Protein 5IZ5 (pdb70)

Sequence (1503 aa):
GEASTCWQLTVRVLEARNLRWADLLSEADPYVILQLSTAPGMKFKTKTLTDTSHPVWNEAFRFLIQSQVKNVLELSIYDEDSVTEDDICFKVLYDISEVLPGKLLRKTFSQSPQGEEELDVEFLMEETSDRPENLITNKVIVARELSCLDVHLDDKLELELVLKGSYEDTQTSFLGTASAFRFHYMAALETELSGRLRSSRSNGWNGDNSAGYLTVPLRPLTIGKEVTMDVPAPNAPGVRLQLKAEGCPEELAVHLGFNLCAEEQAFLSRRKQVVAKALKQALQLDRDLQEDEVPVVGIMATGGGARAMTSLYGHLLALQKLGLLDCVTYFSGISGSTWTMAHLYGDPEWSQRDLEGPIRYAREHLAKSKLEVFSPERLASYRRELELRAEQGHPTTFVDLWALVLESMLHGQVMDQKLSGQRAALERGQNPLPLYLSLNVKENNLETLDFKEWVEFSPYEVGFLKYGAFVPPELFGSEFFMGRLMRRIPEPRICFLEAIWSNIFSLNLLDAWYDSWLQPGTALAQAFKGFLTGRPLHQRSPNFLQGLQLHQDYCSHKDFSTWADYQLDSMPSQLTPKEPRLCLVDAAYFINTSSPSMFRPGRRLDLILSFDYSLSAPFEALQQTELYCRARGLPFPRVEPSPQDQHQPRECHLFSDPACPEAPILLHFPLVNASFKKDDHHSSAAPPGGVVQQRRSSPPAAEELLQGGQVDLTGATCPYTLSNMTYKEEDFERLLRLSDYNVQTSQGAILQALRTALKHRGEASTCWQLTVRVLEARNLRWAADPYVILQLSTAPGMKFKTKTLTDTSHPVWNEAFRFLIQSQVKNVLELSIYDEDSVTEDDICFKVLYDISEVLPGKLLRKTFSQSPQGEEELDVEFLMEETSDRPENLITNKVIVARELSCLDVHLDKLELELVLKGSYEDTQTSFLGTASAFRFHYMAALETELSGRLRSSNSAGYLTVPLRPLTIGKEVTMDVPAPNAPGVRLQLKAEGCPEELAVHLGFNLCAEEQAFLSRRKQVVAKALKQALQLDRDLQEDEVPVVGIMATGGGARAMTSLYGHLLALQKLGLLDCVTYFSGISGSTWTMAHLYGDPEWSQRDLEGPIRYAREHLAKSKLEVFSPERLASYRRELELRAEQGHPTTFVDLWALVLESMLHGQVMDQKLSGQRAALERGQNPLPLYLSLNVKENNLETLDFKEWVEFSPYEVGFLKYGAFVPPELFGSEFFMGRLMRRIPEPRICFLEAIWSNIFSLNLLDAWYDLTSSGESWKQHEPLTTSGTSSRLEASWLQPGTALAQAFKGFLTGRPLHQRSPNFLQGLQLHQDYCSHKDFSTWADYQLDSMPSQLTPKEPRLCLVDAAYFINTSSPSMFRPGRRLDLILSFDYSLSAPFEALQQTELYCRARGLPFPRVEPSPQDQHQPRECHLFSDPACPEAPILLHFPLVNASFKDHSAPGVQRSPAELQGGQVDLTGATCPYTLSNMTYKEEDFERLLRLSDYNVQTSQGAILQALRTALKHR

Organism: Homo sapiens (NCBI:txid9606)

Foldseek 3Di:
DDFFFWKKKKKWFFKKAQFDAPDPPFRFFKKKWKDKLQQFQDIDIFDTHGRDRIDTGGDMDMATGGQFFFIKMKIWMWGDDPPDDIHTRDIFIFGCNPADAPDKDWDWDDQDPPHPMITIMIMHIYGDPATTWDWDAASFWIQGFKKKKKKFFLAQKKKWKAKGQWPVGIDIDDPPGDGMDMTIHGLRDWIKIKMWIWGPDDDPPPGTATPDIDIDTRHHRDQKDKDWDWYQGRPDDTTIMIMIMHGDPFDFLKDFHQADDPLLVVLLVLLLQLLLVLLCVLLVDPDSDDSVLQFAEEEWFWAFAVLRLLLVLLLLQLCLVSSNQSNHAEYEYFANVVLNVVVQLLDLQRSVDRSVVVNVLQLVLLADDLVVCPDPVNVVVLVVVLLVCLVLPAAFFVLSVQLVSVCCSSHVDQDADAQLNSVSSRVSSNGHWYKYWWWWADPVPLPHPPDTWIWIDTSQWIGTLLRRIIHHQQQWLAFAASRGGDGRRGGDGCSSVSSLRNVPCSNQDDPVLVCVSHDDDCLVVVVVVPDNPDGRWDFGRFDSQASMFTTPVSDDQVPQDDPDRRIHSDDDPVGRRDHGTTTIHHCNVPQTIRCVVVPRPHSQHAAYEYEYSDLQFQCRNVCVSVVVCVVVVHAAFDDDDDPVCRVDPAQWDWTDDPVDSSHHIYIGGGQDLDCLCQAQAAPHGDDPVCNLLSPQQSDDPPNQSHSSRSHDNSSNSNSSSSSSNRSNNNCSVVVSVSSVSSSVSD/DDWFAWKKKKKWFFKKAQWDPVAFKKKWKDKLQQPQDIDIFDTHDDDRIDTGGDMDMATGTLFFWIKMKIWMWHDDPPDDTHTRDIDIDGCNPADAPDKDWDWDADDPPGDMITIMIMHIYGDPATTWDWDAQQFWIQGFKKKKKKFWPCKKKWKAKGRWPVGIDIDGPPGDGMDMTMHGLRDFIWIKMEIDDVVGFDIDIDTRHHPDAKDKDWDFHQGVVDGTIIMIMIMHGDPPDFLKDFHQADDPLLVVLLVLLLVLQQVLLCVLLVDPDGDDSVLQFAEEEWFWEFAVLSLLLVLLLLQLCLVSSNQSNHAEYEYFANVVLNVVVQLLDLQRSVDRSVVVNVLQLVLLADDLQCLLDPVLLVVLVVVQVVCVVVPFDDALLSSQLSSVCCSSHVDQDQDAQLNSVSSRVSSNGHWYKAWWWWADPPDPPRRVVIWIWIDTSQWIGTQLRRIIHHQQQWLAFAASRHGDGRDGRDGCSSVSSLRNLVVLLLLCVQADPPPDDDPRNLPDAAAAPVRHDPANDADNRHHPGPNNVSPVVVNVVHDSFGWGFDSLASIGTTPPSCPDLRNLLRDPPPQNVVRSNDDSNDRTTTIHHCSSPAGIRCVVVPRPHSQHAEYEYEYSDLAPQCVRVQVVVVSCVVRVHAAFDDDDDPVCNVAPAQWDWTDDPVDNSHHIYIGGGQDLDCLLQAQAQVHGDDPVCNLLSPQQSHHHVRQSHRPYSHDNSSNSNSSSSSSNRSNNNCSVVVSVSSVVSSVSD

InterPro domains:
  IPR000008 C2 domain [PF00168] (22-123)
  IPR000008 C2 domain [PS50004] (5-124)
  IPR000008 C2 domain [SM00239] (23-123)
  IPR002642 Lysophospholipase, catalytic domain [PF01735] (323-514)
  IPR002642 Lysophospholipase, catalytic domain [PS51210] (273-818)
  IPR002642 Lysophospholipase, catalytic domain [SM00022] (254-758)
  IPR016035 Acyl transferase/acyl hydrolase/lysophospholipase [SSF52151] (279-805)
  IPR035892 C2 domain superfamily [G3DSA:2.60.40.150] (19-141)
  IPR035892 C2 domain superfamily [SSF49562] (21-138)
  IPR040723 Cytosolic phospholipases A2, C2-domain [PF18695] (163-270)
  IPR041847 Cytosolic phospholipase A2, C2 domain [cd04036] (23-141)

Radius of gyration: 37.4 Å; Cα contacts (8 Å, |Δi|>4): 3422; chains: 2; bounding box: 96×86×122 Å

GO terms:
  GO:0004623 A2-type glycerophospholipase activity (F, IDA)
  GO:0046475 glycerophospholipid catabolic process (P, IDA)
  GO:0036148 phosphatidylglycerol acyl-chain remodeling (P, TAS)
  GO:0036149 phosphatidylinositol acyl-chain remodeling (P, TAS)
  GO:0005829 cytosol (C, TAS)
  GO:0008970 glycerophospholipid phospholipase A1 activity (F, TAS)

CATH classification: 3.40.1090.10

B-factor: mean 56.09, std 18.96, range [26.32, 136.21]

Solvent-accessible surface area: 62438 Å² total; per-residue (Å²): 106,57,70,14,64,1,61,48,0,19,0,83,0,44,50,0,63,65,5,90,124,46,80,157,157,37,48,0,36,0,15,0,12,0,63,10,28,6,8,63,51,21,134,40,108,5,146,38,52,104,91,31,5,98,1,92,19,84,36,22,25,122,4,31,5,1,50,40,0,5,5,3,0,32,0,0,0,60,12,69,68,121,135,88,160,43,89,76,6,0,87,5,10,0,4,3,45,42,6,119,66,60,142,57,44,173,41,51,0,2,68,46,43,114,13,133,31,29,0,24,1,36,0,49,12,61,126,34,125,61,71,56,0,90,1,52,25,19,103,33,0,0,1,6,17,2,3,1,0,27,0,92,35,136,126,79,18,57,2,43,0,28,0,106,12,12,64,44,49,55,40,72,14,92,31,73,96,28,77,58,17,90,0,12,7,6,4,7,4,88,18,74,0,18,0,53,0,87,10,62,151,101,90,69,207,132,24,76,36,48,61,33,138,76,62,11,62,6,157,34,8,34,154,31,52,138,39,62,16,70,0,42,8,43,134,89,109,44,28,124,0,62,3,93,0,65,51,17,73,57,123,44,29,1,122,17,15,64,116,14,26,82,84,2,97,50,0,21,47,67,0,25,123,42,0,17,152,13,0,79,136,29,4,154,14,140,102,111,22,128,90,108,59,1,0,4,3,0,0,6,0,6,0,3,6,1,6,0,7,0,0,0,3,0,6,0,2,0,0,41,118,33,37,5,3,40,1,1,0,0,0,0,0,0,2,0,0,0,9,0,0,4,45,2,3,28,38,56,50,4,6,84,145,102,0,55,42,33,0,142,72,8,39,75,34,4,32,70,52,12,142,110,21,103,36,113,151,83,63,40,28,9,117,151,48,0,70,96,20,9,107,94,30,23,22,1,7,15,7,1,27,18,0,4,27,0,8,25,20,16,11,58,118,88,42,107,61,81,1,18,49,6,65,41,1,0,124,142,0,7,0,0,0,0,0,0,0,0,1,4,3,28,165,54,5,26,77,38,37,78,82,14,8,17,0,1,0,1,0,15,14,0,0,3,21,77,0,1,0,7,1,49,3,44,18,11,17,0,52,0,17,3,0,18,50,44,118,155,8,80,21,20,27,7,3,4,8,4,0,2,0,5,1,29,9,0,8,20,1,13,71,26,33,108,115,139,115,21,101,21,32,100,22,10,24,74,24,58,180,56,121,73,124,22,184,6,19,84,68,20,6,17,4,0,1,35,10,0,3,2,1,43,98,30,36,49,48,150,90,44,16,106,65,19,98,42,16,10,97,76,58,21,27,47,6,36,36,11,46,79,88,3,12,7,0,3,0,4,7,0,30,6,4,0,0,1,0,2,28,13,74,37,4,183,12,23,0,0,3,3,0,1,0,9,51,54,33,25,9,20,6,2,44,8,0,16,32,34,0,146,86,117,68,57,64,27,2,178,2,124,15,46,116,104,20,91,141,117,23,117,18,26,6,111,19,44,53,124,93,32,68,127,5,6,9,0,2,1,1,3,18,26,19,37,36,15,101,74,46,51,37,95,77,79,124,35,52,115,106,81,90,120,34,0,94,14,49,18,100,60,92,127,20,22,1,43,20,30,39,22,59,0,134,75,88,19,0,48,40,0,0,76,0,0,9,22,3,0,61,55,7,71,44,43,2,42,124,6,3,104,55,0,12,172,73,88,99,54,70,15,64,2,69,54,0,30,0,93,0,46,42,0,62,83,6,173,217,118,11,46,0,12,0,16,0,56,7,41,8,9,74,49,26,109,53,114,4,148,39,51,109,130,49,23,84,0,81,20,86,36,31,25,140,14,39,4,1,30,50,0,32,5,10,0,37,0,0,0,55,19,70,62,121,37,22,86,38,85,83,21,2,101,28,62,14,48,3,58,84,3,98,67,61,142,83,47,181,59,77,16,67,81,48,154,155,25,127,27,55,0,25,1,26,0,41,4,80,156,30,123,55,96,62,0,57,1,33,25,17,107,0,0,0,2,6,20,2,18,11,0,35,0,97,32,133,177,21,62,2,37,1,36,0,83,6,12,67,45,58,56,41,71,14,99,22,80,114,20,84,50,15,114,0,26,11,10,6,2,19,102,13,80,3,26,0,52,2,111,65,165,187,92,15,46,134,26,63,6,70,8,135,25,13,78,158,35,66,119,38,58,94,76,0,52,11,17,150,52,113,45,24,121,7,79,8,77,9,102,55,10,106,93,144,31,25,2,80,36,28,24,103,14,26,80,96,2,99,44,0,21,56,74,0,30,126,43,0,12,150,10,0,70,130,29,4,153,23,143,196,104,30,90,99,94,22,1,0,5,2,0,0,5,0,7,3,8,0,1,7,0,7,0,0,0,2,0,7,0,8,0,0,40,121,34,36,3,3,39,1,1,0,0,0,0,0,0,1,0,0,0,3,0,0,4,44,2,3,28,38,54,50,2,6,83,144,101,0,69,42,30,0,143,69,8,40,75,37,3,33,48,46,2,97,130,6,4,28,8,22,66,0,0,27,10,3,17,30,2,3,17,30,29,94,75,57,50,56,14,0,2,0,0,0,0,0,5,1,0,8,8,1,17,17,19,100,58,30,82,68,65,0,19,48,5,73,38,0,0,105,133,0,6,0,0,0,0,0,0,0,0,0,6,10,39,52,105,65,125,150,43,68,98,4,23,2,7,0,0,0,2,0,13,4,0,0,0,8,3,0,1,0,4,0,26,4,41,16,14,17,0,47,0,13,2,0,24,59,43,118,154,23,111,23,35,33,6,2,6,10,4,0,3,0,0,0,8,0,0,0,1,1,17,48,18,10,26,126,77,118,66,108,37,102,45,101,25,131,120,90,25,102,26,113,93,50,72,66,11,68,47,88,14,57,1,0,66,76,61,16,19,0,1,81,10,0,82,21,3,0,92,78,48,34,8,8,21,76,7,36,1,0,0,37,15,4,11,11,4,47,78,3,61,96,38,185,26,2,58,20,15,28,35,162,133,30,1,50,64,12,26,70,0,2,1,111,45,63,131,5,6,0,0,0,0,37,7,50,20,44,6,0,5,4,0,3,32,11,44,22,3,190,14,10,0,0,4,3,0,1,0,24,26,62,46,25,7,93,10,3,76,79,3,20,110,36,4,145,80,52,65,32,59,22,0,151,6,129,17,48,119,102,19,101,135,110,21,118,21,23,6,95,16,40,40,124,104,43,72,123,11,6,18,0,1,1,1,3,17,25,17,35,37,14,111,80,36,52,35,58,76,72,129,110,44,122,90,82,98,103,38,6,89,14,53,14,112,37,31,110,12,23,1,12,30,0,23,1,47,1,133,76,98,22,0,29,34,0,3,138,0,0,15,9,3,0,34,53,8,72,48,40,2,40,110,5,3,103,59,0,22,165,85,98

Secondary structure (DSSP, 8-state):
-EEE-EEEEEEEEEEEESPPP---EEEEEEETTSTT-EEEPPPP-S-SS-EEEEEEEEEEETTB--EEEEEEEE--SSSPPEEEEEEEEEGGG--TT--EEEEEESSSS---EEEEEEEEEE--PPPEEEEESSSEEE--EEEEEEEE---EEEEEETTSSS-EEEEEBTTB-EEEEEEETT--EEEEEEEE----PPPEEEEE-TTPPPEEEEEEEEETTEEEEEEEEEEEEPPS--SSEE-SS--HHHHHHHHHHHHHHHHHHHHHHT-SSPPPGGG---EEEEE---HHHHHHHHHHHHHHHHHTT-GGG--EEEE-TTHHHHHHHHHTSTTGGGS-THHHHHHHHHHHHS-TTTTS-HHHHHHHHHHHHHHHHHT----HHHHHHHHHHHHHHSS-----GGGGGGGGTTS-SPEEEEEEEEE-TT-STTTT-EEEEEE-SS-EEETTTTEEE-GGGTTSEEETTEEEE--PPPPHHHHHHHHTTHHHHHHHHHH----SS-----------TTSS-STT--GGGSTTSHHHHHHTTTTTT--SS---B-TTTT-EEBTTGGG-HHHHHH--HHHHT-GGGSGGG-SB--EE-GGGT----GGGGGSTT---SEEEEE---SS-TTHHHHHHHHHHHHTT---------HHHHHS--S-EEE--TT-TTSPEEEEE----SGGGTEEETTEE--GGGGGGG----SSTT-TT-TT-----HHHHHHHHHHHHHHHHTTHHHHHHHHHHHHHH-/-EEE-EEEEEEEEEEEESPPPSBTTB---EEEEEEETTSTT--EEPPPP-S-SS-EEEEEEEEEEETTB--EEEEEEEE--SSSPPEEEEEEEEEGGGPPTTS-EEEEE-SSTT-S-EEEEEEEEEE-SSPPEEEEE-SSEEE--EEEEEEE----EEEEEEETTSSS-EEEEETTT--EEEEEEETT--EEEEEEEEE-S--SSS--B----EEEEE-TT-S-EEEEEEEPPSSS--EEEEEEEEE-S---SSEE-SS--HHHHHHHHHHHHHHHHHHHHHHT-SSPPPGGGS--EEEEE---HHHHHHHHHHHHHHHHHTT-GGG--EEEEETTHHHHHHHHHTSTTGGGS-THHHHHHHHHHHHS-GGGTTSHHHHHHHHHHHHHHHHHT---SHHHHHHHHHHHHHSSS-----GGGGGGGGTTS-SPEEEEEEEE--TTTTTSSS--EEEEE-SS-EEETTTTEEE-GGGTTSEEETTEEEE--PPPPHHHHHHHHT-TTTTS--GGG------SSSHHHHHHHT---S-S----SB-TTTT-EEBGGGS-GGGG-SSSTTEESS--TTTSPPPSB--EE-GGGT----GGGGGSTT---SEEEEE---SS-TTHHHHHHHHHHHHTT---------HHHHHS--S-EEE--TT-TTSPEEEEE-S--STTTTEEETTEEPPTTTSGGG----SSTT-TT-TT-----HHHHHHHHHHHHHHHHTTHHHHHHHHHHHHHH-

Structure (mmCIF, N/CA/C/O backbone):
data_5IZ5
#
_entry.id   5IZ5
#
_cell.length_a   180.783
_cell.length_b   180.783
_cell.length_c   133.539
_cell.angle_alpha   90.00
_cell.angle_beta   90.00
_cell.angle_gamma   120.00
#
_symmetry.space_group_name_H-M   'P 62'
#
loop_
_entity.id
_entity.type
_entity.pdbx_description
1 polymer 'Cytosolic phospholipase A2 delta'
2 non-polymer 'SULFATE ION'
3 water water
#
loop_
_atom_site.group_PDB
_atom_site.id
_atom_site.type_symbol
_atom_site.label_atom_id
_atom_site.label_alt_id
_atom_site.label_comp_id
_atom_site.label_asym_id
_atom_site.label_entity_id
_atom_site.label_seq_id
_atom_site.pdbx_PDB_ins_code
_atom_site.Cartn_x
_atom_site.Cartn_y
_atom_site.Cartn_z
_atom_site.occupancy
_atom_site.B_iso_or_equiv
_atom_site.auth_seq_id
_atom_site.auth_comp_id
_atom_site.auth_asym_id
_atom_site.auth_atom_id
_atom_site.pdbx_PDB_model_num
ATOM 1 N N . GLY A 1 20 ? -81.529 37.680 38.148 1.00 77.28 16 GLY B N 1
ATOM 2 C CA . GLY A 1 20 ? -82.618 37.584 39.165 1.00 76.14 16 GLY B CA 1
ATOM 3 C C . GLY A 1 20 ? -83.976 37.966 38.608 1.00 74.34 16 GLY B C 1
ATOM 4 O O . GLY A 1 20 ? -84.181 39.101 38.174 1.00 75.72 16 GLY B O 1
ATOM 5 N N . GLU A 1 21 ? -84.902 37.013 38.608 1.00 70.71 17 GLU B N 1
ATOM 6 C CA . GLU A 1 21 ? -86.279 37.274 38.218 1.00 68.30 17 GLU B CA 1
ATOM 7 C C . GLU A 1 21 ? -87.211 36.321 38.964 1.00 63.98 17 GLU B C 1
ATOM 8 O O . GLU A 1 21 ? -86.968 35.114 39.026 1.00 59.48 17 GLU B O 1
ATOM 14 N N . ALA A 1 22 ? -88.279 36.876 39.522 1.00 60.13 18 ALA B N 1
ATOM 15 C CA . ALA A 1 22 ? -89.301 36.087 40.185 1.00 57.69 18 ALA B CA 1
ATOM 16 C C . ALA A 1 22 ? -90.454 35.895 39.210 1.00 56.07 18 ALA B C 1
ATOM 17 O O . ALA A 1 22 ? -90.980 36.870 38.676 1.00 56.38 18 ALA B O 1
ATOM 19 N N . SER A 1 23 ? -90.823 34.643 38.948 1.00 51.59 19 SER B N 1
ATOM 20 C CA . SER A 1 23 ? -91.928 34.347 38.044 1.00 49.47 19 SER B CA 1
ATOM 21 C C . SER A 1 23 ? -92.785 33.247 38.638 1.00 48.22 19 SER B C 1
ATOM 22 O O . SER A 1 23 ? -92.308 32.142 38.970 1.00 41.74 19 SER B O 1
ATOM 25 N N . THR A 1 24 ? -94.061 33.585 38.765 1.00 47.42 20 THR B N 1
ATOM 26 C CA . THR A 1 24 ? -95.040 32.736 39.401 1.00 50.92 20 THR B CA 1
ATOM 27 C C . THR A 1 24 ? -95.378 31.572 38.469 1.00 48.57 20 THR B C 1
ATOM 28 O O . THR A 1 24 ? -95.666 31.773 37.293 1.00 46.28 20 THR B O 1
ATOM 32 N N . CYS A 1 25 ? -95.303 30.354 38.992 1.00 45.91 21 CYS B N 1
ATOM 33 C CA . CYS A 1 25 ? -95.731 29.199 38.231 1.00 45.56 21 CYS B CA 1
ATOM 34 C C . CYS A 1 25 ? -97.254 29.132 38.277 1.00 44.35 21 CYS B C 1
ATOM 35 O O . CYS A 1 25 ? -97.883 29.654 39.207 1.00 44.85 21 CYS B O 1
ATOM 38 N N . TRP A 1 26 ? -97.834 28.506 37.260 1.00 42.42 22 TRP B N 1
ATOM 39 C CA . TRP A 1 26 ? -99.262 28.216 37.218 1.00 41.93 22 TRP B CA 1
ATOM 40 C C . TRP A 1 26 ? -99.444 26.732 37.452 1.00 40.66 22 TRP B C 1
ATOM 41 O O . TRP A 1 26 ? -98.508 25.955 37.279 1.00 41.86 22 TRP B O 1
ATOM 52 N N . GLN A 1 27 ? -100.648 26.336 37.833 1.00 38.90 23 GLN B N 1
ATOM 53 C CA . GLN A 1 27 ? -100.987 24.929 37.904 1.00 39.43 23 GLN B CA 1
ATOM 54 C C . GLN A 1 27 ? -101.759 24.552 36.659 1.00 37.94 23 GLN B C 1
ATOM 55 O O . GLN A 1 27 ? -102.768 25.182 36.330 1.00 36.46 23 GLN B O 1
ATOM 61 N N . LEU A 1 28 ? -101.284 23.516 35.973 1.00 36.98 24 LEU B N 1
ATOM 62 C CA . LEU A 1 28 ? -102.006 22.963 34.840 1.00 36.64 24 LEU B CA 1
ATOM 63 C C . LEU A 1 28 ? -102.650 21.653 35.256 1.00 35.30 24 LEU B C 1
ATOM 64 O O . LEU A 1 28 ? -101.974 20.757 35.752 1.00 34.57 24 LEU B O 1
ATOM 69 N N . THR A 1 29 ? -103.957 21.560 35.067 1.00 34.04 25 THR B N 1
ATOM 70 C CA . THR A 1 29 ? -104.665 20.321 35.252 1.00 35.86 25 THR B CA 1
ATOM 71 C C . THR A 1 29 ? -104.918 19.725 33.883 1.00 35.16 25 THR B C 1
ATOM 72 O O . THR A 1 29 ? -105.540 20.353 33.035 1.00 36.00 25 THR B O 1
ATOM 76 N N . VAL A 1 30 ? -104.403 18.523 33.665 1.00 35.58 26 VAL B N 1
ATOM 77 C CA . VAL A 1 30 ? -104.585 17.819 32.403 1.00 34.69 26 VAL B CA 1
ATOM 78 C C . VAL A 1 30 ? -105.523 16.661 32.695 1.00 35.47 26 VAL B C 1
ATOM 79 O O . VAL A 1 30 ? -105.158 15.744 33.425 1.00 35.00 26 VAL B O 1
ATOM 83 N N . ARG A 1 31 ? -106.741 16.730 32.161 1.00 35.10 27 ARG B N 1
ATOM 84 C CA . ARG A 1 31 ? -107.739 15.681 32.380 1.00 36.36 27 ARG B CA 1
ATOM 85 C C . ARG A 1 31 ? -107.836 14.784 31.153 1.00 34.97 27 ARG B C 1
ATOM 86 O O . ARG A 1 31 ? -108.375 15.183 30.123 1.00 33.96 27 ARG B O 1
ATOM 94 N N . VAL A 1 32 ? -107.282 13.582 31.276 1.00 34.23 28 VAL B N 1
ATOM 95 C CA . VAL A 1 32 ? -107.294 12.596 30.199 1.00 35.04 28 VAL B CA 1
ATOM 96 C C . VAL A 1 32 ? -108.662 11.915 30.229 1.00 34.56 28 VAL B C 1
ATOM 97 O O . VAL A 1 32 ? -108.971 11.181 31.159 1.00 35.45 28 VAL B O 1
ATOM 101 N N . LEU A 1 33 ? -109.492 12.192 29.230 1.00 36.07 29 LEU B N 1
ATOM 102 C CA . LEU A 1 33 ? -110.871 11.709 29.230 1.00 37.06 29 LEU B CA 1
ATOM 103 C C . LEU A 1 33 ? -110.978 10.310 28.629 1.00 37.29 29 LEU B C 1
ATOM 104 O O . LEU A 1 33 ? -111.238 9.337 29.344 1.00 37.76 29 LEU B O 1
ATOM 109 N N . GLU A 1 34 ? -110.774 10.218 27.320 1.00 36.94 30 GLU B N 1
ATOM 110 C CA . GLU A 1 34 ? -110.985 8.976 26.595 1.00 37.96 30 GLU B CA 1
ATOM 111 C C . GLU A 1 34 ? -110.275 9.010 25.255 1.00 36.81 30 GLU B C 1
ATOM 112 O O . GLU A 1 34 ? -109.853 10.068 24.790 1.00 36.56 30 GLU B O 1
ATOM 118 N N . ALA A 1 35 ? -110.168 7.844 24.634 1.00 35.92 31 ALA B N 1
ATOM 119 C CA . ALA A 1 35 ? -109.637 7.727 23.283 1.00 36.25 31 ALA B CA 1
ATOM 120 C C . ALA A 1 35 ? -110.553 6.837 22.441 1.00 36.87 31 ALA B C 1
ATOM 121 O O . ALA A 1 35 ? -111.335 6.065 22.981 1.00 36.90 31 ALA B O 1
ATOM 123 N N . ARG A 1 36 ? -110.444 6.957 21.122 1.00 37.95 32 ARG B N 1
ATOM 124 C CA . ARG A 1 36 ? -111.278 6.195 20.187 1.00 39.08 32 ARG B CA 1
ATOM 125 C C . ARG A 1 36 ? -110.476 5.657 19.017 1.00 37.46 32 ARG B C 1
ATOM 126 O O . ARG A 1 36 ? -109.511 6.277 18.583 1.00 37.45 32 ARG B O 1
ATOM 134 N N . ASN A 1 37 ? -110.902 4.502 18.506 1.00 37.50 33 ASN B N 1
ATOM 135 C CA . ASN A 1 37 ? -110.349 3.895 17.291 1.00 37.35 33 ASN B CA 1
ATOM 136 C C . ASN A 1 37 ? -108.890 3.473 17.423 1.00 36.24 33 ASN B C 1
ATOM 137 O O . ASN A 1 37 ? -108.133 3.558 16.467 1.00 36.20 33 ASN B O 1
ATOM 142 N N . LEU A 1 38 ? -108.491 3.011 18.600 1.00 36.01 34 LEU B N 1
ATOM 143 C CA . LEU A 1 38 ? -107.130 2.527 18.768 1.00 37.48 34 LEU B CA 1
ATOM 144 C C . LEU A 1 38 ? -106.935 1.202 18.026 1.00 39.28 34 LEU B C 1
ATOM 145 O O . LEU A 1 38 ? -107.857 0.378 17.935 1.00 41.08 34 LEU B O 1
ATOM 150 N N . ARG A 1 39 ? -105.731 1.005 17.497 1.00 41.08 35 ARG B N 1
ATOM 151 C CA . ARG A 1 39 ? -105.415 -0.233 16.795 1.00 43.68 35 ARG B CA 1
ATOM 152 C C . ARG A 1 39 ? -105.491 -1.382 17.797 1.00 40.75 35 ARG B C 1
ATOM 153 O O . ARG A 1 39 ? -105.224 -1.207 18.995 1.00 37.93 35 ARG B O 1
ATOM 161 N N . TRP A 1 40 ? -105.847 -2.557 17.296 1.00 39.39 36 TRP B N 1
ATOM 162 C CA . TRP A 1 40 ? -105.931 -3.754 18.126 1.00 37.40 36 TRP B CA 1
ATOM 163 C C . TRP A 1 40 ? -104.540 -4.224 18.538 1.00 35.91 36 TRP B C 1
ATOM 164 O O . TRP A 1 40 ? -103.554 -3.916 17.885 1.00 37.22 36 TRP B O 1
ATOM 175 N N . ALA A 1 41 ? -104.469 -4.971 19.631 1.00 35.60 37 ALA B N 1
ATOM 176 C CA . ALA A 1 41 ? -103.207 -5.568 20.077 1.00 35.40 37 ALA B CA 1
ATOM 177 C C . ALA A 1 41 ? -102.748 -6.591 19.053 1.00 36.38 37 ALA B C 1
ATOM 178 O O . ALA A 1 41 ? -101.566 -6.704 18.730 1.00 34.90 37 ALA B O 1
ATOM 180 N N . ASP A 1 42 ? -103.716 -7.348 18.557 1.00 37.76 38 ASP B N 1
ATOM 181 C CA . ASP A 1 42 ? -103.472 -8.302 17.506 1.00 38.37 38 ASP B CA 1
ATOM 182 C C . ASP A 1 42 ? -104.789 -8.589 16.809 1.00 37.59 38 ASP B C 1
ATOM 183 O O . ASP A 1 42 ? -105.824 -8.023 17.173 1.00 37.07 38 ASP B O 1
ATOM 188 N N . LEU A 1 43 ? -104.752 -9.466 15.814 1.00 37.41 39 LEU B N 1
ATOM 189 C CA . LEU A 1 43 ? -105.941 -9.781 15.024 1.00 36.68 39 LEU B CA 1
ATOM 190 C C . LEU A 1 43 ? -107.174 -10.076 15.892 1.00 34.97 39 LEU B C 1
ATOM 191 O O . LEU A 1 43 ? -108.291 -9.682 15.541 1.00 32.62 39 LEU B O 1
ATOM 196 N N . LEU A 1 44 ? -106.978 -10.764 17.019 1.00 33.54 40 LEU B N 1
ATOM 197 C CA . LEU A 1 44 ? -108.112 -11.224 17.838 1.00 34.05 40 LEU B CA 1
ATOM 198 C C . LEU A 1 44 ? -108.292 -10.528 19.189 1.00 35.07 40 LEU B C 1
ATOM 199 O O . LEU A 1 44 ? -109.201 -10.883 19.947 1.00 34.46 40 LEU B O 1
ATOM 204 N N . SER A 1 45 ? -107.459 -9.535 19.488 1.00 34.34 41 SER B N 1
ATOM 205 C CA . SER A 1 45 ? -107.494 -8.908 20.800 1.00 36.43 41 SER B CA 1
ATOM 206 C C . SER A 1 45 ? -107.308 -7.394 20.706 1.00 34.96 41 SER B C 1
ATOM 207 O O . SER A 1 45 ? -106.361 -6.909 20.088 1.00 33.72 41 SER B O 1
ATOM 210 N N . GLU A 1 46 ? -108.214 -6.654 21.330 1.00 35.11 42 GLU B N 1
ATOM 211 C CA . GLU A 1 46 ? -108.120 -5.198 21.367 1.00 36.81 42 GLU B CA 1
ATOM 212 C C . GLU A 1 46 ? -107.095 -4.821 22.425 1.00 35.77 42 GLU B C 1
ATOM 213 O O . GLU A 1 46 ? -106.734 -5.635 23.275 1.00 34.94 42 GLU B O 1
ATOM 219 N N . ALA A 1 47 ? -106.612 -3.590 22.351 1.00 37.21 43 ALA B N 1
ATOM 220 C CA . ALA A 1 47 ? -105.494 -3.145 23.175 1.00 36.17 43 ALA B CA 1
ATOM 221 C C . ALA A 1 47 ? -105.832 -3.070 24.654 1.00 35.09 43 ALA B C 1
ATOM 222 O O . ALA A 1 47 ? -107.004 -3.061 25.028 1.00 32.15 43 ALA B O 1
ATOM 224 N N . ASP A 1 48 ? -104.785 -3.062 25.481 1.00 35.93 44 ASP B N 1
ATOM 225 C CA . ASP A 1 48 ? -104.896 -2.838 26.921 1.00 36.40 44 ASP B CA 1
ATOM 226 C C . ASP A 1 48 ? -104.266 -1.467 27.209 1.00 36.16 44 ASP B C 1
ATOM 227 O O . ASP A 1 48 ? -103.114 -1.388 27.656 1.00 36.68 44 ASP B O 1
ATOM 232 N N . PRO A 1 49 ? -105.006 -0.387 26.929 1.00 35.23 45 PRO B N 1
ATOM 233 C CA . PRO A 1 49 ? -104.347 0.902 26.821 1.00 35.69 45 PRO B CA 1
ATOM 234 C C . PRO A 1 49 ? -104.230 1.689 28.121 1.00 34.73 45 PRO B C 1
ATOM 235 O O . PRO A 1 49 ? -105.146 1.675 28.952 1.00 33.58 45 PRO B O 1
ATOM 239 N N . TYR A 1 50 ? -103.088 2.360 28.275 1.00 35.45 46 TYR B N 1
ATOM 240 C CA . TYR A 1 50 ? -102.883 3.374 29.313 1.00 35.05 46 TYR B CA 1
ATOM 241 C C . TYR A 1 50 ? -102.200 4.588 28.694 1.00 35.22 46 TYR B C 1
ATOM 242 O O . TYR A 1 50 ? -101.508 4.471 27.678 1.00 33.00 46 TYR B O 1
ATOM 251 N N . VAL A 1 51 ? -102.398 5.754 29.303 1.00 35.97 47 VAL B N 1
ATOM 252 C CA . VAL A 1 51 ? -101.786 6.985 28.805 1.00 35.90 47 VAL B CA 1
ATOM 253 C C . VAL A 1 51 ? -100.620 7.405 29.687 1.00 36.35 47 VAL B C 1
ATOM 254 O O . VAL A 1 51 ? -100.708 7.358 30.914 1.00 35.27 47 VAL B O 1
ATOM 258 N N . ILE A 1 52 ? -99.534 7.817 29.040 1.00 37.14 48 ILE B N 1
ATOM 259 C CA . ILE A 1 52 ? -98.386 8.386 29.715 1.00 38.53 48 ILE B CA 1
ATOM 260 C C . ILE A 1 52 ? -98.364 9.890 29.414 1.00 37.69 48 ILE B C 1
ATOM 261 O O . ILE A 1 52 ? -98.616 10.308 28.282 1.00 36.74 48 ILE B O 1
ATOM 266 N N . LEU A 1 53 ? -98.096 10.692 30.442 1.00 35.91 49 LEU B N 1
ATOM 267 C CA . LEU A 1 53 ? -97.889 12.125 30.276 1.00 36.16 49 LEU B CA 1
ATOM 268 C C . LEU A 1 53 ? -96.483 12.492 30.726 1.00 35.67 49 LEU B C 1
ATOM 269 O O . LEU A 1 53 ? -96.084 12.164 31.846 1.00 34.93 49 LEU B O 1
ATOM 274 N N . GLN A 1 54 ? -95.749 13.167 29.845 1.00 35.19 50 GLN B N 1
ATOM 275 C CA . GLN A 1 54 ? -94.422 13.702 30.149 1.00 36.94 50 GLN B CA 1
ATOM 276 C C . GLN A 1 54 ? -94.325 15.152 29.685 1.00 34.88 50 GLN B C 1
ATOM 277 O O . GLN A 1 54 ? -94.909 15.519 28.665 1.00 34.26 50 GLN B O 1
ATOM 283 N N . LEU A 1 55 ? -93.573 15.964 30.421 1.00 34.67 51 LEU B N 1
ATOM 284 C CA . LEU A 1 55 ? -93.396 17.374 30.074 1.00 34.42 51 LEU B CA 1
ATOM 285 C C . LEU A 1 55 ? -91.924 17.617 29.784 1.00 32.78 51 LEU B C 1
ATOM 286 O O . LEU A 1 55 ? -91.069 17.224 30.573 1.00 33.38 51 LEU B O 1
ATOM 291 N N . SER A 1 56 ? -91.634 18.271 28.661 1.00 31.65 52 SER B N 1
ATOM 292 C CA . SER A 1 56 ? -90.250 18.497 28.211 1.00 31.38 52 SER B CA 1
ATOM 293 C C . SER A 1 56 ? -89.363 19.210 29.240 1.00 31.30 52 SER B C 1
ATOM 294 O O . SER A 1 56 ? -88.155 19.000 29.285 1.00 30.84 52 SER B O 1
ATOM 297 N N . THR A 1 57 ? -89.972 20.037 30.075 1.00 31.38 53 THR B N 1
ATOM 298 C CA . THR A 1 57 ? -89.240 20.804 31.068 1.00 31.96 53 THR B CA 1
ATOM 299 C C . THR A 1 57 ? -89.234 20.191 32.460 1.00 33.66 53 THR B C 1
ATOM 300 O O . THR A 1 57 ? -88.689 20.800 33.384 1.00 33.23 53 THR B O 1
ATOM 304 N N . ALA A 1 58 ? -89.789 18.986 32.608 1.00 35.15 54 ALA B N 1
ATOM 305 C CA . ALA A 1 58 ? -89.801 18.296 33.906 1.00 36.66 54 ALA B CA 1
ATOM 306 C C . ALA A 1 58 ? -89.119 16.933 33.820 1.00 39.70 54 ALA B C 1
ATOM 307 O O . ALA A 1 58 ? -89.807 15.921 33.729 1.00 40.01 54 ALA B O 1
ATOM 309 N N . PRO A 1 59 ? -87.770 16.897 33.851 1.00 43.00 55 PRO B N 1
ATOM 310 C CA . PRO A 1 59 ? -87.095 15.600 33.741 1.00 45.93 55 PRO B CA 1
ATOM 311 C C . PRO A 1 59 ? -87.461 14.673 34.893 1.00 46.52 55 PRO B C 1
ATOM 312 O O . PRO A 1 59 ? -87.542 15.114 36.046 1.00 47.52 55 PRO B O 1
ATOM 316 N N . GLY A 1 60 ? -87.721 13.409 34.568 1.00 46.78 56 GLY B N 1
ATOM 317 C CA . GLY A 1 60 ? -88.042 12.399 35.571 1.00 47.57 56 GLY B CA 1
ATOM 318 C C . GLY A 1 60 ? -89.518 12.314 35.921 1.00 47.75 56 GLY B C 1
ATOM 319 O O . GLY A 1 60 ? -89.958 11.327 36.505 1.00 50.55 56 GLY B O 1
ATOM 320 N N . MET A 1 61 ? -90.300 13.327 35.562 1.00 46.45 57 MET B N 1
ATOM 321 C CA . MET A 1 61 ? -91.716 13.317 35.905 1.00 45.53 57 MET B CA 1
ATOM 322 C C . MET A 1 61 ? -92.450 12.507 34.846 1.00 43.22 57 MET B C 1
ATOM 323 O O . MET A 1 61 ? -92.286 12.725 33.650 1.00 40.22 57 MET B O 1
ATOM 328 N N . LYS A 1 62 ? -93.241 11.548 35.296 1.00 43.10 58 LYS B N 1
ATOM 329 C CA . LYS A 1 62 ? -94.045 10.743 34.399 1.00 43.79 58 LYS B CA 1
ATOM 330 C C . LYS A 1 62 ? -95.357 10.398 35.081 1.00 41.42 58 LYS B C 1
ATOM 331 O O . LYS A 1 62 ? -95.369 9.895 36.196 1.00 42.80 58 LYS B O 1
ATOM 337 N N . PHE A 1 63 ? -96.472 10.721 34.434 1.00 39.92 59 PHE B N 1
ATOM 338 C CA . PHE A 1 63 ? -97.775 10.307 34.934 1.00 38.70 59 PHE B CA 1
ATOM 339 C C . PHE A 1 63 ? -98.319 9.195 34.052 1.00 38.70 59 PHE B C 1
ATOM 340 O O . PHE A 1 63 ? -98.047 9.158 32.853 1.00 35.55 59 PHE B O 1
ATOM 348 N N . LYS A 1 64 ? -99.090 8.307 34.669 1.00 38.05 60 LYS B N 1
ATOM 349 C CA . LYS A 1 64 ? -99.601 7.118 34.023 1.00 39.77 60 LYS B CA 1
ATOM 350 C C . LYS A 1 64 ? -101.039 6.903 34.476 1.00 38.85 60 LYS B C 1
ATOM 351 O O . LYS A 1 64 ? -101.317 6.882 35.674 1.00 37.21 60 LYS B O 1
ATOM 357 N N . THR A 1 65 ? -101.960 6.762 33.524 1.00 38.18 61 THR B N 1
ATOM 358 C CA . THR A 1 65 ? -103.344 6.417 33.854 1.00 36.98 61 THR B CA 1
ATOM 359 C C . THR A 1 65 ? -103.407 4.949 34.235 1.00 37.22 61 THR B C 1
ATOM 360 O O . THR A 1 65 ? -102.422 4.225 34.108 1.00 36.52 61 THR B O 1
ATOM 364 N N . LYS A 1 66 ? -104.576 4.510 34.685 1.00 39.39 62 LYS B N 1
ATOM 365 C CA . LYS A 1 66 ? -104.841 3.089 34.848 1.00 42.03 62 LYS B CA 1
ATOM 366 C C . LYS A 1 66 ? -104.858 2.425 33.484 1.00 40.06 62 LYS B C 1
ATOM 367 O O . LYS A 1 66 ? -105.166 3.062 32.477 1.00 37.37 62 LYS B O 1
ATOM 373 N N . THR A 1 67 ? -104.507 1.148 33.459 1.00 39.51 63 THR B N 1
ATOM 374 C CA . THR A 1 67 ? -104.593 0.360 32.247 1.00 39.99 63 THR B CA 1
ATOM 375 C C . THR A 1 67 ? -105.993 -0.220 32.128 1.00 39.78 63 THR B C 1
ATOM 376 O O . THR A 1 67 ? -106.491 -0.840 33.063 1.00 39.40 63 THR B O 1
ATOM 380 N N . LEU A 1 68 ? -106.636 0.003 30.989 1.00 40.39 64 LEU B N 1
ATOM 381 C CA . LEU A 1 68 ? -107.914 -0.648 30.697 1.00 42.04 64 LEU B CA 1
ATOM 382 C C . LEU A 1 68 ? -107.663 -1.877 29.823 1.00 42.15 64 LEU B C 1
ATOM 383 O O . LEU A 1 68 ? -106.589 -2.032 29.262 1.00 43.66 64 LEU B O 1
ATOM 388 N N . THR A 1 69 ? -108.644 -2.761 29.725 1.00 41.95 65 THR B N 1
ATOM 389 C CA . THR A 1 69 ? -108.409 -4.064 29.101 1.00 42.48 65 THR B CA 1
ATOM 390 C C . THR A 1 69 ? -109.292 -4.299 27.892 1.00 40.94 65 THR B C 1
ATOM 391 O O . THR A 1 69 ? -110.494 -4.110 27.965 1.00 39.52 65 THR B O 1
ATOM 395 N N . ASP A 1 70 ? -108.684 -4.724 26.783 1.00 40.96 66 ASP B N 1
ATOM 396 C CA . ASP A 1 70 ? -109.424 -5.167 25.601 1.00 41.58 66 ASP B CA 1
ATOM 397 C C . ASP A 1 70 ? -110.443 -4.121 25.136 1.00 40.68 66 ASP B C 1
ATOM 398 O O . ASP A 1 70 ? -111.633 -4.402 24.993 1.00 40.62 66 ASP B O 1
ATOM 403 N N . THR A 1 71 ? -109.974 -2.903 24.906 1.00 38.55 67 THR B N 1
ATOM 404 C CA . THR A 1 71 ? -110.847 -1.850 24.421 1.00 37.06 67 THR B CA 1
ATOM 405 C C . THR A 1 71 ? -110.104 -0.926 23.460 1.00 37.07 67 THR B C 1
ATOM 406 O O . THR A 1 71 ? -108.998 -0.438 23.752 1.00 35.80 67 THR B O 1
ATOM 410 N N . SER A 1 72 ? -110.719 -0.707 22.306 1.00 37.45 68 SER B N 1
ATOM 411 C CA . SER A 1 72 ? -110.256 0.298 21.361 1.00 37.85 68 SER B CA 1
ATOM 412 C C . SER A 1 72 ? -110.810 1.697 21.664 1.00 38.80 68 SER B C 1
ATOM 413 O O . SER A 1 72 ? -110.475 2.645 20.958 1.00 38.28 68 SER B O 1
ATOM 416 N N . HIS A 1 73 ? -111.665 1.823 22.678 1.00 37.96 69 HIS B N 1
ATOM 417 C CA . HIS A 1 73 ? -112.287 3.093 23.001 1.00 39.12 69 HIS B CA 1
ATOM 418 C C . HIS A 1 73 ? -112.235 3.309 24.513 1.00 36.22 69 HIS B C 1
ATOM 419 O O . HIS A 1 73 ? -113.269 3.357 25.170 1.00 34.24 69 HIS B O 1
ATOM 426 N N . PRO A 1 74 ? -111.021 3.401 25.082 1.00 35.17 70 PRO B N 1
ATOM 427 C CA . PRO A 1 74 ? -110.919 3.497 26.537 1.00 35.28 70 PRO B CA 1
ATOM 428 C C . PRO A 1 74 ? -111.462 4.818 27.077 1.00 36.23 70 PRO B C 1
ATOM 429 O O . PRO A 1 74 ? -111.331 5.847 26.414 1.00 36.63 70 PRO B O 1
ATOM 433 N N . VAL A 1 75 ? -112.067 4.769 28.261 1.00 36.96 71 VAL B N 1
ATOM 434 C CA . VAL A 1 75 ? -112.497 5.963 28.993 1.00 37.17 71 VAL B CA 1
ATOM 435 C C . VAL A 1 75 ? -111.827 5.936 30.359 1.00 36.89 71 VAL B C 1
ATOM 436 O O . VAL A 1 75 ? -112.211 5.150 31.221 1.00 38.30 71 VAL B O 1
ATOM 440 N N . TRP A 1 76 ? -110.821 6.785 30.553 1.00 36.61 72 TRP B N 1
ATOM 441 C CA . TRP A 1 76 ? -110.080 6.836 31.820 1.00 36.61 72 TRP B CA 1
ATOM 442 C C . TRP A 1 76 ? -110.650 7.871 32.793 1.00 37.77 72 TRP B C 1
ATOM 443 O O . TRP A 1 76 ? -110.828 7.590 33.977 1.00 36.53 72 TRP B O 1
ATOM 454 N N . ASN A 1 77 ? -110.898 9.076 32.282 1.00 39.74 73 ASN B N 1
ATOM 455 C CA . ASN A 1 77 ? -111.311 10.216 33.098 1.00 41.70 73 ASN B CA 1
ATOM 456 C C . ASN A 1 77 ? -110.417 10.421 34.336 1.00 40.48 73 ASN B C 1
ATOM 457 O O . ASN A 1 77 ? -110.900 10.424 35.469 1.00 39.91 73 ASN B O 1
ATOM 462 N N . GLU A 1 78 ? -109.115 10.572 34.108 1.00 38.66 74 GLU B N 1
ATOM 463 C CA . GLU A 1 78 ? -108.163 10.855 35.176 1.00 38.43 74 GLU B CA 1
ATOM 464 C C . GLU A 1 78 ? -107.497 12.202 34.937 1.00 38.72 74 GLU B C 1
ATOM 465 O O . GLU A 1 78 ? -107.196 12.561 33.794 1.00 37.15 74 GLU B O 1
ATOM 471 N N . ALA A 1 79 ? -107.268 12.935 36.025 1.00 38.04 75 ALA B N 1
ATOM 472 C CA . ALA A 1 79 ? -106.671 14.260 35.963 1.00 37.91 75 ALA B CA 1
ATOM 473 C C . ALA A 1 79 ? -105.316 14.256 36.640 1.00 37.48 75 ALA B C 1
ATOM 474 O O . ALA A 1 79 ? -105.113 13.568 37.639 1.00 38.33 75 ALA B O 1
ATOM 476 N N . PHE A 1 80 ? -104.393 15.029 36.082 1.00 36.62 76 PHE B N 1
ATOM 477 C CA . PHE A 1 80 ? -103.051 15.163 36.621 1.00 37.97 76 PHE B CA 1
ATOM 478 C C . PHE A 1 80 ? -102.682 16.632 36.647 1.00 38.40 76 PHE B C 1
ATOM 479 O O . PHE A 1 80 ? -103.181 17.416 35.836 1.00 37.57 76 PHE B O 1
ATOM 487 N N . ARG A 1 81 ? -101.789 16.985 37.564 1.00 40.34 77 ARG B N 1
ATOM 488 C CA . ARG A 1 81 ? -101.437 18.372 37.809 1.00 42.13 77 ARG B CA 1
ATOM 489 C C . ARG A 1 81 ? -99.940 18.614 37.692 1.00 40.27 77 ARG B C 1
ATOM 490 O O . ARG A 1 81 ? -99.146 17.933 38.331 1.00 38.58 77 ARG B O 1
ATOM 498 N N . PHE A 1 82 ? -99.579 19.597 36.871 1.00 39.75 78 PHE B N 1
ATOM 499 C CA . PHE A 1 82 ? -98.196 20.043 36.701 1.00 41.28 78 PHE B CA 1
ATOM 500 C C . PHE A 1 82 ? -98.072 21.464 37.204 1.00 38.56 78 PHE B C 1
ATOM 501 O O . PHE A 1 82 ? -98.995 22.253 37.042 1.00 39.01 78 PHE B O 1
ATOM 509 N N . LEU A 1 83 ? -96.921 21.794 37.770 1.00 38.76 79 LEU B N 1
ATOM 510 C CA . LEU A 1 83 ? -96.537 23.187 37.917 1.00 39.82 79 LEU B CA 1
ATOM 511 C C . LEU A 1 83 ? -95.869 23.634 36.639 1.00 38.24 79 LEU B C 1
ATOM 512 O O . LEU A 1 83 ? -94.887 23.032 36.206 1.00 39.24 79 LEU B O 1
ATOM 517 N N . ILE A 1 84 ? -96.385 24.712 36.065 1.00 36.28 80 ILE B N 1
ATOM 518 C CA . ILE A 1 84 ? -95.917 25.220 34.783 1.00 35.34 80 ILE B CA 1
ATOM 519 C C . ILE A 1 84 ? -95.281 26.578 34.958 1.00 34.59 80 ILE B C 1
ATOM 520 O O . ILE A 1 84 ? -95.903 27.489 35.516 1.00 33.86 80 ILE B O 1
ATOM 525 N N . GLN A 1 85 ? -94.049 26.705 34.465 1.00 33.72 81 GLN B N 1
ATOM 526 C CA . GLN A 1 85 ? -93.363 27.977 34.419 1.00 34.18 81 GLN B CA 1
ATOM 527 C C . GLN A 1 85 ? -93.654 28.645 33.072 1.00 35.34 81 GLN B C 1
ATOM 528 O O . GLN A 1 85 ? -93.200 28.171 32.025 1.00 34.92 81 GLN B O 1
ATOM 534 N N . SER A 1 86 ? -94.405 29.749 33.102 1.00 36.06 82 SER B N 1
ATOM 535 C CA . SER A 1 86 ? -94.831 30.439 31.871 1.00 38.11 82 SER B CA 1
ATOM 536 C C . SER A 1 86 ? -93.666 30.996 31.046 1.00 36.96 82 SER B C 1
ATOM 537 O O . SER A 1 86 ? -93.794 31.172 29.839 1.00 37.85 82 SER B O 1
ATOM 540 N N . GLN A 1 87 ? -92.540 31.267 31.698 1.00 38.18 83 GLN B N 1
ATOM 541 C CA . GLN A 1 87 ? -91.377 31.857 31.033 1.00 39.90 83 GLN B CA 1
ATOM 542 C C . GLN A 1 87 ? -90.547 30.866 30.198 1.00 39.47 83 GLN B C 1
ATOM 543 O O . GLN A 1 87 ? -89.646 31.297 29.495 1.00 38.03 83 GLN B O 1
ATOM 549 N N . VAL A 1 88 ? -90.824 29.561 30.261 1.00 37.26 84 VAL B N 1
ATOM 550 C CA . VAL A 1 88 ? -90.091 28.588 29.425 1.00 36.77 84 VAL B CA 1
ATOM 551 C C . VAL A 1 88 ? -90.994 27.937 28.382 1.00 36.35 84 VAL B C 1
ATOM 552 O O . VAL A 1 88 ? -92.217 27.948 28.514 1.00 34.11 84 VAL B O 1
ATOM 556 N N . LYS A 1 89 ? -90.373 27.378 27.342 1.00 37.04 85 LYS B N 1
ATOM 557 C CA . LYS A 1 89 ? -91.093 26.567 26.348 1.00 38.16 85 LYS B CA 1
ATOM 558 C C . LYS A 1 89 ? -91.482 25.218 26.954 1.00 35.66 85 LYS B C 1
ATOM 559 O O . LYS A 1 89 ? -90.606 24.483 27.388 1.00 34.45 85 LYS B O 1
ATOM 565 N N . ASN A 1 90 ? -92.781 24.901 26.967 1.00 34.13 86 ASN B N 1
ATOM 566 C CA . ASN A 1 90 ? -93.304 23.672 27.575 1.00 33.12 86 ASN B CA 1
ATOM 567 C C . ASN A 1 90 ? -94.015 22.815 26.537 1.00 32.67 86 ASN B C 1
ATOM 568 O O . ASN A 1 90 ? -95.068 23.207 26.014 1.00 31.64 86 ASN B O 1
ATOM 573 N N . VAL A 1 91 ? -93.439 21.647 26.243 1.00 31.41 87 VAL B N 1
ATOM 574 C CA . VAL A 1 91 ? -94.052 20.687 25.328 1.00 31.31 87 VAL B CA 1
ATOM 575 C C . VAL A 1 91 ? -94.514 19.457 26.109 1.00 31.31 87 VAL B C 1
ATOM 576 O O . VAL A 1 91 ? -93.721 18.791 26.786 1.00 29.02 87 VAL B O 1
ATOM 580 N N . LEU A 1 92 ? -95.808 19.178 26.022 1.00 31.67 88 LEU B N 1
ATOM 581 C CA . LEU A 1 92 ? -96.397 18.048 26.711 1.00 33.39 88 LEU B CA 1
ATOM 582 C C . LEU A 1 92 ? -96.481 16.879 25.750 1.00 33.49 88 LEU B C 1
ATOM 583 O O . LEU A 1 92 ? -97.011 17.015 24.646 1.00 32.51 88 LEU B O 1
ATOM 588 N N . GLU A 1 93 ? -95.969 15.734 26.181 1.00 34.46 89 GLU B N 1
ATOM 589 C CA . GLU A 1 93 ? -96.087 14.509 25.411 1.00 37.16 89 GLU B CA 1
ATOM 590 C C . GLU A 1 93 ? -97.208 13.656 25.986 1.00 35.99 89 GLU B C 1
ATOM 591 O O . GLU A 1 93 ? -97.203 13.335 27.171 1.00 36.25 89 GLU B O 1
ATOM 597 N N . LEU A 1 94 ? -98.164 13.297 25.139 1.00 36.73 90 LEU B N 1
ATOM 598 C CA . LEU A 1 94 ? -99.229 12.374 25.507 1.00 37.38 90 LEU B CA 1
ATOM 599 C C . LEU A 1 94 ? -99.106 11.133 24.631 1.00 38.52 90 LEU B C 1
ATOM 600 O O . LEU A 1 94 ? -99.281 11.207 23.408 1.00 37.93 90 LEU B O 1
ATOM 605 N N . SER A 1 95 ? -98.785 10.003 25.264 1.00 37.91 91 SER B N 1
ATOM 606 C CA . SER A 1 95 ? -98.580 8.737 24.561 1.00 37.83 91 SER B CA 1
ATOM 607 C C . SER A 1 95 ? -99.516 7.665 25.111 1.00 36.20 91 SER B C 1
ATOM 608 O O . SER A 1 95 ? -99.668 7.525 26.324 1.00 36.80 91 SER B O 1
ATOM 611 N N . ILE A 1 96 ? -100.145 6.909 24.219 1.00 35.62 92 ILE B N 1
ATOM 612 C CA . ILE A 1 96 ? -100.947 5.759 24.622 1.00 34.09 92 ILE B CA 1
ATOM 613 C C . ILE A 1 96 ? -100.147 4.506 24.299 1.00 34.92 92 ILE B C 1
ATOM 614 O O . ILE A 1 96 ? -99.690 4.342 23.168 1.00 35.06 92 ILE B O 1
ATOM 619 N N . TYR A 1 97 ? -99.983 3.638 25.298 1.00 34.43 93 TYR B N 1
ATOM 620 C CA . TYR A 1 97 ? -99.289 2.365 25.136 1.00 36.15 93 TYR B CA 1
ATOM 621 C C . TYR A 1 97 ? -100.262 1.211 25.325 1.00 36.33 93 TYR B C 1
ATOM 622 O O . TYR A 1 97 ? -101.311 1.360 25.963 1.00 35.02 93 TYR B O 1
ATOM 631 N N . ASP A 1 98 ? -99.910 0.067 24.747 1.00 36.38 94 ASP B N 1
ATOM 632 C CA . ASP A 1 98 ? -100.713 -1.150 24.839 1.00 36.18 94 ASP B CA 1
ATOM 633 C C . ASP A 1 98 ? -100.012 -2.101 25.808 1.00 35.65 94 ASP B C 1
ATOM 634 O O . ASP A 1 98 ? -98.917 -2.583 25.521 1.00 34.51 94 ASP B O 1
ATOM 639 N N . GLU A 1 99 ? -100.637 -2.362 26.953 1.00 36.35 95 GLU B N 1
ATOM 640 C CA . GLU A 1 99 ? -99.992 -3.151 27.998 1.00 39.88 95 GLU B CA 1
ATOM 641 C C . GLU A 1 99 ? -99.901 -4.638 27.655 1.00 41.54 95 GLU B C 1
ATOM 642 O O . GLU A 1 99 ? -100.888 -5.266 27.268 1.00 42.08 95 GLU B O 1
ATOM 648 N N . ASP A 1 100 ? -98.702 -5.182 27.829 1.00 42.85 96 ASP B N 1
ATOM 649 C CA . ASP A 1 100 ? -98.454 -6.606 27.706 1.00 43.38 96 ASP B CA 1
ATOM 650 C C . ASP A 1 100 ? -97.394 -6.987 28.737 1.00 44.18 96 ASP B C 1
ATOM 651 O O . ASP A 1 100 ? -96.279 -6.467 28.703 1.00 44.46 96 ASP B O 1
ATOM 656 N N . SER A 1 101 ? -97.737 -7.883 29.656 1.00 46.61 97 SER B N 1
ATOM 657 C CA . SER A 1 101 ? -96.813 -8.265 30.737 1.00 50.57 97 SER B CA 1
ATOM 658 C C . SER A 1 101 ? -95.593 -9.071 30.263 1.00 52.29 97 SER B C 1
ATOM 659 O O . SER A 1 101 ? -94.581 -9.123 30.960 1.00 54.00 97 SER B O 1
ATOM 662 N N . VAL A 1 102 ? -95.681 -9.681 29.082 1.00 54.23 98 VAL B N 1
ATOM 663 C CA . VAL A 1 102 ? -94.587 -10.496 28.549 1.00 56.03 98 VAL B CA 1
ATOM 664 C C . VAL A 1 102 ? -93.609 -9.663 27.718 1.00 55.87 98 VAL B C 1
ATOM 665 O O . VAL A 1 102 ? -92.410 -9.641 27.994 1.00 56.56 98 VAL B O 1
ATOM 669 N N . THR A 1 103 ? -94.120 -8.994 26.691 1.00 57.00 99 THR B N 1
ATOM 670 C CA . THR A 1 103 ? -93.279 -8.202 25.792 1.00 58.00 99 THR B CA 1
ATOM 671 C C . THR A 1 103 ? -93.372 -6.720 26.119 1.00 56.65 99 THR B C 1
ATOM 672 O O . THR A 1 103 ? -94.336 -6.266 26.734 1.00 55.94 99 THR B O 1
ATOM 676 N N . GLU A 1 104 ? -92.360 -5.969 25.702 1.00 56.54 100 GLU B N 1
ATOM 677 C CA . GLU A 1 104 ? -92.335 -4.536 25.945 1.00 56.63 100 GLU B CA 1
ATOM 678 C C . GLU A 1 104 ? -93.540 -3.901 25.258 1.00 52.28 100 GLU B C 1
ATOM 679 O O . GLU A 1 104 ? -93.888 -4.273 24.140 1.00 50.69 100 GLU B O 1
ATOM 685 N N . ASP A 1 105 ? -94.177 -2.957 25.942 1.00 47.06 101 ASP B N 1
ATOM 686 C CA . ASP A 1 105 ? -95.444 -2.395 25.484 1.00 45.23 101 ASP B CA 1
ATOM 687 C C . ASP A 1 105 ? -95.285 -1.562 24.215 1.00 43.91 101 ASP B C 1
ATOM 688 O O . ASP A 1 105 ? -94.401 -0.716 24.118 1.00 44.99 101 ASP B O 1
ATOM 693 N N . ASP A 1 106 ? -96.139 -1.827 23.236 1.00 44.14 102 ASP B N 1
ATOM 694 C CA . ASP A 1 106 ? -96.140 -1.069 21.995 1.00 43.60 102 ASP B CA 1
ATOM 695 C C . ASP A 1 106 ? -96.902 0.243 22.174 1.00 41.57 102 ASP B C 1
ATOM 696 O O . ASP A 1 106 ? -97.903 0.307 22.885 1.00 40.28 102 ASP B O 1
ATOM 701 N N . ILE A 1 107 ? -96.413 1.279 21.511 1.00 41.02 103 ILE B N 1
ATOM 702 C CA . ILE A 1 107 ? -97.087 2.565 21.468 1.00 41.82 103 ILE B CA 1
ATOM 703 C C . ILE A 1 107 ? -98.151 2.542 20.369 1.00 40.54 103 ILE B C 1
ATOM 704 O O . ILE A 1 107 ? -97.874 2.123 19.251 1.00 43.52 103 ILE B O 1
ATOM 709 N N . CYS A 1 108 ? -99.371 2.958 20.690 1.00 39.32 104 CYS B N 1
ATOM 710 C CA . CYS A 1 108 ? -100.423 3.077 19.675 1.00 42.12 104 CYS B CA 1
ATOM 711 C C . CYS A 1 108 ? -100.851 4.515 19.373 1.00 39.74 104 CYS B C 1
ATOM 712 O O . CYS A 1 108 ? -101.655 4.738 18.469 1.00 39.74 104 CYS B O 1
ATOM 715 N N . PHE A 1 109 ? -100.316 5.485 20.111 1.00 38.59 105 PHE B N 1
ATOM 716 C CA . PHE A 1 109 ? -100.695 6.895 19.928 1.00 36.68 105 PHE B CA 1
ATOM 717 C C . PHE A 1 109 ? -99.664 7.800 20.589 1.00 36.04 105 PHE B C 1
ATOM 718 O O . PHE A 1 109 ? -99.202 7.512 21.691 1.00 33.94 105 PHE B O 1
ATOM 726 N N . LYS A 1 110 ? -99.319 8.888 19.912 1.00 36.15 106 LYS B N 1
ATOM 727 C CA . LYS A 1 110 ? -98.384 9.869 20.431 1.00 39.43 106 LYS B CA 1
ATOM 728 C C . LYS A 1 110 ? -98.676 11.236 19.820 1.00 39.51 106 LYS B C 1
ATOM 729 O O . LYS A 1 110 ? -98.792 11.363 18.603 1.00 38.06 106 LYS B O 1
ATOM 735 N N . VAL A 1 111 ? -98.821 12.244 20.675 1.00 38.69 107 VAL B N 1
ATOM 736 C CA . VAL A 1 111 ? -98.850 13.640 20.235 1.00 38.03 107 VAL B CA 1
ATOM 737 C C . VAL A 1 111 ? -97.969 14.515 21.126 1.00 36.47 107 VAL B C 1
ATOM 738 O O . VAL A 1 111 ? -97.796 14.248 22.322 1.00 36.68 107 VAL B O 1
ATOM 742 N N . LEU A 1 112 ? -97.404 15.551 20.522 1.00 34.19 108 LEU B N 1
ATOM 743 C CA . LEU A 1 112 ? -96.625 16.542 21.222 1.00 34.12 108 LEU B CA 1
ATOM 744 C C . LEU A 1 112 ? -97.385 17.868 21.150 1.00 34.58 108 LEU B C 1
ATOM 745 O O . LEU A 1 112 ? -97.782 18.305 20.073 1.00 33.58 108 LEU B O 1
ATOM 750 N N . TYR A 1 113 ? -97.584 18.500 22.305 1.00 32.71 109 TYR B N 1
ATOM 751 C CA . TYR A 1 113 ? -98.475 19.652 22.421 1.00 31.89 109 TYR B CA 1
ATOM 752 C C . TYR A 1 113 ? -97.808 20.816 23.152 1.00 31.37 109 TYR B C 1
ATOM 753 O O . TYR A 1 113 ? -97.397 20.681 24.298 1.00 31.82 109 TYR B O 1
ATOM 762 N N . ASP A 1 114 ? -97.722 21.954 22.471 1.00 32.09 110 ASP B N 1
ATOM 763 C CA . ASP A 1 114 ? -97.249 23.206 23.063 1.00 32.61 110 ASP B CA 1
ATOM 764 C C . ASP A 1 114 ? -98.387 23.773 23.907 1.00 31.94 110 ASP B C 1
ATOM 765 O O . ASP A 1 114 ? -99.386 24.264 23.376 1.00 33.32 110 ASP B O 1
ATOM 770 N N . ILE A 1 115 ? -98.239 23.695 25.224 1.00 32.35 111 ILE B N 1
ATOM 771 C CA . ILE A 1 115 ? -99.302 24.120 26.138 1.00 33.19 111 ILE B CA 1
ATOM 772 C C . ILE A 1 115 ? -99.485 25.643 26.280 1.00 33.70 111 ILE B C 1
ATOM 773 O O . ILE A 1 115 ? -100.346 26.084 27.032 1.00 32.82 111 ILE B O 1
ATOM 778 N N . SER A 1 116 ? -98.697 26.443 25.563 1.00 33.96 112 SER B N 1
ATOM 779 C CA . SER A 1 116 ? -98.883 27.891 25.587 1.00 35.94 112 SER B CA 1
ATOM 780 C C . SER A 1 116 ? -100.253 28.292 25.015 1.00 38.02 112 SER B C 1
ATOM 781 O O . SER A 1 116 ? -100.708 29.409 25.238 1.00 41.03 112 SER B O 1
ATOM 784 N N . GLU A 1 117 ? -100.906 27.387 24.287 1.00 37.74 113 GLU B N 1
ATOM 785 C CA . GLU A 1 117 ? -102.272 27.614 23.819 1.00 38.68 113 GLU B CA 1
ATOM 786 C C . GLU A 1 117 ? -103.275 27.757 24.966 1.00 37.96 113 GLU B C 1
ATOM 787 O O . GLU A 1 117 ? -104.274 28.452 24.832 1.00 37.52 113 GLU B O 1
ATOM 793 N N . VAL A 1 118 ? -103.014 27.090 26.081 1.00 38.12 114 VAL B N 1
ATOM 794 C CA . VAL A 1 118 ? -103.943 27.099 27.202 1.00 39.45 114 VAL B CA 1
ATOM 795 C C . VAL A 1 118 ? -103.851 28.423 27.956 1.00 41.38 114 VAL B C 1
ATOM 796 O O . VAL A 1 118 ? -102.821 28.730 28.551 1.00 40.37 114 VAL B O 1
ATOM 800 N N . LEU A 1 119 ? -104.949 29.174 27.944 1.00 43.33 115 LEU B N 1
ATOM 801 C CA . LEU A 1 119 ? -105.006 30.468 28.598 1.00 46.02 115 LEU B CA 1
ATOM 802 C C . LEU A 1 119 ? -105.587 30.326 30.000 1.00 45.57 115 LEU B C 1
ATOM 803 O O . LEU A 1 119 ? -106.528 29.569 30.206 1.00 43.86 115 LEU B O 1
ATOM 808 N N . PRO A 1 120 ? -105.017 31.050 30.973 1.00 47.91 116 PRO B N 1
ATOM 809 C CA . PRO A 1 120 ? -105.440 30.890 32.364 1.00 49.68 116 PRO B CA 1
ATOM 810 C C . PRO A 1 120 ? -106.924 31.199 32.568 1.00 46.81 116 PRO B C 1
ATOM 811 O O . PRO A 1 120 ? -107.439 32.148 31.989 1.00 45.14 116 PRO B O 1
ATOM 815 N N . GLY A 1 121 ? -107.605 30.360 33.343 1.00 46.04 117 GLY B N 1
ATOM 816 C CA . GLY A 1 121 ? -109.021 30.547 33.638 1.00 47.74 117 GLY B CA 1
ATOM 817 C C . GLY A 1 121 ? -109.967 29.850 32.680 1.00 49.39 117 GLY B C 1
ATOM 818 O O . GLY A 1 121 ? -111.016 29.365 33.095 1.00 52.99 117 GLY B O 1
ATOM 819 N N . LYS A 1 122 ? -109.608 29.796 31.400 1.00 50.60 118 LYS B N 1
ATOM 820 C CA . LYS A 1 122 ? -110.486 29.246 30.365 1.00 50.93 118 LYS B CA 1
ATOM 821 C C . LYS A 1 122 ? -110.192 27.762 30.078 1.00 47.80 118 LYS B C 1
ATOM 822 O O . LYS A 1 122 ? -109.150 27.415 29.521 1.00 43.56 118 LYS B O 1
ATOM 828 N N . LEU A 1 123 ? -111.129 26.899 30.455 1.00 44.66 119 LEU B N 1
ATOM 829 C CA . LEU A 1 123 ? -111.020 25.473 30.168 1.00 45.06 119 LEU B CA 1
ATOM 830 C C . LEU A 1 123 ? -110.929 25.248 28.663 1.00 41.80 119 LEU B C 1
ATOM 831 O O . LEU A 1 123 ? -111.745 25.761 27.901 1.00 40.86 119 LEU B O 1
ATOM 836 N N . LEU A 1 124 ? -109.920 24.496 28.240 1.00 40.24 120 LEU B N 1
ATOM 837 C CA . LEU A 1 124 ? -109.719 24.200 26.827 1.00 40.22 120 LEU B CA 1
ATOM 838 C C . LEU A 1 124 ? -109.961 22.711 26.600 1.00 40.16 120 LEU B C 1
ATOM 839 O O . LEU A 1 124 ? -109.292 21.871 27.193 1.00 37.89 120 LEU B O 1
ATOM 844 N N . ARG A 1 125 ? -110.936 22.401 25.754 1.00 42.90 121 ARG B N 1
ATOM 845 C CA . ARG A 1 125 ? -111.218 21.031 25.344 1.00 44.30 121 ARG B CA 1
ATOM 846 C C . ARG A 1 125 ? -110.486 20.734 24.059 1.00 42.64 121 ARG B C 1
ATOM 847 O O . ARG A 1 125 ? -110.602 21.479 23.095 1.00 43.64 121 ARG B O 1
ATOM 855 N N . LYS A 1 126 ? -109.750 19.633 24.042 1.00 39.64 122 LYS B N 1
ATOM 856 C CA . LYS A 1 126 ? -108.950 19.261 22.885 1.00 39.30 122 LYS B CA 1
ATOM 857 C C . LYS A 1 126 ? -109.254 17.826 22.469 1.00 37.49 122 LYS B C 1
ATOM 858 O O . LYS A 1 126 ? -109.374 16.937 23.310 1.00 37.21 122 LYS B O 1
ATOM 864 N N . THR A 1 127 ? -109.393 17.623 21.168 1.00 36.81 123 THR B N 1
ATOM 865 C CA . THR A 1 127 ? -109.410 16.292 20.587 1.00 37.60 123 THR B CA 1
ATOM 866 C C . THR A 1 127 ? -108.197 16.196 19.677 1.00 36.16 123 THR B C 1
ATOM 867 O O . THR A 1 127 ? -108.116 16.903 18.683 1.00 37.07 123 THR B O 1
ATOM 871 N N . PHE A 1 128 ? -107.251 15.330 20.029 1.00 36.60 124 PHE B N 1
ATOM 872 C CA . PHE A 1 128 ? -106.017 15.168 19.263 1.00 36.66 124 PHE B CA 1
ATOM 873 C C . PHE A 1 128 ? -106.099 14.011 18.292 1.00 37.88 124 PHE B C 1
ATOM 874 O O . PHE A 1 128 ? -106.639 12.957 18.608 1.00 37.05 124 PHE B O 1
ATOM 882 N N . SER A 1 129 ? -105.531 14.207 17.114 1.00 39.45 125 SER B N 1
ATOM 883 C CA . SER A 1 129 ? -105.239 13.100 16.232 1.00 42.53 125 SER B CA 1
ATOM 884 C C . SER A 1 129 ? -103.728 13.110 15.997 1.00 43.29 125 SER B C 1
ATOM 885 O O . SER A 1 129 ? -103.046 14.134 16.176 1.00 42.36 125 SER B O 1
ATOM 888 N N . GLN A 1 130 ? -103.213 11.941 15.648 1.00 45.57 126 GLN B N 1
ATOM 889 C CA . GLN A 1 130 ? -101.782 11.729 15.440 1.00 47.28 126 GLN B CA 1
ATOM 890 C C . GLN A 1 130 ? -101.294 12.293 14.132 1.00 47.83 126 GLN B C 1
ATOM 891 O O . GLN A 1 130 ? -100.152 12.708 14.022 1.00 48.13 126 GLN B O 1
ATOM 897 N N . SER A 1 131 ? -102.155 12.257 13.128 1.00 48.82 127 SER B N 1
ATOM 898 C CA . SER A 1 131 ? -101.772 12.624 11.784 1.00 50.22 127 SER B CA 1
ATOM 899 C C . SER A 1 131 ? -102.959 13.309 11.144 1.00 50.01 127 SER B C 1
ATOM 900 O O . SER A 1 131 ? -104.083 13.181 11.635 1.00 45.38 127 SER B O 1
ATOM 903 N N . PRO A 1 132 ? -102.725 14.034 10.039 1.00 51.28 128 PRO B N 1
ATOM 904 C CA . PRO A 1 132 ? -103.835 14.781 9.454 1.00 50.91 128 PRO B CA 1
ATOM 905 C C . PRO A 1 132 ? -105.063 13.926 9.136 1.00 52.20 128 PRO B C 1
ATOM 906 O O . PRO A 1 132 ? -106.181 14.436 9.181 1.00 53.10 128 PRO B O 1
ATOM 910 N N . GLN A 1 133 ? -104.852 12.650 8.813 1.00 52.21 129 GLN B N 1
ATOM 911 C CA . GLN A 1 133 ? -105.953 11.743 8.453 1.00 55.70 129 GLN B CA 1
ATOM 912 C C . GLN A 1 133 ? -106.057 10.504 9.354 1.00 53.24 129 GLN B C 1
ATOM 913 O O . GLN A 1 133 ? -106.809 9.567 9.056 1.00 53.04 129 GLN B O 1
ATOM 919 N N . GLY A 1 134 ? -105.338 10.528 10.475 1.00 49.58 130 GLY B N 1
ATOM 920 C CA . GLY A 1 134 ? -105.370 9.433 11.438 1.00 47.77 130 GLY B CA 1
ATOM 921 C C . GLY A 1 134 ? -106.760 9.187 11.995 1.00 46.59 130 GLY B C 1
ATOM 922 O O . GLY A 1 134 ? -107.516 10.126 12.223 1.00 45.71 130 GLY B O 1
ATOM 923 N N . GLU A 1 135 ? -107.098 7.921 12.205 1.00 46.14 131 GLU B N 1
ATOM 924 C CA . GLU A 1 135 ? -108.405 7.540 12.768 1.00 46.47 131 GLU B CA 1
ATOM 925 C C . GLU A 1 135 ? -108.494 7.700 14.284 1.00 42.20 131 GLU B C 1
ATOM 926 O O . GLU A 1 135 ? -109.587 7.884 14.853 1.00 39.54 131 GLU B O 1
ATOM 932 N N . GLU A 1 136 ? -107.344 7.591 14.938 1.00 40.55 132 GLU B N 1
ATOM 933 C CA . GLU A 1 136 ? -107.300 7.575 16.392 1.00 41.41 132 GLU B CA 1
ATOM 934 C C . GLU A 1 136 ? -107.537 8.976 16.925 1.00 40.09 132 GLU B C 1
ATOM 935 O O . GLU A 1 136 ? -107.043 9.957 16.357 1.00 39.70 132 GLU B O 1
ATOM 941 N N . GLU A 1 137 ? -108.281 9.057 18.021 1.00 38.19 133 GLU B N 1
ATOM 942 C CA . GLU A 1 137 ? -108.533 10.332 18.677 1.00 38.51 133 GLU B CA 1
ATOM 943 C C . GLU A 1 137 ? -108.382 10.232 20.187 1.00 38.60 133 GLU B C 1
ATOM 944 O O . GLU A 1 137 ? -108.752 9.220 20.787 1.00 36.59 133 GLU B O 1
ATOM 950 N N . LEU A 1 138 ? -107.840 11.294 20.784 1.00 37.04 134 LEU B N 1
ATOM 951 C CA . LEU A 1 138 ? -107.664 11.396 22.229 1.00 35.93 134 LEU B CA 1
ATOM 952 C C . LEU A 1 138 ? -108.333 12.681 22.726 1.00 35.62 134 LEU B C 1
ATOM 953 O O . LEU A 1 138 ? -107.977 13.780 22.284 1.00 33.61 134 LEU B O 1
ATOM 958 N N . ASP A 1 139 ? -109.290 12.543 23.645 1.00 34.90 135 ASP B N 1
ATOM 959 C CA . ASP A 1 139 ? -109.953 13.703 24.254 1.00 34.93 135 ASP B CA 1
ATOM 960 C C . ASP A 1 139 ? -109.294 14.070 25.569 1.00 34.52 135 ASP B C 1
ATOM 961 O O . ASP A 1 139 ? -109.174 13.242 26.464 1.00 34.79 135 ASP B O 1
ATOM 966 N N . VAL A 1 140 ? -108.866 15.324 25.669 1.00 34.70 136 VAL B N 1
ATOM 967 C CA . VAL A 1 140 ? -108.208 15.840 26.855 1.00 34.68 136 VAL B CA 1
ATOM 968 C C . VAL A 1 140 ? -108.776 17.220 27.170 1.00 35.14 136 VAL B C 1
ATOM 969 O O . VAL A 1 140 ? -109.176 17.952 26.268 1.00 36.18 136 VAL B O 1
ATOM 973 N N . GLU A 1 141 ? -108.810 17.559 28.452 1.00 35.59 137 GLU B N 1
ATOM 974 C CA . GLU A 1 141 ? -109.215 18.891 28.913 1.00 37.98 137 GLU B CA 1
ATOM 975 C C . GLU A 1 141 ? -108.092 19.542 29.708 1.00 35.86 137 GLU B C 1
ATOM 976 O O . GLU A 1 141 ? -107.458 18.898 30.528 1.00 35.74 137 GLU B O 1
ATOM 982 N N . PHE A 1 142 ? -107.834 20.818 29.434 1.00 36.07 138 PHE B N 1
ATOM 983 C CA . PHE A 1 142 ? -106.763 21.555 30.097 1.00 35.13 138 PHE B CA 1
ATOM 984 C C . PHE A 1 142 ? -107.340 22.721 30.874 1.00 35.78 138 PHE B C 1
ATOM 985 O O . PHE A 1 142 ? -108.165 23.473 30.354 1.00 35.99 138 PHE B O 1
ATOM 993 N N . LEU A 1 143 ? -106.905 22.874 32.118 1.00 36.83 139 LEU B N 1
ATOM 994 C CA . LEU A 1 143 ? -107.250 24.057 32.891 1.00 37.81 139 LEU B CA 1
ATOM 995 C C . LEU A 1 143 ? -105.997 24.609 33.536 1.00 37.19 139 LEU B C 1
ATOM 996 O O . LEU A 1 143 ? -105.323 23.919 34.302 1.00 37.86 139 LEU B O 1
ATOM 1001 N N . MET A 1 144 ? -105.695 25.856 33.211 1.00 37.67 140 MET B N 1
ATOM 1002 C CA . MET A 1 144 ? -104.570 26.562 33.787 1.00 40.86 140 MET B CA 1
ATOM 1003 C C . MET A 1 144 ? -105.089 27.534 34.840 1.00 40.28 140 MET B C 1
ATOM 1004 O O . MET A 1 144 ? -105.970 28.342 34.566 1.00 38.69 140 MET B O 1
ATOM 1009 N N . GLU A 1 145 ? -104.545 27.459 36.043 1.00 41.23 141 GLU B N 1
ATOM 1010 C CA . GLU A 1 145 ? -104.962 28.388 37.089 1.00 42.68 141 GLU B CA 1
ATOM 1011 C C . GLU A 1 145 ? -103.819 28.765 38.018 1.00 42.90 141 GLU B C 1
ATOM 1012 O O . GLU A 1 145 ? -102.734 28.152 38.026 1.00 39.19 141 GLU B O 1
ATOM 1018 N N . GLU A 1 146 ? -104.084 29.831 38.764 1.00 42.15 142 GLU B N 1
ATOM 1019 C CA . GLU A 1 146 ? -103.127 30.437 39.663 1.00 43.11 142 GLU B CA 1
ATOM 1020 C C . GLU A 1 146 ? -102.876 29.494 40.815 1.00 39.13 142 GLU B C 1
ATOM 1021 O O . GLU A 1 146 ? -103.732 28.692 41.153 1.00 37.67 142 GLU B O 1
ATOM 1027 N N . THR A 1 147 ? -101.715 29.626 41.440 1.00 39.44 143 THR B N 1
ATOM 1028 C CA . THR A 1 147 ? -101.414 28.887 42.664 1.00 40.20 143 THR B CA 1
ATOM 1029 C C . THR A 1 147 ? -101.060 29.848 43.788 1.00 39.01 143 THR B C 1
ATOM 1030 O O . THR A 1 147 ? -100.740 31.009 43.557 1.00 36.68 143 THR B O 1
ATOM 1034 N N . SER A 1 148 ? -101.094 29.346 45.013 1.00 39.87 144 SER B N 1
ATOM 1035 C CA . SER A 1 148 ? -100.722 30.160 46.156 1.00 42.30 144 SER B CA 1
ATOM 1036 C C . SER A 1 148 ? -99.247 29.972 46.508 1.00 44.07 144 SER B C 1
ATOM 1037 O O . SER A 1 148 ? -98.769 30.580 47.455 1.00 43.70 144 SER B O 1
ATOM 1040 N N . ASP A 1 149 ? -98.528 29.135 45.752 1.00 46.19 145 ASP B N 1
ATOM 1041 C CA . ASP A 1 149 ? -97.093 28.959 45.951 1.00 47.63 145 ASP B CA 1
ATOM 1042 C C . ASP A 1 149 ? -96.382 30.280 45.753 1.00 44.52 145 ASP B C 1
ATOM 1043 O O . ASP A 1 149 ? -96.859 31.158 45.039 1.00 43.02 145 ASP B O 1
ATOM 1048 N N . ARG A 1 150 ? -95.222 30.406 46.372 1.00 41.90 146 ARG B N 1
ATOM 1049 C CA . ARG A 1 150 ? -94.350 31.528 46.097 1.00 41.43 146 ARG B CA 1
ATOM 1050 C C . ARG A 1 150 ? -93.903 31.493 44.622 1.00 41.81 146 ARG B C 1
ATOM 1051 O O . ARG A 1 150 ? -94.021 30.460 43.960 1.00 39.62 146 ARG B O 1
ATOM 1059 N N . PRO A 1 151 ? -93.384 32.617 44.103 1.00 41.63 147 PRO B N 1
ATOM 1060 C CA . PRO A 1 151 ? -92.870 32.585 42.734 1.00 40.73 147 PRO B CA 1
ATOM 1061 C C . PRO A 1 151 ? -91.571 31.796 42.652 1.00 38.49 147 PRO B C 1
ATOM 1062 O O . PRO A 1 151 ? -90.858 31.687 43.648 1.00 35.91 147 PRO B O 1
ATOM 1066 N N . GLU A 1 152 ? -91.285 31.239 41.477 1.00 36.37 148 GLU B N 1
ATOM 1067 C CA . GLU A 1 152 ? -90.010 30.581 41.245 1.00 35.74 148 GLU B CA 1
ATOM 1068 C C . GLU A 1 152 ? -88.944 31.647 40.996 1.00 36.09 148 GLU B C 1
ATOM 1069 O O . GLU A 1 152 ? -89.207 32.640 40.316 1.00 37.52 148 GLU B O 1
ATOM 1075 N N . ASN A 1 153 ? -87.745 31.434 41.530 1.00 36.38 149 ASN B N 1
ATOM 1076 C CA . ASN A 1 153 ? -86.614 32.329 41.273 1.00 38.93 149 ASN B CA 1
ATOM 1077 C C . ASN A 1 153 ? -85.815 31.883 40.050 1.00 38.98 149 ASN B C 1
ATOM 1078 O O . ASN A 1 153 ? -85.011 30.963 40.133 1.00 40.94 149 ASN B O 1
ATOM 1083 N N . LEU A 1 154 ? -86.057 32.545 38.923 1.00 40.76 150 LEU B N 1
ATOM 1084 C CA . LEU A 1 154 ? -85.394 32.254 37.658 1.00 43.18 150 LEU B CA 1
ATOM 1085 C C . LEU A 1 154 ? -84.255 33.205 37.415 1.00 42.74 150 LEU B C 1
ATOM 1086 O O . LEU A 1 154 ? -84.198 34.298 37.984 1.00 43.99 150 LEU B O 1
ATOM 1091 N N . ILE A 1 155 ? -83.363 32.785 36.527 1.00 42.42 151 ILE B N 1
ATOM 1092 C CA . ILE A 1 155 ? -82.422 33.691 35.888 1.00 42.38 151 ILE B CA 1
ATOM 1093 C C . ILE A 1 155 ? -82.536 33.446 34.395 1.00 41.34 151 ILE B C 1
ATOM 1094 O O . ILE A 1 155 ? -82.418 32.315 33.918 1.00 41.70 151 ILE B O 1
ATOM 1099 N N . THR A 1 156 ? -82.774 34.514 33.657 1.00 39.07 152 THR B N 1
ATOM 1100 C CA . THR A 1 156 ? -82.968 34.400 32.231 1.00 37.76 152 THR B CA 1
ATOM 1101 C C . THR A 1 156 ? -82.407 35.611 31.506 1.00 38.35 152 THR B C 1
ATOM 1102 O O . THR A 1 156 ? -82.263 36.688 32.087 1.00 37.09 152 THR B O 1
ATOM 1106 N N . ASN A 1 157 ? -82.068 35.403 30.239 1.00 36.45 153 ASN B N 1
ATOM 1107 C CA . ASN A 1 157 ? -81.702 36.481 29.346 1.00 35.61 153 ASN B CA 1
ATOM 1108 C C . ASN A 1 157 ? -82.698 36.585 28.198 1.00 35.65 153 ASN B C 1
ATOM 1109 O O . ASN A 1 157 ? -82.391 37.179 27.173 1.00 35.91 153 ASN B O 1
AT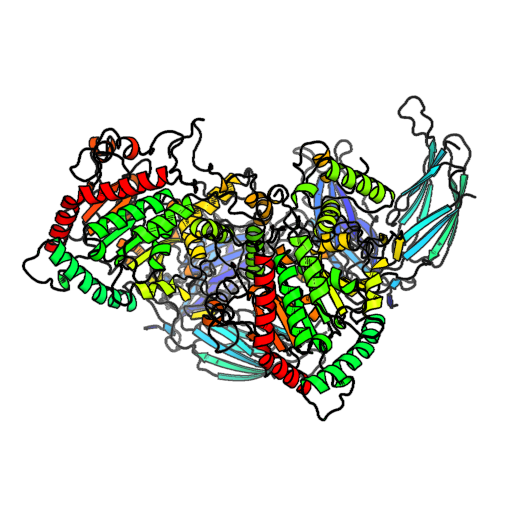OM 1114 N N . LYS A 1 158 ? -83.878 35.987 28.386 1.00 35.76 154 LYS B N 1
ATOM 1115 C CA . LYS A 1 158 ? -84.984 35.967 27.410 1.00 37.91 154 LYS B CA 1
ATOM 1116 C C . LYS A 1 158 ? -84.829 34.959 26.270 1.00 36.24 154 LYS B C 1
ATOM 1117 O O . LYS A 1 158 ? -85.690 34.871 25.405 1.00 34.89 154 LYS B O 1
ATOM 1123 N N . VAL A 1 159 ? -83.739 34.209 26.264 1.00 35.49 155 VAL B N 1
ATOM 1124 C CA . VAL A 1 159 ? -83.550 33.156 25.288 1.00 35.34 155 VAL B CA 1
ATOM 1125 C C . VAL A 1 159 ? -83.338 31.826 25.995 1.00 35.45 155 VAL B C 1
ATOM 1126 O O . VAL A 1 159 ? -83.926 30.812 25.608 1.00 34.74 155 VAL B O 1
ATOM 1130 N N . ILE A 1 160 ? -82.474 31.823 27.003 1.00 36.03 156 ILE B N 1
ATOM 1131 C CA . ILE A 1 160 ? -82.269 30.645 27.823 1.00 37.10 156 ILE B CA 1
ATOM 1132 C C . ILE A 1 160 ? -82.537 30.949 29.303 1.00 36.91 156 ILE B C 1
ATOM 1133 O O . ILE A 1 160 ? -82.325 32.074 29.778 1.00 38.94 156 ILE B O 1
ATOM 1138 N N . VAL A 1 161 ? -83.016 29.935 30.016 1.00 35.26 157 VAL B N 1
ATOM 1139 C CA . VAL A 1 161 ? -83.519 30.090 31.374 1.00 34.33 157 VAL B CA 1
ATOM 1140 C C . VAL A 1 161 ? -82.856 29.115 32.346 1.00 35.35 157 VAL B C 1
ATOM 1141 O O . VAL A 1 161 ? -82.826 27.904 32.086 1.00 34.67 157 VAL B O 1
ATOM 1145 N N . ALA A 1 162 ? -82.343 29.649 33.458 1.00 34.48 158 ALA B N 1
ATOM 1146 C CA . ALA A 1 162 ? -81.896 28.848 34.600 1.00 35.30 158 ALA B CA 1
ATOM 1147 C C . ALA A 1 162 ? -83.061 28.702 35.570 1.00 35.00 158 ALA B C 1
ATOM 1148 O O . ALA A 1 162 ? -83.497 29.682 36.165 1.00 34.91 158 ALA B O 1
ATOM 1150 N N . ARG A 1 163 ? -83.570 27.482 35.707 1.00 34.29 159 ARG B N 1
ATOM 1151 C CA . ARG A 1 163 ? -84.675 27.199 36.615 1.00 32.80 159 ARG B CA 1
ATOM 1152 C C . ARG A 1 163 ? -84.176 27.225 38.047 1.00 33.04 159 ARG B C 1
ATOM 1153 O O . ARG A 1 163 ? -83.018 26.973 38.300 1.00 32.57 159 ARG B O 1
ATOM 1161 N N . GLU A 1 164 ? -85.054 27.521 38.997 1.00 34.87 160 GLU B N 1
ATOM 1162 C CA . GLU A 1 164 ? -84.670 27.483 40.400 1.00 34.37 160 GLU B CA 1
ATOM 1163 C C . GLU A 1 164 ? -84.251 26.078 40.793 1.00 35.05 160 GLU B C 1
ATOM 1164 O O . GLU A 1 164 ? -84.915 25.103 40.437 1.00 33.53 160 GLU B O 1
ATOM 1170 N N . LEU A 1 165 ? -83.178 26.004 41.573 1.00 35.04 161 LEU B N 1
ATOM 1171 C CA . LEU A 1 165 ? -82.614 24.752 42.002 1.00 38.70 161 LEU B CA 1
ATOM 1172 C C . LEU A 1 165 ? -82.747 24.577 43.507 1.00 40.24 161 LEU B C 1
ATOM 1173 O O . LEU A 1 165 ? -82.473 25.496 44.272 1.00 40.17 161 LEU B O 1
ATOM 1178 N N . SER A 1 166 ? -83.203 23.399 43.917 1.00 41.83 162 SER B N 1
ATOM 1179 C CA . SER A 1 166 ? -83.198 23.003 45.321 1.00 41.30 162 SER B CA 1
ATOM 1180 C C . SER A 1 166 ? -82.076 22.004 45.550 1.00 42.31 162 SER B C 1
ATOM 1181 O O . SER A 1 166 ? -81.654 21.321 44.615 1.00 40.27 162 SER B O 1
ATOM 1184 N N . CYS A 1 167 ? -81.604 21.950 46.795 1.00 45.78 163 CYS B N 1
ATOM 1185 C CA . CYS A 1 167 ? -80.552 21.042 47.238 1.00 49.11 163 CYS B CA 1
ATOM 1186 C C . CYS A 1 167 ? -81.095 20.231 48.386 1.00 49.57 163 CYS B C 1
ATOM 1187 O O . CYS A 1 167 ? -81.653 20.794 49.324 1.00 50.23 163 CYS B O 1
ATOM 1190 N N . LEU A 1 168 ? -80.899 18.924 48.329 1.00 50.36 164 LEU B N 1
ATOM 1191 C CA . LEU A 1 168 ? -81.341 18.033 49.396 1.00 51.63 164 LEU B CA 1
ATOM 1192 C C . LEU A 1 168 ? -80.143 17.272 49.939 1.00 51.32 164 LEU B C 1
ATOM 1193 O O . LEU A 1 168 ? -79.462 16.559 49.206 1.00 49.68 164 LEU B O 1
ATOM 1198 N N . ASP A 1 169 ? -79.885 17.447 51.230 1.00 52.06 165 ASP B N 1
ATOM 1199 C CA . ASP A 1 169 ? -78.775 16.778 51.904 1.00 56.07 165 ASP B CA 1
ATOM 1200 C C . ASP A 1 169 ? -79.283 15.602 52.726 1.00 56.42 165 ASP B C 1
ATOM 1201 O O . ASP A 1 169 ? -80.261 15.737 53.447 1.00 54.79 165 ASP B O 1
ATOM 1206 N N . VAL A 1 170 ? -78.614 14.457 52.609 1.00 58.42 166 VAL B N 1
ATOM 1207 C CA . VAL A 1 170 ? -78.950 13.259 53.379 1.00 62.43 166 VAL B CA 1
ATOM 1208 C C . VAL A 1 170 ? -77.760 12.885 54.250 1.00 65.46 166 VAL B C 1
ATOM 1209 O O . VAL A 1 170 ? -76.687 12.578 53.731 1.00 63.94 166 VAL B O 1
ATOM 1213 N N . HIS A 1 171 ? -77.960 12.906 55.568 1.00 71.61 167 HIS B N 1
ATOM 1214 C CA . HIS A 1 171 ? -76.914 12.552 56.531 1.00 78.66 167 HIS B CA 1
ATOM 1215 C C . HIS A 1 171 ? -77.264 11.236 57.233 1.00 83.28 167 HIS B C 1
ATOM 1216 O O . HIS A 1 171 ? -78.448 10.924 57.428 1.00 81.22 167 HIS B O 1
ATOM 1223 N N . LEU A 1 172 ? -76.226 10.496 57.633 1.00 92.11 168 LEU B N 1
ATOM 1224 C CA . LEU A 1 172 ? -76.354 9.068 58.006 1.00 99.14 168 LEU B CA 1
ATOM 1225 C C . LEU A 1 172 ? -77.089 8.794 59.323 1.00 101.64 168 LEU B C 1
ATOM 1226 O O . LEU A 1 172 ? -77.704 7.740 59.453 1.00 105.74 168 LEU B O 1
ATOM 1231 N N . ASP A 1 173 ? -77.018 9.703 60.296 1.00 101.97 169 ASP B N 1
ATOM 1232 C CA . ASP A 1 173 ? -77.787 9.540 61.542 1.00 104.00 169 ASP B CA 1
ATOM 1233 C C . ASP A 1 173 ? -77.983 10.844 62.310 1.00 104.24 169 ASP B C 1
ATOM 1234 O O . ASP A 1 173 ? -78.840 10.928 63.191 1.00 101.89 169 ASP B O 1
ATOM 1239 N N . ASP A 1 185 ? -72.275 -1.985 56.503 1.00 91.25 181 ASP B N 1
ATOM 1240 C CA . ASP A 1 185 ? -71.047 -2.750 56.743 1.00 92.34 181 ASP B CA 1
ATOM 1241 C C . ASP A 1 185 ? -70.681 -3.513 55.467 1.00 92.49 181 ASP B C 1
ATOM 1242 O O . ASP A 1 185 ? -69.610 -3.328 54.861 1.00 91.26 181 ASP B O 1
ATOM 1247 N N . LYS A 1 186 ? -71.614 -4.367 55.073 1.00 92.90 182 LYS B N 1
ATOM 1248 C CA . LYS A 1 186 ? -71.642 -4.973 53.760 1.00 91.73 182 LYS B CA 1
ATOM 1249 C C . LYS A 1 186 ? -73.009 -4.643 53.136 1.00 88.18 182 LYS B C 1
ATOM 1250 O O . LYS A 1 186 ? -73.328 -5.146 52.068 1.00 86.86 182 LYS B O 1
ATOM 1256 N N . LEU A 1 187 ? -73.830 -3.848 53.839 1.00 87.31 183 LEU B N 1
ATOM 1257 C CA . LEU A 1 187 ? -75.024 -3.222 53.270 1.00 86.46 183 LEU B CA 1
ATOM 1258 C C . LEU A 1 187 ? -74.681 -2.023 52.404 1.00 84.87 183 LEU B C 1
ATOM 1259 O O . LEU A 1 187 ? -73.849 -1.194 52.775 1.00 83.93 183 LEU B O 1
ATOM 1264 N N . GLU A 1 188 ? -75.351 -1.937 51.259 1.00 81.32 184 GLU B N 1
ATOM 1265 C CA . GLU A 1 188 ? -75.216 -0.812 50.351 1.00 78.47 184 GLU B CA 1
ATOM 1266 C C . GLU A 1 188 ? -76.511 0.005 50.352 1.00 72.26 184 GLU B C 1
ATOM 1267 O O . GLU A 1 188 ? -77.585 -0.514 50.030 1.00 68.48 184 GLU B O 1
ATOM 1273 N N . LEU A 1 189 ? -76.398 1.275 50.737 1.00 67.50 185 LEU B N 1
ATOM 1274 C CA . LEU A 1 189 ? -77.517 2.217 50.706 1.00 64.18 185 LEU B CA 1
ATOM 1275 C C . LEU A 1 189 ? -77.670 2.794 49.312 1.00 61.02 185 LEU B C 1
ATOM 1276 O O . LEU A 1 189 ? -76.707 3.311 48.754 1.00 59.56 185 LEU B O 1
ATOM 1281 N N . GLU A 1 190 ? -78.879 2.703 48.759 1.00 58.96 186 GLU B N 1
ATOM 1282 C CA . GLU A 1 190 ? -79.196 3.283 47.463 1.00 57.00 186 GLU B CA 1
ATOM 1283 C C . GLU A 1 190 ? -80.230 4.398 47.618 1.00 55.34 186 GLU B C 1
ATOM 1284 O O . GLU A 1 190 ? -81.349 4.158 48.076 1.00 54.19 186 GLU B O 1
ATOM 1290 N N . LEU A 1 191 ? -79.838 5.610 47.229 1.00 52.65 187 LEU B N 1
ATOM 1291 C CA . LEU A 1 191 ? -80.715 6.781 47.259 1.00 49.62 187 LEU B CA 1
ATOM 1292 C C . LEU A 1 191 ? -81.044 7.195 45.833 1.00 47.10 187 LEU B C 1
ATOM 1293 O O . LEU A 1 191 ? -80.143 7.361 45.008 1.00 42.98 187 LEU B O 1
ATOM 1298 N N . VAL A 1 192 ? -82.333 7.357 45.549 1.00 44.68 188 VAL B N 1
ATOM 1299 C CA . VAL A 1 192 ? -82.795 7.745 44.225 1.00 44.62 188 VAL B CA 1
ATOM 1300 C C . VAL A 1 192 ? -83.691 8.978 44.335 1.00 43.71 188 VAL B C 1
ATOM 1301 O O . VAL A 1 192 ? -84.609 9.022 45.153 1.00 41.82 188 VAL B O 1
ATOM 1305 N N . LEU A 1 193 ? -83.412 9.974 43.502 1.00 42.10 189 LEU B N 1
ATOM 1306 C CA . LEU A 1 193 ? -84.217 11.189 43.428 1.00 40.77 189 LEU B CA 1
ATOM 1307 C C . LEU A 1 193 ? -84.422 11.524 41.963 1.00 42.00 189 LEU B C 1
ATOM 1308 O O . LEU A 1 193 ? -83.588 12.190 41.337 1.00 41.41 189 LEU B O 1
ATOM 1313 N N . LYS A 1 194 ? -85.521 11.015 41.415 1.00 42.79 190 LYS B N 1
ATOM 1314 C CA . LYS A 1 194 ? -85.828 11.171 39.999 1.00 46.40 190 LYS B CA 1
ATOM 1315 C C . LYS A 1 194 ? -85.958 12.644 39.619 1.00 43.94 190 LYS B C 1
ATOM 1316 O O . LYS A 1 194 ? -86.668 13.411 40.276 1.00 39.74 190 LYS B O 1
ATOM 1322 N N . GLY A 1 195 ? -85.269 13.019 38.546 1.00 42.27 191 GLY B N 1
ATOM 1323 C CA . GLY A 1 195 ? -85.243 14.399 38.080 1.00 42.84 191 GLY B CA 1
ATOM 1324 C C . GLY A 1 195 ? -84.040 15.184 38.566 1.00 41.17 191 GLY B C 1
ATOM 1325 O O . GLY A 1 195 ? -83.794 16.285 38.084 1.00 41.03 191 GLY B O 1
ATOM 1326 N N . SER A 1 196 ? -83.296 14.637 39.525 1.00 38.59 192 SER B N 1
ATOM 1327 C CA . SER A 1 196 ? -82.113 15.309 40.028 1.00 38.02 192 SER B CA 1
ATOM 1328 C C . SER A 1 196 ? -80.947 15.086 39.080 1.00 38.25 192 SER B C 1
ATOM 1329 O O . SER A 1 196 ? -80.971 14.183 38.246 1.00 38.94 192 SER B O 1
ATOM 1332 N N . TYR A 1 197 ? -79.932 15.926 39.220 1.00 37.25 193 TYR B N 1
ATOM 1333 C CA . TYR A 1 197 ? -78.715 15.806 38.434 1.00 38.82 193 TYR B CA 1
ATOM 1334 C C . TYR A 1 197 ? -77.958 14.511 38.740 1.00 39.33 193 TYR B C 1
ATOM 1335 O O . TYR A 1 197 ? -77.480 13.835 37.832 1.00 40.57 193 TYR B O 1
ATOM 1344 N N . GLU A 1 198 ? -77.877 14.165 40.019 1.00 38.75 194 GLU B N 1
ATOM 1345 C CA . GLU A 1 198 ? -77.177 12.963 40.453 1.00 39.02 194 GLU B CA 1
ATOM 1346 C C . GLU A 1 198 ? -78.005 11.721 40.134 1.00 41.39 194 GLU B C 1
ATOM 1347 O O . GLU A 1 198 ? -77.446 10.676 39.809 1.00 40.47 194 GLU B O 1
ATOM 1353 N N . ASP A 1 199 ? -79.329 11.852 40.232 1.00 40.95 195 ASP B N 1
ATOM 1354 C CA . ASP A 1 199 ? -80.284 10.769 39.953 1.00 43.80 195 ASP B CA 1
ATOM 1355 C C . ASP A 1 199 ? -80.236 9.667 41.023 1.00 44.45 195 ASP B C 1
ATOM 1356 O O . ASP A 1 199 ? -81.192 9.505 41.788 1.00 42.41 195 ASP B O 1
ATOM 1361 N N . THR A 1 200 ? -79.129 8.925 41.059 1.00 43.74 196 THR B N 1
ATOM 1362 C CA . THR A 1 200 ? -78.955 7.808 41.972 1.00 45.18 196 THR B CA 1
ATOM 1363 C C . THR A 1 200 ? -77.587 7.882 42.614 1.00 45.80 196 THR B C 1
ATOM 1364 O O . THR A 1 200 ? -76.596 8.134 41.934 1.00 46.79 196 THR B O 1
ATOM 1368 N N . GLN A 1 201 ? -77.537 7.664 43.922 1.00 47.47 197 GLN B N 1
ATOM 1369 C CA . GLN A 1 201 ? -76.279 7.601 44.646 1.00 51.06 197 GLN B CA 1
ATOM 1370 C C . GLN A 1 201 ? -76.281 6.385 45.562 1.00 56.05 197 GLN B C 1
ATOM 1371 O O . GLN A 1 201 ? -77.251 6.142 46.282 1.00 55.47 197 GLN B O 1
ATOM 1377 N N . THR A 1 202 ? -75.192 5.622 45.514 1.00 60.57 198 THR B N 1
ATOM 1378 C CA . THR A 1 202 ? -75.057 4.415 46.315 1.00 63.43 198 THR B CA 1
ATOM 1379 C C . THR A 1 202 ? -73.808 4.490 47.179 1.00 67.17 198 THR B C 1
ATOM 1380 O O . THR A 1 202 ? -72.865 5.212 46.865 1.00 67.80 198 THR B O 1
ATOM 1384 N N . SER A 1 203 ? -73.805 3.721 48.260 1.00 72.47 199 SER B N 1
ATOM 1385 C CA . SER A 1 203 ? -72.674 3.681 49.182 1.00 75.39 199 SER B CA 1
ATOM 1386 C C . SER A 1 203 ? -72.829 2.580 50.224 1.00 77.47 199 SER B C 1
ATOM 1387 O O . SER A 1 203 ? -73.939 2.267 50.643 1.00 73.28 199 SER B O 1
ATOM 1390 N N . PHE A 1 204 ? -71.709 2.012 50.657 1.00 81.34 200 PHE B N 1
ATOM 1391 C CA . PHE A 1 204 ? -71.714 1.067 51.775 1.00 86.47 200 PHE B CA 1
ATOM 1392 C C . PHE A 1 204 ? -71.886 1.805 53.097 1.00 89.25 200 PHE B C 1
ATOM 1393 O O . PHE A 1 204 ? -71.577 2.994 53.192 1.00 90.38 200 PHE B O 1
ATOM 1401 N N . LEU A 1 205 ? -72.396 1.105 54.107 1.00 92.13 201 LEU B N 1
ATOM 1402 C CA . LEU A 1 205 ? -72.533 1.692 55.437 1.00 96.14 201 LEU B CA 1
ATOM 1403 C C . LEU A 1 205 ? -71.175 1.820 56.103 1.00 98.98 201 LEU B C 1
ATOM 1404 O O . LEU A 1 205 ? -70.333 0.926 56.000 1.00 101.13 201 LEU B O 1
ATOM 1409 N N . GLY A 1 206 ? -70.964 2.950 56.771 1.00 100.96 202 GLY B N 1
ATOM 1410 C CA . GLY A 1 206 ? -69.677 3.257 57.376 1.00 101.09 202 GLY B CA 1
ATOM 1411 C C . GLY A 1 206 ? -68.754 3.972 56.403 1.00 102.11 202 GLY B C 1
ATOM 1412 O O . GLY A 1 206 ? -67.955 4.804 56.830 1.00 102.55 202 GLY B O 1
ATOM 1413 N N . THR A 1 207 ? -68.856 3.648 55.107 1.00 102.85 203 THR B N 1
ATOM 1414 C CA . THR A 1 207 ? -68.059 4.309 54.057 1.00 103.71 203 THR B CA 1
ATOM 1415 C C . THR A 1 207 ? -68.441 5.788 53.801 1.00 103.76 203 THR B C 1
ATOM 1416 O O . THR A 1 207 ? -67.555 6.618 53.565 1.00 105.02 203 THR B O 1
ATOM 1420 N N . ALA A 1 208 ? -69.739 6.112 53.811 1.00 101.93 204 ALA B N 1
ATOM 1421 C CA . ALA A 1 208 ? -70.185 7.488 53.517 1.00 100.02 204 ALA B CA 1
ATOM 1422 C C . ALA A 1 208 ? -71.205 8.029 54.511 1.00 95.98 204 ALA B C 1
ATOM 1423 O O . ALA A 1 208 ? -72.202 7.373 54.808 1.00 96.05 204 ALA B O 1
ATOM 1425 N N . SER A 1 209 ? -70.962 9.251 54.979 1.00 92.85 205 SER B N 1
ATOM 1426 C CA . SER A 1 209 ? -71.858 9.920 55.917 1.00 91.54 205 SER B CA 1
ATOM 1427 C C . SER A 1 209 ? -72.892 10.812 55.222 1.00 87.33 205 SER B C 1
ATOM 1428 O O . SER A 1 209 ? -74.024 10.888 55.696 1.00 88.11 205 SER B O 1
ATOM 1431 N N . ALA A 1 210 ? -72.527 11.464 54.110 1.00 79.23 206 ALA B N 1
ATOM 1432 C CA . ALA A 1 210 ? -73.383 12.515 53.537 1.00 73.25 206 ALA B CA 1
ATOM 1433 C C . ALA A 1 210 ? -73.569 12.474 52.014 1.00 68.17 206 ALA B C 1
ATOM 1434 O O . ALA A 1 210 ? -72.695 12.026 51.273 1.00 67.12 206 ALA B O 1
ATOM 1436 N N . PHE A 1 211 ? -74.736 12.944 51.571 1.00 63.86 207 PHE B N 1
ATOM 1437 C CA . PHE A 1 211 ? -75.105 12.987 50.149 1.00 61.66 207 PHE B CA 1
ATOM 1438 C C . PHE A 1 211 ? -75.825 14.285 49.826 1.00 57.76 207 PHE B C 1
ATOM 1439 O O . PHE A 1 211 ? -76.616 14.776 50.631 1.00 53.75 207 PHE B O 1
ATOM 1447 N N . ARG A 1 212 ? -75.570 14.816 48.632 1.00 54.93 208 ARG B N 1
ATOM 1448 C CA . ARG A 1 212 ? -76.264 16.002 48.147 1.00 53.42 208 ARG B CA 1
ATOM 1449 C C . ARG A 1 212 ? -76.895 15.713 46.782 1.00 47.74 208 ARG B C 1
ATOM 1450 O O . ARG A 1 212 ? -76.245 15.170 45.886 1.00 48.10 208 ARG B O 1
ATOM 1458 N N . PHE A 1 213 ? -78.172 16.053 46.644 1.00 43.38 209 PHE B N 1
ATOM 1459 C CA . PHE A 1 213 ? -78.857 16.016 45.354 1.00 42.34 209 PHE B CA 1
ATOM 1460 C C . PHE A 1 213 ? -79.231 17.439 44.937 1.00 41.20 209 PHE B C 1
ATOM 1461 O O . PHE A 1 213 ? -79.666 18.227 45.772 1.00 38.43 209 PHE B O 1
ATOM 1469 N N . HIS A 1 214 ? -79.053 17.750 43.651 1.00 40.06 210 HIS B N 1
ATOM 1470 C CA . HIS A 1 214 ? -79.513 19.005 43.054 1.00 38.98 210 HIS B CA 1
ATOM 1471 C C . HIS A 1 214 ? -80.653 18.673 42.099 1.00 37.93 210 HIS B C 1
ATOM 1472 O O . HIS A 1 214 ? -80.536 17.773 41.277 1.00 37.03 210 HIS B O 1
ATOM 1479 N N . TYR A 1 215 ? -81.747 19.414 42.203 1.00 37.16 211 TYR B N 1
ATOM 1480 C CA . TYR A 1 215 ? -82.929 19.176 41.381 1.00 37.06 211 TYR B CA 1
ATOM 1481 C C . TYR A 1 215 ? -83.788 20.434 41.299 1.00 35.82 211 TYR B C 1
ATOM 1482 O O . TYR A 1 215 ? -83.700 21.293 42.176 1.00 35.25 211 TYR B O 1
ATOM 1491 N N . MET A 1 216 ? -84.615 20.534 40.257 1.00 35.89 212 MET B N 1
ATOM 1492 C CA . MET A 1 216 ? -85.504 21.689 40.087 1.00 36.85 212 MET B CA 1
ATOM 1493 C C . MET A 1 216 ? -86.522 21.796 41.207 1.00 36.26 212 MET B C 1
ATOM 1494 O O . MET A 1 216 ? -87.231 20.839 41.510 1.00 36.20 212 MET B O 1
ATOM 1499 N N . ALA A 1 217 ? -86.614 22.987 41.782 1.00 36.49 213 ALA B N 1
ATOM 1500 C CA . ALA A 1 217 ? -87.561 23.268 42.851 1.00 37.38 213 ALA B CA 1
ATOM 1501 C C . ALA A 1 217 ? -89.006 23.105 42.399 1.00 37.16 213 ALA B C 1
ATOM 1502 O O . ALA A 1 217 ? -89.862 22.750 43.194 1.00 40.30 213 ALA B O 1
ATOM 1504 N N . ALA A 1 218 ? -89.274 23.352 41.123 1.00 37.49 214 ALA B N 1
ATOM 1505 C CA . ALA A 1 218 ? -90.629 23.251 40.596 1.00 39.35 214 ALA B CA 1
ATOM 1506 C C . ALA A 1 218 ? -91.109 21.804 40.371 1.00 40.05 214 ALA B C 1
ATOM 1507 O O . ALA A 1 218 ? -92.260 21.599 40.005 1.00 42.92 214 ALA B O 1
ATOM 1509 N N . LEU A 1 219 ? -90.245 20.809 40.569 1.00 41.21 215 LEU B N 1
ATOM 1510 C CA . LEU A 1 219 ? -90.630 19.416 40.391 1.00 42.10 215 LEU B CA 1
ATOM 1511 C C . LEU A 1 219 ? -91.476 18.902 41.543 1.00 41.59 215 LEU B C 1
ATOM 1512 O O . LEU A 1 219 ? -91.273 19.262 42.700 1.00 39.78 215 LEU B O 1
ATOM 1517 N N . GLU A 1 220 ? -92.443 18.065 41.201 1.00 45.35 216 GLU B N 1
ATOM 1518 C CA . GLU A 1 220 ? -93.036 17.169 42.169 1.00 48.91 216 GLU B CA 1
ATOM 1519 C C . GLU A 1 220 ? -92.338 15.831 41.975 1.00 45.62 216 GLU B C 1
ATOM 1520 O O . GLU A 1 220 ? -92.496 15.186 40.949 1.00 46.18 216 GLU B O 1
ATOM 1526 N N . THR A 1 221 ? -91.554 15.430 42.960 1.00 45.37 217 THR B N 1
ATOM 1527 C CA . THR A 1 221 ? -90.786 14.187 42.878 1.00 45.74 217 THR B CA 1
ATOM 1528 C C . THR A 1 221 ? -90.622 13.625 44.295 1.00 44.70 217 THR B C 1
ATOM 1529 O O . THR A 1 221 ? -91.339 14.031 45.209 1.00 45.31 217 THR B O 1
ATOM 1533 N N . GLU A 1 222 ? -89.696 12.693 44.479 1.00 46.13 218 GLU B N 1
ATOM 1534 C CA . GLU A 1 222 ? -89.508 12.057 45.781 1.00 47.41 218 GLU B CA 1
ATOM 1535 C C . GLU A 1 222 ? -88.102 11.512 45.915 1.00 45.04 218 GLU B C 1
ATOM 1536 O O . GLU A 1 222 ? -87.434 11.252 44.918 1.00 45.32 218 GLU B O 1
ATOM 1542 N N . LEU A 1 223 ? -87.659 11.346 47.152 1.00 44.98 219 LEU B N 1
ATOM 1543 C CA . LEU A 1 223 ? -86.437 10.617 47.432 1.00 47.04 219 LEU B CA 1
ATOM 1544 C C . LEU A 1 223 ? -86.823 9.239 47.920 1.00 49.31 219 LEU B C 1
ATOM 1545 O O . LEU A 1 223 ? -87.572 9.120 48.891 1.00 46.52 219 LEU B O 1
ATOM 1550 N N . SER A 1 224 ? -86.305 8.203 47.264 1.00 49.54 220 SER B N 1
ATOM 1551 C CA . SER A 1 224 ? -86.492 6.841 47.736 1.00 51.03 220 SER B CA 1
ATOM 1552 C C . SER A 1 224 ? -85.170 6.290 48.263 1.00 52.66 220 SER B C 1
ATOM 1553 O O . SER A 1 224 ? -84.106 6.540 47.694 1.00 52.84 220 SER B O 1
ATOM 1556 N N . GLY A 1 225 ? -85.251 5.551 49.363 1.00 53.56 221 GLY B N 1
ATOM 1557 C CA . GLY A 1 225 ? -84.079 4.988 50.021 1.00 55.64 221 GLY B CA 1
ATOM 1558 C C . GLY A 1 225 ? -84.274 3.504 50.280 1.00 58.87 221 GLY B C 1
ATOM 1559 O O . GLY A 1 225 ? -85.384 3.064 50.602 1.00 57.20 221 GLY B O 1
ATOM 1560 N N . ARG A 1 226 ? -83.193 2.740 50.131 1.00 61.34 222 ARG B N 1
ATOM 1561 C CA . ARG A 1 226 ? -83.222 1.290 50.268 1.00 63.84 222 ARG B CA 1
ATOM 1562 C C . ARG A 1 226 ? -81.849 0.734 50.634 1.00 66.08 222 ARG B C 1
ATOM 1563 O O . ARG A 1 226 ? -80.824 1.288 50.246 1.00 63.21 222 ARG B O 1
ATOM 1571 N N . LEU A 1 227 ? -81.845 -0.378 51.364 1.00 71.12 223 LEU B N 1
ATOM 1572 C CA . LEU A 1 227 ? -80.619 -1.099 51.704 1.00 74.38 223 LEU B CA 1
ATOM 1573 C C . LEU A 1 227 ? -80.575 -2.434 50.963 1.00 76.14 223 LEU B C 1
ATOM 1574 O O . LEU A 1 227 ? -81.552 -3.176 50.955 1.00 74.15 223 LEU B O 1
ATOM 1579 N N . ARG A 1 228 ? -79.437 -2.714 50.334 1.00 83.06 224 ARG B N 1
ATOM 1580 C CA . ARG A 1 228 ? -79.193 -3.979 49.641 1.00 88.35 224 ARG B CA 1
ATOM 1581 C C . ARG A 1 228 ? -78.000 -4.683 50.282 1.00 89.97 224 ARG B C 1
ATOM 1582 O O . ARG A 1 228 ? -77.000 -4.049 50.621 1.00 90.48 224 ARG B O 1
ATOM 1590 N N . SER A 1 229 ? -78.106 -5.994 50.465 1.00 91.28 225 SER B N 1
ATOM 1591 C CA . SER A 1 229 ? -76.979 -6.761 50.970 1.00 93.41 225 SER B CA 1
ATOM 1592 C C . SER A 1 229 ? -76.100 -7.166 49.789 1.00 94.52 225 SER B C 1
ATOM 1593 O O . SER A 1 229 ? -76.572 -7.808 48.849 1.00 96.27 225 SER B O 1
ATOM 1596 N N . SER A 1 230 ? -74.835 -6.752 49.827 1.00 96.94 226 SER B N 1
ATOM 1597 C CA . SER A 1 230 ? -73.837 -7.195 48.835 1.00 98.46 226 SER B CA 1
ATOM 1598 C C . SER A 1 230 ? -73.670 -8.715 48.872 1.00 100.37 226 SER B C 1
ATOM 1599 O O . SER A 1 230 ? -73.357 -9.339 47.853 1.00 99.91 226 SER B O 1
ATOM 1602 N N . ARG A 1 231 ? -73.870 -9.295 50.056 1.00 100.98 227 ARG B N 1
ATOM 1603 C CA . ARG A 1 231 ? -73.750 -10.738 50.264 1.00 99.59 227 ARG B CA 1
ATOM 1604 C C . ARG A 1 231 ? -74.500 -11.547 49.212 1.00 97.87 227 ARG B C 1
ATOM 1605 O O . ARG A 1 231 ? -75.703 -11.352 49.003 1.00 98.44 227 ARG B O 1
ATOM 1613 N N . SER A 1 232 ? -73.774 -12.437 48.538 1.00 92.73 228 SER B N 1
ATOM 1614 C CA . SER A 1 232 ? -74.395 -13.501 47.749 1.00 89.10 228 SER B CA 1
ATOM 1615 C C . SER A 1 232 ? -75.287 -14.328 48.669 1.00 89.45 228 SER B C 1
ATOM 1616 O O . SER A 1 232 ? -74.985 -14.479 49.854 1.00 88.36 228 SER B O 1
ATOM 1619 N N . ASN A 1 233 ? -76.390 -14.842 48.130 1.00 88.97 229 ASN B N 1
ATOM 1620 C CA . ASN A 1 233 ? -77.315 -15.674 48.906 1.00 89.97 229 ASN B CA 1
ATOM 1621 C C . ASN A 1 233 ? -77.566 -17.045 48.263 1.00 90.91 229 ASN B C 1
ATOM 1622 O O . ASN A 1 233 ? -78.451 -17.790 48.696 1.00 87.75 229 ASN B O 1
ATOM 1627 N N . GLY A 1 234 ? -76.768 -17.372 47.243 1.00 92.97 230 GLY B N 1
ATOM 1628 C CA . GLY A 1 234 ? -76.926 -18.608 46.481 1.00 95.66 230 GLY B CA 1
ATOM 1629 C C . GLY A 1 234 ? -77.747 -18.434 45.215 1.00 99.10 230 GLY B C 1
ATOM 1630 O O . GLY A 1 234 ? -77.449 -19.051 44.188 1.00 101.24 230 GLY B O 1
ATOM 1631 N N . TRP A 1 235 ? -78.772 -17.584 45.290 1.00 101.99 231 TRP B N 1
ATOM 1632 C CA . TRP A 1 235 ? -79.770 -17.446 44.235 1.00 102.90 231 TRP B CA 1
ATOM 1633 C C . TRP A 1 235 ? -79.935 -15.973 43.840 1.00 99.63 231 TRP B C 1
ATOM 1634 O O . TRP A 1 235 ? -80.815 -15.271 44.350 1.00 101.98 231 TRP B O 1
ATOM 1645 N N . ASN A 1 236 ? -79.066 -15.508 42.942 1.00 90.60 232 ASN B N 1
ATOM 1646 C CA . ASN A 1 236 ? -79.113 -14.128 42.442 1.00 86.23 232 ASN B CA 1
ATOM 1647 C C . ASN A 1 236 ? -79.185 -13.115 43.590 1.00 90.98 232 ASN B C 1
ATOM 1648 O O . ASN A 1 236 ? -80.079 -12.268 43.637 1.00 92.27 232 ASN B O 1
ATOM 1653 N N . GLY A 1 237 ? -78.225 -13.217 44.506 1.00 96.87 233 GLY B N 1
ATOM 1654 C CA . GLY A 1 237 ? -78.292 -12.539 45.798 1.00 101.07 233 GLY B CA 1
ATOM 1655 C C . GLY A 1 237 ? -78.125 -11.033 45.809 1.00 105.65 233 GLY B C 1
ATOM 1656 O O . GLY A 1 237 ? -77.007 -10.519 45.919 1.00 107.58 233 GLY B O 1
ATOM 1657 N N . ASP A 1 238 ? -79.253 -10.332 45.700 1.00 108.77 234 ASP B N 1
ATOM 1658 C CA . ASP A 1 238 ? -79.339 -8.902 46.011 1.00 108.49 234 ASP B CA 1
ATOM 1659 C C . ASP A 1 238 ? -80.489 -8.712 47.003 1.00 106.13 234 ASP B C 1
ATOM 1660 O O . ASP A 1 238 ? -81.634 -8.456 46.627 1.00 103.43 234 ASP B O 1
ATOM 1665 N N . ASN A 1 239 ? -80.152 -8.822 48.283 1.00 107.30 235 ASN B N 1
ATOM 1666 C CA . ASN A 1 239 ? -81.128 -9.071 49.336 1.00 107.87 235 ASN B CA 1
ATOM 1667 C C . ASN A 1 239 ? -81.618 -7.757 49.931 1.00 105.30 235 ASN B C 1
ATOM 1668 O O . ASN A 1 239 ? -80.827 -6.995 50.490 1.00 104.27 235 ASN B O 1
ATOM 1673 N N . SER A 1 240 ? -82.921 -7.501 49.813 1.00 102.00 236 SER B N 1
ATOM 1674 C CA . SER A 1 240 ? -83.501 -6.226 50.264 1.00 98.34 236 SER B CA 1
ATOM 1675 C C . SER A 1 240 ? -84.926 -6.338 50.836 1.00 95.01 236 SER B C 1
ATOM 1676 O O . SER A 1 240 ? -85.779 -7.051 50.302 1.00 91.15 236 SER B O 1
ATOM 1679 N N . ALA A 1 241 ? -85.165 -5.612 51.927 1.00 93.80 237 ALA B N 1
ATOM 1680 C CA . ALA A 1 241 ? -86.469 -5.584 52.593 1.00 93.41 237 ALA B CA 1
ATOM 1681 C C . ALA A 1 241 ? -87.503 -4.744 51.821 1.00 90.35 237 ALA B C 1
ATOM 1682 O O . ALA A 1 241 ? -88.703 -5.007 51.911 1.00 84.96 237 ALA B O 1
ATOM 1684 N N . GLY A 1 242 ? -87.041 -3.751 51.059 1.00 90.79 238 GLY B N 1
ATOM 1685 C CA . GLY A 1 242 ? -87.946 -2.843 50.330 1.00 92.50 238 GLY B CA 1
ATOM 1686 C C . GLY A 1 242 ? -87.630 -1.381 50.593 1.00 92.25 238 GLY B C 1
ATOM 1687 O O . GLY A 1 242 ? -87.055 -1.040 51.630 1.00 95.30 238 GLY B O 1
ATOM 1688 N N . TYR A 1 243 ? -88.029 -0.508 49.669 1.00 89.57 239 TYR B N 1
ATOM 1689 C CA . TYR A 1 243 ? -87.624 0.896 49.728 1.00 87.27 239 TYR B CA 1
ATOM 1690 C C . TYR A 1 243 ? -88.682 1.818 50.332 1.00 78.76 239 TYR B C 1
ATOM 1691 O O . TYR A 1 243 ? -89.875 1.558 50.212 1.00 77.38 239 TYR B O 1
ATOM 1700 N N . LEU A 1 244 ? -88.227 2.899 50.967 1.00 71.37 240 LEU B N 1
ATOM 1701 C CA . LEU A 1 244 ? -89.128 3.925 51.510 1.00 69.49 240 LEU B CA 1
ATOM 1702 C C . LEU A 1 244 ? -88.936 5.263 50.790 1.00 64.36 240 LEU B C 1
ATOM 1703 O O . LEU A 1 244 ? -87.853 5.553 50.278 1.00 59.72 240 LEU B O 1
ATOM 1708 N N . THR A 1 245 ? -90.006 6.056 50.748 1.00 59.75 241 THR B N 1
ATOM 1709 C CA . THR A 1 245 ? -90.054 7.293 49.974 1.00 58.36 241 THR B CA 1
ATOM 1710 C C . THR A 1 245 ? -90.441 8.515 50.806 1.00 57.79 241 THR B C 1
ATOM 1711 O O . THR A 1 245 ? -91.323 8.448 51.657 1.00 57.32 241 THR B O 1
ATOM 1715 N N . VAL A 1 246 ? -89.760 9.627 50.543 1.00 56.59 242 VAL B N 1
ATOM 1716 C CA . VAL A 1 246 ? -90.075 10.915 51.136 1.00 55.36 242 VAL B CA 1
ATOM 1717 C C . VAL A 1 246 ? -90.476 11.845 49.996 1.00 55.37 242 VAL B C 1
ATOM 1718 O O . VAL A 1 246 ? -89.648 12.156 49.128 1.00 54.45 242 VAL B O 1
ATOM 1722 N N . PRO A 1 247 ? -91.741 12.297 49.987 1.00 54.44 243 PRO B N 1
ATOM 1723 C CA . PRO A 1 247 ? -92.173 13.163 48.892 1.00 54.26 243 PRO B CA 1
ATOM 1724 C C . PRO A 1 247 ? -91.463 14.517 48.896 1.00 52.42 243 PRO B C 1
ATOM 1725 O O . PRO A 1 247 ? -91.100 15.038 49.956 1.00 50.25 243 PRO B O 1
ATOM 1729 N N . LEU A 1 248 ? -91.253 15.056 47.701 1.00 50.81 244 LEU B N 1
ATOM 1730 C CA . LEU A 1 248 ? -90.625 16.356 47.530 1.00 51.11 244 LEU B CA 1
ATOM 1731 C C . LEU A 1 248 ? -91.566 17.220 46.713 1.00 50.90 244 LEU B C 1
ATOM 1732 O O . LEU A 1 248 ? -91.687 17.051 45.497 1.00 51.87 244 LEU B O 1
ATOM 1737 N N . ARG A 1 249 ? -92.252 18.128 47.405 1.00 52.49 245 ARG B N 1
ATOM 1738 C CA . ARG A 1 249 ? -93.276 18.964 46.797 1.00 52.82 245 ARG B CA 1
ATOM 1739 C C . ARG A 1 249 ? -92.683 20.245 46.227 1.00 49.48 245 ARG B C 1
ATOM 1740 O O . ARG A 1 249 ? -91.672 20.734 46.719 1.00 45.60 245 ARG B O 1
ATOM 1748 N N . PRO A 1 250 ? -93.323 20.801 45.193 1.00 49.29 246 PRO B N 1
ATOM 1749 C CA . PRO A 1 250 ? -92.772 21.981 44.524 1.00 50.72 246 PRO B CA 1
ATOM 1750 C C . PRO A 1 250 ? -92.571 23.215 45.420 1.00 53.33 246 PRO B C 1
ATOM 1751 O O . PRO A 1 250 ? -93.415 23.511 46.265 1.00 53.02 246 PRO B O 1
ATOM 1755 N N . LEU A 1 251 ? -91.447 23.907 45.216 1.00 54.97 247 LEU B N 1
ATOM 1756 C CA . LEU A 1 251 ? -91.120 25.192 45.861 1.00 58.04 247 LEU B CA 1
ATOM 1757 C C . LEU A 1 251 ? -91.105 25.185 47.389 1.00 61.80 247 LEU B C 1
ATOM 1758 O O . LEU A 1 251 ? -91.642 26.092 48.033 1.00 63.14 247 LEU B O 1
ATOM 1763 N N . THR A 1 252 ? -90.430 24.196 47.964 1.00 66.04 248 THR B N 1
ATOM 1764 C CA . THR A 1 252 ? -90.273 24.143 49.413 1.00 70.25 248 THR B CA 1
ATOM 1765 C C . THR A 1 252 ? -89.494 25.368 49.883 1.00 74.42 248 THR B C 1
ATOM 1766 O O . THR A 1 252 ? -88.512 25.738 49.259 1.00 75.46 248 THR B O 1
ATOM 1770 N N . ILE A 1 253 ? -89.943 25.998 50.968 1.00 79.18 249 ILE B N 1
ATOM 1771 C CA . ILE A 1 253 ? -89.193 27.099 51.594 1.00 81.30 249 ILE B CA 1
ATOM 1772 C C . ILE A 1 253 ? -88.164 26.580 52.623 1.00 83.19 249 ILE B C 1
ATOM 1773 O O . ILE A 1 253 ? -87.411 27.363 53.209 1.00 82.00 249 ILE B O 1
ATOM 1778 N N . GLY A 1 254 ? -88.136 25.262 52.829 1.00 82.46 250 GLY B N 1
ATOM 1779 C CA . GLY A 1 254 ? -87.219 24.624 53.782 1.00 82.34 250 GLY B CA 1
ATOM 1780 C C . GLY A 1 254 ? -87.915 23.443 54.433 1.00 83.02 250 GLY B C 1
ATOM 1781 O O . GLY A 1 254 ? -89.138 23.452 54.591 1.00 83.40 250 GLY B O 1
ATOM 1782 N N . LYS A 1 255 ? -87.146 22.422 54.804 1.00 81.76 251 LYS B N 1
ATOM 1783 C CA . LYS A 1 255 ? -87.728 21.208 55.389 1.00 80.76 251 LYS B CA 1
ATOM 1784 C C . LYS A 1 255 ? -86.654 20.390 56.103 1.00 80.87 251 LYS B C 1
ATOM 1785 O O . LYS A 1 255 ? -85.500 20.398 55.680 1.00 77.91 251 LYS B O 1
ATOM 1791 N N . GLU A 1 256 ? -87.033 19.708 57.189 1.00 79.32 252 GLU B N 1
ATOM 1792 C CA . GLU A 1 256 ? -86.153 18.760 57.876 1.00 79.31 252 GLU B CA 1
ATOM 1793 C C . GLU A 1 256 ? -86.936 17.490 58.214 1.00 79.05 252 GLU B C 1
ATOM 1794 O O . GLU A 1 256 ? -87.915 17.537 58.952 1.00 81.86 252 GLU B O 1
ATOM 1800 N N . VAL A 1 257 ? -86.516 16.365 57.639 1.00 78.07 253 VAL B N 1
ATOM 1801 C CA . VAL A 1 257 ? -87.226 15.092 57.772 1.00 76.46 253 VAL B CA 1
ATOM 1802 C C . VAL A 1 257 ? -86.271 13.999 58.237 1.00 77.32 253 VAL B C 1
ATOM 1803 O O . VAL A 1 257 ? -85.079 14.018 57.921 1.00 77.52 253 VAL B O 1
ATOM 1807 N N . THR A 1 258 ? -86.815 13.052 58.996 1.00 78.65 254 THR B N 1
ATOM 1808 C CA . THR A 1 258 ? -86.095 11.856 59.410 1.00 78.05 254 THR B CA 1
ATOM 1809 C C . THR A 1 258 ? -86.829 10.637 58.866 1.00 78.95 254 THR B C 1
ATOM 1810 O O . THR A 1 258 ? -88.046 10.554 59.002 1.00 80.72 254 THR B O 1
ATOM 1814 N N . MET A 1 259 ? -86.096 9.703 58.255 1.00 82.37 255 MET B N 1
ATOM 1815 C CA . MET A 1 259 ? -86.661 8.434 57.779 1.00 85.62 255 MET B CA 1
ATOM 1816 C C . MET A 1 259 ? -85.764 7.263 58.189 1.00 85.48 255 MET B C 1
ATOM 1817 O O . MET A 1 259 ? -84.541 7.380 58.170 1.00 85.55 255 MET B O 1
ATOM 1822 N N . ASP A 1 260 ? -86.381 6.143 58.571 1.00 86.54 256 ASP B N 1
ATOM 1823 C CA . ASP A 1 260 ? -85.659 4.918 58.919 1.00 86.71 256 ASP B CA 1
ATOM 1824 C C . ASP A 1 260 ? -85.763 3.929 57.772 1.00 85.31 256 ASP B C 1
ATOM 1825 O O . ASP A 1 260 ? -86.857 3.483 57.423 1.00 83.66 256 ASP B O 1
ATOM 1830 N N . VAL A 1 261 ? -84.618 3.598 57.186 1.00 84.15 257 VAL B N 1
ATOM 1831 C CA . VAL A 1 261 ? -84.561 2.664 56.071 1.00 84.78 257 VAL B CA 1
ATOM 1832 C C . VAL A 1 261 ? -84.384 1.244 56.605 1.00 84.06 257 VAL B C 1
ATOM 1833 O O . VAL A 1 261 ? -83.403 0.968 57.292 1.00 80.46 257 VAL B O 1
ATOM 1837 N N . PRO A 1 262 ? -85.318 0.333 56.278 1.00 85.64 258 PRO B N 1
ATOM 1838 C CA . PRO A 1 262 ? -85.201 -1.029 56.790 1.00 87.04 258 PRO B CA 1
ATOM 1839 C C . PRO A 1 262 ? -84.050 -1.789 56.141 1.00 88.07 258 PRO B C 1
ATOM 1840 O O . PRO A 1 262 ? -83.777 -1.594 54.957 1.00 88.49 258 PRO B O 1
ATOM 1844 N N . ALA A 1 263 ? -83.378 -2.627 56.925 1.00 88.66 259 ALA B N 1
ATOM 1845 C CA . ALA A 1 263 ? -82.331 -3.509 56.413 1.00 88.65 259 ALA B CA 1
ATOM 1846 C C . ALA A 1 263 ? -82.935 -4.903 56.206 1.00 89.57 259 ALA B C 1
ATOM 1847 O O . ALA A 1 263 ? -83.895 -5.257 56.887 1.00 87.81 259 ALA B O 1
ATOM 1849 N N . PRO A 1 264 ? -82.387 -5.696 55.263 1.00 92.00 260 PRO B N 1
ATOM 1850 C CA . PRO A 1 264 ? -83.011 -6.987 54.908 1.00 92.74 260 PRO B CA 1
ATOM 1851 C C . PRO A 1 264 ? -83.238 -7.914 56.099 1.00 91.94 260 PRO B C 1
ATOM 1852 O O . PRO A 1 264 ? -84.381 -8.299 56.354 1.00 87.03 260 PRO B O 1
ATOM 1856 N N . ASN A 1 265 ? -82.178 -8.273 56.816 1.00 95.05 261 ASN B N 1
ATOM 1857 C CA . ASN A 1 265 ? -82.348 -8.659 58.213 1.00 96.77 261 ASN B CA 1
ATOM 1858 C C . ASN A 1 265 ? -82.430 -7.373 58.997 1.00 98.09 261 ASN B C 1
ATOM 1859 O O . ASN A 1 265 ? -81.736 -6.414 58.678 1.00 99.42 261 ASN B O 1
ATOM 1864 N N . ALA A 1 266 ? -83.273 -7.355 60.022 1.00 98.75 262 ALA B N 1
ATOM 1865 C CA . ALA A 1 266 ? -83.476 -6.150 60.819 1.00 99.43 262 ALA B CA 1
ATOM 1866 C C . ALA A 1 266 ? -82.156 -5.678 61.448 1.00 102.32 262 ALA B C 1
ATOM 1867 O O . ALA A 1 266 ? -81.176 -6.429 61.471 1.00 101.42 262 ALA B O 1
ATOM 1869 N N . PRO A 1 267 ? -82.118 -4.432 61.960 1.00 104.18 263 PRO B N 1
ATOM 1870 C CA . PRO A 1 267 ? -83.141 -3.394 61.903 1.00 104.34 263 PRO B CA 1
ATOM 1871 C C . PRO A 1 267 ? -82.740 -2.128 61.131 1.00 104.86 263 PRO B C 1
ATOM 1872 O O . PRO A 1 267 ? -81.596 -1.984 60.695 1.00 102.11 263 PRO B O 1
ATOM 1876 N N . GLY A 1 268 ? -83.717 -1.235 60.972 1.00 105.03 264 GLY B N 1
ATOM 1877 C CA . GLY A 1 268 ? -83.558 0.088 60.359 1.00 105.27 264 GLY B CA 1
ATOM 1878 C C . GLY A 1 268 ? -82.273 0.899 60.493 1.00 105.04 264 GLY B C 1
ATOM 1879 O O . GLY A 1 268 ? -81.484 0.711 61.421 1.00 105.94 264 GLY B O 1
ATOM 1880 N N . VAL A 1 269 ? -82.088 1.822 59.547 1.00 102.49 265 VAL B N 1
ATOM 1881 C CA . VAL A 1 269 ? -81.012 2.810 59.578 1.00 97.83 265 VAL B CA 1
ATOM 1882 C C . VAL A 1 269 ? -81.606 4.213 59.410 1.00 92.28 265 VAL B C 1
ATOM 1883 O O . VAL A 1 269 ? -82.398 4.456 58.503 1.00 90.81 265 VAL B O 1
ATOM 1887 N N . ARG A 1 270 ? -81.208 5.130 60.286 1.00 88.46 266 ARG B N 1
ATOM 1888 C CA . ARG A 1 270 ? -81.823 6.455 60.372 1.00 88.69 266 ARG B CA 1
ATOM 1889 C C . ARG A 1 270 ? -81.092 7.474 59.494 1.00 85.06 266 ARG B C 1
ATOM 1890 O O . ARG A 1 270 ? -79.907 7.709 59.696 1.00 85.38 266 ARG B O 1
ATOM 1898 N N . LEU A 1 271 ? -81.786 8.065 58.517 1.00 80.49 267 LEU B N 1
ATOM 1899 C CA . LEU A 1 271 ? -81.220 9.199 57.750 1.00 76.02 267 LEU B CA 1
ATOM 1900 C C . LEU A 1 271 ? -81.963 10.494 58.057 1.00 72.31 267 LEU B C 1
ATOM 1901 O O . LEU A 1 271 ? -83.175 10.480 58.285 1.00 69.84 267 LEU B O 1
ATOM 1906 N N . GLN A 1 272 ? -81.226 11.606 58.051 1.00 68.97 268 GLN B N 1
ATOM 1907 C CA . GLN A 1 272 ? -81.803 12.936 58.234 1.00 68.82 268 GLN B CA 1
ATOM 1908 C C . GLN A 1 272 ? -81.648 13.724 56.935 1.00 65.21 268 GLN B C 1
ATOM 1909 O O . GLN A 1 272 ? -80.528 13.849 56.432 1.00 61.18 268 GLN B O 1
ATOM 1915 N N . LEU A 1 273 ? -82.768 14.238 56.413 1.00 61.89 269 LEU B N 1
ATOM 1916 C CA . LEU A 1 273 ? -82.828 15.024 55.183 1.00 62.72 269 LEU B CA 1
ATOM 1917 C C . LEU A 1 273 ? -83.171 16.465 55.498 1.00 60.94 269 LEU B C 1
ATOM 1918 O O . LEU A 1 273 ? -84.081 16.723 56.274 1.00 60.29 269 LEU B O 1
ATOM 1923 N N . LYS A 1 274 ? -82.478 17.394 54.854 1.00 60.80 270 LYS B N 1
ATOM 1924 C CA . LYS A 1 274 ? -82.874 18.796 54.858 1.00 63.29 270 LYS B CA 1
ATOM 1925 C C . LYS A 1 274 ? -82.875 19.291 53.419 1.00 60.33 270 LYS B C 1
ATOM 1926 O O . LYS A 1 274 ? -81.842 19.281 52.759 1.00 56.90 270 LYS B O 1
ATOM 1932 N N . ALA A 1 275 ? -84.051 19.674 52.929 1.00 60.69 271 ALA B N 1
ATOM 1933 C CA . ALA A 1 275 ? -84.180 20.286 51.616 1.00 61.74 271 ALA B CA 1
ATOM 1934 C C . ALA A 1 275 ? -84.086 21.795 51.785 1.00 64.50 271 ALA B C 1
ATOM 1935 O O . ALA A 1 275 ? -84.708 22.368 52.682 1.00 63.55 271 ALA B O 1
ATOM 1937 N N . GLU A 1 276 ? -83.304 22.436 50.926 1.00 65.49 272 GLU B N 1
ATOM 1938 C CA . GLU A 1 276 ? -83.158 23.890 50.966 1.00 67.17 272 GLU B CA 1
ATOM 1939 C C . GLU A 1 276 ? -82.816 24.450 49.596 1.00 63.08 272 GLU B C 1
ATOM 1940 O O . GLU A 1 276 ? -82.543 23.703 48.665 1.00 59.52 272 GLU B O 1
ATOM 1946 N N . GLY A 1 277 ? -82.845 25.773 49.487 1.00 61.78 273 GLY B N 1
ATOM 1947 C CA . GLY A 1 277 ? -82.386 26.465 48.285 1.00 60.86 273 GLY B CA 1
ATOM 1948 C C . GLY A 1 277 ? -80.903 26.258 48.066 1.00 62.91 273 GLY B C 1
ATOM 1949 O O . GLY A 1 277 ? -80.150 26.112 49.024 1.00 60.64 273 GLY B O 1
ATOM 1950 N N . CYS A 1 278 ? -80.480 26.253 46.806 1.00 68.41 274 CYS B N 1
ATOM 1951 C CA . CYS A 1 278 ? -79.109 25.875 46.472 1.00 75.47 274 CYS B CA 1
ATOM 1952 C C . CYS A 1 278 ? -78.038 26.912 46.903 1.00 77.84 274 CYS B C 1
ATOM 1953 O O . CYS A 1 278 ? -78.235 28.121 46.710 1.00 77.81 274 CYS B O 1
ATOM 1956 N N . PRO A 1 279 ? -76.903 26.436 47.480 1.00 80.82 275 PRO B N 1
ATOM 1957 C CA . PRO A 1 279 ? -75.829 27.318 47.980 1.00 83.24 275 PRO B CA 1
ATOM 1958 C C . PRO A 1 279 ? -74.987 27.996 46.898 1.00 84.19 275 PRO B C 1
ATOM 1959 O O . PRO A 1 279 ? -74.529 29.120 47.100 1.00 85.03 275 PRO B O 1
ATOM 1963 N N . GLU A 1 280 ? -74.769 27.321 45.773 1.00 86.04 276 GLU B N 1
ATOM 1964 C CA . GLU A 1 280 ? -73.938 27.876 44.711 1.00 86.68 276 GLU B CA 1
ATOM 1965 C C . GLU A 1 280 ? -74.791 28.844 43.901 1.00 86.74 276 GLU B C 1
ATOM 1966 O O . GLU A 1 280 ? -75.980 28.606 43.719 1.00 89.24 276 GLU B O 1
ATOM 1972 N N . GLU A 1 281 ? -74.202 29.945 43.439 1.00 83.71 277 GLU B N 1
ATOM 1973 C CA . GLU A 1 281 ? -74.879 30.840 42.491 1.00 78.72 277 GLU B CA 1
ATOM 1974 C C . GLU A 1 281 ? -74.207 30.640 41.121 1.00 69.70 277 GLU B C 1
ATOM 1975 O O . GLU A 1 281 ? -73.320 29.784 41.013 1.00 69.47 277 GLU B O 1
ATOM 1981 N N . LEU A 1 282 ? -74.610 31.363 40.071 1.00 61.90 278 LEU B N 1
ATOM 1982 C CA . LEU A 1 282 ? -74.377 30.826 38.728 1.00 56.06 278 LEU B CA 1
ATOM 1983 C C . LEU A 1 282 ? -72.948 31.037 38.292 1.00 51.08 278 LEU B C 1
ATOM 1984 O O . LEU A 1 282 ? -72.428 32.141 38.363 1.00 52.32 278 LEU B O 1
ATOM 1989 N N . ALA A 1 283 ? -72.320 29.957 37.856 1.00 46.28 279 ALA B N 1
ATOM 1990 C CA . ALA A 1 283 ? -71.008 30.020 37.244 1.00 43.09 279 ALA B CA 1
ATOM 1991 C C . ALA A 1 283 ? -71.140 30.391 35.767 1.00 41.73 279 ALA B C 1
ATOM 1992 O O . ALA A 1 283 ? -70.193 30.903 35.172 1.00 41.12 279 ALA B O 1
ATOM 1994 N N . VAL A 1 284 ? -72.310 30.126 35.184 1.00 40.34 280 VAL B N 1
ATOM 1995 C CA . VAL A 1 284 ? -72.588 30.487 33.808 1.00 40.12 280 VAL B CA 1
ATOM 1996 C C . VAL A 1 284 ? -73.259 31.851 33.786 1.00 41.98 280 VAL B C 1
ATOM 1997 O O . VAL A 1 284 ? -74.290 32.065 34.424 1.00 41.08 280 VAL B O 1
ATOM 2001 N N . HIS A 1 285 ? -72.666 32.793 33.068 1.00 41.70 281 HIS B N 1
ATOM 2002 C CA . HIS A 1 285 ? -73.311 34.091 32.962 1.00 42.04 281 HIS B CA 1
ATOM 2003 C C . HIS A 1 285 ? -74.310 34.119 31.815 1.00 39.98 281 HIS B C 1
ATOM 2004 O O . HIS A 1 285 ? -73.970 33.743 30.693 1.00 38.46 281 HIS B O 1
ATOM 2011 N N . LEU A 1 286 ? -75.531 34.568 32.114 1.00 38.75 282 LEU B N 1
ATOM 2012 C CA . LEU A 1 286 ? -76.608 34.670 31.129 1.00 40.29 282 LEU B CA 1
ATOM 2013 C C . LEU A 1 286 ? -76.900 36.126 30.825 1.00 39.97 282 LEU B C 1
ATOM 2014 O O . LEU A 1 286 ? -77.416 36.844 31.679 1.00 40.54 282 LEU B O 1
ATOM 2019 N N . GLY A 1 287 ? -76.570 36.556 29.614 1.00 38.98 283 GLY B N 1
ATOM 2020 C CA . GLY A 1 287 ? -76.797 37.935 29.201 1.00 38.67 283 GLY B CA 1
ATOM 2021 C C . GLY A 1 287 ? -76.191 38.189 27.837 1.00 39.38 283 GLY B C 1
ATOM 2022 O O . GLY A 1 287 ? -75.258 37.495 27.432 1.00 38.79 283 GLY B O 1
ATOM 2023 N N . PHE A 1 288 ? -76.713 39.189 27.133 1.00 38.75 284 PHE B N 1
ATOM 2024 C CA . PHE A 1 288 ? -76.245 39.506 25.786 1.00 39.19 284 PHE B CA 1
ATOM 2025 C C . PHE A 1 288 ? -75.436 40.812 25.723 1.00 39.33 284 PHE B C 1
ATOM 2026 O O . PHE A 1 288 ? -75.387 41.458 24.684 1.00 40.20 284 PHE B O 1
ATOM 2034 N N . ASN A 1 289 ? -74.790 41.188 26.824 1.00 40.64 285 ASN B N 1
ATOM 2035 C CA . ASN A 1 289 ? -73.822 42.292 26.806 1.00 41.69 285 ASN B CA 1
ATOM 2036 C C . ASN A 1 289 ? -72.404 41.762 26.951 1.00 40.46 285 ASN B C 1
ATOM 2037 O O . ASN A 1 289 ? -72.215 40.615 27.325 1.00 37.91 285 ASN B O 1
ATOM 2042 N N . LEU A 1 290 ? -71.411 42.599 26.660 1.00 38.63 286 LEU B N 1
ATOM 2043 C CA . LEU A 1 290 ? -70.021 42.222 26.850 1.00 38.50 286 LEU B CA 1
ATOM 2044 C C . LEU A 1 290 ? -69.773 42.136 28.337 1.00 36.69 286 LEU B C 1
ATOM 2045 O O . LEU A 1 290 ? -70.411 42.841 29.111 1.00 36.91 286 LEU B O 1
ATOM 2050 N N . CYS A 1 291 ? -68.870 41.255 28.741 1.00 36.36 287 CYS B N 1
ATOM 2051 C CA . CYS A 1 291 ? -68.586 41.073 30.154 1.00 37.93 287 CYS B CA 1
ATOM 2052 C C . CYS A 1 291 ? -67.697 42.204 30.664 1.00 40.22 287 CYS B C 1
ATOM 2053 O O . CYS A 1 291 ? -67.029 42.887 29.884 1.00 39.27 287 CYS B O 1
ATOM 2056 N N . ALA A 1 292 ? -67.683 42.372 31.983 1.00 41.72 288 ALA B N 1
ATOM 2057 C CA . ALA A 1 292 ? -66.938 43.451 32.631 1.00 42.11 288 ALA B CA 1
ATOM 2058 C C . ALA A 1 292 ? -65.481 43.489 32.184 1.00 42.20 288 ALA B C 1
ATOM 2059 O O . ALA A 1 292 ? -64.946 44.558 31.886 1.00 43.25 288 ALA B O 1
ATOM 2061 N N . GLU A 1 293 ? -64.848 42.323 32.129 1.00 42.21 289 GLU B N 1
ATOM 2062 C CA . GLU A 1 293 ? -63.444 42.241 31.739 1.00 43.22 289 GLU B CA 1
ATOM 2063 C C . GLU A 1 293 ? -63.194 42.729 30.317 1.00 42.16 289 GLU B C 1
ATOM 2064 O O . GLU A 1 293 ? -62.175 43.371 30.054 1.00 40.71 289 GLU B O 1
ATOM 2070 N N . GLU A 1 294 ? -64.103 42.415 29.398 1.00 40.71 290 GLU B N 1
ATOM 2071 C CA . GLU A 1 294 ? -63.948 42.868 28.018 1.00 40.97 290 GLU B CA 1
ATOM 2072 C C . GLU A 1 294 ? -64.159 44.375 27.938 1.00 40.29 290 GLU B C 1
ATOM 2073 O O . GLU A 1 294 ? -63.430 45.054 27.224 1.00 38.53 290 GLU B O 1
ATOM 2079 N N . GLN A 1 295 ? -65.152 44.889 28.660 1.00 40.69 291 GLN B N 1
ATOM 2080 C CA . GLN A 1 295 ?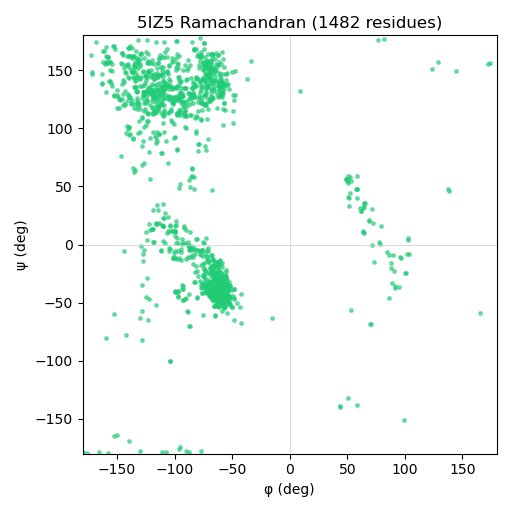 -65.391 46.337 28.719 1.00 44.52 291 GLN B CA 1
ATOM 2081 C C . GLN A 1 295 ? -64.170 47.088 29.256 1.00 42.84 291 GLN B C 1
ATOM 2082 O O . GLN A 1 295 ? -63.755 48.089 28.687 1.00 44.99 291 GLN B O 1
ATOM 2088 N N . ALA A 1 296 ? -63.582 46.579 30.330 1.00 41.19 292 ALA B N 1
ATOM 2089 C CA . ALA A 1 296 ? -62.354 47.142 30.876 1.00 42.73 292 ALA B CA 1
ATOM 2090 C C . ALA A 1 296 ? -61.211 47.075 29.862 1.00 43.49 292 ALA B C 1
ATOM 2091 O O . ALA A 1 296 ? -60.447 48.038 29.707 1.00 44.08 292 ALA B O 1
ATOM 2093 N N . PHE A 1 297 ? -61.089 45.941 29.172 1.00 41.17 293 PHE B N 1
ATOM 2094 C CA . PHE A 1 297 ? -60.064 45.805 28.146 1.00 40.15 293 PHE B CA 1
ATOM 2095 C C . PHE A 1 297 ? -60.231 46.872 27.074 1.00 41.09 293 PHE B C 1
ATOM 2096 O O . PHE A 1 297 ? -59.244 47.430 26.598 1.00 40.58 293 PHE B O 1
ATOM 2104 N N . LEU A 1 298 ? -61.475 47.143 26.689 1.00 41.01 294 LEU B N 1
ATOM 2105 C CA . LEU A 1 298 ? -61.733 48.095 25.622 1.00 42.05 294 LEU B CA 1
ATOM 2106 C C . LEU A 1 298 ? -61.206 49.485 25.970 1.00 42.91 294 LEU B C 1
ATOM 2107 O O . LEU A 1 298 ? -60.581 50.131 25.144 1.00 41.75 294 LEU B O 1
ATOM 2112 N N . SER A 1 299 ? -61.446 49.933 27.196 1.00 43.50 295 SER B N 1
ATOM 2113 C CA . SER A 1 299 ? -60.869 51.194 27.667 1.00 44.15 295 SER B CA 1
ATOM 2114 C C . SER A 1 299 ? -59.348 51.216 27.578 1.00 45.06 295 SER B C 1
ATOM 2115 O O . SER A 1 299 ? -58.768 52.191 27.112 1.00 45.96 295 SER B O 1
ATOM 2118 N N . ARG A 1 300 ? -58.705 50.141 28.022 1.00 45.69 296 ARG B N 1
ATOM 2119 C CA . ARG A 1 300 ? -57.249 50.026 27.895 1.00 45.27 296 ARG B CA 1
ATOM 2120 C C . ARG A 1 300 ? -56.811 50.044 26.441 1.00 46.13 296 ARG B C 1
ATOM 2121 O O . ARG A 1 300 ? -55.880 50.762 26.080 1.00 46.98 296 ARG B O 1
ATOM 2129 N N . ARG A 1 301 ? -57.472 49.243 25.611 1.00 43.20 297 ARG B N 1
ATOM 2130 C CA . ARG A 1 301 ? -57.043 49.079 24.231 1.00 42.10 297 ARG B CA 1
ATOM 2131 C C . ARG A 1 301 ? -57.240 50.354 23.429 1.00 42.04 297 ARG B C 1
ATOM 2132 O O . ARG A 1 301 ? -56.405 50.698 22.602 1.00 40.83 297 ARG B O 1
ATOM 2140 N N . LYS A 1 302 ? -58.341 51.053 23.683 1.00 42.95 298 LYS B N 1
ATOM 2141 C CA . LYS A 1 302 ? -58.667 52.257 22.926 1.00 45.12 298 LYS B CA 1
ATOM 2142 C C . LYS A 1 302 ? -57.677 53.408 23.124 1.00 47.28 298 LYS B C 1
ATOM 2143 O O . LYS A 1 302 ? -57.550 54.249 22.248 1.00 49.27 298 LYS B O 1
ATOM 2149 N N . GLN A 1 303 ? -56.969 53.433 24.250 1.00 49.11 299 GLN B N 1
ATOM 2150 C CA . GLN A 1 303 ? -55.858 54.365 24.437 1.00 51.33 299 GLN B CA 1
ATOM 2151 C C . GLN A 1 303 ? -54.726 54.059 23.460 1.00 51.05 299 GLN B C 1
ATOM 2152 O O . GLN A 1 303 ? -54.166 54.964 22.849 1.00 49.95 299 GLN B O 1
ATOM 2158 N N . VAL A 1 304 ? -54.383 52.781 23.326 1.00 48.75 300 VAL B N 1
ATOM 2159 C CA . VAL A 1 304 ? -53.309 52.366 22.420 1.00 48.43 300 VAL B CA 1
ATOM 2160 C C . VAL A 1 304 ? -53.722 52.614 20.975 1.00 48.75 300 VAL B C 1
ATOM 2161 O O . VAL A 1 304 ? -52.902 53.029 20.153 1.00 50.42 300 VAL B O 1
ATOM 2165 N N . VAL A 1 305 ? -54.996 52.369 20.676 1.00 47.52 301 VAL B N 1
ATOM 2166 C CA . VAL A 1 305 ? -55.530 52.588 19.335 1.00 46.29 301 VAL B CA 1
ATOM 2167 C C . VAL A 1 305 ? -55.569 54.078 18.990 1.00 46.35 301 VAL B C 1
ATOM 2168 O O . VAL A 1 305 ? -55.201 54.466 17.883 1.00 44.02 301 VAL B O 1
ATOM 2172 N N . ALA A 1 306 ? -56.038 54.897 19.931 1.00 46.39 302 ALA B N 1
ATOM 2173 C CA . ALA A 1 306 ? -56.109 56.346 19.734 1.00 48.45 302 ALA B CA 1
ATOM 2174 C C . ALA A 1 306 ? -54.741 56.897 19.349 1.00 49.06 302 ALA B C 1
ATOM 2175 O O . ALA A 1 306 ? -54.617 57.661 18.399 1.00 46.83 302 ALA B O 1
ATOM 2177 N N . LYS A 1 307 ? -53.725 56.479 20.092 1.00 50.21 303 LYS B N 1
ATOM 2178 C CA . LYS A 1 307 ? -52.354 56.875 19.829 1.00 52.77 303 LYS B CA 1
ATOM 2179 C C . LYS A 1 307 ? -51.872 56.430 18.460 1.00 51.39 303 LYS B C 1
ATOM 2180 O O . LYS A 1 307 ? -51.385 57.243 17.672 1.00 52.78 303 LYS B O 1
ATOM 2186 N N . ALA A 1 308 ? -52.008 55.137 18.181 1.00 48.73 304 ALA B N 1
ATOM 2187 C CA . ALA A 1 308 ? -51.558 54.576 16.913 1.00 46.59 304 ALA B CA 1
ATOM 2188 C C . ALA A 1 308 ? -52.301 55.187 15.730 1.00 46.11 304 ALA B C 1
ATOM 2189 O O . ALA A 1 308 ? -51.739 55.329 14.646 1.00 46.68 304 ALA B O 1
ATOM 2191 N N . LEU A 1 309 ? -53.565 55.539 15.934 1.00 47.02 305 LEU B N 1
ATOM 2192 C CA . LEU A 1 309 ? -54.362 56.179 14.887 1.00 48.05 305 LEU B CA 1
ATOM 2193 C C . LEU A 1 309 ? -53.883 57.589 14.592 1.00 49.62 305 LEU B C 1
ATOM 2194 O O . LEU A 1 309 ? -53.806 57.989 13.429 1.00 46.69 305 LEU B O 1
ATOM 2199 N N . LYS A 1 310 ? -53.597 58.346 15.647 1.00 50.50 306 LYS B N 1
ATOM 2200 C CA . LYS A 1 310 ? -53.089 59.700 15.490 1.00 55.72 306 LYS B CA 1
ATOM 2201 C C . LYS A 1 310 ? -51.806 59.695 14.662 1.00 55.19 306 LYS B C 1
ATOM 2202 O O . LYS A 1 310 ? -51.672 60.469 13.722 1.00 55.83 306 LYS B O 1
ATOM 2208 N N . GLN A 1 311 ? -50.892 58.790 14.994 1.00 57.26 307 GLN B N 1
ATOM 2209 C CA . GLN A 1 311 ? -49.628 58.667 14.279 1.00 59.26 307 GLN B CA 1
ATOM 2210 C C . GLN A 1 311 ? -49.810 58.215 12.830 1.00 59.07 307 GLN B C 1
ATOM 2211 O O . GLN A 1 311 ? -49.170 58.760 11.927 1.00 58.54 307 GLN B O 1
ATOM 2217 N N . ALA A 1 312 ? -50.684 57.229 12.613 1.00 56.42 308 ALA B N 1
ATOM 2218 C CA . ALA A 1 312 ? -50.874 56.623 11.291 1.00 54.45 308 ALA B CA 1
ATOM 2219 C C . ALA A 1 312 ? -51.602 57.544 10.318 1.00 53.73 308 ALA B C 1
ATOM 2220 O O . ALA A 1 312 ? -51.305 57.544 9.121 1.00 55.56 308 ALA B O 1
ATOM 2222 N N . LEU A 1 313 ? -52.564 58.306 10.828 1.00 54.24 309 LEU B N 1
ATOM 2223 C CA . LEU A 1 313 ? -53.323 59.256 10.013 1.00 55.76 309 LEU B CA 1
ATOM 2224 C C . LEU A 1 313 ? -52.808 60.704 10.134 1.00 58.42 309 LEU B C 1
ATOM 2225 O O . LEU A 1 313 ? -53.352 61.605 9.500 1.00 55.92 309 LEU B O 1
ATOM 2230 N N . GLN A 1 314 ? -51.754 60.918 10.923 1.00 60.54 310 GLN B N 1
ATOM 2231 C CA . GLN A 1 314 ? -51.223 62.265 11.175 1.00 62.37 310 GLN B CA 1
ATOM 2232 C C . GLN A 1 314 ? -52.345 63.221 11.582 1.00 60.68 310 GLN B C 1
ATOM 2233 O O . GLN A 1 314 ? -52.536 64.278 10.982 1.00 59.43 310 GLN B O 1
ATOM 2239 N N . LEU A 1 315 ? -53.082 62.832 12.615 1.00 61.28 311 LEU B N 1
ATOM 2240 C CA . LEU A 1 315 ? -54.240 63.597 13.070 1.00 61.62 311 LEU B CA 1
ATOM 2241 C C . LEU A 1 315 ? -53.862 64.825 13.897 1.00 62.21 311 LEU B C 1
ATOM 2242 O O . LEU A 1 315 ? -52.953 64.779 14.716 1.00 59.40 311 LEU B O 1
ATOM 2247 N N . ASP A 1 316 ? -54.570 65.924 13.663 1.00 64.10 312 ASP B N 1
ATOM 2248 C CA . ASP A 1 316 ? -54.499 67.101 14.542 1.00 68.00 312 ASP B CA 1
ATOM 2249 C C . ASP A 1 316 ? -55.198 66.808 15.877 1.00 68.96 312 ASP B C 1
ATOM 2250 O O . ASP A 1 316 ? -54.755 67.252 16.927 1.00 71.01 312 ASP B O 1
ATOM 2255 N N . ARG A 1 317 ? -56.279 66.035 15.802 1.00 71.74 313 ARG B N 1
ATOM 2256 C CA . ARG A 1 317 ? -57.086 65.600 16.947 1.00 69.71 313 ARG B CA 1
ATOM 2257 C C . ARG A 1 317 ? -56.272 64.800 17.940 1.00 67.51 313 ARG B C 1
ATOM 2258 O O . ARG A 1 317 ? -55.464 63.995 17.511 1.00 71.27 313 ARG B O 1
ATOM 2266 N N . ASP A 1 318 ? -56.483 64.992 19.242 1.00 66.48 314 ASP B N 1
ATOM 2267 C CA . ASP A 1 318 ? -56.299 63.892 20.197 1.00 66.01 314 ASP B CA 1
ATOM 2268 C C . ASP A 1 318 ? -57.673 63.250 20.336 1.00 61.60 314 ASP B C 1
ATOM 2269 O O . ASP A 1 318 ? -58.643 63.931 20.669 1.00 61.08 314 ASP B O 1
ATOM 2274 N N . LEU A 1 319 ? -57.762 61.951 20.057 1.00 57.07 315 LEU B N 1
ATOM 2275 C CA . LEU A 1 319 ? -59.057 61.273 20.004 1.00 54.18 315 LEU B CA 1
ATOM 2276 C C . LEU A 1 319 ? -59.602 60.971 21.403 1.00 52.79 315 LEU B C 1
ATOM 2277 O O . LEU A 1 319 ? -58.900 60.443 22.260 1.00 48.62 315 LEU B O 1
ATOM 2282 N N . GLN A 1 320 ? -60.860 61.329 21.619 1.00 54.45 316 GLN B N 1
ATOM 2283 C CA . GLN A 1 320 ? -61.600 60.898 22.817 1.00 58.41 316 GLN B CA 1
ATOM 2284 C C . GLN A 1 320 ? -62.002 59.425 22.673 1.00 57.93 316 GLN B C 1
ATOM 2285 O O . GLN A 1 320 ? -62.118 58.927 21.551 1.00 54.73 316 GLN B O 1
ATOM 2291 N N . GLU A 1 321 ? -62.247 58.758 23.804 1.00 56.90 317 GLU B N 1
ATOM 2292 C CA . GLU A 1 321 ? -62.560 57.316 23.817 1.00 55.61 317 GLU B CA 1
ATOM 2293 C C . GLU A 1 321 ? -63.735 56.965 22.905 1.00 53.37 317 GLU B C 1
ATOM 2294 O O . GLU A 1 321 ? -63.650 56.018 22.131 1.00 52.34 317 GLU B O 1
ATOM 2300 N N . ASP A 1 322 ? -64.804 57.755 22.979 1.00 54.02 318 ASP B N 1
ATOM 2301 C CA . ASP A 1 322 ? -65.983 57.587 22.116 1.00 55.88 318 ASP B CA 1
ATOM 2302 C C . ASP A 1 322 ? -65.764 57.890 20.624 1.00 53.10 318 ASP B C 1
ATOM 2303 O O . ASP A 1 322 ? -66.642 57.605 19.817 1.00 53.47 318 ASP B O 1
ATOM 2308 N N . GLU A 1 323 ? -64.635 58.499 20.263 1.00 52.34 319 GLU B N 1
ATOM 2309 C CA . GLU A 1 323 ? -64.314 58.807 18.851 1.00 51.24 319 GLU B CA 1
ATOM 2310 C C . GLU A 1 323 ? -63.457 57.719 18.179 1.00 47.58 319 GLU B C 1
ATOM 2311 O O . GLU A 1 323 ? -63.320 57.683 16.955 1.00 47.49 319 GLU B O 1
ATOM 2317 N N . VAL A 1 324 ? -62.896 56.822 18.980 1.00 44.91 320 VAL B N 1
ATOM 2318 C CA . VAL A 1 324 ? -61.989 55.796 18.459 1.00 44.20 320 VAL B CA 1
ATOM 2319 C C . VAL A 1 324 ? -62.787 54.704 17.729 1.00 42.94 320 VAL B C 1
ATOM 2320 O O . VAL A 1 324 ? -63.659 54.078 18.327 1.00 41.81 320 VAL B O 1
ATOM 2324 N N . PRO A 1 325 ? -62.502 54.477 16.433 1.00 41.66 321 PRO B N 1
ATOM 2325 C CA . PRO A 1 325 ? -63.223 53.432 15.721 1.00 41.05 321 PRO B CA 1
ATOM 2326 C C . PRO A 1 325 ? -62.786 52.041 16.168 1.00 39.74 321 PRO B C 1
ATOM 2327 O O . PRO A 1 325 ? -61.616 51.828 16.501 1.00 37.20 321 PRO B O 1
ATOM 2331 N N . VAL A 1 326 ? -63.732 51.108 16.173 1.00 37.78 322 VAL B N 1
ATOM 2332 C CA . VAL A 1 326 ? -63.450 49.729 16.544 1.00 36.88 322 VAL B CA 1
ATOM 2333 C C . VAL A 1 326 ? -63.074 48.962 15.282 1.00 35.01 322 VAL B C 1
ATOM 2334 O O . VAL A 1 326 ? -63.886 48.814 14.370 1.00 34.91 322 VAL B O 1
ATOM 2338 N N . VAL A 1 327 ? -61.832 48.494 15.234 1.00 34.86 323 VAL B N 1
ATOM 2339 C CA . VAL A 1 327 ? -61.303 47.795 14.070 1.00 34.98 323 VAL B CA 1
ATOM 2340 C C . VAL A 1 327 ? -61.073 46.330 14.414 1.00 33.95 323 VAL B C 1
ATOM 2341 O O . VAL A 1 327 ? -60.517 46.012 15.466 1.00 33.39 323 VAL B O 1
ATOM 2345 N N . GLY A 1 328 ? -61.472 45.447 13.507 1.00 33.12 324 GLY B N 1
ATOM 2346 C CA . GLY A 1 328 ? -61.275 44.017 13.703 1.00 34.78 324 GLY B CA 1
ATOM 2347 C C . GLY A 1 328 ? -60.534 43.387 12.551 1.00 35.35 324 GLY B C 1
ATOM 2348 O O . GLY A 1 328 ? -60.702 43.800 11.404 1.00 36.92 324 GLY B O 1
ATOM 2349 N N . ILE A 1 329 ? -59.706 42.391 12.862 1.00 37.71 325 ILE B N 1
ATOM 2350 C CA . ILE A 1 329 ? -59.175 41.494 11.842 1.00 38.83 325 ILE B CA 1
ATOM 2351 C C . ILE A 1 329 ? -59.870 40.135 11.996 1.00 37.84 325 ILE B C 1
ATOM 2352 O O . ILE A 1 329 ? -60.066 39.629 13.102 1.00 37.12 325 ILE B O 1
ATOM 2357 N N . MET A 1 330 ? -60.301 39.571 10.879 1.00 36.43 326 MET B N 1
ATOM 2358 C CA . MET A 1 330 ? -61.024 38.312 10.927 1.00 36.88 326 MET B CA 1
ATOM 2359 C C . MET A 1 330 ? -60.433 37.361 9.883 1.00 37.28 326 MET B C 1
ATOM 2360 O O . MET A 1 330 ? -60.293 37.710 8.699 1.00 37.26 326 MET B O 1
ATOM 2365 N N . ALA A 1 331 ? -60.061 36.174 10.361 1.00 35.40 327 ALA B N 1
ATOM 2366 C CA . ALA A 1 331 ? -59.376 35.161 9.568 1.00 35.87 327 ALA B CA 1
ATOM 2367 C C . ALA A 1 331 ? -60.232 33.911 9.375 1.00 36.94 327 ALA B C 1
ATOM 2368 O O . ALA A 1 331 ? -60.990 33.535 10.268 1.00 37.73 327 ALA B O 1
ATOM 2370 N N . THR A 1 332 ? -60.105 33.283 8.209 1.00 35.95 328 THR B N 1
ATOM 2371 C CA . THR A 1 332 ? -60.812 32.045 7.895 1.00 36.29 328 THR B CA 1
ATOM 2372 C C . THR A 1 332 ? -59.914 30.851 8.177 1.00 37.19 328 THR B C 1
ATOM 2373 O O . THR A 1 332 ? -58.807 30.994 8.705 1.00 36.94 328 THR B O 1
ATOM 2377 N N . GLY A 1 333 ? -60.409 29.667 7.846 1.00 37.86 329 GLY B N 1
ATOM 2378 C CA . GLY A 1 333 ? -59.660 28.459 8.037 1.00 39.83 329 GLY B CA 1
ATOM 2379 C C . GLY A 1 333 ? -58.824 28.093 6.845 1.00 43.49 329 GLY B C 1
ATOM 2380 O O . GLY A 1 333 ? -58.784 28.811 5.834 1.00 43.44 329 GLY B O 1
ATOM 2381 N N . GLY A 1 334 ? -58.159 26.954 7.000 1.00 45.22 330 GLY B N 1
ATOM 2382 C CA . GLY A 1 334 ? -57.326 26.383 5.978 1.00 46.50 330 GLY B CA 1
ATOM 2383 C C . GLY A 1 334 ? -56.020 25.851 6.522 1.00 44.54 330 GLY B C 1
ATOM 2384 O O . GLY A 1 334 ? -54.975 26.144 5.966 1.00 47.85 330 GLY B O 1
ATOM 2385 N N . GLY A 1 335 ? -56.068 25.083 7.609 1.00 43.23 331 GLY B N 1
ATOM 2386 C CA . GLY A 1 335 ? -54.878 24.395 8.140 1.00 42.77 331 GLY B CA 1
ATOM 2387 C C . GLY A 1 335 ? -53.611 25.236 8.176 1.00 43.35 331 GLY B C 1
ATOM 2388 O O . GLY A 1 335 ? -53.641 26.418 8.530 1.00 41.75 331 GLY B O 1
ATOM 2389 N N . ALA A 1 336 ? -52.493 24.618 7.806 1.00 44.05 332 ALA B N 1
ATOM 2390 C CA . ALA A 1 336 ? -51.188 25.285 7.829 1.00 43.67 332 ALA B CA 1
ATOM 2391 C C . ALA A 1 336 ? -51.097 26.426 6.816 1.00 42.67 332 ALA B C 1
ATOM 2392 O O . ALA A 1 336 ? -50.300 27.355 6.999 1.00 43.30 332 ALA B O 1
ATOM 2394 N N . ARG A 1 337 ? -51.907 26.351 5.760 1.00 41.83 333 ARG B N 1
ATOM 2395 C CA . ARG A 1 337 ? -52.006 27.426 4.780 1.00 41.44 333 ARG B CA 1
ATOM 2396 C C . ARG A 1 337 ? -52.482 28.706 5.456 1.00 41.67 333 ARG B C 1
ATOM 2397 O O . ARG A 1 337 ? -51.857 29.761 5.333 1.00 39.51 333 ARG B O 1
ATOM 2405 N N . ALA A 1 338 ? -53.591 28.598 6.178 1.00 39.00 334 ALA B N 1
ATOM 2406 C CA . ALA A 1 338 ? -54.141 29.733 6.904 1.00 37.52 334 ALA B CA 1
ATOM 2407 C C . ALA A 1 338 ? -53.174 30.234 7.967 1.00 38.58 334 ALA B C 1
ATOM 2408 O O . ALA A 1 338 ? -52.985 31.441 8.119 1.00 38.56 334 ALA B O 1
ATOM 2410 N N . MET A 1 339 ? -52.543 29.308 8.687 1.00 39.53 335 MET B N 1
ATOM 2411 C CA . MET A 1 339 ? -51.585 29.674 9.731 1.00 40.76 335 MET B CA 1
ATOM 2412 C C . MET A 1 339 ? -50.452 30.516 9.161 1.00 40.68 335 MET B C 1
ATOM 2413 O O . MET A 1 339 ? -50.121 31.579 9.695 1.00 39.63 335 MET B O 1
ATOM 2418 N N . THR A 1 340 ? -49.860 30.022 8.079 1.00 42.36 336 THR B N 1
ATOM 2419 C CA . THR A 1 340 ? -48.718 30.679 7.444 1.00 43.51 336 THR B CA 1
ATOM 2420 C C . THR A 1 340 ? -49.096 32.059 6.907 1.00 42.07 336 THR B C 1
ATOM 2421 O O . THR A 1 340 ? -48.451 33.060 7.229 1.00 41.93 336 THR B O 1
ATOM 2425 N N . SER A 1 341 ? -50.154 32.103 6.111 1.00 40.27 337 SER B N 1
ATOM 2426 C CA . SER A 1 341 ? -50.590 33.333 5.476 1.00 42.20 337 SER B CA 1
ATOM 2427 C C . SER A 1 341 ? -50.951 34.422 6.489 1.00 42.71 337 SER B C 1
ATOM 2428 O O . SER A 1 341 ? -50.643 35.601 6.290 1.00 42.40 337 SER B O 1
ATOM 2431 N N . LEU A 1 342 ? -51.579 34.021 7.588 1.00 42.21 338 LEU B N 1
ATOM 2432 C CA . LEU A 1 342 ? -51.962 34.961 8.639 1.00 41.83 338 LEU B CA 1
ATOM 2433 C C . LEU A 1 342 ? -50.760 35.612 9.318 1.00 42.37 338 LEU B C 1
ATOM 2434 O O . LEU A 1 342 ? -50.796 36.800 9.669 1.00 42.62 338 LEU B O 1
ATOM 2439 N N . TYR A 1 343 ? -49.708 34.829 9.533 1.00 42.24 339 TYR B N 1
ATOM 2440 C CA . TYR A 1 343 ? -48.456 35.374 10.043 1.00 42.86 339 TYR B CA 1
ATOM 2441 C C . TYR A 1 343 ? -47.992 36.534 9.155 1.00 42.64 339 TYR B C 1
ATOM 2442 O O . TYR A 1 343 ? -47.568 37.580 9.653 1.00 43.73 339 TYR B O 1
ATOM 2451 N N . GLY A 1 344 ? -48.082 36.327 7.844 1.00 42.31 340 GLY B N 1
ATOM 2452 C CA . GLY A 1 344 ? -47.721 37.338 6.860 1.00 44.19 340 GLY B CA 1
ATOM 2453 C C . GLY A 1 344 ? -48.595 38.578 6.928 1.00 45.19 340 GLY B C 1
ATOM 2454 O O . GLY A 1 344 ? -48.095 39.705 6.853 1.00 45.84 340 GLY B O 1
ATOM 2455 N N . HIS A 1 345 ? -49.901 38.377 7.079 1.00 44.83 341 HIS B N 1
ATOM 2456 C CA . HIS A 1 345 ? -50.833 39.497 7.211 1.00 42.73 341 HIS B CA 1
ATOM 2457 C C . HIS A 1 345 ? -50.568 40.313 8.474 1.00 42.00 341 HIS B C 1
ATOM 2458 O O . HIS A 1 345 ? -50.664 41.545 8.458 1.00 39.23 341 HIS B O 1
ATOM 2465 N N . LEU A 1 346 ? -50.225 39.626 9.560 1.00 42.10 342 LEU B N 1
ATOM 2466 C CA . LEU A 1 346 ? -49.900 40.304 10.807 1.00 42.28 342 LEU B CA 1
ATOM 2467 C C . LEU A 1 346 ? -48.579 41.065 10.697 1.00 43.44 342 LEU B C 1
ATOM 2468 O O . LEU A 1 346 ? -48.454 42.168 11.245 1.00 42.83 342 LEU B O 1
ATOM 2473 N N . LEU A 1 347 ? -47.600 40.476 10.011 1.00 42.77 343 LEU B N 1
ATOM 2474 C CA . LEU A 1 347 ? -46.312 41.140 9.791 1.00 45.32 343 LEU B CA 1
ATOM 2475 C C . LEU A 1 347 ? -46.512 42.453 9.034 1.00 45.24 343 LEU B C 1
ATOM 2476 O O . LEU A 1 347 ? -45.942 43.473 9.400 1.00 48.08 343 LEU B O 1
ATOM 2481 N N . ALA A 1 348 ? -47.338 42.417 7.992 1.00 45.97 344 ALA B N 1
ATOM 2482 C CA . ALA A 1 348 ? -47.671 43.611 7.223 1.00 46.98 344 ALA B CA 1
ATOM 2483 C C . ALA A 1 348 ? -48.268 44.697 8.113 1.00 48.32 344 ALA B C 1
ATOM 2484 O O . ALA A 1 348 ? -47.778 45.825 8.137 1.00 50.13 344 ALA B O 1
ATOM 2486 N N . LEU A 1 349 ? -49.316 44.353 8.855 1.00 46.63 345 LEU B N 1
ATOM 2487 C CA . LEU A 1 349 ? -49.977 45.329 9.715 1.00 46.18 345 LEU B CA 1
ATOM 2488 C C . LEU A 1 349 ? -49.022 45.916 10.754 1.00 44.91 345 LEU B C 1
ATOM 2489 O O . LEU A 1 349 ? -49.133 47.094 11.095 1.00 44.24 345 LEU B O 1
ATOM 2494 N N . GLN A 1 350 ? -48.092 45.101 11.252 1.00 45.61 346 GLN B N 1
ATOM 2495 C CA . GLN A 1 350 ? -47.090 45.576 12.208 1.00 47.58 346 GLN B CA 1
ATOM 2496 C C . GLN A 1 350 ? -46.173 46.602 11.549 1.00 48.92 346 GLN B C 1
ATOM 2497 O O . GLN A 1 350 ? -46.014 47.708 12.054 1.00 47.64 346 GLN B O 1
ATOM 2503 N N . LYS A 1 351 ? -45.600 46.231 10.405 1.00 52.26 347 LYS B N 1
ATOM 2504 C CA . LYS A 1 351 ? -44.704 47.112 9.654 1.00 53.37 347 LYS B CA 1
ATOM 2505 C C . LYS A 1 351 ? -45.363 48.435 9.290 1.00 52.20 347 LYS B C 1
ATOM 2506 O O . LYS A 1 351 ? -44.725 49.477 9.352 1.00 54.35 347 LYS B O 1
ATOM 2512 N N . LEU A 1 352 ? -46.639 48.391 8.920 1.00 51.84 348 LEU B N 1
ATOM 2513 C CA . LEU A 1 352 ? -47.394 49.602 8.603 1.00 49.60 348 LEU B CA 1
ATOM 2514 C C . LEU A 1 352 ? -47.814 50.399 9.843 1.00 47.29 348 LEU B C 1
ATOM 2515 O O . LEU A 1 352 ? -48.389 51.477 9.716 1.00 46.07 348 LEU B O 1
ATOM 2520 N N . GLY A 1 353 ? -47.544 49.871 11.034 1.00 45.83 349 GLY B N 1
ATOM 2521 C CA . GLY A 1 353 ? -47.970 50.506 12.277 1.00 44.98 349 GLY B CA 1
ATOM 2522 C C . GLY A 1 353 ? -49.475 50.478 12.489 1.00 45.49 349 GLY B C 1
ATOM 2523 O O . GLY A 1 353 ? -50.005 51.258 13.276 1.00 47.07 349 GLY B O 1
ATOM 2524 N N . LEU A 1 354 ? -50.169 49.573 11.803 1.00 46.05 350 LEU B N 1
ATOM 2525 C CA . LEU A 1 354 ? -51.629 49.510 11.882 1.00 46.45 350 LEU B CA 1
ATOM 2526 C C . LEU A 1 354 ? -52.150 48.396 12.799 1.00 45.44 350 LEU B C 1
ATOM 2527 O O . LEU A 1 354 ? -53.329 48.387 13.137 1.00 45.10 350 LEU B O 1
ATOM 2532 N N . LEU A 1 355 ? -51.276 47.484 13.218 1.00 45.47 351 LEU B N 1
ATOM 2533 C CA . LEU A 1 355 ? -51.653 46.438 14.170 1.00 45.99 351 LEU B CA 1
ATOM 2534 C C . LEU A 1 355 ? -52.123 47.042 15.500 1.00 46.28 351 LEU B C 1
ATOM 2535 O O . LEU A 1 355 ? -53.088 46.556 16.093 1.00 44.66 351 LEU B O 1
ATOM 2540 N N . ASP A 1 356 ? -51.469 48.122 15.937 1.00 47.04 352 ASP B N 1
ATOM 2541 C CA . ASP A 1 356 ? -51.871 48.845 17.155 1.00 46.93 352 ASP B CA 1
ATOM 2542 C C . ASP A 1 356 ? -53.225 49.553 17.042 1.00 43.78 352 ASP B C 1
ATOM 2543 O O . ASP A 1 356 ? -53.775 49.985 18.052 1.00 43.22 352 ASP B O 1
ATOM 2548 N N . CYS A 1 357 ? -53.752 49.685 15.827 1.00 41.61 353 CYS B N 1
ATOM 2549 C CA . CYS A 1 357 ? -55.098 50.221 15.624 1.00 41.93 353 CYS B CA 1
ATOM 2550 C C . CYS A 1 357 ? -56.208 49.154 15.714 1.00 41.31 353 CYS B C 1
ATOM 2551 O O . CYS A 1 357 ? -57.389 49.488 15.637 1.00 40.79 353 CYS B O 1
ATOM 2554 N N . VAL A 1 358 ? -55.838 47.887 15.876 1.00 39.14 354 VAL B N 1
ATOM 2555 C CA . VAL A 1 358 ? -56.811 46.790 15.867 1.00 40.72 354 VAL B CA 1
ATOM 2556 C C . VAL A 1 358 ? -57.291 46.455 17.283 1.00 39.16 354 VAL B C 1
ATOM 2557 O O . VAL A 1 358 ? -56.484 46.209 18.181 1.00 38.45 354 VAL B O 1
ATOM 2561 N N . THR A 1 359 ? -58.607 46.431 17.469 1.00 38.07 355 THR B N 1
ATOM 2562 C CA . THR A 1 359 ? -59.199 46.073 18.763 1.00 38.93 355 THR B CA 1
ATOM 2563 C C . THR A 1 359 ? -59.457 44.566 18.880 1.00 37.03 355 THR B C 1
ATOM 2564 O O . THR A 1 359 ? -59.130 43.952 19.899 1.00 37.63 355 THR B O 1
ATOM 2568 N N . TYR A 1 360 ? -60.039 43.979 17.838 1.00 36.74 356 TYR B N 1
ATOM 2569 C CA . TYR A 1 360 ? -60.449 42.572 17.863 1.00 35.78 356 TYR B CA 1
ATOM 2570 C C . TYR A 1 360 ? -59.739 41.735 16.811 1.00 36.25 356 TYR B C 1
ATOM 2571 O O . TYR A 1 360 ? -59.453 42.210 15.711 1.00 36.99 356 TYR B O 1
ATOM 2580 N N . PHE A 1 361 ? -59.480 40.476 17.153 1.00 36.26 357 PHE B N 1
ATOM 2581 C CA . PHE A 1 361 ? -58.753 39.554 16.282 1.00 36.26 357 PHE B CA 1
ATOM 2582 C C . PHE A 1 361 ? -59.431 38.177 16.366 1.00 35.67 357 PHE B C 1
ATOM 2583 O O . PHE A 1 361 ? -59.231 37.437 17.332 1.00 34.02 357 PHE B O 1
ATOM 2591 N N . SER A 1 362 ? -60.237 37.857 15.350 1.00 35.78 358 SER B N 1
ATOM 2592 C CA . SER A 1 362 ? -60.979 36.593 15.313 1.00 35.51 358 SER B CA 1
ATOM 2593 C C . SER A 1 362 ? -60.408 35.594 14.313 1.00 35.48 358 SER B C 1
ATOM 2594 O O . SER A 1 362 ? -59.869 35.979 13.276 1.00 34.20 358 SER B O 1
ATOM 2597 N N . GLY A 1 363 ? -60.550 34.311 14.637 1.00 34.68 359 GLY B N 1
ATOM 2598 C CA . GLY A 1 363 ? -60.079 33.226 13.783 1.00 34.91 359 GLY B CA 1
ATOM 2599 C C . GLY A 1 363 ? -60.748 31.880 14.039 1.00 35.70 359 GLY B C 1
ATOM 2600 O O . GLY A 1 363 ? -61.355 31.651 15.081 1.00 35.49 359 GLY B O 1
ATOM 2601 N N . ILE A 1 364 ? -60.631 30.998 13.056 1.00 36.53 360 ILE B N 1
ATOM 2602 C CA . ILE A 1 364 ? -61.102 29.621 13.136 1.00 36.30 360 ILE B CA 1
ATOM 2603 C C . ILE A 1 364 ? -60.027 28.711 12.556 1.00 37.80 360 ILE B C 1
ATOM 2604 O O . ILE A 1 364 ? -59.148 29.165 11.824 1.00 37.48 360 ILE B O 1
ATOM 2609 N N . SER A 1 365 ? -60.110 27.425 12.869 1.00 36.15 361 SER B N 1
ATOM 2610 C CA . SER A 1 365 ? -59.283 26.427 12.200 1.00 35.29 361 SER B CA 1
ATOM 2611 C C . SER A 1 365 ? -57.799 26.709 12.348 1.00 35.12 361 SER B C 1
ATOM 2612 O O . SER A 1 365 ? -57.328 27.074 13.428 1.00 34.99 361 SER B O 1
ATOM 2615 N N . GLY A 1 366 ? -57.067 26.522 11.259 1.00 35.66 362 GLY B N 1
ATOM 2616 C CA . GLY A 1 366 ? -55.640 26.740 11.237 1.00 36.66 362 GLY B CA 1
ATOM 2617 C C . GLY A 1 366 ? -55.181 28.128 11.658 1.00 38.01 362 GLY B C 1
ATOM 2618 O O . GLY A 1 366 ? -54.066 28.281 12.142 1.00 39.74 362 GLY B O 1
ATOM 2619 N N . SER A 1 367 ? -56.034 29.138 11.483 1.00 37.92 363 SER B N 1
ATOM 2620 C CA . SER A 1 367 ? -55.727 30.494 11.947 1.00 36.73 363 SER B CA 1
ATOM 2621 C C . SER A 1 367 ? -55.510 30.560 13.451 1.00 37.25 363 SER B C 1
ATOM 2622 O O . SER A 1 367 ? -54.729 31.387 13.929 1.00 35.91 363 SER B O 1
ATOM 2625 N N . THR A 1 368 ? -56.197 29.694 14.198 1.00 37.00 364 THR B N 1
ATOM 2626 C CA . THR A 1 368 ? -56.062 29.672 15.659 1.00 37.20 364 THR B CA 1
ATOM 2627 C C . THR A 1 368 ? -54.681 29.219 16.120 1.00 37.79 364 THR B C 1
ATOM 2628 O O . THR A 1 368 ? -54.285 29.507 17.248 1.00 38.44 364 THR B O 1
ATOM 2632 N N . TRP A 1 369 ? -53.965 28.489 15.266 1.00 37.90 365 TRP B N 1
ATOM 2633 C CA . TRP A 1 369 ? -52.620 28.035 15.600 1.00 38.49 365 TRP B CA 1
ATOM 2634 C C . TRP A 1 369 ? -51.682 29.235 15.671 1.00 39.78 365 TRP B C 1
ATOM 2635 O O . TRP A 1 369 ? -50.848 29.317 16.565 1.00 40.97 365 TRP B O 1
ATOM 2646 N N . THR A 1 370 ? -51.834 30.163 14.726 1.00 40.51 366 THR B N 1
ATOM 2647 C CA . THR A 1 370 ? -51.074 31.413 14.725 1.00 40.88 366 THR B CA 1
ATOM 2648 C C . THR A 1 370 ? -51.396 32.210 15.981 1.00 40.64 366 THR B C 1
ATOM 2649 O O . THR A 1 370 ? -50.504 32.657 16.705 1.00 39.52 366 THR B O 1
ATOM 2653 N N . MET A 1 371 ? -52.688 32.363 16.237 1.00 40.81 367 MET B N 1
ATOM 2654 C CA . MET A 1 371 ? -53.171 33.132 17.380 1.00 39.63 367 MET B CA 1
ATOM 2655 C C . MET A 1 371 ? -52.665 32.552 18.693 1.00 40.46 367 MET B C 1
ATOM 2656 O O . MET A 1 371 ? -52.142 33.277 19.535 1.00 41.01 367 MET B O 1
ATOM 2661 N N . ALA A 1 372 ? -52.801 31.240 18.852 1.00 41.45 368 ALA B N 1
ATOM 2662 C CA . ALA A 1 372 ? -52.403 30.575 20.089 1.00 42.44 368 ALA B CA 1
ATOM 2663 C C . ALA A 1 372 ? -50.913 30.743 20.350 1.00 42.50 368 ALA B C 1
ATOM 2664 O O . ALA A 1 372 ? -50.506 31.065 21.460 1.00 40.60 368 ALA B O 1
ATOM 2666 N N . HIS A 1 373 ? -50.099 30.523 19.326 1.00 45.26 369 HIS B N 1
ATOM 2667 C CA . HIS A 1 373 ? -48.660 30.667 19.482 1.00 47.75 369 HIS B CA 1
ATOM 2668 C C . HIS A 1 373 ? -48.281 32.088 19.899 1.00 47.35 369 HIS B C 1
ATOM 2669 O O . HIS A 1 373 ? -47.514 32.283 20.842 1.00 46.75 369 HIS B O 1
ATOM 2676 N N . LEU A 1 374 ? -48.839 33.077 19.206 1.00 45.12 370 LEU B N 1
ATOM 2677 C CA . LEU A 1 374 ? -48.505 34.470 19.474 1.00 43.55 370 LEU B CA 1
ATOM 2678 C C . LEU A 1 374 ? -48.949 34.922 20.849 1.00 42.97 370 LEU B C 1
ATOM 2679 O O . LEU A 1 374 ? -48.182 35.562 21.572 1.00 40.86 370 LEU B O 1
ATOM 2684 N N . TYR A 1 375 ? -50.188 34.599 21.219 1.00 42.55 371 TYR B N 1
ATOM 2685 C CA . TYR A 1 375 ? -50.731 35.038 22.514 1.00 41.37 371 TYR B CA 1
ATOM 2686 C C . TYR A 1 375 ? -50.117 34.314 23.722 1.00 42.04 371 TYR B C 1
ATOM 2687 O O . TYR A 1 375 ? -50.422 34.651 24.866 1.00 44.10 371 TYR B O 1
ATOM 2696 N N . GLY A 1 376 ? -49.265 33.323 23.471 1.00 43.71 372 GLY B N 1
ATOM 2697 C CA . GLY A 1 376 ? -48.391 32.783 24.510 1.00 47.14 372 GLY B CA 1
ATOM 2698 C C . GLY A 1 376 ? -47.341 33.789 24.982 1.00 48.08 372 GLY B C 1
ATOM 2699 O O . GLY A 1 376 ? -46.851 33.692 26.103 1.00 49.14 372 GLY B O 1
ATOM 2700 N N . ASP A 1 377 ? -46.985 34.737 24.113 1.00 48.92 373 ASP B N 1
ATOM 2701 C CA . ASP A 1 377 ? -46.117 35.863 24.465 1.00 47.43 373 ASP B CA 1
ATOM 2702 C C . ASP A 1 377 ? -46.993 37.085 24.761 1.00 45.25 373 ASP B C 1
ATOM 2703 O O . ASP A 1 377 ? -47.621 37.619 23.850 1.00 43.43 373 ASP B O 1
ATOM 2708 N N . PRO A 1 378 ? -47.018 37.552 26.027 1.00 45.55 374 PRO B N 1
ATOM 2709 C CA . PRO A 1 378 ? -47.849 38.711 26.401 1.00 45.54 374 PRO B CA 1
ATOM 2710 C C . PRO A 1 378 ? -47.522 40.024 25.669 1.00 47.26 374 PRO B C 1
ATOM 2711 O O . PRO A 1 378 ? -48.306 40.970 25.740 1.00 48.24 374 PRO B O 1
ATOM 2715 N N . GLU A 1 379 ? -46.378 40.077 24.989 1.00 49.16 375 GLU B N 1
ATOM 2716 C CA . GLU A 1 379 ? -45.915 41.273 24.284 1.00 51.78 375 GLU B CA 1
ATOM 2717 C C . GLU A 1 379 ? -45.815 41.090 22.768 1.00 50.63 375 GLU B C 1
ATOM 2718 O O . GLU A 1 379 ? -45.170 41.894 22.089 1.00 55.50 375 GLU B O 1
ATOM 2724 N N . TRP A 1 380 ? -46.475 40.072 22.224 1.00 47.49 376 TRP B N 1
ATOM 2725 C CA . TRP A 1 380 ? -46.208 39.658 20.841 1.00 46.28 376 TRP B CA 1
ATOM 2726 C C . TRP A 1 380 ? -46.335 40.764 19.777 1.00 46.80 376 TRP B C 1
ATOM 2727 O O . TRP A 1 380 ? -45.489 40.845 18.890 1.00 48.36 376 TRP B O 1
ATOM 2738 N N . SER A 1 381 ? -47.372 41.600 19.844 1.00 47.16 377 SER B N 1
ATOM 2739 C CA . SER A 1 381 ? -47.563 42.632 18.809 1.00 48.84 377 SER B CA 1
ATOM 2740 C C . SER A 1 381 ? -46.585 43.793 18.979 1.00 50.55 377 SER B C 1
ATOM 2741 O O . SER A 1 381 ? -46.393 44.576 18.050 1.00 50.74 377 SER B O 1
ATOM 2744 N N . GLN A 1 382 ? -45.975 43.886 20.160 1.00 53.37 378 GLN B N 1
ATOM 2745 C CA . GLN A 1 382 ? -44.947 44.883 20.441 1.00 56.82 378 GLN B CA 1
ATOM 2746 C C . GLN A 1 382 ? -43.533 44.383 20.135 1.00 57.41 378 GLN B C 1
ATOM 2747 O O . GLN A 1 382 ? -42.570 45.110 20.352 1.00 59.49 378 GLN B O 1
ATOM 2753 N N . ARG A 1 383 ? -43.407 43.152 19.641 1.00 57.93 379 ARG B N 1
ATOM 2754 C CA . ARG A 1 383 ? -42.103 42.579 19.319 1.00 58.85 379 ARG B CA 1
ATOM 2755 C C . ARG A 1 383 ? -42.058 42.135 17.867 1.00 58.07 379 ARG B C 1
ATOM 2756 O O . ARG A 1 383 ? -43.091 41.861 17.252 1.00 55.74 379 ARG B O 1
ATOM 2764 N N . ASP A 1 384 ? -40.845 42.060 17.332 1.00 57.21 380 ASP B N 1
ATOM 2765 C CA . ASP A 1 384 ? -40.631 41.707 15.939 1.00 59.05 380 ASP B CA 1
ATOM 2766 C C . ASP A 1 384 ? -41.273 40.352 15.661 1.00 58.35 380 ASP B C 1
ATOM 2767 O O . ASP A 1 384 ? -40.942 39.354 16.300 1.00 59.11 380 ASP B O 1
ATOM 2772 N N . LEU A 1 385 ? -42.198 40.333 14.709 1.00 57.42 381 LEU B N 1
ATOM 2773 C CA . LEU A 1 385 ? -42.896 39.103 14.345 1.00 57.93 381 LEU B CA 1
ATOM 2774 C C . LEU A 1 385 ? -41.993 38.078 13.666 1.00 58.74 381 LEU B C 1
ATOM 2775 O O . LEU A 1 385 ? -42.322 36.902 13.626 1.00 55.58 381 LEU B O 1
ATOM 2780 N N . GLU A 1 386 ? -40.848 38.516 13.153 1.00 61.26 382 GLU B N 1
ATOM 2781 C CA . GLU A 1 386 ? -39.934 37.616 12.443 1.00 61.43 382 GLU B CA 1
ATOM 2782 C C . GLU A 1 386 ? -39.441 36.445 13.306 1.00 58.54 382 GLU B C 1
ATOM 2783 O O . GLU A 1 386 ? -39.078 35.399 12.771 1.00 57.73 382 GLU B O 1
ATOM 2789 N N . GLY A 1 387 ? -39.426 36.619 14.627 1.00 57.94 383 GLY B N 1
ATOM 2790 C CA . GLY A 1 387 ? -39.064 35.534 15.546 1.00 57.24 383 GLY B CA 1
ATOM 2791 C C . GLY A 1 387 ? -40.058 34.380 15.512 1.00 57.94 383 GLY B C 1
ATOM 2792 O O . GLY A 1 387 ? -39.690 33.252 15.187 1.00 58.56 383 GLY B O 1
ATOM 2793 N N . PRO A 1 388 ? -41.329 34.653 15.860 1.00 56.99 384 PRO B N 1
ATOM 2794 C CA . PRO A 1 388 ? -42.399 33.661 15.727 1.00 55.31 384 PRO B CA 1
ATOM 2795 C C . PRO A 1 388 ? -42.547 33.082 14.310 1.00 54.35 384 PRO B C 1
ATOM 2796 O O . PRO A 1 388 ? -42.874 31.901 14.164 1.00 50.47 384 PRO B O 1
ATOM 2800 N N . ILE A 1 389 ? -42.303 33.904 13.287 1.00 52.92 385 ILE B N 1
ATOM 2801 C CA . ILE A 1 389 ? -42.336 33.446 11.895 1.00 53.49 385 ILE B CA 1
ATOM 2802 C C . ILE A 1 389 ? -41.323 32.329 11.697 1.00 54.17 385 ILE B C 1
ATOM 2803 O O . ILE A 1 389 ? -41.633 31.290 11.124 1.00 53.26 385 ILE B O 1
ATOM 2808 N N . ARG A 1 390 ? -40.099 32.576 12.148 1.00 57.12 386 ARG B N 1
ATOM 2809 C CA . ARG A 1 390 ? -39.005 31.623 11.996 1.00 60.91 386 ARG B CA 1
ATOM 2810 C C . ARG A 1 390 ? -39.342 30.313 12.705 1.00 56.77 386 ARG B C 1
ATOM 2811 O O . ARG A 1 390 ? -39.171 29.229 12.150 1.00 54.05 386 ARG B O 1
ATOM 2819 N N . TYR A 1 391 ? -39.807 30.439 13.941 1.00 55.80 387 TYR B N 1
ATOM 2820 C CA . TYR A 1 391 ? -40.233 29.303 14.751 1.00 57.63 387 TYR B CA 1
ATOM 2821 C C . TYR A 1 391 ? -41.228 28.435 13.978 1.00 57.83 387 TYR B C 1
ATOM 2822 O O . TYR A 1 391 ? -41.036 27.228 13.835 1.00 56.38 387 TYR B O 1
ATOM 2831 N N . ALA A 1 392 ? -42.265 29.072 13.442 1.00 57.72 388 ALA B N 1
ATOM 2832 C CA . ALA A 1 392 ? -43.291 28.368 12.677 1.00 57.12 388 ALA B CA 1
ATOM 2833 C C . ALA A 1 392 ? -42.732 27.724 11.415 1.00 56.03 388 ALA B C 1
ATOM 2834 O O . ALA A 1 392 ? -43.082 26.586 11.083 1.00 54.54 388 ALA B O 1
ATOM 2836 N N . ARG A 1 393 ? -41.878 28.462 10.707 1.00 55.83 389 ARG B N 1
ATOM 2837 C CA . ARG A 1 393 ? -41.262 27.965 9.477 1.00 57.72 389 ARG B CA 1
ATOM 2838 C C . ARG A 1 393 ? -40.461 26.689 9.742 1.00 54.71 389 ARG B C 1
ATOM 2839 O O . ARG A 1 393 ? -40.554 25.717 8.992 1.00 52.38 389 ARG B O 1
ATOM 2847 N N . GLU A 1 394 ? -39.665 26.710 10.802 1.00 53.64 390 GLU B N 1
ATOM 2848 C CA . GLU A 1 394 ? -38.785 25.590 11.112 1.00 56.41 390 GLU B CA 1
ATOM 2849 C C . GLU A 1 394 ? -39.570 24.342 11.492 1.00 55.98 390 GLU B C 1
ATOM 2850 O O . GLU A 1 394 ? -39.250 23.243 11.036 1.00 57.10 390 GLU B O 1
ATOM 2856 N N . HIS A 1 395 ? -40.609 24.513 12.303 1.00 56.09 391 HIS B N 1
ATOM 2857 C CA . HIS A 1 395 ? -41.457 23.385 12.692 1.00 55.08 391 HIS B CA 1
ATOM 2858 C C . HIS A 1 395 ? -42.280 22.856 11.529 1.00 53.93 391 HIS B C 1
ATOM 2859 O O . HIS A 1 395 ? -42.510 21.653 11.426 1.00 54.58 391 HIS B O 1
ATOM 2866 N N . LEU A 1 396 ? -42.694 23.743 10.634 1.00 52.57 392 LEU B N 1
ATOM 2867 C CA . LEU A 1 396 ? -43.447 23.313 9.463 1.00 53.69 392 LEU B CA 1
ATOM 2868 C C . LEU A 1 396 ? -42.542 22.596 8.448 1.00 54.21 392 LEU B C 1
ATOM 2869 O O . LEU A 1 396 ? -43.018 21.792 7.642 1.00 52.16 392 LEU B O 1
ATOM 2874 N N . ALA A 1 397 ? -41.240 22.875 8.507 1.00 56.00 393 ALA B N 1
ATOM 2875 C CA . ALA A 1 397 ? -40.259 22.279 7.594 1.00 56.57 393 ALA B CA 1
ATOM 2876 C C . ALA A 1 397 ? -39.781 20.893 8.012 1.00 56.03 393 ALA B C 1
ATOM 2877 O O . ALA A 1 397 ? -39.467 20.071 7.152 1.00 54.48 393 ALA B O 1
ATOM 2879 N N . LYS A 1 398 ? -39.713 20.637 9.318 1.00 56.81 394 LYS B N 1
ATOM 2880 C CA . LYS A 1 398 ? -39.180 19.369 9.820 1.00 58.59 394 LYS B CA 1
ATOM 2881 C C . LYS A 1 398 ? -40.015 18.181 9.358 1.00 60.13 394 LYS B C 1
ATOM 2882 O O . LYS A 1 398 ? -41.214 18.310 9.078 1.00 61.00 394 LYS B O 1
ATOM 2888 N N . SER A 1 399 ? -39.372 17.022 9.291 1.00 61.81 395 SER B N 1
ATOM 2889 C CA . SER A 1 399 ? -40.030 15.803 8.833 1.00 63.69 395 SER B CA 1
ATOM 2890 C C . SER A 1 399 ? -41.082 15.337 9.839 1.00 65.37 395 SER B C 1
ATOM 2891 O O . SER A 1 399 ? -40.793 15.177 11.018 1.00 63.20 395 SER B O 1
ATOM 2894 N N . LYS A 1 400 ? -42.298 15.107 9.356 1.00 68.17 396 LYS B N 1
ATOM 2895 C CA . LYS A 1 400 ? -43.398 14.673 10.216 1.00 71.93 396 LYS B CA 1
ATOM 2896 C C . LYS A 1 400 ? -43.476 13.145 10.358 1.00 78.94 396 LYS B C 1
ATOM 2897 O O . LYS A 1 400 ? -44.362 12.646 11.034 1.00 80.34 396 LYS B O 1
ATOM 2903 N N . LEU A 1 401 ? -42.543 12.422 9.734 1.00 83.87 397 LEU B N 1
ATOM 2904 C CA . LEU A 1 401 ? -42.467 10.938 9.798 1.00 88.48 397 LEU B CA 1
ATOM 2905 C C . LEU A 1 401 ? -42.335 10.312 11.202 1.00 90.47 397 LEU B C 1
ATOM 2906 O O . LEU A 1 401 ? -42.815 9.198 11.418 1.00 87.36 397 LEU B O 1
ATOM 2911 N N . GLU A 1 402 ? -41.686 10.998 12.142 1.00 96.41 398 GLU B N 1
ATOM 2912 C CA . GLU A 1 402 ? -41.462 10.425 13.484 1.00 103.20 398 GLU B CA 1
ATOM 2913 C C . GLU A 1 402 ? -42.709 10.406 14.366 1.00 103.94 398 GLU B C 1
ATOM 2914 O O . GLU A 1 402 ? -42.749 9.669 15.354 1.00 105.59 398 GLU B O 1
ATOM 2920 N N . VAL A 1 403 ? -43.701 11.238 14.048 1.00 104.20 399 VAL B N 1
ATOM 2921 C CA . VAL A 1 403 ? -44.942 11.272 14.836 1.00 102.48 399 VAL B CA 1
ATOM 2922 C C . VAL A 1 403 ? -45.707 9.966 14.665 1.00 101.82 399 VAL B C 1
ATOM 2923 O O . VAL A 1 403 ? -46.357 9.496 15.588 1.00 98.20 399 VAL B O 1
ATOM 2927 N N . PHE A 1 404 ? -45.589 9.359 13.490 1.00 105.80 400 PHE B N 1
ATOM 2928 C CA . PHE A 1 404 ? -46.349 8.159 13.176 1.00 108.23 400 PHE B CA 1
ATOM 2929 C C . PHE A 1 404 ? -45.784 6.913 13.875 1.00 104.30 400 PHE B C 1
ATOM 2930 O O . PHE A 1 404 ? -46.430 5.865 13.841 1.00 103.91 400 PHE B O 1
ATOM 2938 N N . SER A 1 405 ? -44.603 7.011 14.501 1.00 99.30 401 SER B N 1
ATOM 2939 C CA . SER A 1 405 ? -43.867 5.825 14.939 1.00 94.83 401 SER B CA 1
ATOM 2940 C C . SER A 1 405 ? -44.570 5.082 16.082 1.00 94.59 401 SER B C 1
ATOM 2941 O O . SER A 1 405 ? -45.305 5.688 16.863 1.00 91.37 401 SER B O 1
ATOM 2944 N N . PRO A 1 406 ? -44.352 3.757 16.178 1.00 92.77 402 PRO B N 1
ATOM 2945 C CA . PRO A 1 406 ? -44.899 2.991 17.305 1.00 89.60 402 PRO B CA 1
ATOM 2946 C C . PRO A 1 406 ? -44.459 3.510 18.679 1.00 84.83 402 PRO B C 1
ATOM 2947 O O . PRO A 1 406 ? -45.265 3.537 19.614 1.00 84.44 402 PRO B O 1
ATOM 2951 N N . GLU A 1 407 ? -43.200 3.922 18.802 1.00 81.92 403 GLU B N 1
ATOM 2952 C CA . GLU A 1 407 ? -42.725 4.537 20.045 1.00 81.00 403 GLU B CA 1
ATOM 2953 C C . GLU A 1 407 ? -43.540 5.789 20.386 1.00 81.47 403 GLU B C 1
ATOM 2954 O O . GLU A 1 407 ? -43.899 6.008 21.545 1.00 79.28 403 GLU B O 1
ATOM 2960 N N . ARG A 1 408 ? -43.820 6.605 19.368 1.00 79.49 404 ARG B N 1
ATOM 2961 C CA . ARG A 1 408 ? -44.635 7.821 19.536 1.00 79.27 404 ARG B CA 1
ATOM 2962 C C . ARG A 1 408 ? -46.056 7.479 19.975 1.00 80.32 404 ARG B C 1
ATOM 2963 O O . ARG A 1 408 ? -46.579 8.087 20.912 1.00 79.24 404 ARG B O 1
ATOM 2971 N N . LEU A 1 409 ? -46.672 6.531 19.262 1.00 81.05 405 LEU B N 1
ATOM 2972 C CA . LEU A 1 409 ? -48.039 6.066 19.553 1.00 82.98 405 LEU B CA 1
ATOM 2973 C C . LEU A 1 409 ? -48.156 5.666 21.004 1.00 84.38 405 LEU B C 1
ATOM 2974 O O . LEU A 1 409 ? -49.105 6.042 21.687 1.00 86.46 405 LEU B O 1
ATOM 2979 N N . ALA A 1 410 ? -47.189 4.874 21.453 1.00 84.80 406 ALA B N 1
ATOM 2980 C CA . ALA A 1 410 ? -47.157 4.390 22.828 1.00 85.31 406 ALA B CA 1
ATOM 2981 C C . ALA A 1 410 ? -47.122 5.527 23.857 1.00 84.31 406 ALA B C 1
ATOM 2982 O O . ALA A 1 410 ? -47.843 5.483 24.859 1.00 84.61 406 ALA B O 1
ATOM 2984 N N . SER A 1 411 ? -46.298 6.542 23.610 1.00 81.74 407 SER B N 1
ATOM 2985 C CA . SER A 1 411 ? -46.248 7.712 24.500 1.00 81.91 407 SER B CA 1
ATOM 2986 C C . SER A 1 411 ? -47.590 8.459 24.570 1.00 79.90 407 SER B C 1
ATOM 2987 O O . SER A 1 411 ? -48.015 8.915 25.641 1.00 77.06 407 SER B O 1
ATOM 2990 N N . TYR A 1 412 ? -48.255 8.584 23.427 1.00 77.26 408 TYR B N 1
ATOM 2991 C CA . TYR A 1 412 ? -49.567 9.231 23.387 1.00 76.93 408 TYR B CA 1
ATOM 2992 C C . TYR A 1 412 ? -50.565 8.466 24.246 1.00 80.34 408 TYR B C 1
ATOM 2993 O O . TYR A 1 412 ? -51.268 9.061 25.055 1.00 78.76 408 TYR B O 1
ATOM 3002 N N . ARG A 1 413 ? -50.588 7.144 24.093 1.00 85.10 409 ARG B N 1
ATOM 3003 C CA . ARG A 1 413 ? -51.485 6.283 24.868 1.00 86.63 409 ARG B CA 1
ATOM 3004 C C . ARG A 1 413 ? -51.233 6.469 26.362 1.00 85.01 409 ARG B C 1
ATOM 3005 O O . ARG A 1 413 ? -52.169 6.596 27.148 1.00 85.74 409 ARG B O 1
ATOM 3013 N N . ARG A 1 414 ? -49.963 6.498 26.746 1.00 82.74 410 ARG B N 1
ATOM 3014 C CA . ARG A 1 414 ? -49.594 6.759 28.144 1.00 83.27 410 ARG B CA 1
ATOM 3015 C C . ARG A 1 414 ? -50.191 8.069 28.685 1.00 78.49 410 ARG B C 1
ATOM 3016 O O . ARG A 1 414 ? -50.803 8.083 29.760 1.00 74.99 410 ARG B O 1
ATOM 3024 N N . GLU A 1 415 ? -50.003 9.166 27.955 1.00 77.34 411 GLU B N 1
ATOM 3025 C CA . GLU A 1 415 ? -50.567 10.458 28.374 1.00 74.69 411 GLU B CA 1
ATOM 3026 C C . GLU A 1 415 ? -52.100 10.423 28.408 1.00 69.42 411 GLU B C 1
ATOM 3027 O O . GLU A 1 415 ? -52.713 10.944 29.336 1.00 65.34 411 GLU B O 1
ATOM 3033 N N . LEU A 1 416 ? -52.710 9.801 27.403 1.00 67.66 412 LEU B N 1
ATOM 3034 C CA . LEU A 1 416 ? -54.167 9.706 27.333 1.00 68.28 412 LEU B CA 1
ATOM 3035 C C . LEU A 1 416 ? -54.743 8.893 28.491 1.00 70.89 412 LEU B C 1
ATOM 3036 O O . LEU A 1 416 ? -55.823 9.200 28.984 1.00 68.54 412 LEU B O 1
ATOM 3041 N N . GLU A 1 417 ? -54.019 7.868 28.931 1.00 74.40 413 GLU B N 1
ATOM 3042 C CA . GLU A 1 417 ? -54.419 7.110 30.116 1.00 77.09 413 GLU B CA 1
ATOM 3043 C C . GLU A 1 417 ? -54.416 7.981 31.381 1.00 73.71 413 GLU B C 1
ATOM 3044 O O . GLU A 1 417 ? -55.353 7.923 32.183 1.00 73.77 413 GLU B O 1
ATOM 3050 N N . LEU A 1 418 ? -53.371 8.786 31.565 1.00 72.35 414 LEU B N 1
ATOM 3051 C CA . LEU A 1 418 ? -53.327 9.709 32.711 1.00 72.67 414 LEU B CA 1
ATOM 3052 C C . LEU A 1 418 ? -54.478 10.712 32.653 1.00 71.00 414 LEU B C 1
ATOM 3053 O O . LEU A 1 418 ? -55.209 10.909 33.631 1.00 70.72 414 LEU B O 1
ATOM 3058 N N . ARG A 1 419 ? -54.633 11.344 31.497 1.00 70.23 415 ARG B N 1
ATOM 3059 C CA . ARG A 1 419 ? -55.693 12.332 31.293 1.00 69.27 415 ARG B CA 1
ATOM 3060 C C . ARG A 1 419 ? -57.064 11.782 31.649 1.00 67.01 415 ARG B C 1
ATOM 3061 O O . ARG A 1 419 ? -57.862 12.468 32.284 1.00 63.64 415 ARG B O 1
ATOM 3069 N N . ALA A 1 420 ? -57.324 10.545 31.231 1.00 67.75 416 ALA B N 1
ATOM 3070 C CA . ALA A 1 420 ? -58.579 9.869 31.532 1.00 69.55 416 ALA B CA 1
ATOM 3071 C C . ALA A 1 420 ? -58.782 9.757 33.039 1.00 73.24 416 ALA B C 1
ATOM 3072 O O . ALA A 1 420 ? -59.856 10.079 33.545 1.00 73.97 416 ALA B O 1
ATOM 3074 N N . GLU A 1 421 ? -57.742 9.330 33.753 1.00 77.20 417 GLU B N 1
ATOM 3075 C CA . GLU A 1 421 ? -57.803 9.236 35.215 1.00 80.05 417 GLU B CA 1
ATOM 3076 C C . GLU A 1 421 ? -58.025 10.607 35.863 1.00 77.12 417 GLU B C 1
ATOM 3077 O O . GLU A 1 421 ? -58.691 10.708 36.891 1.00 80.89 417 GLU B O 1
ATOM 3083 N N . GLN A 1 422 ? -57.468 11.654 35.261 1.00 73.74 418 GLN B N 1
ATOM 3084 C CA . GLN A 1 422 ? -57.711 13.029 35.716 1.00 72.06 418 GLN B CA 1
ATOM 3085 C C . GLN A 1 422 ? -59.126 13.548 35.408 1.00 66.84 418 GLN B C 1
ATOM 3086 O O . GLN A 1 422 ? -59.527 14.584 35.929 1.00 64.93 418 GLN B O 1
ATOM 3092 N N . GLY A 1 423 ? -59.871 12.850 34.557 1.00 63.22 419 GLY B N 1
ATOM 3093 C CA . GLY A 1 423 ? -61.262 13.208 34.274 1.00 62.19 419 GLY B CA 1
ATOM 3094 C C . GLY A 1 423 ? -61.478 13.920 32.947 1.00 59.86 419 GLY B C 1
ATOM 3095 O O . GLY A 1 423 ? -62.594 14.337 32.644 1.00 58.63 419 GLY B O 1
ATOM 3096 N N . HIS A 1 424 ? -60.417 14.068 32.156 1.00 58.19 420 HIS B N 1
ATOM 3097 C CA . HIS A 1 424 ? -60.542 14.602 30.801 1.00 58.52 420 HIS B CA 1
ATOM 3098 C C . HIS A 1 424 ? -61.139 13.548 29.877 1.00 58.84 420 HIS B C 1
ATOM 3099 O O . HIS A 1 424 ? -60.929 12.356 30.087 1.00 59.63 420 HIS B O 1
ATOM 3106 N N . PRO A 1 425 ? -61.867 13.984 28.832 1.00 58.38 421 PRO B N 1
ATOM 3107 C CA . PRO A 1 425 ? -62.308 13.021 27.827 1.00 57.18 421 PRO B CA 1
ATOM 3108 C C . PRO A 1 425 ? -61.117 12.575 26.986 1.00 55.01 421 PRO B C 1
ATOM 3109 O O . PRO A 1 425 ? -60.108 13.281 26.931 1.00 57.86 421 PRO B O 1
ATOM 3113 N N . THR A 1 426 ? -61.232 11.411 26.356 1.00 52.10 422 THR B N 1
ATOM 3114 C CA . THR A 1 426 ? -60.148 10.841 25.558 1.00 50.99 422 THR B CA 1
ATOM 3115 C C . THR A 1 426 ? -60.735 10.163 24.328 1.00 51.05 422 THR B C 1
ATOM 3116 O O . THR A 1 426 ? -61.179 9.020 24.384 1.00 53.79 422 THR B O 1
ATOM 3120 N N . THR A 1 427 ? -60.738 10.903 23.229 1.00 49.11 423 THR B N 1
ATOM 3121 C CA . THR A 1 427 ? -61.329 10.506 21.953 1.00 47.39 423 THR B CA 1
ATOM 3122 C C . THR A 1 427 ? -60.285 10.738 20.877 1.00 46.41 423 THR B C 1
ATOM 3123 O O . THR A 1 427 ? -59.179 11.152 21.185 1.00 45.81 423 THR B O 1
ATOM 3127 N N . PHE A 1 428 ? -60.635 10.480 19.619 1.00 46.34 424 PHE B N 1
ATOM 3128 C CA . PHE A 1 428 ? -59.728 10.757 18.500 1.00 46.66 424 PHE B CA 1
ATOM 3129 C C . PHE A 1 428 ? -59.258 12.210 18.487 1.00 44.56 424 PHE B C 1
ATOM 3130 O O . PHE A 1 428 ? -58.114 12.493 18.127 1.00 42.18 424 PHE B O 1
ATOM 3138 N N . VAL A 1 429 ? -60.146 13.126 18.871 1.00 43.59 425 VAL B N 1
ATOM 3139 C CA . VAL A 1 429 ? -59.803 14.556 18.948 1.00 42.85 425 VAL B CA 1
ATOM 3140 C C . VAL A 1 429 ? -58.628 14.819 19.891 1.00 41.52 425 VAL B C 1
ATOM 3141 O O . VAL A 1 429 ? -57.777 15.675 19.634 1.00 42.25 425 VAL B O 1
ATOM 3145 N N . ASP A 1 430 ? -58.603 14.086 20.992 1.00 42.28 426 ASP B N 1
ATOM 3146 C CA . ASP A 1 430 ? -57.537 14.219 21.980 1.00 43.45 426 ASP B CA 1
ATOM 3147 C C . ASP A 1 430 ? -56.196 13.677 21.458 1.00 43.59 426 ASP B C 1
ATOM 3148 O O . ASP A 1 430 ? -55.134 14.185 21.807 1.00 42.08 426 ASP B O 1
ATOM 3153 N N . LEU A 1 431 ? -56.243 12.656 20.612 1.00 43.30 427 LEU B N 1
ATOM 3154 C CA . LEU A 1 431 ? -55.037 12.211 19.910 1.00 47.03 427 LEU B CA 1
ATOM 3155 C C . LEU A 1 431 ? -54.522 13.286 18.954 1.00 47.14 427 LEU B C 1
ATOM 3156 O O . LEU A 1 431 ? -53.320 13.530 18.873 1.00 48.47 427 LEU B O 1
ATOM 3161 N N . TRP A 1 432 ? -55.439 13.918 18.226 1.00 45.72 428 TRP B N 1
ATOM 3162 C CA . TRP A 1 432 ? -55.085 15.006 17.321 1.00 44.26 428 TRP B CA 1
ATOM 3163 C C . TRP A 1 432 ? -54.408 16.134 18.097 1.00 43.28 428 TRP B C 1
ATOM 3164 O O . TRP A 1 432 ? -53.454 16.741 17.607 1.00 44.63 428 TRP B O 1
ATOM 3175 N N . ALA A 1 433 ? -54.898 16.412 19.303 1.00 42.13 429 ALA B N 1
ATOM 3176 C CA . ALA A 1 433 ? -54.290 17.439 20.148 1.00 43.94 429 ALA B CA 1
ATOM 3177 C C . ALA A 1 433 ? -52.798 17.176 20.370 1.00 45.17 429 ALA B C 1
ATOM 3178 O O . ALA A 1 433 ? -51.978 18.089 20.253 1.00 43.98 429 ALA B O 1
ATOM 3180 N N . LEU A 1 434 ? -52.457 15.932 20.693 1.00 45.59 430 LEU B N 1
ATOM 3181 C CA . LEU A 1 434 ? -51.074 15.578 21.026 1.00 47.37 430 LEU B CA 1
ATOM 3182 C C . LEU A 1 434 ? -50.184 15.568 19.793 1.00 46.08 430 LEU B C 1
ATOM 3183 O O . LEU A 1 434 ? -49.045 16.037 19.851 1.00 43.40 430 LEU B O 1
ATOM 3188 N N . VAL A 1 435 ? -50.703 15.041 18.686 1.00 45.64 431 VAL B N 1
ATOM 3189 C CA . VAL A 1 435 ? -49.923 15.001 17.447 1.00 48.74 431 VAL B CA 1
ATOM 3190 C C . VAL A 1 435 ? -49.747 16.420 16.884 1.00 50.00 431 VAL B C 1
ATOM 3191 O O . VAL A 1 435 ? -48.645 16.786 16.479 1.00 49.43 431 VAL B O 1
ATOM 3195 N N . LEU A 1 436 ? -50.814 17.225 16.889 1.00 48.09 432 LEU B N 1
ATOM 3196 C CA . LEU A 1 436 ? -50.721 18.626 16.463 1.00 47.21 432 LEU B CA 1
ATOM 3197 C C . LEU A 1 436 ? -49.690 19.372 17.304 1.00 46.41 432 LEU B C 1
ATOM 3198 O O . LEU A 1 436 ? -48.860 20.114 16.772 1.00 45.43 432 LEU B O 1
ATOM 3203 N N . GLU A 1 437 ? -49.751 19.178 18.619 1.00 47.72 433 GLU B N 1
ATOM 3204 C CA . GLU A 1 437 ? -48.798 19.810 19.528 1.00 50.43 433 GLU B CA 1
ATOM 3205 C C . GLU A 1 437 ? -47.363 19.451 19.150 1.00 52.93 433 GLU B C 1
ATOM 3206 O O . GLU A 1 437 ? -46.485 20.315 19.126 1.00 54.10 433 GLU B O 1
ATOM 3212 N N . SER A 1 438 ? -47.138 18.175 18.860 1.00 53.76 434 SER B N 1
ATOM 3213 C CA . SER A 1 438 ? -45.831 17.697 18.417 1.00 56.35 434 SER B CA 1
ATOM 3214 C C . SER A 1 438 ? -45.377 18.322 17.098 1.00 55.76 434 SER B C 1
ATOM 3215 O O . SER A 1 438 ? -44.193 18.609 16.928 1.00 56.65 434 SER B O 1
ATOM 3218 N N . MET A 1 439 ? -46.303 18.531 16.169 1.00 54.23 435 MET B N 1
ATOM 3219 C CA . MET A 1 439 ? -45.954 19.109 14.868 1.00 55.22 435 MET B CA 1
ATOM 3220 C C . MET A 1 439 ? -45.624 20.600 14.971 1.00 54.19 435 MET B C 1
ATOM 3221 O O . MET A 1 439 ? -44.680 21.077 14.337 1.00 54.10 435 MET B O 1
ATOM 3226 N N . LEU A 1 440 ? -46.398 21.325 15.772 1.00 53.69 436 LEU B N 1
ATOM 3227 C CA . LEU A 1 440 ? -46.220 22.774 15.934 1.00 55.66 436 LEU B CA 1
ATOM 3228 C C . LEU A 1 440 ? -45.049 23.141 16.834 1.00 56.22 436 LEU B C 1
ATOM 3229 O O . LEU A 1 440 ? -44.361 24.131 16.599 1.00 54.59 436 LEU B O 1
ATOM 3234 N N . HIS A 1 441 ? -44.844 22.352 17.879 1.00 57.72 437 HIS B N 1
ATOM 3235 C CA . HIS A 1 441 ? -43.789 22.595 18.840 1.00 60.43 437 HIS B CA 1
ATOM 3236 C C . HIS A 1 441 ? -43.103 21.232 18.916 1.00 64.49 437 HIS B C 1
ATOM 3237 O O . HIS A 1 441 ? -43.678 20.237 18.481 1.00 69.97 437 HIS B O 1
ATOM 3244 N N . GLY A 1 442 ? -41.897 21.150 19.452 1.00 64.01 438 GLY B N 1
ATOM 3245 C CA . GLY A 1 442 ? -41.233 19.848 19.529 1.00 65.16 438 GLY B CA 1
ATOM 3246 C C . GLY A 1 442 ? -41.599 19.081 20.781 1.00 64.17 438 GLY B C 1
ATOM 3247 O O . GLY A 1 442 ? -40.975 18.070 21.086 1.00 67.06 438 GLY B O 1
ATOM 3248 N N . GLN A 1 443 ? -42.610 19.549 21.509 1.00 61.84 439 GLN B N 1
ATOM 3249 C CA . GLN A 1 443 ? -42.725 19.214 22.915 1.00 61.01 439 GLN B CA 1
ATOM 3250 C C . GLN A 1 443 ? -44.076 19.596 23.501 1.00 59.96 439 GLN B C 1
ATOM 3251 O O . GLN A 1 443 ? -44.891 20.255 22.853 1.00 60.22 439 GLN B O 1
ATOM 3257 N N . VAL A 1 444 ? -44.280 19.199 24.752 1.00 58.07 440 VAL B N 1
ATOM 3258 C CA . VAL A 1 444 ? -45.422 19.645 25.537 1.00 56.76 440 VAL B CA 1
ATOM 3259 C C . VAL A 1 444 ? -45.335 21.163 25.699 1.00 58.33 440 VAL B C 1
ATOM 3260 O O . VAL A 1 444 ? -44.307 21.688 26.126 1.00 59.02 440 VAL B O 1
ATOM 3264 N N . MET A 1 445 ? -46.416 21.856 25.351 1.00 56.52 441 MET B N 1
ATOM 3265 C CA . MET A 1 445 ? -46.453 23.308 25.379 1.00 56.35 441 MET B CA 1
ATOM 3266 C C . MET A 1 445 ? -47.432 23.739 26.462 1.00 56.81 441 MET B C 1
ATOM 3267 O O . MET A 1 445 ? -48.641 23.808 26.227 1.00 55.11 441 MET B O 1
ATOM 3272 N N . ASP A 1 446 ? -46.909 24.023 27.652 1.00 57.03 442 ASP B N 1
ATOM 3273 C CA . ASP A 1 446 ? -47.751 24.220 28.831 1.00 58.83 442 ASP B CA 1
ATOM 3274 C C . ASP A 1 446 ? -48.275 25.651 28.940 1.00 56.03 442 ASP B C 1
ATOM 3275 O O . ASP A 1 446 ? -47.942 26.382 29.871 1.00 59.00 442 ASP B O 1
ATOM 3280 N N . GLN A 1 447 ? -49.115 26.031 27.983 1.00 54.36 443 GLN B N 1
ATOM 3281 C CA . GLN A 1 447 ? -49.795 27.321 27.992 1.00 52.89 443 GLN B CA 1
ATOM 3282 C C . GLN A 1 447 ? -51.288 27.066 27.920 1.00 49.91 443 GLN B C 1
ATOM 3283 O O . GLN A 1 447 ? -51.716 26.065 27.344 1.00 48.55 443 GLN B O 1
ATOM 3289 N N . LYS A 1 448 ? -52.070 27.961 28.519 1.00 48.38 444 LYS B N 1
ATOM 3290 C CA . LYS A 1 448 ? -53.520 27.811 28.585 1.00 48.28 444 LYS B CA 1
ATOM 3291 C C . LYS A 1 448 ? -54.212 29.081 28.135 1.00 45.88 444 LYS B C 1
ATOM 3292 O O . LYS A 1 448 ? -53.663 30.177 28.251 1.00 43.84 444 LYS B O 1
ATOM 3298 N N . LEU A 1 449 ? -55.436 28.927 27.642 1.00 43.41 445 LEU B N 1
ATOM 3299 C CA . LEU A 1 449 ? -56.214 30.058 27.163 1.00 41.74 445 LEU B CA 1
ATOM 3300 C C . LEU A 1 449 ? -56.356 31.157 28.218 1.00 40.73 445 LEU B C 1
ATOM 3301 O O . LEU A 1 449 ? -56.253 32.338 27.895 1.00 38.44 445 LEU B O 1
ATOM 3306 N N . SER A 1 450 ? -56.582 30.770 29.472 1.00 41.11 446 SER B N 1
ATOM 3307 C CA . SER A 1 450 ? -56.720 31.737 30.568 1.00 42.00 446 SER B CA 1
ATOM 3308 C C . SER A 1 450 ? -55.452 32.570 30.765 1.00 41.29 446 SER B C 1
ATOM 3309 O O . SER A 1 450 ? -55.532 33.730 31.153 1.00 43.02 446 SER B O 1
ATOM 3312 N N . GLY A 1 451 ? -54.293 31.976 30.488 1.00 42.50 447 GLY B N 1
ATOM 3313 C CA . GLY A 1 451 ? -53.006 32.680 30.551 1.00 43.43 447 GLY B CA 1
ATOM 3314 C C . GLY A 1 451 ? -52.848 33.812 29.539 1.00 44.54 447 GLY B C 1
ATOM 3315 O O . GLY A 1 451 ? -51.985 34.679 29.706 1.00 45.12 447 GLY B O 1
ATOM 3316 N N . GLN A 1 452 ? -53.672 33.803 28.487 1.00 42.94 448 GLN B N 1
ATOM 3317 C CA . GLN A 1 452 ? -53.656 34.852 27.465 1.00 41.06 448 GLN B CA 1
ATOM 3318 C C . GLN A 1 452 ? -54.189 36.188 27.982 1.00 42.14 448 GLN B C 1
ATOM 3319 O O . GLN A 1 452 ? -53.994 37.220 27.336 1.00 44.84 448 GLN B O 1
ATOM 3325 N N . ARG A 1 453 ? -54.861 36.184 29.134 1.00 43.77 449 ARG B N 1
ATOM 3326 C CA . ARG A 1 453 ? -55.272 37.434 29.782 1.00 44.16 449 ARG B CA 1
ATOM 3327 C C . ARG A 1 453 ? -54.080 38.371 30.061 1.00 45.15 449 ARG B C 1
ATOM 3328 O O . ARG A 1 453 ? -54.233 39.593 30.032 1.00 43.35 449 ARG B O 1
ATOM 3336 N N . ALA A 1 454 ? -52.899 37.803 30.302 1.00 44.67 450 ALA B N 1
ATOM 3337 C CA . ALA A 1 454 ? -51.677 38.599 30.497 1.00 45.39 450 ALA B CA 1
ATOM 3338 C C . ALA A 1 454 ? -51.327 39.436 29.263 1.00 46.05 450 ALA B C 1
ATOM 3339 O O . ALA A 1 454 ? -50.833 40.554 29.393 1.00 45.74 450 ALA B O 1
ATOM 3341 N N . ALA A 1 455 ? -51.607 38.903 28.075 1.00 44.36 451 ALA B N 1
ATOM 3342 C CA . ALA A 1 455 ? -51.396 39.630 26.825 1.00 42.11 451 ALA B CA 1
ATOM 3343 C C . ALA A 1 455 ? -52.338 40.826 26.644 1.00 42.38 451 ALA B C 1
ATOM 3344 O O . ALA A 1 455 ? -52.169 41.604 25.695 1.00 43.49 451 ALA B O 1
ATOM 3346 N N . LEU A 1 456 ? -53.329 40.960 27.523 1.00 42.34 452 LEU B N 1
ATOM 3347 C CA . LEU A 1 456 ? -54.344 42.010 27.418 1.00 43.05 452 LEU B CA 1
ATOM 3348 C C . LEU A 1 456 ? -54.365 42.968 28.608 1.00 44.14 452 LEU B C 1
ATOM 3349 O O . LEU A 1 456 ? -55.188 43.885 28.649 1.00 42.50 452 LEU B O 1
ATOM 3354 N N . GLU A 1 457 ? -53.453 42.775 29.557 1.00 47.06 453 GLU B N 1
ATOM 3355 C CA . GLU A 1 457 ? -53.486 43.500 30.832 1.00 50.22 453 GLU B CA 1
ATOM 3356 C C . GLU A 1 457 ? -53.297 45.009 30.671 1.00 50.15 453 GLU B C 1
ATOM 3357 O O . GLU A 1 457 ? -53.885 45.793 31.417 1.00 49.66 453 GLU B O 1
ATOM 3363 N N . ARG A 1 458 ? -52.485 45.408 29.693 1.00 52.24 454 ARG B N 1
ATOM 3364 C CA . ARG A 1 458 ? -52.236 46.828 29.408 1.00 53.88 454 ARG B CA 1
ATOM 3365 C C . ARG A 1 458 ? -52.858 47.271 28.080 1.00 53.77 454 ARG B C 1
ATOM 3366 O O . ARG A 1 458 ? -52.526 48.338 27.556 1.00 55.36 454 ARG B O 1
ATOM 3374 N N . GLY A 1 459 ? -53.778 46.467 27.550 1.00 51.47 455 GLY B N 1
ATOM 3375 C CA . GLY A 1 459 ? -54.361 46.713 26.232 1.00 48.64 455 GLY B CA 1
ATOM 3376 C C . GLY A 1 459 ? -53.330 46.669 25.119 1.00 46.09 455 GLY B C 1
ATOM 3377 O O . GLY A 1 459 ? -53.495 47.327 24.099 1.00 46.72 455 GLY B O 1
ATOM 3378 N N . GLN A 1 460 ? -52.270 45.886 25.309 1.00 44.73 456 GLN B N 1
ATOM 3379 C CA . GLN A 1 460 ? -51.104 45.919 24.414 1.00 43.88 456 GLN B CA 1
ATOM 3380 C C . GLN A 1 460 ? -51.222 44.992 23.203 1.00 44.98 456 GLN B C 1
ATOM 3381 O O . GLN A 1 460 ? -50.334 44.971 22.338 1.00 44.32 456 GLN B O 1
ATOM 3387 N N . ASN A 1 461 ? -52.298 44.207 23.158 1.00 43.02 457 ASN B N 1
ATOM 3388 C CA . ASN A 1 461 ? -52.620 43.389 21.993 1.00 42.25 457 ASN B CA 1
ATOM 3389 C C . ASN A 1 461 ? -54.128 43.440 21.763 1.00 41.25 457 ASN B C 1
ATOM 3390 O O . ASN A 1 461 ? -54.871 43.828 22.670 1.00 40.78 457 ASN B O 1
ATOM 3395 N N . PRO A 1 462 ? -54.589 43.069 20.553 1.00 39.60 458 PRO B N 1
ATOM 3396 C CA . PRO A 1 462 ? -56.035 42.956 20.338 1.00 40.37 458 PRO B CA 1
ATOM 3397 C C . PRO A 1 462 ? -56.624 41.783 21.130 1.00 39.13 458 PRO B C 1
ATOM 3398 O O . PRO A 1 462 ? -55.891 40.866 21.516 1.00 38.73 458 PRO B O 1
ATOM 3402 N N . LEU A 1 463 ? -57.926 41.827 21.389 1.00 39.12 459 LEU B N 1
ATOM 3403 C CA . LEU A 1 463 ? -58.610 40.704 22.030 1.00 38.43 459 LEU B CA 1
ATOM 3404 C C . LEU A 1 463 ? -58.762 39.572 21.012 1.00 37.83 459 LEU B C 1
ATOM 3405 O O . LEU A 1 463 ? -59.378 39.779 19.961 1.00 37.74 459 LEU B O 1
ATOM 3410 N N . PRO A 1 464 ? -58.201 38.380 21.312 1.00 36.39 460 PRO B N 1
ATOM 3411 C CA . PRO A 1 464 ? -58.322 37.242 20.406 1.00 37.23 460 PRO B CA 1
ATOM 3412 C C . PRO A 1 464 ? -59.622 36.474 20.608 1.00 37.62 460 PRO B C 1
ATOM 3413 O O . PRO A 1 464 ? -60.011 36.199 21.746 1.00 38.53 460 PRO B O 1
ATOM 3417 N N . LEU A 1 465 ? -60.278 36.144 19.501 1.00 36.93 461 LEU B N 1
ATOM 3418 C CA . LEU A 1 465 ? -61.551 35.455 19.523 1.00 36.56 461 LEU B CA 1
ATOM 3419 C C . LEU A 1 465 ? -61.471 34.204 18.653 1.00 35.93 461 LEU B C 1
ATOM 3420 O O . LEU A 1 465 ? -61.295 34.285 17.442 1.00 33.77 461 LEU B O 1
ATOM 3425 N N . TYR A 1 466 ? -61.585 33.044 19.290 1.00 34.74 462 TYR B N 1
ATOM 3426 C CA . TYR A 1 466 ? -61.482 31.770 18.601 1.00 34.31 462 TYR B CA 1
ATOM 3427 C C . TYR A 1 466 ? -62.861 31.155 18.535 1.00 33.28 462 TYR B C 1
ATOM 3428 O O . TYR A 1 466 ? -63.586 31.208 19.508 1.00 32.36 462 TYR B O 1
ATOM 3437 N N . LEU A 1 467 ? -63.216 30.557 17.403 1.00 33.75 463 LEU B N 1
ATOM 3438 C CA . LEU A 1 467 ? -64.516 29.919 17.241 1.00 33.71 463 LEU B CA 1
ATOM 3439 C C . LEU A 1 467 ? -64.435 28.454 16.830 1.00 34.47 463 LEU B C 1
ATOM 3440 O O . LEU A 1 467 ? -63.562 28.054 16.061 1.00 34.51 463 LEU B O 1
ATOM 3445 N N . SER A 1 468 ? -65.377 27.674 17.354 1.00 33.66 464 SER B N 1
ATOM 3446 C CA . SER A 1 468 ? -65.685 26.341 16.864 1.00 32.89 464 SER B CA 1
ATOM 3447 C C . SER A 1 468 ? -67.192 26.304 16.646 1.00 32.70 464 SER B C 1
ATOM 3448 O O . SER A 1 468 ? -67.939 27.166 17.134 1.00 32.22 464 SER B O 1
ATOM 3451 N N . LEU A 1 469 ? -67.628 25.304 15.901 1.00 32.76 465 LEU B N 1
ATOM 3452 C CA . LEU A 1 469 ? -69.043 25.014 15.754 1.00 33.43 465 LEU B CA 1
ATOM 3453 C C . LEU A 1 469 ? -69.356 23.838 16.664 1.00 32.67 465 LEU B C 1
ATOM 3454 O O . LEU A 1 469 ? -68.603 22.863 16.703 1.00 31.31 465 LEU B O 1
ATOM 3459 N N . ASN A 1 470 ? -70.452 23.949 17.409 1.00 32.93 466 ASN B N 1
ATOM 3460 C CA . ASN A 1 470 ? -71.026 22.809 18.087 1.00 32.39 466 ASN B CA 1
ATOM 3461 C C . ASN A 1 470 ? -71.985 22.125 17.136 1.00 33.05 466 ASN B C 1
ATOM 3462 O O . ASN A 1 470 ? -72.878 22.750 16.547 1.00 32.90 466 ASN B O 1
ATOM 3467 N N . VAL A 1 471 ? -71.808 20.823 17.023 1.00 33.52 467 VAL B N 1
ATOM 3468 C CA . VAL A 1 471 ? -72.529 20.034 16.069 1.00 34.93 467 VAL B CA 1
ATOM 3469 C C . VAL A 1 471 ? -73.310 18.984 16.874 1.00 35.26 467 VAL B C 1
ATOM 3470 O O . VAL A 1 471 ? -72.889 18.560 17.953 1.00 32.09 467 VAL B O 1
ATOM 3474 N N . LYS A 1 472 ? -74.451 18.572 16.349 1.00 36.63 468 LYS B N 1
ATOM 3475 C CA . LYS A 1 472 ? -75.372 17.734 17.081 1.00 38.21 468 LYS B CA 1
ATOM 3476 C C . LYS A 1 472 ? -75.841 16.614 16.173 1.00 38.90 468 LYS B C 1
ATOM 3477 O O . LYS A 1 472 ? -75.844 16.744 14.941 1.00 34.51 468 LYS B O 1
ATOM 3483 N N . GLU A 1 473 ? -76.201 15.502 16.804 1.00 39.69 469 GLU B N 1
ATOM 3484 C CA . GLU A 1 473 ? -76.695 14.314 16.112 1.00 41.09 469 GLU B CA 1
ATOM 3485 C C . GLU A 1 473 ? -77.676 14.641 14.980 1.00 39.52 469 GLU B C 1
ATOM 3486 O O . GLU A 1 473 ? -77.597 14.058 13.902 1.00 38.34 469 GLU B O 1
ATOM 3492 N N . ASN A 1 474 ? -78.586 15.574 15.237 1.00 39.12 470 ASN B N 1
ATOM 3493 C CA . ASN A 1 474 ? -79.579 15.996 14.248 1.00 41.13 470 ASN B CA 1
ATOM 3494 C C . ASN A 1 474 ? -79.119 17.037 13.196 1.00 41.25 470 ASN B C 1
ATOM 3495 O O . ASN A 1 474 ? -79.888 17.344 12.286 1.00 40.92 470 ASN B O 1
ATOM 3500 N N . ASN A 1 475 ? -77.920 17.618 13.323 1.00 42.51 471 ASN B N 1
ATOM 3501 C CA . ASN A 1 475 ? -77.455 18.613 12.323 1.00 44.12 471 ASN B CA 1
ATOM 3502 C C . ASN A 1 475 ? -76.063 18.396 11.713 1.00 44.15 471 ASN B C 1
ATOM 3503 O O . ASN A 1 475 ? -75.658 19.173 10.847 1.00 42.96 471 ASN B O 1
ATOM 3508 N N . LEU A 1 476 ? -75.342 17.350 12.120 1.00 44.25 472 LEU B N 1
ATOM 3509 C CA . LEU A 1 476 ? -74.002 17.100 11.564 1.00 45.47 472 LEU B CA 1
ATOM 3510 C C . LEU A 1 476 ? -74.107 16.790 10.077 1.00 45.27 472 LEU B C 1
ATOM 3511 O O . LEU A 1 476 ? -73.231 17.171 9.303 1.00 44.70 472 LEU B O 1
ATOM 3516 N N . GLU A 1 477 ? -75.154 16.051 9.714 1.00 44.15 473 GLU B N 1
ATOM 3517 C CA . GLU A 1 477 ? -75.434 15.652 8.336 1.00 46.50 473 GLU B CA 1
ATOM 3518 C C . GLU A 1 477 ? -76.666 16.351 7.744 1.00 47.80 473 GLU B C 1
ATOM 3519 O O . GLU A 1 477 ? -77.405 15.775 6.941 1.00 53.44 473 GLU B O 1
ATOM 3525 N N . THR A 1 478 ? -76.871 17.604 8.137 1.00 47.78 474 THR B N 1
ATOM 3526 C CA . THR A 1 478 ? -77.950 18.423 7.589 1.00 47.98 474 THR B CA 1
ATOM 3527 C C . THR A 1 478 ? -77.442 19.835 7.358 1.00 48.77 474 THR B C 1
ATOM 3528 O O . THR A 1 478 ? -76.318 20.183 7.740 1.00 45.93 474 THR B O 1
ATOM 3532 N N . LEU A 1 479 ? -78.284 20.617 6.691 1.00 49.19 475 LEU B N 1
ATOM 3533 C CA . LEU A 1 479 ? -78.082 22.040 6.486 1.00 50.80 475 LEU B CA 1
ATOM 3534 C C . LEU A 1 479 ? -78.784 22.843 7.573 1.00 52.26 475 LEU B C 1
ATOM 3535 O O . LEU A 1 479 ? -78.791 24.066 7.515 1.00 52.18 475 LEU B O 1
ATOM 3540 N N . ASP A 1 480 ? -79.372 22.166 8.564 1.00 53.14 476 ASP B N 1
ATOM 3541 C CA . ASP A 1 480 ? -79.865 22.854 9.757 1.00 54.78 476 ASP B CA 1
ATOM 3542 C C . ASP A 1 480 ? -78.721 23.605 10.434 1.00 54.69 476 ASP B C 1
ATOM 3543 O O . ASP A 1 480 ? -77.537 23.293 10.239 1.00 52.55 476 ASP B O 1
ATOM 3548 N N . PHE A 1 481 ? -79.086 24.586 11.248 1.00 53.46 477 PHE B N 1
ATOM 3549 C CA . PHE A 1 481 ? -78.100 25.461 11.861 1.00 53.37 477 PHE B CA 1
ATOM 3550 C C . PHE A 1 481 ? -77.209 24.653 12.810 1.00 50.81 477 PHE B C 1
ATOM 3551 O O . PHE A 1 481 ? -77.646 23.667 13.422 1.00 52.68 477 PHE B O 1
ATOM 3559 N N . LYS A 1 482 ? -75.944 25.045 12.870 1.00 48.16 478 LYS B N 1
ATOM 3560 C CA . LYS A 1 482 ? -74.997 24.549 13.857 1.00 46.64 478 LYS B CA 1
ATOM 3561 C C . LYS A 1 482 ? -74.785 25.735 14.764 1.00 42.49 478 LYS B C 1
ATOM 3562 O O . LYS A 1 482 ? -75.312 26.807 14.488 1.00 43.18 478 LYS B O 1
ATOM 3568 N N . GLU A 1 483 ? -74.050 25.573 15.853 1.00 38.84 479 GLU B N 1
ATOM 3569 C CA . GLU A 1 483 ? -74.052 26.616 16.852 1.00 36.29 479 GLU B CA 1
ATOM 3570 C C . GLU A 1 483 ? -72.649 27.131 17.059 1.00 34.01 479 GLU B C 1
ATOM 3571 O O . GLU A 1 483 ? -71.713 26.358 17.260 1.00 32.21 479 GLU B O 1
ATOM 3577 N N . TRP A 1 484 ? -72.510 28.444 16.998 1.00 31.27 480 TRP B N 1
ATOM 3578 C CA . TRP A 1 484 ? -71.209 29.071 17.137 1.00 30.23 480 TRP B CA 1
ATOM 3579 C C . TRP A 1 484 ? -70.813 29.160 18.589 1.00 29.25 480 TRP B C 1
ATOM 3580 O O . TRP A 1 484 ? -71.548 29.708 19.407 1.00 29.31 480 TRP B O 1
ATOM 3591 N N . VAL A 1 485 ? -69.635 28.629 18.897 1.00 30.00 481 VAL B N 1
ATOM 3592 C CA . VAL A 1 485 ? -69.066 28.737 20.236 1.00 30.22 481 VAL B CA 1
ATOM 3593 C C . VAL A 1 485 ? -67.796 29.583 20.182 1.00 30.56 481 VAL B C 1
ATOM 3594 O O . VAL A 1 485 ? -66.829 29.216 19.522 1.00 28.28 481 VAL B O 1
ATOM 3598 N N . GLU A 1 486 ? -67.826 30.706 20.896 1.00 31.67 482 GLU B N 1
ATOM 3599 C CA . GLU A 1 486 ? -66.758 31.691 20.905 1.00 33.25 482 GLU B CA 1
ATOM 3600 C C . GLU A 1 486 ? -65.869 31.497 22.124 1.00 34.12 482 GLU B C 1
ATOM 3601 O O . GLU A 1 486 ? -66.364 31.315 23.235 1.00 35.43 482 GLU B O 1
ATOM 3607 N N . PHE A 1 487 ? -64.565 31.562 21.906 1.00 32.67 483 PHE B N 1
ATOM 3608 C CA . PHE A 1 487 ? -63.580 31.487 22.976 1.00 34.58 483 PHE B CA 1
ATOM 3609 C C . PHE A 1 487 ? -62.757 32.771 23.024 1.00 35.13 483 PHE B C 1
ATOM 3610 O O . PHE A 1 487 ? -62.272 33.241 21.994 1.00 34.73 483 PHE B O 1
ATOM 3618 N N . SER A 1 488 ? -62.584 33.317 24.220 1.00 36.04 484 SER B N 1
ATOM 3619 C CA . SER A 1 488 ? -61.621 34.391 24.444 1.00 36.64 484 SER B CA 1
ATOM 3620 C C . SER A 1 488 ? -60.911 34.153 25.776 1.00 37.50 484 SER B C 1
ATOM 3621 O O . SER A 1 488 ? -61.336 33.305 26.562 1.00 36.42 484 SER B O 1
ATOM 3624 N N . PRO A 1 489 ? -59.836 34.916 26.047 1.00 39.19 485 PRO B N 1
ATOM 3625 C CA . PRO A 1 489 ? -59.166 34.789 27.337 1.00 38.22 485 PRO B CA 1
ATOM 3626 C C . PRO A 1 489 ? -60.054 35.161 28.530 1.00 37.14 485 PRO B C 1
ATOM 3627 O O . PRO A 1 489 ? -59.763 34.740 29.646 1.00 37.23 485 PRO B O 1
ATOM 3631 N N . TYR A 1 490 ? -61.120 35.930 28.299 1.00 37.11 486 TYR B N 1
ATOM 3632 C CA . TYR A 1 490 ? -62.067 36.307 29.360 1.00 37.90 486 TYR B CA 1
ATOM 3633 C C . TYR A 1 490 ? -63.277 35.372 29.491 1.00 37.34 486 TYR B C 1
ATOM 3634 O O . TYR A 1 490 ? -63.730 35.106 30.602 1.00 38.02 486 TYR B O 1
ATOM 3643 N N . GLU A 1 491 ? -63.821 34.888 28.376 1.00 36.65 487 GLU B N 1
ATOM 3644 C CA . GLU A 1 491 ? -64.973 33.985 28.452 1.00 35.73 487 GLU B CA 1
ATOM 3645 C C . GLU A 1 491 ? -65.206 33.137 27.206 1.00 34.84 487 GLU B C 1
ATOM 3646 O O . GLU A 1 491 ? -64.792 33.486 26.101 1.00 34.47 487 GLU B O 1
ATOM 3652 N N . VAL A 1 492 ? -65.880 32.012 27.429 1.00 34.90 488 VAL B N 1
ATOM 3653 C CA . VAL A 1 492 ? -66.207 31.018 26.408 1.00 34.25 488 VAL B CA 1
ATOM 3654 C C . VAL A 1 492 ? -67.707 30.784 26.464 1.00 34.63 488 VAL B C 1
ATOM 3655 O O . VAL A 1 492 ? -68.250 30.571 27.541 1.00 34.95 488 VAL B O 1
ATOM 3659 N N . GLY A 1 493 ? -68.383 30.818 25.318 1.00 33.38 489 GLY B N 1
ATOM 3660 C CA . GLY A 1 493 ? -69.817 30.610 25.305 1.00 32.24 489 GLY B CA 1
ATOM 3661 C C . GLY A 1 493 ? -70.508 30.568 23.958 1.00 31.69 489 GLY B C 1
ATOM 3662 O O . GLY A 1 493 ? -69.890 30.714 22.907 1.00 29.39 489 GLY B O 1
ATOM 3663 N N . PHE A 1 494 ? -71.821 30.383 24.013 1.00 31.13 490 PHE B N 1
ATOM 3664 C CA . PHE A 1 494 ? -72.657 30.320 22.823 1.00 31.62 490 PHE B CA 1
ATOM 3665 C C . PHE A 1 494 ? -73.184 31.712 22.530 1.00 30.98 490 PHE B C 1
ATOM 3666 O O . PHE A 1 494 ? -73.848 32.317 23.375 1.00 30.75 490 PHE B O 1
ATOM 3674 N N . LEU A 1 495 ? -72.903 32.219 21.332 1.00 31.64 491 LEU B N 1
ATOM 3675 C CA . LEU A 1 495 ? -73.456 33.503 20.897 1.00 31.83 491 LEU B CA 1
ATOM 3676 C C . LEU A 1 495 ? -74.967 33.475 20.855 1.00 31.68 491 LEU B C 1
ATOM 3677 O O . LEU A 1 495 ? -75.624 34.420 21.269 1.00 34.93 491 LEU B O 1
ATOM 3682 N N . LYS A 1 496 ? -75.520 32.390 20.341 1.00 33.12 492 LYS B N 1
ATOM 3683 C CA . LYS A 1 496 ? -76.950 32.292 20.174 1.00 34.12 492 LYS B CA 1
ATOM 3684 C C . LYS A 1 496 ? -77.696 32.360 21.512 1.00 32.33 492 LYS B C 1
ATOM 3685 O O . LYS A 1 496 ? -78.788 32.924 21.583 1.00 33.17 492 LYS B O 1
ATOM 3691 N N . TYR A 1 497 ? -77.128 31.759 22.554 1.00 31.15 493 TYR B N 1
ATOM 3692 C CA . TYR A 1 497 ? -77.833 31.622 23.831 1.00 31.55 493 TYR B CA 1
ATOM 3693 C C . TYR A 1 497 ? -77.427 32.655 24.865 1.00 31.09 493 TYR B C 1
ATOM 3694 O O . TYR A 1 497 ? -78.032 32.719 25.921 1.00 31.09 493 TYR B O 1
ATOM 3703 N N . GLY A 1 498 ? -76.426 33.475 24.557 1.00 31.34 494 GLY B N 1
ATOM 3704 C CA . GLY A 1 498 ? -75.982 34.524 25.474 1.00 30.95 494 GLY B CA 1
ATOM 3705 C C . GLY A 1 498 ? -75.555 33.929 26.794 1.00 32.50 494 GLY B C 1
ATOM 3706 O O . GLY A 1 498 ? -75.965 34.405 27.847 1.00 33.34 494 GLY B O 1
ATOM 3707 N N . ALA A 1 499 ? -74.732 32.879 26.732 1.00 32.73 495 ALA B N 1
ATOM 3708 C CA . ALA A 1 499 ? -74.373 32.110 27.912 1.00 32.00 495 ALA B CA 1
ATOM 3709 C C . ALA A 1 499 ? -72.888 31.777 27.888 1.00 31.48 495 ALA B C 1
ATOM 3710 O O . ALA A 1 499 ? -72.421 31.144 26.949 1.00 31.62 495 ALA B O 1
ATOM 3712 N N . PHE A 1 500 ? -72.156 32.210 28.916 1.00 31.63 496 PHE B N 1
ATOM 3713 C CA . PHE A 1 500 ? -70.687 32.159 28.905 1.00 32.52 496 PHE B CA 1
ATOM 3714 C C . PHE A 1 500 ? -70.093 31.737 30.235 1.00 31.59 496 PHE B C 1
ATOM 3715 O O . PHE A 1 500 ? -70.705 31.944 31.280 1.00 32.18 496 PHE B O 1
ATOM 3723 N N . VAL A 1 501 ? -68.903 31.141 30.171 1.00 32.46 497 VAL B N 1
ATOM 3724 C CA . VAL A 1 501 ? -68.110 30.810 31.351 1.00 33.14 497 VAL B CA 1
ATOM 3725 C C . VAL A 1 501 ? -66.663 31.274 31.148 1.00 34.76 497 VAL B C 1
ATOM 3726 O O . VAL A 1 501 ? -66.209 31.392 30.011 1.00 35.05 497 VAL B O 1
ATOM 3730 N N . PRO A 1 502 ? -65.923 31.516 32.243 1.00 37.26 498 PRO B N 1
ATOM 3731 C CA . PRO A 1 502 ? -64.486 31.781 32.089 1.00 38.72 498 PRO B CA 1
ATOM 3732 C C . PRO A 1 502 ? -63.782 30.593 31.444 1.00 38.60 498 PRO B C 1
ATOM 3733 O O . PRO A 1 502 ? -64.183 29.447 31.673 1.00 40.56 498 PRO B O 1
ATOM 3737 N N . PRO A 1 503 ? -62.737 30.851 30.642 1.00 38.63 499 PRO B N 1
ATOM 3738 C CA . PRO A 1 503 ? -62.097 29.743 29.937 1.00 37.85 499 PRO B CA 1
ATOM 3739 C C . PRO A 1 503 ? -61.564 28.657 30.866 1.00 38.90 499 PRO B C 1
ATOM 3740 O O . PRO A 1 503 ? -61.540 27.497 30.475 1.00 38.73 499 PRO B O 1
ATOM 3744 N N . GLU A 1 504 ? -61.141 29.027 32.074 1.00 40.10 500 GLU B N 1
ATOM 3745 C CA . GLU A 1 504 ? -60.665 28.041 33.059 1.00 43.22 500 GLU B CA 1
ATOM 3746 C C . GLU A 1 504 ? -61.728 26.999 33.384 1.00 40.60 500 GLU B C 1
ATOM 3747 O O . GLU A 1 504 ? -61.395 25.906 33.826 1.00 40.74 500 GLU B O 1
ATOM 3753 N N . LEU A 1 505 ? -62.996 27.381 33.265 1.00 38.04 501 LEU B N 1
ATOM 3754 C CA . LEU A 1 505 ? -64.091 26.491 33.615 1.00 37.89 501 LEU B CA 1
ATOM 3755 C C . LEU A 1 505 ? -64.643 25.720 32.422 1.00 37.57 501 LEU B C 1
ATOM 3756 O O . LEU A 1 505 ? -65.484 24.843 32.599 1.00 36.41 501 LEU B O 1
ATOM 3761 N N . PHE A 1 506 ? -64.173 26.024 31.214 1.00 37.28 502 PHE B N 1
ATOM 3762 C CA . PHE A 1 506 ? -64.618 25.286 30.034 1.00 37.62 502 PHE B CA 1
ATOM 3763 C C . PHE A 1 506 ? -64.074 23.859 30.078 1.00 38.14 502 PHE B C 1
ATOM 3764 O O . PHE A 1 506 ? -62.874 23.653 30.176 1.00 38.19 502 PHE B O 1
ATOM 3772 N N . GLY A 1 507 ? -64.970 22.883 29.982 1.00 39.42 503 GLY B N 1
ATOM 3773 C CA . GLY A 1 507 ? -64.609 21.478 30.153 1.00 38.73 503 GLY B CA 1
ATOM 3774 C C . GLY A 1 507 ? -64.998 20.943 31.519 1.00 38.29 503 GLY B C 1
ATOM 3775 O O . GLY A 1 507 ? -64.887 19.741 31.764 1.00 38.36 503 GLY B O 1
ATOM 3776 N N . SER A 1 508 ? -65.446 21.823 32.417 1.00 38.24 504 SER B N 1
ATOM 3777 C CA . SER A 1 508 ? -65.951 21.386 33.715 1.00 38.14 504 SER B CA 1
ATOM 3778 C C . SER A 1 508 ? -67.401 20.966 33.568 1.00 38.10 504 SER B C 1
ATOM 3779 O O . SER A 1 508 ? -68.024 21.225 32.543 1.00 36.31 504 SER B O 1
ATOM 3782 N N . GLU A 1 509 ? -67.926 20.313 34.601 1.00 38.24 505 GLU B N 1
ATOM 3783 C CA . GLU A 1 509 ? -69.282 19.791 34.580 1.00 38.67 505 GLU B CA 1
ATOM 3784 C C . GLU A 1 509 ? -70.217 20.751 35.275 1.00 36.71 505 GLU B C 1
ATOM 3785 O O . GLU A 1 509 ? -69.915 21.270 36.350 1.00 36.61 505 GLU B O 1
ATOM 3791 N N . PHE A 1 510 ? -71.351 20.992 34.633 1.00 34.86 506 PHE B N 1
ATOM 3792 C CA . PHE A 1 510 ? -72.306 21.980 35.089 1.00 35.30 506 PHE B CA 1
ATOM 3793 C C . PHE A 1 510 ? -73.687 21.375 35.134 1.00 34.73 506 PHE B C 1
ATOM 3794 O O . PHE A 1 510 ? -73.965 20.390 34.458 1.00 35.28 506 PHE B O 1
ATOM 3802 N N . PHE A 1 511 ? -74.556 22.002 35.911 1.00 36.28 507 PHE B N 1
ATOM 3803 C CA . PHE A 1 511 ? -75.972 21.700 35.877 1.00 35.45 507 PHE B CA 1
ATOM 3804 C C . PHE A 1 511 ? -76.783 22.951 36.176 1.00 34.80 507 PHE B C 1
ATOM 3805 O O . PHE A 1 511 ? -76.589 23.578 37.214 1.00 34.14 507 PHE B O 1
ATOM 3813 N N . MET A 1 512 ? -77.686 23.303 35.260 1.00 34.19 508 MET B N 1
ATOM 3814 C CA . MET A 1 512 ? -78.535 24.476 35.413 1.00 35.75 508 MET B CA 1
ATOM 3815 C C . MET A 1 512 ? -77.736 25.734 35.756 1.00 37.25 508 MET B C 1
ATOM 3816 O O . MET A 1 512 ? -78.138 26.532 36.598 1.00 38.20 508 MET B O 1
ATOM 3821 N N . GLY A 1 513 ? -76.586 25.895 35.114 1.00 38.23 509 GLY B N 1
ATOM 3822 C CA . GLY A 1 513 ? -75.758 27.080 35.304 1.00 39.57 509 GLY B CA 1
ATOM 3823 C C . GLY A 1 513 ? -74.792 27.029 36.478 1.00 40.72 509 GLY B C 1
ATOM 3824 O O . GLY A 1 513 ? -73.946 27.913 36.615 1.00 38.61 509 GLY B O 1
ATOM 3825 N N . ARG A 1 514 ? -74.905 26.009 37.326 1.00 42.25 510 ARG B N 1
ATOM 3826 C CA . ARG A 1 514 ? -73.992 25.848 38.468 1.00 44.19 510 ARG B CA 1
ATOM 3827 C C . ARG A 1 514 ? -72.854 24.906 38.142 1.00 42.45 510 ARG B C 1
ATOM 3828 O O . ARG A 1 514 ? -73.047 23.916 37.447 1.00 40.95 510 ARG B O 1
ATOM 3836 N N . LEU A 1 515 ? -71.676 25.216 38.675 1.00 43.70 511 LEU B N 1
ATOM 3837 C CA . LEU A 1 515 ? -70.513 24.351 38.556 1.00 44.72 511 LEU B CA 1
ATOM 3838 C C . LEU A 1 515 ? -70.721 23.160 39.471 1.00 44.94 511 LEU B C 1
ATOM 3839 O O . LEU A 1 515 ? -70.885 23.324 40.677 1.00 44.91 511 LEU B O 1
ATOM 3844 N N . MET A 1 516 ? -70.723 21.968 38.887 1.00 45.47 512 MET B N 1
ATOM 3845 C CA . MET A 1 516 ? -70.921 20.736 39.641 1.00 46.30 512 MET B CA 1
ATOM 3846 C C . MET A 1 516 ? -69.594 20.048 39.948 1.00 47.12 512 MET B C 1
ATOM 3847 O O . MET A 1 516 ? -69.404 19.529 41.043 1.00 43.77 512 MET B O 1
ATOM 3852 N N . ARG A 1 517 ? -68.685 20.028 38.976 1.00 47.47 513 ARG B N 1
ATOM 3853 C CA . ARG A 1 517 ? -67.372 19.432 39.181 1.00 48.03 513 ARG B CA 1
ATOM 3854 C C . ARG A 1 517 ? -66.318 20.143 38.351 1.00 47.87 513 ARG B C 1
ATOM 3855 O O . ARG A 1 517 ? -66.361 20.136 37.120 1.00 44.42 513 ARG B O 1
ATOM 3863 N N . ARG A 1 518 ? -65.364 20.743 39.050 1.00 48.46 514 ARG B N 1
ATOM 3864 C CA . ARG A 1 518 ? -64.283 21.472 38.424 1.00 50.56 514 ARG B CA 1
ATOM 3865 C C . ARG A 1 518 ? -63.238 20.518 37.860 1.00 48.70 514 ARG B C 1
ATOM 3866 O O . ARG A 1 518 ? -62.684 19.698 38.588 1.00 47.54 514 ARG B O 1
ATOM 3874 N N . ILE A 1 519 ? -62.989 20.630 36.558 1.00 47.30 515 ILE B N 1
ATOM 3875 C CA . ILE A 1 519 ? -61.943 19.871 35.876 1.00 47.40 515 ILE B CA 1
ATOM 3876 C C . ILE A 1 519 ? -60.813 20.849 35.554 1.00 45.98 515 ILE B C 1
ATOM 3877 O O . ILE A 1 519 ? -61.078 21.967 35.140 1.00 48.05 515 ILE B O 1
ATOM 3882 N N . PRO A 1 520 ? -59.550 20.440 35.746 1.00 46.63 516 PRO B N 1
ATOM 3883 C CA . PRO A 1 520 ? -58.456 21.378 35.458 1.00 46.20 516 PRO B CA 1
ATOM 3884 C C . PRO A 1 520 ? -58.473 21.876 34.013 1.00 43.53 516 PRO B C 1
ATOM 3885 O O . PRO A 1 520 ? -58.722 21.093 33.100 1.00 43.51 516 PRO B O 1
ATOM 3889 N N . GLU A 1 521 ? -58.208 23.164 33.816 1.00 43.87 517 GLU B N 1
ATOM 3890 C CA . GLU A 1 521 ? -58.122 23.736 32.472 1.00 43.82 517 GLU B CA 1
ATOM 3891 C C . GLU A 1 521 ? -57.057 23.005 31.659 1.00 43.08 517 GLU B C 1
ATOM 3892 O O . GLU A 1 521 ? -55.944 22.815 32.128 1.00 44.61 517 GLU B O 1
ATOM 3898 N N . PRO A 1 522 ? -57.398 22.576 30.439 1.00 43.97 518 PRO B N 1
ATOM 3899 C CA . PRO A 1 522 ? -56.405 21.867 29.651 1.00 43.92 518 PRO B CA 1
ATOM 3900 C C . PRO A 1 522 ? -55.358 22.770 29.011 1.00 44.59 518 PRO B C 1
ATOM 3901 O O . PRO A 1 522 ? -55.539 23.981 28.899 1.00 43.26 518 PRO B O 1
ATOM 3905 N N . ARG A 1 523 ? -54.269 22.131 28.602 1.00 45.26 519 ARG B N 1
ATOM 3906 C CA . ARG A 1 523 ? -53.246 22.700 27.735 1.00 47.51 519 ARG B CA 1
ATOM 3907 C C . ARG A 1 523 ? -53.906 23.214 26.445 1.00 46.32 519 ARG B C 1
ATOM 3908 O O . ARG A 1 523 ? -54.879 22.627 25.966 1.00 43.00 519 ARG B O 1
ATOM 3916 N N . ILE A 1 524 ? -53.372 24.292 25.875 1.00 44.85 520 ILE B N 1
ATOM 3917 C CA . ILE A 1 524 ? -54.025 24.938 24.730 1.00 43.09 520 ILE B CA 1
ATOM 3918 C C . ILE A 1 524 ? -54.139 24.042 23.489 1.00 42.23 520 ILE B C 1
ATOM 3919 O O . ILE A 1 524 ? -55.055 24.237 22.679 1.00 41.25 520 ILE B O 1
ATOM 3924 N N . CYS A 1 525 ? -53.237 23.072 23.325 1.00 40.08 521 CYS B N 1
ATOM 3925 C CA . CYS A 1 525 ? -53.330 22.147 22.185 1.00 40.46 521 CYS B CA 1
ATOM 3926 C C . CYS A 1 525 ? -54.678 21.414 22.124 1.00 38.69 521 CYS B C 1
ATOM 3927 O O . CYS A 1 525 ? -55.125 21.024 21.045 1.00 38.99 521 CYS B O 1
ATOM 3930 N N . PHE A 1 526 ? -55.318 21.228 23.275 1.00 38.66 522 PHE B N 1
ATOM 3931 C CA . PHE A 1 526 ? -56.624 20.565 23.331 1.00 38.74 522 PHE B CA 1
ATOM 3932 C C . PHE A 1 526 ? -57.743 21.468 22.802 1.00 37.81 522 PHE B C 1
ATOM 3933 O O . PHE A 1 526 ? -58.689 20.979 22.208 1.00 36.13 522 PHE B O 1
ATOM 3941 N N . LEU A 1 527 ? -57.604 22.780 22.969 1.00 38.56 523 LEU B N 1
ATOM 3942 C CA . LEU A 1 527 ? -58.520 23.719 22.324 1.00 38.86 523 LEU B CA 1
ATOM 3943 C C . LEU A 1 527 ? -58.200 23.860 20.844 1.00 37.87 523 LEU B C 1
ATOM 3944 O O . LEU A 1 527 ? -59.103 23.892 20.007 1.00 37.29 523 LEU B O 1
ATOM 3949 N N . GLU A 1 528 ? -56.916 23.940 20.513 1.00 37.92 524 GLU B N 1
ATOM 3950 C CA . GLU A 1 528 ? -56.511 23.979 19.112 1.00 37.57 524 GLU B CA 1
ATOM 3951 C C . GLU A 1 528 ? -57.059 22.776 18.340 1.00 37.55 524 GLU B C 1
ATOM 3952 O O . GLU A 1 528 ? -57.464 22.916 17.185 1.00 38.83 524 GLU B O 1
ATOM 3958 N N . ALA A 1 529 ? -57.098 21.610 18.987 1.00 36.46 525 ALA B N 1
ATOM 3959 C CA . ALA A 1 529 ? -57.624 20.392 18.366 1.00 36.22 525 ALA B CA 1
ATOM 3960 C C . ALA A 1 529 ? -59.095 20.499 17.982 1.00 35.76 525 ALA B C 1
ATOM 3961 O O . ALA A 1 529 ? -59.483 20.064 16.906 1.00 35.72 525 ALA B O 1
ATOM 3963 N N . ILE A 1 530 ? -59.918 21.080 18.848 1.00 34.93 526 ILE B N 1
ATOM 3964 C CA . ILE A 1 530 ? -61.327 21.276 18.470 1.00 34.48 526 ILE B CA 1
ATOM 3965 C C . ILE A 1 530 ? -61.487 22.387 17.415 1.00 35.29 526 ILE B C 1
ATOM 3966 O O . ILE A 1 530 ? -62.262 22.234 16.466 1.00 34.84 526 ILE B O 1
ATOM 3971 N N . TRP A 1 531 ? -60.746 23.484 17.577 1.00 34.59 527 TRP B N 1
ATOM 3972 C CA . TRP A 1 531 ? -60.825 24.601 16.631 1.00 34.88 527 TRP B CA 1
ATOM 3973 C C . TRP A 1 531 ? -60.419 24.176 15.225 1.00 35.52 527 TRP B C 1
ATOM 3974 O O . TRP A 1 531 ? -60.948 24.696 14.243 1.00 32.64 527 TRP B O 1
ATOM 3985 N N . SER A 1 532 ? -59.496 23.215 15.140 1.00 36.64 528 SER B N 1
ATOM 3986 C CA . SER A 1 532 ? -59.024 22.701 13.857 1.00 37.96 528 SER B CA 1
ATOM 3987 C C . SER A 1 532 ? -59.317 21.212 13.683 1.00 39.01 528 SER B C 1
ATOM 3988 O O . SER A 1 532 ? -58.601 20.511 12.966 1.00 39.62 528 SER B O 1
ATOM 3991 N N . ASN A 1 533 ? -60.393 20.748 14.306 1.00 38.84 529 ASN B N 1
ATOM 3992 C CA . ASN A 1 533 ? -60.754 19.331 14.317 1.00 38.45 529 ASN B CA 1
ATOM 3993 C C . ASN A 1 533 ? -60.733 18.692 12.924 1.00 38.19 529 ASN B C 1
ATOM 3994 O O . ASN A 1 533 ? -61.632 18.904 12.111 1.00 39.22 529 ASN B O 1
ATOM 3999 N N . ILE A 1 534 ? -59.689 17.907 12.665 1.00 38.49 530 ILE B N 1
ATOM 4000 C CA . ILE A 1 534 ? -59.532 17.217 11.382 1.00 40.69 530 ILE B CA 1
ATOM 4001 C C . ILE A 1 534 ? -60.587 16.150 11.133 1.00 39.75 530 ILE B C 1
ATOM 4002 O O . ILE A 1 534 ? -60.784 15.739 9.994 1.00 40.37 530 ILE B O 1
ATOM 4007 N N . PHE A 1 535 ? -61.260 15.706 12.194 1.00 38.65 531 PHE B N 1
ATOM 4008 C CA . PHE A 1 535 ? -62.338 14.731 12.087 1.00 38.15 531 PHE B CA 1
ATOM 4009 C C . PHE A 1 535 ? -63.710 15.376 11.900 1.00 37.67 531 PHE B C 1
ATOM 4010 O O . PHE A 1 535 ? -64.722 14.694 11.994 1.00 36.30 531 PHE B O 1
ATOM 4018 N N . SER A 1 536 ? -63.742 16.678 11.608 1.00 38.02 532 SER B N 1
ATOM 4019 C CA . SER A 1 536 ? -65.006 17.424 11.496 1.00 37.44 532 SER B CA 1
ATOM 4020 C C . SER A 1 536 ? -66.056 16.837 10.534 1.00 38.14 532 SER B C 1
ATOM 4021 O O . SER A 1 536 ? -67.254 16.902 10.822 1.00 36.93 532 SER B O 1
ATOM 4024 N N . LEU A 1 537 ? -65.626 16.293 9.395 1.00 39.53 533 LEU B N 1
ATOM 4025 C CA . LEU A 1 537 ? -66.555 15.584 8.492 1.00 41.30 533 LEU B CA 1
ATOM 4026 C C . LEU A 1 537 ? -66.625 14.082 8.770 1.00 42.45 533 LEU B C 1
ATOM 4027 O O . LEU A 1 537 ? -67.154 13.319 7.959 1.00 40.49 533 LEU B O 1
ATOM 4032 N N . ASN A 1 538 ? -66.107 13.679 9.929 1.00 44.45 534 ASN B N 1
ATOM 4033 C CA . ASN A 1 538 ? -66.186 12.311 10.400 1.00 46.34 534 ASN B CA 1
ATOM 4034 C C . ASN A 1 538 ? -65.412 11.365 9.479 1.00 48.97 534 ASN B C 1
ATOM 4035 O O . ASN A 1 538 ? -65.819 10.232 9.269 1.00 49.64 534 ASN B O 1
ATOM 4040 N N . LEU A 1 539 ? -64.296 11.853 8.939 1.00 52.06 535 LEU B N 1
ATOM 4041 C CA . LEU A 1 539 ? -63.408 11.071 8.093 1.00 55.43 535 LEU B CA 1
ATOM 4042 C C . LEU A 1 539 ? -62.181 10.736 8.897 1.00 54.73 535 LEU B C 1
ATOM 4043 O O . LEU A 1 539 ? -61.725 11.541 9.710 1.00 49.10 535 LEU B O 1
ATOM 4048 N N . LEU A 1 540 ? -61.628 9.562 8.621 1.00 58.93 536 LEU B N 1
ATOM 4049 C CA . LEU A 1 540 ? -60.468 9.067 9.324 1.00 62.55 536 LEU B CA 1
ATOM 4050 C C . LEU A 1 540 ? -59.399 8.590 8.351 1.00 64.22 536 LEU B C 1
ATOM 4051 O O . LEU A 1 540 ? -58.321 9.176 8.293 1.00 63.82 536 LEU B O 1
ATOM 4056 N N . ASP A 1 541 ? -59.699 7.563 7.555 1.00 66.91 537 ASP B N 1
ATOM 4057 C CA . ASP A 1 541 ? -58.650 6.941 6.722 1.00 67.91 537 ASP B CA 1
ATOM 4058 C C . ASP A 1 541 ? -58.092 7.861 5.633 1.00 70.67 537 ASP B C 1
ATOM 4059 O O . ASP A 1 541 ? -56.960 7.670 5.198 1.00 71.34 537 ASP B O 1
ATOM 4064 N N . ALA A 1 542 ? -58.865 8.860 5.210 1.00 70.78 538 ALA B N 1
ATOM 4065 C CA . ALA A 1 542 ? -58.322 9.916 4.362 1.00 70.87 538 ALA B CA 1
ATOM 4066 C C . ALA A 1 542 ? -57.197 10.661 5.088 1.00 72.79 538 ALA B C 1
ATOM 4067 O O . ALA A 1 542 ? -56.293 11.203 4.455 1.00 77.19 538 ALA B O 1
ATOM 4069 N N . TRP A 1 543 ? -57.250 10.683 6.416 1.00 72.47 539 TRP B N 1
ATOM 4070 C CA . TRP A 1 543 ? -56.253 11.411 7.202 1.00 74.76 539 TRP B CA 1
ATOM 4071 C C . TRP A 1 543 ? -54.878 10.760 7.296 1.00 79.88 539 TRP B C 1
ATOM 4072 O O . TRP A 1 543 ? -53.880 11.451 7.538 1.00 82.88 539 TRP B O 1
ATOM 4083 N N . TYR A 1 544 ? -54.791 9.455 7.061 1.00 81.42 540 TYR B N 1
ATOM 4084 C CA . TYR A 1 544 ? -53.460 8.843 7.019 1.00 82.24 540 TYR B CA 1
ATOM 4085 C C . TYR A 1 544 ? -52.688 9.451 5.859 1.00 85.09 540 TYR B C 1
ATOM 4086 O O . TYR A 1 544 ? -53.099 9.333 4.700 1.00 82.35 540 TYR B O 1
ATOM 4095 N N . ASP A 1 545 ? -51.586 10.121 6.189 1.00 84.85 541 ASP B N 1
ATOM 4096 C CA . ASP A 1 545 ? -50.705 10.740 5.204 1.00 83.94 541 ASP B CA 1
ATOM 4097 C C . ASP A 1 545 ? -49.251 10.625 5.674 1.00 86.74 541 ASP B C 1
ATOM 4098 O O . ASP A 1 545 ? -48.912 9.765 6.497 1.00 87.46 541 ASP B O 1
ATOM 4103 N N . SER A 1 581 ? -59.476 0.560 27.376 1.00 100.86 577 SER B N 1
ATOM 4104 C CA . SER A 1 581 ? -60.179 0.405 28.654 1.00 103.28 577 SER B CA 1
ATOM 4105 C C . SER A 1 581 ? -60.423 1.771 29.311 1.00 101.48 577 SER B C 1
ATOM 4106 O O . SER A 1 581 ? -61.575 2.196 29.472 1.00 102.49 577 SER B O 1
ATOM 4109 N N . TRP A 1 582 ? -59.339 2.469 29.651 1.00 98.74 578 TRP B N 1
ATOM 4110 C CA . TRP A 1 582 ? -59.430 3.807 30.251 1.00 98.16 578 TRP B CA 1
ATOM 4111 C C . TRP A 1 582 ? -60.107 4.833 29.337 1.00 92.24 578 TRP B C 1
ATOM 4112 O O . TRP A 1 582 ? -60.662 5.813 29.825 1.00 88.69 578 TRP B O 1
ATOM 4123 N N . LEU A 1 583 ? -60.093 4.590 28.027 1.00 86.23 579 LEU B N 1
ATOM 4124 C CA . LEU A 1 583 ? -60.477 5.606 27.049 1.00 80.45 579 LEU B CA 1
ATOM 4125 C C . LEU A 1 583 ? -61.996 5.794 26.936 1.00 75.58 579 LEU B C 1
ATOM 4126 O O . LEU A 1 583 ? -62.720 4.848 26.627 1.00 72.82 579 LEU B O 1
ATOM 4131 N N . GLN A 1 584 ? -62.462 7.022 27.178 1.00 71.89 580 GLN B N 1
ATOM 4132 C CA . GLN A 1 584 ? -63.887 7.374 27.066 1.00 68.78 580 GLN B CA 1
ATOM 4133 C C . GLN A 1 584 ? -64.072 8.894 26.852 1.00 64.01 580 GLN B C 1
ATOM 4134 O O . GLN A 1 584 ? -63.160 9.676 27.135 1.00 59.70 580 GLN B O 1
ATOM 4140 N N . PRO A 1 585 ? -65.247 9.326 26.349 1.00 60.53 581 PRO B N 1
ATOM 4141 C CA . PRO A 1 585 ? -66.430 8.555 25.951 1.00 57.72 581 PRO B CA 1
ATOM 4142 C C . PRO A 1 585 ? -66.228 7.795 24.642 1.00 55.35 581 PRO B C 1
ATOM 4143 O O . PRO A 1 585 ? -65.403 8.189 23.815 1.00 54.26 581 PRO B O 1
ATOM 4147 N N . GLY A 1 586 ? -66.984 6.717 24.458 1.00 51.51 582 GLY B N 1
ATOM 4148 C CA . GLY A 1 586 ? -66.934 5.953 23.220 1.00 50.73 582 GLY B CA 1
ATOM 4149 C C . GLY A 1 586 ? -65.780 4.970 23.182 1.00 50.64 582 GLY B C 1
ATOM 4150 O O . GLY A 1 586 ? -64.981 4.904 24.115 1.00 47.81 582 GLY B O 1
ATOM 4151 N N . THR A 1 587 ? -65.724 4.199 22.099 1.00 49.99 583 THR B N 1
ATOM 4152 C CA . THR A 1 587 ? -64.775 3.108 21.924 1.00 52.23 583 THR B CA 1
ATOM 4153 C C . THR A 1 587 ? -63.931 3.140 20.645 1.00 54.98 583 THR B C 1
ATOM 4154 O O . THR A 1 587 ? -63.056 2.296 20.485 1.00 56.31 583 THR B O 1
ATOM 4158 N N . ALA A 1 588 ? -64.179 4.084 19.737 1.00 57.23 584 ALA B N 1
ATOM 4159 C CA . ALA A 1 588 ? -63.498 4.070 18.439 1.00 57.78 584 ALA B CA 1
ATOM 4160 C C . ALA A 1 588 ? -61.979 4.237 18.593 1.00 58.87 584 ALA B C 1
ATOM 4161 O O . ALA A 1 588 ? -61.200 3.578 17.900 1.00 57.83 584 ALA B O 1
ATOM 4163 N N . LEU A 1 589 ? -61.572 5.102 19.519 1.00 59.08 585 LEU B N 1
ATOM 4164 C CA . LEU A 1 589 ? -60.154 5.355 19.772 1.00 61.49 585 LEU B CA 1
ATOM 4165 C C . LEU A 1 589 ? -59.463 4.079 20.261 1.00 63.56 585 LEU B C 1
ATOM 4166 O O . LEU A 1 589 ? -58.409 3.693 19.746 1.00 62.40 585 LEU B O 1
ATOM 4171 N N . ALA A 1 590 ? -60.070 3.432 21.256 1.00 64.08 586 ALA B N 1
ATOM 4172 C CA . ALA A 1 590 ? -59.543 2.189 21.814 1.00 65.02 586 ALA B CA 1
ATOM 4173 C C . ALA A 1 590 ? -59.543 1.076 20.769 1.00 65.71 586 ALA B C 1
ATOM 4174 O O . ALA A 1 590 ? -58.572 0.332 20.651 1.00 65.15 586 ALA B O 1
ATOM 4176 N N . GLN A 1 591 ? -60.623 0.979 19.999 1.00 66.70 587 GLN B N 1
ATOM 4177 C CA . GLN A 1 591 ? -60.732 -0.050 18.968 1.00 69.41 587 GLN B CA 1
ATOM 4178 C C . GLN A 1 591 ? -59.607 0.059 17.943 1.00 73.00 587 GLN B C 1
ATOM 4179 O O . GLN A 1 591 ? -59.088 -0.952 17.482 1.00 69.44 587 GLN B O 1
ATOM 4185 N N . ALA A 1 592 ? -59.246 1.287 17.583 1.00 77.59 588 ALA B N 1
ATOM 4186 C CA . ALA A 1 592 ? -58.202 1.512 16.590 1.00 79.20 588 ALA B CA 1
ATOM 4187 C C . ALA A 1 592 ? -56.807 1.254 17.163 1.00 81.28 588 ALA B C 1
ATOM 4188 O O . ALA A 1 592 ? -55.896 0.917 16.413 1.00 81.28 588 ALA B O 1
ATOM 4190 N N . PHE A 1 593 ? -56.630 1.397 18.478 1.00 85.09 589 PHE B N 1
ATOM 4191 C CA . PHE A 1 593 ? -55.346 1.003 19.088 1.00 89.13 589 PHE B CA 1
ATOM 4192 C C . PHE A 1 593 ? -55.143 -0.510 19.101 1.00 92.18 589 PHE B C 1
ATOM 4193 O O . PHE A 1 593 ? -54.005 -0.981 19.048 1.00 93.53 589 PHE B O 1
ATOM 4201 N N . LYS A 1 594 ? -56.243 -1.251 19.228 1.00 96.33 590 LYS B N 1
ATOM 4202 C CA . LYS A 1 594 ? -56.209 -2.716 19.265 1.00 99.03 590 LYS B CA 1
ATOM 4203 C C . LYS A 1 594 ? -55.932 -3.353 17.897 1.00 102.28 590 LYS B C 1
ATOM 4204 O O . LYS A 1 594 ? -55.356 -4.436 17.833 1.00 107.49 590 LYS B O 1
ATOM 4210 N N . GLY A 1 595 ? -56.311 -2.697 16.802 1.00 104.29 591 GLY B N 1
ATOM 4211 C CA . GLY A 1 595 ? -56.075 -3.290 15.484 1.00 104.42 591 GLY B CA 1
ATOM 4212 C C . GLY A 1 595 ? -56.835 -2.660 14.335 1.00 106.04 591 GLY B C 1
ATOM 4213 O O . GLY A 1 595 ? -56.235 -2.171 13.376 1.00 107.34 591 GLY B O 1
ATOM 4214 N N . PHE A 1 596 ? -58.161 -2.677 14.445 1.00 108.74 592 PHE B N 1
ATOM 4215 C CA . PHE A 1 596 ? -59.061 -2.361 13.336 1.00 110.66 592 PHE B CA 1
ATOM 4216 C C . PHE A 1 596 ? -59.780 -1.037 13.547 1.00 108.35 592 PHE B C 1
ATOM 4217 O O . PHE A 1 596 ? -60.722 -0.940 14.328 1.00 107.43 592 PHE B O 1
ATOM 4225 N N . LEU A 1 597 ? -59.320 -0.025 12.817 1.00 106.31 593 LEU B N 1
ATOM 4226 C CA . LEU A 1 597 ? -59.843 1.335 12.910 1.00 105.43 593 LEU B CA 1
ATOM 4227 C C . LEU A 1 597 ? -61.042 1.546 11.982 1.00 101.86 593 LEU B C 1
ATOM 4228 O O . LEU A 1 597 ? -61.044 2.432 11.127 1.00 99.17 593 LEU B O 1
ATOM 4233 N N . THR A 1 598 ? -62.050 0.695 12.160 1.00 99.79 594 THR B N 1
ATOM 4234 C CA . THR A 1 598 ? -63.355 0.845 11.521 1.00 96.46 594 THR B CA 1
ATOM 4235 C C . THR A 1 598 ? -64.277 1.893 12.179 1.00 93.07 594 THR B C 1
ATOM 4236 O O . THR A 1 598 ? -65.344 2.163 11.639 1.00 94.60 594 THR B O 1
ATOM 4240 N N . GLY A 1 599 ? -63.883 2.480 13.317 1.00 86.65 595 GLY B N 1
ATOM 4241 C CA . GLY A 1 599 ? -64.762 3.387 14.071 1.00 81.17 595 GLY B CA 1
ATOM 4242 C C . GLY A 1 599 ? -64.905 4.818 13.570 1.00 75.19 595 GLY B C 1
ATOM 4243 O O . GLY A 1 599 ? -63.990 5.384 12.977 1.00 79.20 595 GLY B O 1
ATOM 4244 N N . ARG A 1 600 ? -66.061 5.411 13.856 1.00 66.91 596 ARG B N 1
ATOM 4245 C CA . ARG A 1 600 ? -66.349 6.812 13.519 1.00 56.76 596 ARG B CA 1
ATOM 4246 C C . ARG A 1 600 ? -65.585 7.722 14.488 1.00 49.62 596 ARG B C 1
ATOM 4247 O O . ARG A 1 600 ? -65.686 7.535 15.692 1.00 48.83 596 ARG B O 1
ATOM 4255 N N . PRO A 1 601 ? -64.824 8.706 13.976 1.00 43.66 597 PRO B N 1
ATOM 4256 C CA . PRO A 1 601 ? -63.962 9.514 14.855 1.00 40.64 597 PRO B CA 1
ATOM 4257 C C . PRO A 1 601 ? -64.715 10.498 15.772 1.00 39.82 597 PRO B C 1
ATOM 4258 O O . PRO A 1 601 ? -64.332 10.695 16.930 1.00 39.33 597 PRO B O 1
ATOM 4262 N N . LEU A 1 602 ? -65.767 11.119 15.252 1.00 38.74 598 LEU B N 1
ATOM 4263 C CA . LEU A 1 602 ? -66.569 12.080 16.031 1.00 39.69 598 LEU B CA 1
ATOM 4264 C C . LEU A 1 602 ? -67.434 11.428 17.112 1.00 39.13 598 LEU B C 1
ATOM 4265 O O . LEU A 1 602 ? -68.091 10.414 16.877 1.00 37.89 598 LEU B O 1
ATOM 4270 N N . HIS A 1 603 ? -67.425 12.027 18.299 1.00 36.77 599 HIS B N 1
ATOM 4271 C CA . HIS A 1 603 ? -68.274 11.577 19.393 1.00 37.29 599 HIS B CA 1
ATOM 4272 C C . HIS A 1 603 ? -68.547 12.739 20.332 1.00 35.27 599 HIS B C 1
ATOM 4273 O O . HIS A 1 603 ? -67.757 13.671 20.418 1.00 35.98 599 HIS B O 1
ATOM 4280 N N . GLN A 1 604 ? -69.658 12.663 21.051 1.00 34.66 600 GLN B N 1
ATOM 4281 C CA . GLN A 1 604 ? -69.929 13.595 22.144 1.00 36.39 600 GLN B CA 1
ATOM 4282 C C . GLN A 1 604 ? -68.740 13.601 23.084 1.00 35.28 600 GLN B C 1
ATOM 4283 O O . GLN A 1 604 ? -68.260 12.545 23.464 1.00 35.64 600 GLN B O 1
ATOM 4289 N N . ARG A 1 605 ? -68.280 14.772 23.494 1.00 34.00 601 ARG B N 1
ATOM 4290 C CA . ARG A 1 605 ? -66.997 14.832 24.161 1.00 33.13 601 ARG B CA 1
ATOM 4291 C C . ARG A 1 605 ? -66.983 15.842 25.290 1.00 34.11 601 ARG B C 1
ATOM 4292 O O . ARG A 1 605 ? -67.071 15.438 26.448 1.00 34.75 601 ARG B O 1
ATOM 4300 N N . SER A 1 606 ? -66.873 17.134 24.985 1.00 32.86 602 SER B N 1
ATOM 4301 C CA . SER A 1 606 ? -66.712 18.139 26.032 1.00 32.91 602 SER B CA 1
ATOM 4302 C C . SER A 1 606 ? -67.992 18.237 26.834 1.00 31.68 602 SER B C 1
ATOM 4303 O O . SER A 1 606 ? -69.077 18.303 26.257 1.00 29.54 602 SER B O 1
ATOM 4306 N N . PRO A 1 607 ? -67.874 18.249 28.170 1.00 32.86 603 PRO B N 1
ATOM 4307 C CA . PRO A 1 607 ? -69.053 18.512 28.985 1.00 33.87 603 PRO B CA 1
ATOM 4308 C C . PRO A 1 607 ? -69.687 19.848 28.612 1.00 34.06 603 PRO B C 1
ATOM 4309 O O . PRO A 1 607 ? -68.984 20.836 28.402 1.00 34.84 603 PRO B O 1
ATOM 4313 N N . ASN A 1 608 ? -71.010 19.869 28.528 1.00 33.07 604 ASN B N 1
ATOM 4314 C CA . ASN A 1 608 ? -71.740 21.063 28.124 1.00 31.84 604 ASN B CA 1
ATOM 4315 C C . ASN A 1 608 ? -72.012 21.965 29.322 1.00 32.65 604 ASN B C 1
ATOM 4316 O O . ASN A 1 608 ? -72.802 21.622 30.190 1.00 32.97 604 ASN B O 1
ATOM 4321 N N . PHE A 1 609 ? -71.376 23.128 29.361 1.00 31.84 605 PHE B N 1
ATOM 4322 C CA . PHE A 1 609 ? -71.621 24.084 30.441 1.00 31.72 605 PHE B CA 1
ATOM 4323 C C . PHE A 1 609 ? -73.061 24.617 30.465 1.00 30.71 605 PHE B C 1
ATOM 4324 O O . PHE A 1 609 ? -73.487 25.181 31.468 1.00 29.49 605 PHE B O 1
ATOM 4332 N N . LEU A 1 610 ? -73.811 24.421 29.383 1.00 30.36 606 LEU B N 1
ATOM 4333 C CA . LEU A 1 610 ? -75.233 24.759 29.368 1.00 31.50 606 LEU B CA 1
ATOM 4334 C C . LEU A 1 610 ? -76.159 23.662 29.896 1.00 31.09 606 LEU B C 1
ATOM 4335 O O . LEU A 1 610 ? -77.372 23.862 29.932 1.00 28.60 606 LEU B O 1
ATOM 4340 N N . GLN A 1 611 ? -75.604 22.516 30.297 1.00 30.72 607 GLN B N 1
ATOM 4341 C CA . GLN A 1 611 ? -76.416 21.346 30.635 1.00 30.79 607 GLN B CA 1
ATOM 4342 C C . GLN A 1 611 ? -77.580 21.679 31.564 1.00 29.03 607 GLN B C 1
ATOM 4343 O O . GLN A 1 611 ? -77.393 22.270 32.624 1.00 28.92 607 GLN B O 1
ATOM 4349 N N . GLY A 1 612 ? -78.773 21.253 31.172 1.00 30.01 608 GLY B N 1
ATOM 4350 C CA . GLY A 1 612 ? -79.961 21.390 32.014 1.00 30.29 608 GLY B CA 1
ATOM 4351 C C . GLY A 1 612 ? -80.732 22.679 31.798 1.00 30.07 608 GLY B C 1
ATOM 4352 O O . GLY A 1 612 ? -81.914 22.752 32.129 1.00 30.69 608 GLY B O 1
ATOM 4353 N N . LEU A 1 613 ? -80.072 23.706 31.269 1.00 30.92 609 LEU B N 1
ATOM 4354 C CA . LEU A 1 613 ? -80.737 24.997 31.040 1.00 31.18 609 LEU B CA 1
ATOM 4355 C C . LEU A 1 613 ? -81.841 24.846 30.001 1.00 30.14 609 LEU B C 1
ATOM 4356 O O . LEU A 1 613 ? -81.756 23.992 29.124 1.00 30.66 609 LEU B O 1
ATOM 4361 N N . GLN A 1 614 ? -82.887 25.658 30.122 1.00 29.53 610 GLN B N 1
ATOM 4362 C CA . GLN A 1 614 ? -84.090 25.507 29.310 1.00 29.59 610 GLN B CA 1
ATOM 4363 C C . GLN A 1 614 ? -84.328 26.729 28.433 1.00 31.34 610 GLN B C 1
ATOM 4364 O O . GLN A 1 614 ? -83.860 27.815 28.744 1.00 32.93 610 GLN B O 1
ATOM 4370 N N . LEU A 1 615 ? -85.046 26.532 27.331 1.00 32.10 611 LEU B N 1
ATOM 4371 C CA . LEU A 1 615 ? -85.321 27.608 26.383 1.00 33.25 611 LEU B CA 1
ATOM 4372 C C . LEU A 1 615 ? -86.494 28.454 26.841 1.00 33.59 611 LEU B C 1
ATOM 4373 O O . LEU A 1 615 ? -87.509 27.938 27.346 1.00 32.36 611 LEU B O 1
ATOM 4378 N N . HIS A 1 616 ? -86.333 29.765 26.687 1.00 32.82 612 HIS B N 1
ATOM 4379 C CA . HIS A 1 616 ? -87.346 30.718 27.101 1.00 34.49 612 HIS B CA 1
ATOM 4380 C C . HIS A 1 616 ? -88.560 30.564 26.206 1.00 35.74 612 HIS B C 1
ATOM 4381 O O . HIS A 1 616 ? -88.444 30.131 25.061 1.00 36.20 612 HIS B O 1
ATOM 4388 N N . GLN A 1 617 ? -89.722 30.923 26.734 1.00 37.68 613 GLN B N 1
ATOM 4389 C CA . GLN A 1 617 ? -90.968 30.906 25.975 1.00 39.45 613 GLN B CA 1
ATOM 4390 C C . GLN A 1 617 ? -90.867 31.664 24.631 1.00 41.21 613 GLN B C 1
ATOM 4391 O O . GLN A 1 617 ? -91.470 31.239 23.653 1.00 41.60 613 GLN B O 1
ATOM 4397 N N . ASP A 1 618 ? -90.102 32.759 24.610 1.00 42.49 614 ASP B N 1
ATOM 4398 C CA . ASP A 1 618 ? -89.923 33.663 23.458 1.00 45.99 614 ASP B CA 1
ATOM 4399 C C . ASP A 1 618 ? -88.809 33.243 22.509 1.00 45.92 614 ASP B C 1
ATOM 4400 O O . ASP A 1 618 ? -88.556 33.936 21.530 1.00 47.23 614 ASP B O 1
ATOM 4405 N N . TYR A 1 619 ? -88.108 32.157 22.816 1.00 46.68 615 TYR B N 1
ATOM 4406 C CA . TYR A 1 619 ? -87.016 31.669 21.976 1.00 46.99 615 TYR B CA 1
ATOM 4407 C C . TYR A 1 619 ? -87.406 31.592 20.500 1.00 50.34 615 TYR B C 1
ATOM 4408 O O . TYR A 1 619 ? -86.597 31.905 19.615 1.00 51.84 615 TYR B O 1
ATOM 4417 N N . CYS A 1 620 ? -88.643 31.185 20.242 1.00 52.33 616 CYS B N 1
ATOM 4418 C CA . CYS A 1 620 ? -89.193 31.207 18.892 1.00 55.57 616 CYS B CA 1
ATOM 4419 C C . CYS A 1 620 ? -90.694 31.035 18.980 1.00 54.13 616 CYS B C 1
ATOM 4420 O O . CYS A 1 620 ? -91.250 30.943 20.076 1.00 51.96 616 CYS B O 1
ATOM 4423 N N . SER A 1 621 ? -91.348 30.996 17.825 1.00 56.20 617 SER B N 1
ATOM 4424 C CA . SER A 1 621 ? -92.802 30.883 17.776 1.00 57.94 617 SER B CA 1
ATOM 4425 C C . SER A 1 621 ? -93.265 29.436 17.827 1.00 58.48 617 SER B C 1
ATOM 4426 O O . SER A 1 621 ? -92.538 28.534 17.432 1.00 58.56 617 SER B O 1
ATOM 4429 N N . HIS A 1 622 ? -94.489 29.236 18.312 1.00 60.23 618 HIS B N 1
ATOM 4430 C CA . HIS A 1 622 ? -95.132 27.911 18.301 1.00 63.28 618 HIS B CA 1
ATOM 4431 C C . HIS A 1 622 ? -95.414 27.439 16.867 1.00 64.97 618 HIS B C 1
ATOM 4432 O O . HIS A 1 622 ? -95.467 26.226 16.596 1.00 66.65 618 HIS B O 1
ATOM 4439 N N . LYS A 1 623 ? -95.556 28.410 15.960 1.00 66.09 619 LYS B N 1
ATOM 4440 C CA . LYS A 1 623 ? -95.821 28.163 14.541 1.00 66.26 619 LYS B CA 1
ATOM 4441 C C . LYS A 1 623 ? -94.693 27.396 13.843 1.00 63.20 619 LYS B C 1
ATOM 4442 O O . LYS A 1 623 ? -94.968 26.563 12.984 1.00 63.89 619 LYS B O 1
ATOM 4448 N N . ASP A 1 624 ? -93.448 27.629 14.262 1.00 62.66 620 ASP B N 1
ATOM 4449 C CA . ASP A 1 624 ? -92.252 27.122 13.558 1.00 61.57 620 ASP B CA 1
ATOM 4450 C C . ASP A 1 624 ? -92.174 25.601 13.472 1.00 60.40 620 ASP B C 1
ATOM 4451 O O . ASP A 1 624 ? -91.620 25.065 12.507 1.00 63.77 620 ASP B O 1
ATOM 4456 N N . PHE A 1 625 ? -92.713 24.913 14.476 1.00 56.84 621 PHE B N 1
ATOM 4457 C CA . PHE A 1 625 ? -92.695 23.450 14.495 1.00 55.11 621 PHE B CA 1
ATOM 4458 C C . PHE A 1 625 ? -94.034 22.782 14.246 1.00 54.67 621 PHE B C 1
ATOM 4459 O O . PHE A 1 625 ? -94.107 21.562 14.247 1.00 56.16 621 PHE B O 1
ATOM 4467 N N . SER A 1 626 ? -95.083 23.558 14.010 1.00 53.72 622 SER B N 1
ATOM 4468 C CA . SER A 1 626 ? -96.370 22.988 13.685 1.00 54.77 622 SER B CA 1
ATOM 4469 C C . SER A 1 626 ? -96.529 22.992 12.182 1.00 55.92 622 SER B C 1
ATOM 4470 O O . SER A 1 626 ? -95.903 23.800 11.492 1.00 55.70 622 SER B O 1
ATOM 4473 N N . THR A 1 627 ? -97.362 22.092 11.675 1.00 54.23 623 THR B N 1
ATOM 4474 C CA . THR A 1 627 ? -97.718 22.103 10.263 1.00 54.80 623 THR B CA 1
ATOM 4475 C C . THR A 1 627 ? -99.237 22.078 10.081 1.00 54.31 623 THR B C 1
ATOM 4476 O O . THR A 1 627 ? -99.871 23.124 9.906 1.00 56.35 623 THR B O 1
ATOM 4480 N N . TRP A 1 628 ? -99.826 20.894 10.151 1.00 51.79 624 TRP B N 1
ATOM 4481 C CA . TRP A 1 628 ? -101.254 20.736 9.868 1.00 49.23 624 TRP B CA 1
ATOM 4482 C C . TRP A 1 628 ? -102.171 21.094 11.047 1.00 49.73 624 TRP B C 1
ATOM 4483 O O . TRP A 1 628 ? -103.374 21.319 10.862 1.00 50.67 624 TRP B O 1
ATOM 4494 N N . ALA A 1 629 ? -101.605 21.125 12.251 1.00 47.65 625 ALA B N 1
ATOM 4495 C CA . ALA A 1 629 ? -102.342 21.400 13.473 1.00 46.27 625 ALA B CA 1
ATOM 4496 C C . ALA A 1 629 ? -101.579 22.380 14.365 1.00 45.22 625 ALA B C 1
ATOM 4497 O O . ALA A 1 629 ? -100.441 22.122 14.776 1.00 45.89 625 ALA B O 1
ATOM 4499 N N . ASP A 1 630 ? -102.213 23.511 14.655 1.00 44.33 626 ASP B N 1
ATOM 4500 C CA . ASP A 1 630 ? -101.607 24.552 15.483 1.00 45.03 626 ASP B CA 1
ATOM 4501 C C . ASP A 1 630 ? -101.327 23.994 16.873 1.00 41.17 626 ASP B C 1
ATOM 4502 O O . ASP A 1 630 ? -102.153 23.290 17.432 1.00 40.81 626 ASP B O 1
ATOM 4507 N N . TYR A 1 631 ? -100.152 24.306 17.406 1.00 39.24 627 TYR B N 1
ATOM 4508 C CA . TYR A 1 631 ? -99.707 23.844 18.730 1.00 40.00 627 TYR B CA 1
ATOM 4509 C C . TYR A 1 631 ? -99.362 22.355 18.826 1.00 40.19 627 TYR B C 1
ATOM 4510 O O . TYR A 1 631 ? -98.957 21.915 19.893 1.00 40.06 627 TYR B O 1
ATOM 4519 N N . GLN A 1 632 ? -99.497 21.585 17.741 1.00 41.23 628 GLN B N 1
ATOM 4520 C CA . GLN A 1 632 ? -98.959 20.230 17.708 1.00 43.18 628 GLN B CA 1
ATOM 4521 C C . GLN A 1 632 ? -97.636 20.227 16.971 1.00 43.07 628 GLN B C 1
ATOM 4522 O O . GLN A 1 632 ? -97.500 20.841 15.918 1.00 44.16 628 GLN B O 1
ATOM 4528 N N . LEU A 1 633 ? -96.666 19.535 17.549 1.00 42.74 629 LEU B N 1
ATOM 4529 C CA . LEU A 1 633 ? -95.363 19.355 16.962 1.00 44.94 629 LEU B CA 1
ATOM 4530 C C . LEU A 1 633 ? -95.307 17.936 16.418 1.00 47.34 629 LEU B C 1
ATOM 4531 O O . LEU A 1 633 ? -95.731 17.009 17.094 1.00 47.84 629 LEU B O 1
ATOM 4536 N N . ASP A 1 634 ? -94.778 17.756 15.215 1.00 52.33 630 ASP B N 1
ATOM 4537 C CA . ASP A 1 634 ? -94.755 16.427 14.589 1.00 54.82 630 ASP B CA 1
ATOM 4538 C C . ASP A 1 634 ? -93.706 15.514 15.224 1.00 53.52 630 ASP B C 1
ATOM 4539 O O . ASP A 1 634 ? -93.858 14.293 15.237 1.00 53.60 630 ASP B O 1
ATOM 4544 N N . SER A 1 635 ? -92.652 16.117 15.758 1.00 49.68 631 SER B N 1
ATOM 4545 C CA . SER A 1 635 ? -91.668 15.426 16.557 1.00 47.65 631 SER B CA 1
ATOM 4546 C C . SER A 1 635 ? -91.096 16.462 17.515 1.00 45.56 631 SER B C 1
ATOM 4547 O O . SER A 1 635 ? -91.343 17.653 17.357 1.00 43.30 631 SER B O 1
ATOM 4550 N N . MET A 1 636 ? -90.340 16.016 18.506 1.00 43.90 632 MET B N 1
ATOM 4551 C CA . MET A 1 636 ? -89.755 16.934 19.467 1.00 43.56 632 MET B CA 1
ATOM 4552 C C . MET A 1 636 ? -88.473 17.526 18.890 1.00 43.39 632 MET B C 1
ATOM 4553 O O . MET A 1 636 ? -87.487 16.815 18.746 1.00 43.49 632 MET B O 1
ATOM 4558 N N . PRO A 1 637 ? -88.485 18.826 18.533 1.00 44.32 633 PRO B N 1
ATOM 4559 C CA . PRO A 1 637 ? -87.250 19.402 18.014 1.00 44.25 633 PRO B CA 1
ATOM 4560 C C . PRO A 1 637 ? -86.180 19.436 19.099 1.00 44.26 633 PRO B C 1
ATOM 4561 O O . PRO A 1 637 ? -86.466 19.770 20.253 1.00 41.22 633 PRO B O 1
ATOM 4565 N N . SER A 1 638 ? -84.964 19.057 18.731 1.00 44.29 634 SER B N 1
ATOM 4566 C CA . SER A 1 638 ? -83.867 19.036 19.684 1.00 44.65 634 SER B CA 1
ATOM 4567 C C . SER A 1 638 ? -83.461 20.438 20.146 1.00 42.10 634 SER B C 1
ATOM 4568 O O . SER A 1 638 ? -82.850 20.579 21.200 1.00 39.93 634 SER B O 1
ATOM 4571 N N . GLN A 1 639 ? -83.818 21.475 19.391 1.00 41.25 635 GLN B N 1
ATOM 4572 C CA . GLN A 1 639 ? -83.508 22.839 19.832 1.00 42.23 635 GLN B CA 1
ATOM 4573 C C . GLN A 1 639 ? -84.468 23.353 20.932 1.00 41.16 635 GLN B C 1
ATOM 4574 O O . GLN A 1 639 ? -84.244 24.424 21.499 1.00 41.38 635 GLN B O 1
ATOM 4580 N N . LEU A 1 640 ? -85.539 22.604 21.209 1.00 38.12 636 LEU B N 1
ATOM 4581 C CA . LEU A 1 640 ? -86.429 22.883 22.344 1.00 37.45 636 LEU B CA 1
ATOM 4582 C C . LEU A 1 640 ? -86.185 22.055 23.617 1.00 36.92 636 LEU B C 1
ATOM 4583 O O . LEU A 1 640 ? -86.721 22.400 24.669 1.00 36.87 636 LEU B O 1
ATOM 4588 N N . THR A 1 641 ? -85.383 20.990 23.538 1.00 37.10 637 THR B N 1
ATOM 4589 C CA . THR A 1 641 ? -85.067 20.177 24.718 1.00 37.47 637 THR B CA 1
ATOM 4590 C C . THR A 1 641 ? -84.137 20.949 25.653 1.00 38.02 637 THR B C 1
ATOM 4591 O O . THR A 1 641 ? -83.346 21.785 25.192 1.00 36.56 637 THR B O 1
ATOM 4595 N N . PRO A 1 642 ? -84.219 20.669 26.970 1.00 38.03 638 PRO B N 1
ATOM 4596 C CA . PRO A 1 642 ? -83.210 21.181 27.881 1.00 37.15 638 PRO B CA 1
ATOM 4597 C C . PRO A 1 642 ? -81.833 20.849 27.342 1.00 35.80 638 PRO B C 1
ATOM 4598 O O . PRO A 1 642 ? -81.674 19.820 26.685 1.00 34.67 638 PRO B O 1
ATOM 4602 N N . LYS A 1 643 ? -80.846 21.695 27.602 1.00 34.69 639 LYS B N 1
ATOM 4603 C CA . LYS A 1 643 ? -79.546 21.483 26.986 1.00 35.90 639 LYS B CA 1
ATOM 4604 C C . LYS A 1 643 ? -78.874 20.216 27.511 1.00 37.27 639 LYS B C 1
ATOM 4605 O O . LYS A 1 643 ? -78.945 19.877 28.704 1.00 35.27 639 LYS B O 1
ATOM 4611 N N . GLU A 1 644 ? -78.244 19.528 26.566 1.00 38.30 640 GLU B N 1
ATOM 4612 C CA . GLU A 1 644 ? -77.758 18.158 26.719 1.00 39.28 640 GLU B CA 1
ATOM 4613 C C . GLU A 1 644 ? -76.471 18.127 27.536 1.00 36.56 640 GLU B C 1
ATOM 4614 O O . GLU A 1 644 ? -75.834 19.156 27.697 1.00 32.46 640 GLU B O 1
ATOM 4620 N N . PRO A 1 645 ? -76.059 16.939 28.021 1.00 35.39 641 PRO B N 1
ATOM 4621 C CA . PRO A 1 645 ? -74.855 16.856 28.860 1.00 33.01 641 PRO B CA 1
ATOM 4622 C C . PRO A 1 645 ? -73.513 17.139 28.166 1.00 33.21 641 PRO B C 1
ATOM 4623 O O . PRO A 1 645 ? -72.555 17.506 28.842 1.00 31.19 641 PRO B O 1
ATOM 4627 N N . ARG A 1 646 ? -73.420 16.939 26.852 1.00 32.92 642 ARG B N 1
ATOM 4628 C CA . ARG A 1 646 ? -72.132 17.057 26.164 1.00 34.70 642 ARG B CA 1
ATOM 4629 C C . ARG A 1 646 ? -72.214 17.846 24.866 1.00 33.85 642 ARG B C 1
ATOM 4630 O O . ARG A 1 646 ? -73.288 18.013 24.294 1.00 33.65 642 ARG B O 1
ATOM 4638 N N . LEU A 1 647 ? -71.050 18.299 24.409 1.00 33.59 643 LEU B N 1
ATOM 4639 C CA . LEU A 1 647 ? -70.901 19.009 23.141 1.00 34.35 643 LEU B CA 1
ATOM 4640 C C . LEU A 1 647 ? -70.099 18.164 22.164 1.00 34.64 643 LEU B C 1
ATOM 4641 O O . LEU A 1 647 ? -69.417 17.219 22.571 1.00 34.56 643 LEU B O 1
ATOM 4646 N N . CYS A 1 648 ? -70.178 18.521 20.884 1.00 33.57 644 CYS B N 1
ATOM 4647 C CA . CYS A 1 648 ? -69.295 17.974 19.856 1.00 32.46 644 CYS B CA 1
ATOM 4648 C C . CYS A 1 648 ? -68.744 19.127 19.016 1.00 32.55 644 CYS B C 1
ATOM 4649 O O . CYS A 1 648 ? -69.392 19.612 18.081 1.00 31.88 644 CYS B O 1
ATOM 4652 N N . LEU A 1 649 ? -67.551 19.583 19.375 1.00 32.30 645 LEU B N 1
ATOM 4653 C CA . LEU A 1 649 ? -66.998 20.813 18.822 1.00 33.54 645 LEU B CA 1
ATOM 4654 C C . LEU A 1 649 ? -66.119 20.509 17.620 1.00 33.28 645 LEU B C 1
ATOM 4655 O O . LEU A 1 649 ? -65.241 19.653 17.683 1.00 34.43 645 LEU B O 1
ATOM 4660 N N . VAL A 1 650 ? -66.360 21.231 16.530 1.00 32.59 646 VAL B N 1
ATOM 4661 C CA . VAL A 1 650 ? -65.684 20.961 15.263 1.00 32.48 646 VAL B CA 1
ATOM 4662 C C . VAL A 1 650 ? -65.158 22.236 14.620 1.00 33.09 646 VAL B C 1
ATOM 4663 O O . VAL A 1 650 ? -65.505 23.357 15.015 1.00 32.77 646 VAL B O 1
ATOM 4667 N N . ASP A 1 651 ? -64.307 22.024 13.624 1.00 33.54 647 ASP B N 1
ATOM 4668 C CA . ASP A 1 651 ? -63.731 23.091 12.847 1.00 33.85 647 ASP B CA 1
ATOM 4669 C C . ASP A 1 651 ? -64.767 23.688 11.884 1.00 33.09 647 ASP B C 1
ATOM 4670 O O . ASP A 1 651 ? -65.330 23.006 11.011 1.00 33.32 647 ASP B O 1
ATOM 4675 N N . ALA A 1 652 ? -65.007 24.979 12.065 1.00 33.11 648 ALA B N 1
ATOM 4676 C CA . ALA A 1 652 ? -65.936 25.738 11.234 1.00 33.46 648 ALA B CA 1
ATOM 4677 C C . ALA A 1 652 ? -65.589 25.696 9.749 1.00 32.68 648 ALA B C 1
ATOM 4678 O O . ALA A 1 652 ? -66.476 25.772 8.908 1.00 32.76 648 ALA B O 1
ATOM 4680 N N . ALA A 1 653 ? -64.304 25.563 9.438 1.00 33.77 649 ALA B N 1
ATOM 4681 C CA . ALA A 1 653 ? -63.822 25.570 8.057 1.00 33.70 649 ALA B CA 1
ATOM 4682 C C . ALA A 1 653 ? -64.373 24.448 7.180 1.00 35.22 649 ALA B C 1
ATOM 4683 O O . ALA A 1 653 ? -64.309 24.548 5.958 1.00 34.76 649 ALA B O 1
ATOM 4685 N N . TYR A 1 654 ? -64.910 23.387 7.779 1.00 34.46 650 TYR B N 1
ATOM 4686 C CA . TYR A 1 654 ? -65.507 22.310 6.990 1.00 35.10 650 TYR B CA 1
ATOM 4687 C C . TYR A 1 654 ? -66.959 22.597 6.615 1.00 35.42 650 TYR B C 1
ATOM 4688 O O . TYR A 1 654 ? -67.521 21.877 5.793 1.00 37.40 650 TYR B O 1
ATOM 4697 N N . PHE A 1 655 ? -67.558 23.649 7.180 1.00 34.65 651 PHE B N 1
ATOM 4698 C CA . PHE A 1 655 ? -68.979 23.937 6.960 1.00 34.86 651 PHE B CA 1
ATOM 4699 C C . PHE A 1 655 ? -69.222 25.380 6.506 1.00 33.97 651 PHE B C 1
ATOM 4700 O O . PHE A 1 655 ? -69.815 25.610 5.455 1.00 33.49 651 PHE B O 1
ATOM 4708 N N . ILE A 1 656 ? -68.772 26.338 7.317 1.00 34.43 652 ILE B N 1
ATOM 4709 C CA . ILE A 1 656 ? -68.999 27.762 7.082 1.00 35.37 652 ILE B CA 1
ATOM 4710 C C . ILE A 1 656 ? -67.683 28.445 7.465 1.00 34.88 652 ILE B C 1
ATOM 4711 O O . ILE A 1 656 ? -67.393 28.670 8.644 1.00 33.96 652 ILE B O 1
ATOM 4716 N N . ASN A 1 657 ? -66.878 28.748 6.453 1.00 33.80 653 ASN B N 1
ATOM 4717 C CA . ASN A 1 657 ? -65.472 29.085 6.637 1.00 34.35 653 ASN B CA 1
ATOM 4718 C C . ASN A 1 657 ? -65.217 30.549 7.007 1.00 35.15 653 ASN B C 1
ATOM 4719 O O . ASN A 1 657 ? -64.488 31.250 6.322 1.00 34.08 653 ASN B O 1
ATOM 4724 N N . THR A 1 658 ? -65.800 30.992 8.110 1.00 35.14 654 THR B N 1
ATOM 4725 C CA . THR A 1 658 ? -65.656 32.370 8.552 1.00 36.06 654 THR B CA 1
ATOM 4726 C C . THR A 1 658 ? -65.569 32.457 10.073 1.00 34.45 654 THR B C 1
ATOM 4727 O O . THR A 1 658 ? -66.166 31.642 10.782 1.00 34.44 654 THR B O 1
ATOM 4731 N N . SER A 1 659 ? -64.828 33.449 10.563 1.00 32.64 655 SER B N 1
ATOM 4732 C CA . SER A 1 659 ? -64.777 33.760 11.984 1.00 31.78 655 SER B CA 1
ATOM 4733 C C . SER A 1 659 ? -65.595 35.009 12.286 1.00 30.71 655 SER B C 1
ATOM 4734 O O . SER A 1 659 ? -65.495 35.573 13.371 1.00 31.07 655 SER B O 1
ATOM 4737 N N . SER A 1 660 ? -66.447 35.403 11.344 1.00 30.48 656 SER B N 1
ATOM 4738 C CA . SER A 1 660 ? -67.187 36.659 11.433 1.00 31.67 656 SER B CA 1
ATOM 4739 C C . SER A 1 660 ? -68.220 36.763 12.572 1.00 31.78 656 SER B C 1
ATOM 4740 O O . SER A 1 660 ? -68.483 37.863 13.046 1.00 30.10 656 SER B O 1
ATOM 4743 N N . PRO A 1 661 ? -68.825 35.637 13.001 1.00 32.63 657 PRO B N 1
ATOM 4744 C CA . PRO A 1 661 ? -69.867 35.754 14.026 1.00 32.46 657 PRO B CA 1
ATOM 4745 C C . PRO A 1 661 ? -69.410 36.489 15.282 1.00 32.05 657 PRO B C 1
ATOM 4746 O O . PRO A 1 661 ? -70.198 37.219 15.874 1.00 32.84 657 PRO B O 1
ATOM 4750 N N . SER A 1 662 ? -68.145 36.325 15.657 1.00 31.63 658 SER B N 1
ATOM 4751 C CA . SER A 1 662 ? -67.565 37.058 16.781 1.00 31.81 658 SER B CA 1
ATOM 4752 C C . SER A 1 662 ? -67.496 38.577 16.561 1.00 33.27 658 SER B C 1
ATOM 4753 O O . SER A 1 662 ? -67.547 39.344 17.523 1.00 33.56 658 SER B O 1
ATOM 4756 N N . MET A 1 663 ? -67.402 39.010 15.306 1.00 32.83 659 MET B N 1
ATOM 4757 C CA . MET A 1 663 ? -67.470 40.436 14.973 1.00 34.71 659 MET B CA 1
ATOM 4758 C C . MET A 1 663 ? -68.868 41.033 15.114 1.00 36.15 659 MET B C 1
ATOM 4759 O O . MET A 1 663 ? -69.019 42.253 15.060 1.00 35.82 659 MET B O 1
ATOM 4764 N N . PHE A 1 664 ? -69.889 40.196 15.292 1.00 36.14 660 PHE B N 1
ATOM 4765 C CA . PHE A 1 664 ? -71.256 40.696 15.406 1.00 36.55 660 PHE B CA 1
ATOM 4766 C C . PHE A 1 664 ? -71.967 40.313 16.690 1.00 35.59 660 PHE B C 1
ATOM 4767 O O . PHE A 1 664 ? -73.182 40.447 16.788 1.00 35.84 660 PHE B O 1
ATOM 4775 N N . ARG A 1 665 ? -71.205 39.896 17.695 1.00 36.46 661 ARG B N 1
ATOM 4776 C CA . ARG A 1 665 ? -71.744 39.783 19.031 1.00 36.99 661 ARG B CA 1
ATOM 4777 C C . ARG A 1 665 ? -72.205 41.177 19.468 1.00 38.12 661 ARG B C 1
ATOM 4778 O O . ARG A 1 665 ? -71.484 42.153 19.264 1.00 38.53 661 ARG B O 1
ATOM 4786 N N . PRO A 1 666 ? -73.403 41.277 20.072 1.00 39.08 662 PRO B N 1
ATOM 4787 C CA . PRO A 1 666 ? -73.881 42.584 20.539 1.00 40.14 662 PRO B CA 1
ATOM 4788 C C . PRO A 1 666 ? -72.896 43.305 21.460 1.00 39.87 662 PRO B C 1
ATOM 4789 O O . PRO A 1 666 ? -72.280 42.683 22.326 1.00 42.72 662 PRO B O 1
ATOM 4793 N N . GLY A 1 667 ? -72.738 44.608 21.259 1.00 40.13 663 GLY B N 1
ATOM 4794 C CA . GLY A 1 667 ? -71.819 45.405 22.069 1.00 40.20 663 GLY B CA 1
ATOM 4795 C C . GLY A 1 667 ? -70.489 45.687 21.408 1.00 40.44 663 GLY B C 1
ATOM 4796 O O . GLY A 1 667 ? -69.837 46.672 21.748 1.00 43.39 663 GLY B O 1
ATOM 4797 N N . ARG A 1 668 ? -70.076 44.843 20.464 1.00 39.42 664 ARG B N 1
ATOM 4798 C CA . ARG A 1 668 ? -68.747 44.985 19.862 1.00 39.51 664 ARG B CA 1
ATOM 4799 C C . ARG A 1 668 ? -68.655 46.164 18.884 1.00 40.27 664 ARG B C 1
ATOM 4800 O O . ARG A 1 668 ? -67.619 46.824 18.821 1.00 42.36 664 ARG B O 1
ATOM 4808 N N . ARG A 1 669 ? -69.738 46.424 18.149 1.00 41.71 665 ARG B N 1
ATOM 4809 C CA . ARG A 1 669 ? -69.899 47.649 17.364 1.00 43.49 665 ARG B CA 1
ATOM 4810 C C . ARG A 1 669 ? -68.719 47.919 16.440 1.00 42.83 665 ARG B C 1
ATOM 4811 O O . ARG A 1 669 ? -68.066 48.963 16.530 1.00 43.32 665 ARG B O 1
ATOM 4819 N N . LEU A 1 670 ? -68.433 46.970 15.557 1.00 40.27 666 LEU B N 1
ATOM 4820 C CA . LEU A 1 670 ? -67.312 47.141 14.653 1.00 39.13 666 LEU B CA 1
ATOM 4821 C C . LEU A 1 670 ? -67.599 48.207 13.599 1.00 38.35 666 LEU B C 1
ATOM 4822 O O . LEU A 1 670 ? -68.694 48.278 13.050 1.00 36.57 666 LEU B O 1
ATOM 4827 N N . ASP A 1 671 ? -66.599 49.051 13.370 1.00 36.64 667 ASP B N 1
ATOM 4828 C CA . ASP A 1 671 ? -66.664 50.115 12.366 1.00 36.21 667 ASP B CA 1
ATOM 4829 C C . ASP A 1 671 ? -65.936 49.688 11.101 1.00 34.42 667 ASP B C 1
ATOM 4830 O O . ASP A 1 671 ? -66.397 49.953 9.996 1.00 35.56 667 ASP B O 1
ATOM 4835 N N . LEU A 1 672 ? -64.803 49.016 11.272 1.00 34.20 668 LEU B N 1
ATOM 4836 C CA . LEU A 1 672 ? -64.039 48.492 10.148 1.00 34.90 668 LEU B CA 1
ATOM 4837 C C . LEU A 1 672 ? -63.581 47.068 10.427 1.00 33.75 668 LEU B C 1
ATOM 4838 O O . LEU A 1 672 ? -63.099 46.766 11.518 1.00 33.04 668 LEU B O 1
ATOM 4843 N N . ILE A 1 673 ? -63.724 46.200 9.428 1.00 32.93 669 ILE B N 1
ATOM 4844 C CA . ILE A 1 673 ? -63.220 44.837 9.525 1.00 33.03 669 ILE B CA 1
ATOM 4845 C C . ILE A 1 673 ? -62.276 44.552 8.373 1.00 32.84 669 ILE B C 1
ATOM 4846 O O . ILE A 1 673 ? -62.651 44.687 7.213 1.00 32.74 669 ILE B O 1
ATOM 4851 N N . LEU A 1 674 ? -61.058 44.138 8.704 1.00 34.16 670 LEU B N 1
ATOM 4852 C CA . LEU A 1 674 ? -60.133 43.614 7.711 1.00 35.85 670 LEU B CA 1
ATOM 4853 C C . LEU A 1 674 ? -60.350 42.101 7.620 1.00 35.89 670 LEU B C 1
ATOM 4854 O O . LEU A 1 674 ? -60.046 41.364 8.554 1.00 35.99 670 LEU B O 1
ATOM 4859 N N . SER A 1 675 ? -60.904 41.663 6.498 1.00 36.13 671 SER B N 1
ATOM 4860 C CA . SER A 1 675 ? -61.271 40.270 6.290 1.00 35.99 671 SER B CA 1
ATOM 4861 C C . SER A 1 675 ? -60.183 39.546 5.505 1.00 36.90 671 SER B C 1
ATOM 4862 O O . SER A 1 675 ? -59.972 39.848 4.329 1.00 35.10 671 SER B O 1
ATOM 4865 N N . PHE A 1 676 ? -59.493 38.604 6.154 1.00 37.11 672 PHE B N 1
ATOM 4866 C CA . PHE A 1 676 ? -58.469 37.791 5.488 1.00 37.50 672 PHE B CA 1
ATOM 4867 C C . PHE A 1 676 ? -59.023 36.409 5.143 1.00 38.25 672 PHE B C 1
ATOM 4868 O O . PHE A 1 676 ? -59.461 35.662 6.025 1.00 36.80 672 PHE B O 1
ATOM 4876 N N . ASP A 1 677 ? -58.993 36.069 3.856 1.00 38.58 673 ASP B N 1
ATOM 4877 C CA . ASP A 1 677 ? -59.589 34.831 3.371 1.00 38.51 673 ASP B CA 1
ATOM 4878 C C . ASP A 1 677 ? -58.534 33.927 2.766 1.00 39.15 673 ASP B C 1
ATOM 4879 O O . ASP A 1 677 ? -57.773 34.362 1.911 1.00 39.72 673 ASP B O 1
ATOM 4884 N N . TYR A 1 678 ? -58.506 32.668 3.209 1.00 36.85 674 TYR B N 1
ATOM 4885 C CA . TYR A 1 678 ? -57.490 31.713 2.815 1.00 36.26 674 TYR B CA 1
ATOM 4886 C C . TYR A 1 678 ? -58.009 30.585 1.925 1.00 38.58 674 TYR B C 1
ATOM 4887 O O . TYR A 1 678 ? -57.328 29.580 1.739 1.00 40.99 674 TYR B O 1
ATOM 4896 N N . SER A 1 679 ? -59.190 30.759 1.341 1.00 38.15 675 SER B N 1
ATOM 4897 C CA . SER A 1 679 ? -59.705 29.766 0.400 1.00 39.86 675 SER B CA 1
ATOM 4898 C C . SER A 1 679 ? -58.863 29.722 -0.879 1.00 42.88 675 SER B C 1
ATOM 4899 O O . SER A 1 679 ? -58.428 30.759 -1.375 1.00 42.59 675 SER B O 1
ATOM 4902 N N . LEU A 1 680 ? -58.651 28.518 -1.407 1.00 44.97 676 LEU B N 1
ATOM 4903 C CA . LEU A 1 680 ? -57.949 28.340 -2.677 1.00 45.61 676 LEU B CA 1
ATOM 4904 C C . LEU A 1 680 ? -58.884 28.356 -3.890 1.00 43.35 676 LEU B C 1
ATOM 4905 O O . LEU A 1 680 ? -58.401 28.429 -5.015 1.00 42.98 676 LEU B O 1
ATOM 4910 N N . SER A 1 681 ? -60.199 28.274 -3.661 1.00 42.18 677 SER B N 1
ATOM 4911 C CA . SER A 1 681 ? -61.195 28.076 -4.742 1.00 42.06 677 SER B CA 1
ATOM 4912 C C . SER A 1 681 ? -62.339 29.097 -4.886 1.00 41.97 677 SER B C 1
ATOM 4913 O O . SER A 1 681 ? -62.882 29.265 -5.984 1.00 42.75 677 SER B O 1
ATOM 4916 N N . ALA A 1 682 ? -62.746 29.724 -3.789 1.00 41.15 678 ALA B N 1
ATOM 4917 C CA . ALA A 1 682 ? -63.925 30.584 -3.779 1.00 40.75 678 ALA B CA 1
ATOM 4918 C C . ALA A 1 682 ? -63.703 31.739 -2.792 1.00 41.98 678 ALA B C 1
ATOM 4919 O O . ALA A 1 682 ? -64.264 31.734 -1.698 1.00 40.57 678 ALA B O 1
ATOM 4921 N N . PRO A 1 683 ? -62.895 32.747 -3.189 1.00 41.85 679 PRO B N 1
ATOM 4922 C CA . PRO A 1 683 ? -62.483 33.803 -2.257 1.00 40.69 679 PRO B CA 1
ATOM 4923 C C . PRO A 1 683 ? -63.589 34.682 -1.663 1.00 38.33 679 PRO B C 1
ATOM 4924 O O . PRO A 1 683 ? -63.331 35.368 -0.680 1.00 36.89 679 PRO B O 1
ATOM 4928 N N . PHE A 1 684 ? -64.786 34.677 -2.246 1.00 37.76 680 PHE B N 1
ATOM 4929 C CA . PHE A 1 684 ? -65.919 35.440 -1.706 1.00 39.62 680 PHE B CA 1
ATOM 4930 C C . PHE A 1 684 ? -66.977 34.591 -0.968 1.00 38.88 680 PHE B C 1
ATOM 4931 O O . PHE A 1 684 ? -67.921 35.133 -0.395 1.00 38.03 680 PHE B O 1
ATOM 4939 N N . GLU A 1 685 ? -66.807 33.270 -0.962 1.00 37.99 681 GLU B N 1
ATOM 4940 C CA . GLU A 1 685 ? -67.786 32.353 -0.339 1.00 36.59 681 GLU B CA 1
ATOM 4941 C C . GLU A 1 685 ? -68.044 32.670 1.138 1.00 35.08 681 GLU B C 1
ATOM 4942 O O . GLU A 1 685 ? -69.188 32.861 1.547 1.00 33.35 681 GLU B O 1
ATOM 4948 N N . ALA A 1 686 ? -66.973 32.727 1.920 1.00 34.82 682 ALA B N 1
ATOM 4949 C CA . ALA A 1 686 ? -67.069 33.021 3.349 1.00 35.56 682 ALA B CA 1
ATOM 4950 C C . ALA A 1 686 ? -67.750 34.362 3.618 1.00 36.53 682 ALA B C 1
ATOM 4951 O O . ALA A 1 686 ? -68.630 34.464 4.480 1.00 33.08 682 ALA B O 1
ATOM 4953 N N . LEU A 1 687 ? -67.363 35.386 2.864 1.00 37.22 683 LEU B N 1
ATOM 4954 C CA . LEU A 1 687 ? -67.965 36.704 3.047 1.00 37.33 683 LEU B CA 1
ATOM 4955 C C . LEU A 1 687 ? -69.442 36.716 2.747 1.00 34.49 683 LEU B C 1
ATOM 4956 O O . LEU A 1 687 ? -70.228 37.386 3.427 1.00 32.42 683 LEU B O 1
ATOM 4961 N N . GLN A 1 688 ? -69.826 35.982 1.718 1.00 34.29 684 GLN B N 1
ATOM 4962 C CA . GLN A 1 688 ? -71.231 35.909 1.361 1.00 35.88 684 GLN B CA 1
ATOM 4963 C C . GLN A 1 688 ? -72.017 35.187 2.476 1.00 35.78 684 GLN B C 1
ATOM 4964 O O . GLN A 1 688 ? -73.143 35.570 2.794 1.00 34.09 684 GLN B O 1
ATOM 4970 N N . GLN A 1 689 ? -71.403 34.176 3.089 1.00 34.97 685 GLN B N 1
ATOM 4971 C CA . GLN A 1 689 ? -71.954 33.569 4.311 1.00 35.44 685 GLN B CA 1
ATOM 4972 C C . GLN A 1 689 ? -72.100 34.58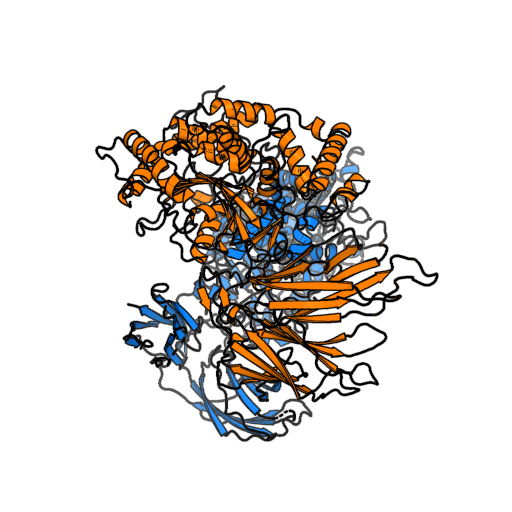5 5.456 1.00 33.91 685 GLN B C 1
ATOM 4973 O O . GLN A 1 689 ? -73.132 34.623 6.126 1.00 33.86 685 GLN B O 1
ATOM 4979 N N . THR A 1 690 ? -71.089 35.418 5.676 1.00 33.77 686 THR B N 1
ATOM 4980 C CA . THR A 1 690 ? -71.183 36.466 6.698 1.00 34.72 686 THR B CA 1
ATOM 4981 C C . THR A 1 690 ? -72.361 37.404 6.437 1.00 34.06 686 THR B C 1
ATOM 4982 O O . THR A 1 690 ? -73.078 37.792 7.369 1.00 33.90 686 THR B O 1
ATOM 4986 N N . GLU A 1 691 ? -72.569 37.759 5.175 1.00 35.12 687 GLU B N 1
ATOM 4987 C CA . GLU A 1 691 ? -73.695 38.629 4.808 1.00 37.30 687 GLU B CA 1
ATOM 4988 C C . GLU A 1 691 ? -75.036 37.979 5.131 1.00 34.52 687 GLU B C 1
ATOM 4989 O O . GLU A 1 691 ? -75.913 38.604 5.728 1.00 33.26 687 GLU B O 1
ATOM 4995 N N . LEU A 1 692 ? -75.181 36.728 4.725 1.00 35.10 688 LEU B N 1
ATOM 4996 C CA . LEU A 1 692 ? -76.372 35.944 5.052 1.00 36.43 688 LEU B CA 1
ATOM 4997 C C . LEU A 1 692 ? -76.571 35.816 6.569 1.00 34.18 688 LEU B C 1
ATOM 4998 O O . LEU A 1 692 ? -77.673 35.976 7.068 1.00 32.90 688 LEU B O 1
ATOM 5003 N N . TYR A 1 693 ? -75.484 35.563 7.289 1.00 34.57 689 TYR B N 1
ATOM 5004 C CA . TYR A 1 693 ? -75.502 35.465 8.755 1.00 34.76 689 TYR B CA 1
ATOM 5005 C C . TYR A 1 693 ? -76.067 36.748 9.380 1.00 36.11 689 TYR B C 1
ATOM 5006 O O . TYR A 1 693 ? -76.948 36.719 10.252 1.00 34.55 689 TYR B O 1
ATOM 5015 N N . CYS A 1 694 ? -75.551 37.880 8.924 1.00 36.39 690 CYS B N 1
ATOM 5016 C CA . CYS A 1 694 ? -76.036 39.170 9.395 1.00 35.98 690 CYS B CA 1
ATOM 5017 C C . CYS A 1 694 ? -77.484 39.468 8.987 1.00 36.75 690 CYS B C 1
ATOM 5018 O O . CYS A 1 694 ? -78.248 40.047 9.759 1.00 34.98 690 CYS B O 1
ATOM 5021 N N . ARG A 1 695 ? -77.855 39.079 7.775 1.00 38.36 691 ARG B N 1
ATOM 5022 C CA . ARG A 1 695 ? -79.206 39.337 7.283 1.00 42.04 691 ARG B CA 1
ATOM 5023 C C . ARG A 1 695 ? -80.236 38.549 8.085 1.00 41.96 691 ARG B C 1
ATOM 5024 O O . ARG A 1 695 ? -81.305 39.065 8.412 1.00 41.16 691 ARG B O 1
ATOM 5032 N N . ALA A 1 696 ? -79.904 37.304 8.420 1.00 39.27 692 ALA B N 1
ATOM 5033 C CA . ALA A 1 696 ? -80.789 36.483 9.229 1.00 39.33 692 ALA B CA 1
ATOM 5034 C C . ALA A 1 696 ? -81.080 37.128 10.592 1.00 39.92 692 ALA B C 1
ATOM 5035 O O . ALA A 1 696 ? -82.141 36.903 11.168 1.00 39.60 692 ALA B O 1
ATOM 5037 N N . ARG A 1 697 ? -80.147 37.937 11.092 1.00 38.10 693 ARG B N 1
ATOM 5038 C CA . ARG A 1 697 ? -80.275 38.559 12.407 1.00 38.11 693 ARG B CA 1
ATOM 5039 C C . ARG A 1 697 ? -80.600 40.057 12.371 1.00 38.69 693 ARG B C 1
ATOM 5040 O O . ARG A 1 697 ? -80.563 40.721 13.399 1.00 38.52 693 ARG B O 1
ATOM 5048 N N . GLY A 1 698 ? -80.929 40.586 11.195 1.00 40.49 694 GLY B N 1
ATOM 5049 C CA . GLY A 1 698 ? -81.230 42.015 11.042 1.00 40.24 694 GLY B CA 1
ATOM 5050 C C . GLY A 1 698 ? -80.060 42.939 11.355 1.00 40.53 694 GLY B C 1
ATOM 5051 O O . GLY A 1 698 ? -80.251 44.060 11.827 1.00 42.96 694 GLY B O 1
ATOM 5052 N N . LEU A 1 699 ? -78.843 42.472 11.099 1.00 40.53 695 LEU B N 1
ATOM 5053 C CA . LEU A 1 699 ? -77.639 43.231 11.419 1.00 39.87 695 LEU B CA 1
ATOM 5054 C C . LEU A 1 699 ? -77.151 43.960 10.170 1.00 39.97 695 LEU B C 1
ATOM 5055 O O . LEU A 1 699 ? -76.985 43.338 9.124 1.00 39.76 695 LEU B O 1
ATOM 5060 N N . PRO A 1 700 ? -76.924 45.280 10.268 1.00 40.72 696 PRO B N 1
ATOM 5061 C CA . PRO A 1 700 ? -76.437 46.020 9.097 1.00 41.57 696 PRO B CA 1
ATOM 5062 C C . PRO A 1 700 ? -75.093 45.481 8.614 1.00 39.89 696 PRO B C 1
ATOM 5063 O O . PRO A 1 700 ? -74.173 45.315 9.403 1.00 39.33 696 PRO B O 1
ATOM 5067 N N . PHE A 1 701 ? -75.018 45.180 7.326 1.00 39.09 697 PHE B N 1
ATOM 5068 C CA . PHE A 1 701 ? -73.826 44.612 6.713 1.00 39.69 697 PHE B CA 1
ATOM 5069 C C . PHE A 1 701 ? -73.875 44.964 5.239 1.00 40.59 697 PHE B C 1
ATOM 5070 O O . PHE A 1 701 ? -74.942 44.923 4.641 1.00 40.46 697 PHE B O 1
ATOM 5078 N N . PRO A 1 702 ? -72.725 45.308 4.646 1.00 41.45 698 PRO B N 1
ATOM 5079 C CA . PRO A 1 702 ? -72.769 45.716 3.247 1.00 43.48 698 PRO B CA 1
ATOM 5080 C C . PRO A 1 702 ? -73.052 44.561 2.299 1.00 45.21 698 PRO B C 1
ATOM 5081 O O . PRO A 1 702 ? -72.770 43.412 2.630 1.00 45.78 698 PRO B O 1
ATOM 5085 N N . ARG A 1 703 ? -73.583 44.866 1.119 1.00 46.93 699 ARG B N 1
ATOM 5086 C CA . ARG A 1 703 ? -73.839 43.833 0.118 1.00 50.78 699 ARG B CA 1
ATOM 5087 C C . ARG A 1 703 ? -72.507 43.289 -0.372 1.00 49.49 699 ARG B C 1
ATOM 5088 O O . ARG A 1 703 ? -71.548 44.045 -0.530 1.00 47.96 699 ARG B O 1
ATOM 5096 N N . VAL A 1 704 ? -72.444 41.977 -0.577 1.00 48.57 700 VAL B N 1
ATOM 5097 C CA . VAL A 1 704 ? -71.249 41.332 -1.103 1.00 48.76 700 VAL B CA 1
ATOM 5098 C C . VAL A 1 704 ? -71.650 40.746 -2.445 1.00 49.90 700 VAL B C 1
ATOM 5099 O O . VAL A 1 704 ? -72.063 39.594 -2.534 1.00 47.94 700 VAL B O 1
ATOM 5103 N N . GLU A 1 705 ? -71.544 41.572 -3.480 1.00 52.21 701 GLU B N 1
ATOM 5104 C CA . GLU A 1 705 ? -71.965 41.211 -4.827 1.00 55.75 701 GLU B CA 1
ATOM 5105 C C . GLU A 1 705 ? -70.824 41.499 -5.786 1.00 55.86 701 GLU B C 1
ATOM 5106 O O . GLU A 1 705 ? -70.909 42.412 -6.608 1.00 56.94 701 GLU B O 1
ATOM 5112 N N . PRO A 1 706 ? -69.733 40.729 -5.671 1.00 54.57 702 PRO B N 1
ATOM 5113 C CA . PRO A 1 706 ? -68.595 40.966 -6.554 1.00 54.03 702 PRO B CA 1
ATOM 5114 C C . PRO A 1 706 ? -69.021 40.803 -8.000 1.00 54.78 702 PRO B C 1
ATOM 5115 O O . PRO A 1 706 ? -69.832 39.917 -8.310 1.00 52.02 702 PRO B O 1
ATOM 5119 N N . SER A 1 707 ? -68.503 41.681 -8.857 1.00 54.14 703 SER B N 1
ATOM 5120 C CA . SER A 1 707 ? -68.852 41.686 -10.269 1.00 53.24 703 SER B CA 1
ATOM 5121 C C . SER A 1 707 ? -68.306 40.428 -10.927 1.00 53.19 703 SER B C 1
ATOM 5122 O O . SER A 1 707 ? -67.434 39.763 -10.359 1.00 52.81 703 SER B O 1
ATOM 5125 N N . PRO A 1 708 ? -68.804 40.100 -12.132 1.00 54.60 704 PRO B N 1
ATOM 5126 C CA . PRO A 1 708 ? -68.236 38.977 -12.885 1.00 56.05 704 PRO B CA 1
ATOM 5127 C C . PRO A 1 708 ? -66.716 39.094 -13.048 1.00 56.36 704 PRO B C 1
ATOM 5128 O O . PRO A 1 708 ? -66.005 38.095 -12.949 1.00 56.30 704 PRO B O 1
ATOM 5132 N N . GLN A 1 709 ? -66.240 40.316 -13.282 1.00 57.09 705 GLN B N 1
ATOM 5133 C CA . GLN A 1 709 ? -64.809 40.604 -13.372 1.00 56.71 705 GLN B CA 1
ATOM 5134 C C . GLN A 1 709 ? -64.079 40.292 -12.067 1.00 56.09 705 GLN B C 1
ATOM 5135 O O . GLN A 1 709 ? -62.985 39.715 -12.086 1.00 56.03 705 GLN B O 1
ATOM 5141 N N . ASP A 1 710 ? -64.681 40.680 -10.942 1.00 55.91 706 ASP B N 1
ATOM 5142 C CA . ASP A 1 710 ? -64.114 40.389 -9.617 1.00 56.46 706 ASP B CA 1
ATOM 5143 C C . ASP A 1 710 ? -63.925 38.895 -9.396 1.00 56.21 706 ASP B C 1
ATOM 5144 O O . ASP A 1 710 ? -62.887 38.467 -8.879 1.00 53.96 706 ASP B O 1
ATOM 5149 N N . GLN A 1 711 ? -64.929 38.111 -9.786 1.00 58.22 707 GLN B N 1
ATOM 5150 C CA . GLN A 1 711 ? -64.862 36.653 -9.663 1.00 61.80 707 GLN B CA 1
ATOM 5151 C C . GLN A 1 711 ? -63.848 36.046 -10.634 1.00 63.15 707 GLN B C 1
ATOM 5152 O O . GLN A 1 711 ? -63.062 35.174 -10.247 1.00 61.62 707 GLN B O 1
ATOM 5158 N N . HIS A 1 712 ? -63.861 36.512 -11.885 1.00 64.67 708 HIS B N 1
ATOM 5159 C CA . HIS A 1 712 ? -62.914 36.041 -12.900 1.00 67.33 708 HIS B CA 1
ATOM 5160 C C . HIS A 1 712 ? -61.476 36.266 -12.440 1.00 64.74 708 HIS B C 1
ATOM 5161 O O . HIS A 1 712 ? -60.653 35.353 -12.499 1.00 63.55 708 HIS B O 1
ATOM 5168 N N . GLN A 1 713 ? -61.189 37.477 -11.964 1.00 63.69 709 GLN B N 1
ATOM 5169 C CA . GLN A 1 713 ? -59.853 37.842 -11.509 1.00 64.57 709 GLN B CA 1
ATOM 5170 C C . GLN A 1 713 ? -59.942 38.692 -10.241 1.00 61.91 709 GLN B C 1
ATOM 5171 O O . GLN A 1 713 ? -60.092 39.908 -10.327 1.00 59.83 709 GLN B O 1
ATOM 5177 N N . PRO A 1 714 ? -59.853 38.057 -9.057 1.00 58.56 710 PRO B N 1
ATOM 5178 C CA . PRO A 1 714 ? -59.819 38.857 -7.830 1.00 56.29 710 PRO B CA 1
ATOM 5179 C C . PRO A 1 714 ? -58.483 39.596 -7.623 1.00 52.36 710 PRO B C 1
ATOM 5180 O O . PRO A 1 714 ? -57.426 39.106 -8.013 1.00 53.61 710 PRO B O 1
ATOM 5184 N N . ARG A 1 715 ? -58.567 40.780 -7.030 1.00 49.20 711 ARG B N 1
ATOM 5185 C CA . ARG A 1 715 ? -57.421 41.626 -6.696 1.00 48.28 711 ARG B CA 1
ATOM 5186 C C . ARG A 1 715 ? -57.024 41.486 -5.227 1.00 47.37 711 ARG B C 1
ATOM 5187 O O . ARG A 1 715 ? -57.714 40.813 -4.454 1.00 48.88 711 ARG B O 1
ATOM 5195 N N . GLU A 1 716 ? -55.927 42.139 -4.841 1.00 46.30 712 GLU B N 1
ATOM 5196 C CA . GLU A 1 716 ? -55.384 42.046 -3.476 1.00 46.30 712 GLU B CA 1
ATOM 5197 C C . GLU A 1 716 ? -56.352 42.547 -2.403 1.00 44.91 712 GLU B C 1
ATOM 5198 O O . GLU A 1 716 ? -56.296 42.101 -1.259 1.00 43.66 712 GLU B O 1
ATOM 5204 N N . CYS A 1 717 ? -57.223 43.483 -2.765 1.00 43.49 713 CYS B N 1
ATOM 5205 C CA . CYS A 1 717 ? -58.088 44.127 -1.794 1.00 43.63 713 CYS B CA 1
ATOM 5206 C C . CYS A 1 717 ? -59.409 44.540 -2.431 1.00 42.42 713 CYS B C 1
ATOM 5207 O O . CYS A 1 717 ? -59.419 45.226 -3.445 1.00 43.70 713 CYS B O 1
ATOM 5210 N N . HIS A 1 718 ? -60.519 44.117 -1.830 1.00 40.55 714 HIS B N 1
ATOM 5211 C CA . HIS A 1 718 ? -61.854 44.518 -2.257 1.00 38.97 714 HIS B CA 1
ATOM 5212 C C . HIS A 1 718 ? -62.567 45.228 -1.127 1.00 40.65 714 HIS B C 1
ATOM 5213 O O . HIS A 1 718 ? -62.615 44.727 0.001 1.00 39.77 714 HIS B O 1
ATOM 5220 N N . LEU A 1 719 ? -63.136 46.384 -1.445 1.00 39.93 715 LEU B N 1
ATOM 5221 C CA . LEU A 1 719 ? -63.888 47.169 -0.486 1.00 41.62 715 LEU B CA 1
ATOM 5222 C C . LEU A 1 719 ? -65.362 46.809 -0.619 1.00 41.23 715 LEU B C 1
ATOM 5223 O O . LEU A 1 719 ? -65.918 46.854 -1.710 1.00 40.05 715 LEU B O 1
ATOM 5228 N N . PHE A 1 720 ? -65.984 46.450 0.499 1.00 40.16 716 PHE B N 1
ATOM 5229 C CA . PHE A 1 720 ? -67.425 46.260 0.545 1.00 38.95 716 PHE B CA 1
ATOM 5230 C C . PHE A 1 720 ? -67.952 47.179 1.623 1.00 40.08 716 PHE B C 1
ATOM 5231 O O . PHE A 1 720 ? -67.644 47.023 2.803 1.00 41.49 716 PHE B O 1
ATOM 5239 N N . SER A 1 721 ? -68.719 48.172 1.208 1.00 42.69 717 SER B N 1
ATOM 5240 C CA . SER A 1 721 ? -69.181 49.192 2.131 1.00 44.79 717 SER B CA 1
ATOM 5241 C C . SER A 1 721 ? -70.476 49.793 1.620 1.00 45.70 717 SER B C 1
ATOM 5242 O O . SER A 1 721 ? -70.711 49.828 0.419 1.00 43.18 717 SER B O 1
ATOM 5245 N N . ASP A 1 722 ? -71.326 50.221 2.548 1.00 48.15 718 ASP B N 1
ATOM 5246 C CA . ASP A 1 722 ? -72.552 50.919 2.230 1.00 51.09 718 ASP B CA 1
ATOM 5247 C C . ASP A 1 722 ? -72.402 52.371 2.638 1.00 52.75 718 ASP B C 1
ATOM 5248 O O . ASP A 1 722 ? -72.606 52.695 3.805 1.00 48.54 718 ASP B O 1
ATOM 5253 N N . PRO A 1 723 ? -72.054 53.255 1.686 1.00 58.17 719 PRO B N 1
ATOM 5254 C CA . PRO A 1 723 ? -71.943 54.671 2.043 1.00 61.51 719 PRO B CA 1
ATOM 5255 C C . PRO A 1 723 ? -73.269 55.280 2.510 1.00 64.62 719 PRO B C 1
ATOM 5256 O O . PRO A 1 723 ? -73.261 56.257 3.254 1.00 72.06 719 PRO B O 1
ATOM 5260 N N . ALA A 1 724 ? -74.390 54.701 2.084 1.00 66.87 720 ALA B N 1
ATOM 5261 C CA . ALA A 1 724 ? -75.711 55.102 2.566 1.00 67.80 720 ALA B CA 1
ATOM 5262 C C . ALA A 1 724 ? -75.905 54.811 4.054 1.00 67.93 720 ALA B C 1
ATOM 5263 O O . ALA A 1 724 ? -76.597 55.560 4.737 1.00 72.80 720 ALA B O 1
ATOM 5265 N N . CYS A 1 725 ? -75.307 53.724 4.542 1.00 64.70 721 CYS B N 1
ATOM 5266 C CA . CYS A 1 725 ? -75.535 53.243 5.906 1.00 61.86 721 CYS B CA 1
ATOM 5267 C C . CYS A 1 725 ? -74.252 53.229 6.746 1.00 61.22 721 CYS B C 1
ATOM 5268 O O . CYS A 1 725 ? -73.469 52.275 6.670 1.00 60.73 721 CYS B O 1
ATOM 5271 N N . PRO A 1 726 ? -74.033 54.286 7.555 1.00 61.33 722 PRO B N 1
ATOM 5272 C CA . PRO A 1 726 ? -72.846 54.341 8.416 1.00 62.57 722 PRO B CA 1
ATOM 5273 C C . PRO A 1 726 ? -72.791 53.235 9.470 1.00 62.17 722 PRO B C 1
ATOM 5274 O O . PRO A 1 726 ? -71.699 52.827 9.871 1.00 60.35 722 PRO B O 1
ATOM 5278 N N . GLU A 1 727 ? -73.958 52.765 9.908 1.00 60.74 723 GLU B N 1
ATOM 5279 C CA . GLU A 1 727 ? -74.039 51.741 10.954 1.00 60.97 723 GLU B CA 1
ATOM 5280 C C . GLU A 1 727 ? -73.395 50.435 10.506 1.00 53.83 723 GLU B C 1
ATOM 5281 O O . GLU A 1 727 ? -72.781 49.742 11.315 1.00 52.23 723 GLU B O 1
ATOM 5287 N N . ALA A 1 728 ? -73.546 50.102 9.224 1.00 48.81 724 ALA B N 1
ATOM 5288 C CA . ALA A 1 728 ? -72.927 48.906 8.668 1.00 47.50 724 ALA B CA 1
ATOM 5289 C C . ALA A 1 728 ? -71.419 49.064 8.689 1.00 45.38 724 ALA B C 1
ATOM 5290 O O . ALA A 1 728 ? -70.912 50.121 8.321 1.00 46.16 724 ALA B O 1
ATOM 5292 N N . PRO A 1 729 ? -70.697 48.022 9.145 1.00 43.60 725 PRO B N 1
ATOM 5293 C CA . PRO A 1 729 ? -69.252 48.131 9.157 1.00 42.48 725 PRO B CA 1
ATOM 5294 C C . PRO A 1 729 ? -68.682 48.151 7.752 1.00 41.01 725 PRO B C 1
ATOM 5295 O O . PRO A 1 729 ? -69.263 47.587 6.816 1.00 37.92 725 PRO B O 1
ATOM 5299 N N . ILE A 1 730 ? -67.545 48.808 7.627 1.00 38.70 726 ILE B N 1
ATOM 5300 C CA . ILE A 1 730 ? -66.792 48.816 6.396 1.00 38.06 726 ILE B CA 1
ATOM 5301 C C . ILE A 1 730 ? -65.962 47.541 6.344 1.00 37.13 726 ILE B C 1
ATOM 5302 O O . ILE A 1 730 ? -65.351 47.152 7.337 1.00 34.86 726 ILE B O 1
ATOM 5307 N N . LEU A 1 731 ? -65.945 46.902 5.182 1.00 37.92 727 LEU B N 1
ATOM 5308 C CA . LEU A 1 731 ? -65.157 45.700 4.983 1.00 39.17 727 LEU B CA 1
ATOM 5309 C C . LEU A 1 731 ? -64.105 45.860 3.911 1.00 38.25 727 LEU B C 1
ATOM 5310 O O . LEU A 1 731 ? -64.412 46.245 2.790 1.00 37.81 727 LEU B O 1
ATOM 5315 N N . LEU A 1 732 ? -62.867 45.557 4.288 1.00 39.42 728 LEU B N 1
ATOM 5316 C CA . LEU A 1 732 ? -61.753 45.417 3.360 1.00 39.29 728 LEU B CA 1
ATOM 5317 C C . LEU A 1 732 ? -61.393 43.940 3.304 1.00 38.42 728 LEU B C 1
ATOM 5318 O O . LEU A 1 732 ? -60.945 43.374 4.296 1.00 37.27 728 LEU B O 1
ATOM 5323 N N . HIS A 1 733 ? -61.600 43.329 2.140 1.00 39.29 729 HIS B N 1
ATOM 5324 C CA . HIS A 1 733 ? -61.473 41.884 1.966 1.00 39.69 729 HIS B CA 1
ATOM 5325 C C . HIS A 1 733 ? -60.221 41.529 1.169 1.00 39.84 729 HIS B C 1
ATOM 5326 O O . HIS A 1 733 ? -60.017 42.050 0.072 1.00 40.88 729 HIS B O 1
ATOM 5333 N N . PHE A 1 734 ? -59.400 40.642 1.727 1.00 38.51 730 PHE B N 1
ATOM 5334 C CA . PHE A 1 734 ? -58.118 40.258 1.146 1.00 38.72 730 PHE B CA 1
ATOM 5335 C C . PHE A 1 734 ? -58.124 38.774 0.757 1.00 40.63 730 PHE B C 1
ATOM 5336 O O . PHE A 1 734 ? -57.807 37.913 1.579 1.00 40.38 730 PHE B O 1
ATOM 5344 N N . PRO A 1 735 ? -58.494 38.462 -0.496 1.00 42.44 731 PRO B N 1
ATOM 5345 C CA . PRO A 1 735 ? -58.493 37.058 -0.909 1.00 43.57 731 PRO B CA 1
ATOM 5346 C C . PRO A 1 735 ? -57.084 36.512 -1.100 1.00 44.78 731 PRO B C 1
ATOM 5347 O O . PRO A 1 735 ? -56.150 37.284 -1.289 1.00 43.60 731 PRO B O 1
ATOM 5351 N N . LEU A 1 736 ? -56.937 35.191 -1.027 1.00 44.91 732 LEU B N 1
ATOM 5352 C CA . LEU A 1 736 ? -55.644 34.560 -1.229 1.00 45.54 732 LEU B CA 1
ATOM 5353 C C . LEU A 1 736 ? -55.415 34.445 -2.728 1.00 45.69 732 LEU B C 1
ATOM 5354 O O . LEU A 1 736 ? -55.892 33.521 -3.378 1.00 44.95 732 LEU B O 1
ATOM 5359 N N . VAL A 1 737 ? -54.700 35.421 -3.272 1.00 46.85 733 VAL B N 1
ATOM 5360 C CA . VAL A 1 737 ? -54.489 35.507 -4.707 1.00 48.31 733 VAL B CA 1
ATOM 5361 C C . VAL A 1 737 ? -53.089 36.035 -4.975 1.00 47.22 733 VAL B C 1
ATOM 5362 O O . VAL A 1 737 ? -52.587 36.908 -4.260 1.00 45.63 733 VAL B O 1
ATOM 5366 N N . ASN A 1 738 ? -52.449 35.461 -5.983 1.00 48.96 734 ASN B N 1
ATOM 5367 C CA . ASN A 1 738 ? -51.163 35.941 -6.447 1.00 50.15 734 ASN B CA 1
ATOM 5368 C C . ASN A 1 738 ? -51.425 36.788 -7.683 1.00 50.77 734 ASN B C 1
ATOM 5369 O O . ASN A 1 738 ? -51.508 36.263 -8.792 1.00 50.45 734 ASN B O 1
ATOM 5374 N N . ALA A 1 739 ? -51.597 38.091 -7.486 1.00 49.74 735 ALA B N 1
ATOM 5375 C CA . ALA A 1 739 ? -51.843 39.000 -8.602 1.00 52.23 735 ALA B CA 1
ATOM 5376 C C . ALA A 1 739 ? -50.559 39.785 -8.897 1.00 52.26 735 ALA B C 1
ATOM 5377 O O . ALA A 1 739 ? -49.635 39.240 -9.500 1.00 52.65 735 ALA B O 1
ATOM 5379 N N . SER A 1 740 ? -50.469 41.029 -8.430 1.00 51.43 736 SER B N 1
ATOM 5380 C CA . SER A 1 740 ? -49.335 41.883 -8.767 1.00 51.67 736 SER B CA 1
ATOM 5381 C C . SER A 1 740 ? -48.026 41.375 -8.156 1.00 52.39 736 SER B C 1
ATOM 5382 O O . SER A 1 740 ? -46.949 41.720 -8.636 1.00 51.22 736 SER B O 1
ATOM 5385 N N . PHE A 1 741 ? -48.117 40.549 -7.113 1.00 50.94 737 PHE B N 1
ATOM 5386 C CA . PHE A 1 741 ? -46.929 39.946 -6.481 1.00 50.47 737 PHE B CA 1
ATOM 5387 C C . PHE A 1 741 ? -46.097 39.079 -7.431 1.00 53.07 737 PHE B C 1
ATOM 5388 O O . PHE A 1 741 ? -44.919 38.871 -7.195 1.00 53.87 737 PHE B O 1
ATOM 5396 N N A LYS A 1 742 ? -46.752 38.561 -8.474 0.50 53.76 738 LYS B N 1
ATOM 5397 N N B LYS A 1 742 ? -46.688 38.593 -8.511 0.50 55.93 738 LYS B N 1
ATOM 5398 C CA A LYS A 1 742 ? -46.179 37.648 -9.445 0.50 56.43 738 LYS B CA 1
ATOM 5399 C CA B LYS A 1 742 ? -45.897 37.871 -9.498 0.50 60.11 738 LYS B CA 1
ATOM 5400 C C A LYS A 1 742 ? -45.115 38.269 -10.321 0.50 56.65 738 LYS B C 1
ATOM 5401 C C B LYS A 1 742 ? -44.699 38.725 -9.956 0.50 62.13 738 LYS B C 1
ATOM 5402 O O A LYS A 1 742 ? -44.004 37.755 -10.399 0.50 58.90 738 LYS B O 1
ATOM 5403 O O B LYS A 1 742 ? -43.593 38.215 -10.144 0.50 64.58 738 LYS B O 1
ATOM 5414 N N A ASP A 1 743 ? -45.442 39.376 -10.973 0.50 56.88 739 ASP B N 1
ATOM 5415 N N B ASP A 1 743 ? -44.933 40.028 -10.119 0.50 62.71 739 ASP B N 1
ATOM 5416 C CA A ASP A 1 743 ? -44.512 39.990 -11.898 0.50 56.40 739 ASP B CA 1
ATOM 5417 C CA B ASP A 1 743 ? -43.918 40.950 -10.636 0.50 62.09 739 ASP B CA 1
ATOM 5418 C C A ASP A 1 743 ? -43.880 41.224 -11.279 0.50 55.20 739 ASP B C 1
ATOM 5419 C C B ASP A 1 743 ? -43.111 41.777 -9.615 0.50 62.61 739 ASP B C 1
ATOM 5420 O O A ASP A 1 743 ? -43.095 41.907 -11.933 0.50 55.15 739 ASP B O 1
ATOM 5421 O O B ASP A 1 743 ? -42.173 42.472 -10.006 0.50 62.07 739 ASP B O 1
ATOM 5430 N N A HIS A 1 744 ? -44.209 41.516 -10.022 0.50 54.81 740 HIS B N 1
ATOM 5431 N N B HIS A 1 744 ? -43.456 41.725 -8.331 0.50 61.75 740 HIS B N 1
ATOM 5432 C CA A HIS A 1 744 ? -43.692 42.732 -9.401 0.50 55.26 740 HIS B CA 1
ATOM 5433 C CA B HIS A 1 744 ? -42.776 42.580 -7.347 0.50 61.46 740 HIS B CA 1
ATOM 5434 C C A HIS A 1 744 ? -43.071 42.509 -8.032 0.50 56.33 740 HIS B C 1
ATOM 5435 C C B HIS A 1 744 ? -42.327 41.857 -6.073 0.50 61.44 740 HIS B C 1
ATOM 5436 O O A HIS A 1 744 ? -43.652 41.848 -7.169 0.50 56.48 740 HIS B O 1
ATOM 5437 O O B HIS A 1 744 ? -42.992 40.932 -5.599 0.50 62.90 740 HIS B O 1
ATOM 5450 N N A SER A 1 745 ? -41.888 43.084 -7.847 0.50 58.35 741 SER B N 1
ATOM 5451 N N B SER A 1 745 ? -41.210 42.320 -5.511 0.50 60.35 741 SER B N 1
ATOM 5452 C CA A SER A 1 745 ? -41.261 43.163 -6.539 0.50 59.25 741 SER B CA 1
ATOM 5453 C CA B SER A 1 745 ? -40.685 41.803 -4.247 0.50 58.87 741 SER B CA 1
ATOM 5454 C C A SER A 1 745 ? -42.034 44.185 -5.719 0.50 59.12 741 SER B C 1
ATOM 5455 C C B SER A 1 745 ? -41.048 42.730 -3.087 0.50 57.53 741 SER B C 1
ATOM 5456 O O A SER A 1 745 ? -42.127 44.084 -4.494 0.50 59.27 741 SER B O 1
ATOM 5457 O O B SER A 1 745 ? -40.762 42.431 -1.929 0.50 57.05 741 SER B O 1
ATOM 5462 N N A ALA A 1 746 ? -42.593 45.165 -6.423 0.50 59.92 742 ALA B N 1
ATOM 5463 N N B ALA A 1 746 ? -41.670 43.858 -3.410 0.50 57.28 742 ALA B N 1
ATOM 5464 C CA A ALA A 1 746 ? -43.395 46.223 -5.820 0.50 60.35 742 ALA B CA 1
ATOM 5465 C CA B ALA A 1 746 ? -42.057 44.849 -2.411 0.50 58.26 742 ALA B CA 1
ATOM 5466 C C A ALA A 1 746 ? -44.348 46.757 -6.884 0.50 60.85 742 ALA B C 1
ATOM 5467 C C B ALA A 1 746 ? -42.978 45.866 -3.068 0.50 60.08 742 ALA B C 1
ATOM 5468 O O A ALA A 1 746 ? -44.201 46.429 -8.062 0.50 60.91 742 ALA B O 1
ATOM 5469 O O B ALA A 1 746 ? -43.045 45.935 -4.294 0.50 61.03 742 ALA B O 1
ATOM 5472 N N A PRO A 1 747 ? -45.330 47.582 -6.483 0.50 60.35 743 PRO B N 1
ATOM 5473 N N B PRO A 1 747 ? -43.704 46.658 -2.265 0.50 62.71 743 PRO B N 1
ATOM 5474 C CA A PRO A 1 747 ? -46.266 48.100 -7.482 0.50 60.27 743 PRO B CA 1
ATOM 5475 C CA B PRO A 1 747 ? -44.546 47.657 -2.917 0.50 64.53 743 PRO B CA 1
ATOM 5476 C C A PRO A 1 747 ? -45.592 48.978 -8.535 0.50 59.64 743 PRO B C 1
ATOM 5477 C C B PRO A 1 747 ? -43.749 48.579 -3.835 0.50 66.98 743 PRO B C 1
ATOM 5478 O O A PRO A 1 747 ? -44.904 49.942 -8.198 0.50 59.38 743 PRO B O 1
ATOM 5479 O O B PRO A 1 747 ? -42.756 49.168 -3.412 0.50 67.58 743 PRO B O 1
ATOM 5486 N N A GLY A 1 748 ? -45.797 48.633 -9.804 0.50 58.78 744 GLY B N 1
ATOM 5487 N N B GLY A 1 748 ? -44.187 48.691 -5.085 0.50 70.31 744 GLY B N 1
ATOM 5488 C CA A GLY A 1 748 ? -45.229 49.388 -10.913 0.50 58.20 744 GLY B CA 1
ATOM 5489 C CA B GLY A 1 748 ? -43.579 49.612 -6.043 0.50 72.76 744 GLY B CA 1
ATOM 5490 C C A GLY A 1 748 ? -43.857 48.896 -11.334 0.50 57.77 744 GLY B C 1
ATOM 5491 C C B GLY A 1 748 ? -42.205 49.195 -6.539 0.50 74.93 744 GLY B C 1
ATOM 5492 O O A GLY A 1 748 ? -43.388 49.214 -12.425 0.50 57.26 744 GLY B O 1
ATOM 5493 O O B GLY A 1 748 ? -41.533 49.963 -7.224 0.50 75.71 744 GLY B O 1
ATOM 5494 N N A VAL A 1 749 ? -43.218 48.110 -10.474 0.50 58.72 745 VAL B N 1
ATOM 5495 N N B VAL A 1 749 ? -41.788 47.975 -6.212 0.50 76.65 745 VAL B N 1
ATOM 5496 C CA A VAL A 1 749 ? -41.855 47.649 -10.720 0.50 59.85 745 VAL B CA 1
ATOM 5497 C CA B VAL A 1 749 ? -40.436 47.521 -6.531 0.50 77.19 745 VAL B CA 1
ATOM 5498 C C A VAL A 1 749 ? -41.813 46.186 -11.137 0.50 60.66 745 VAL B C 1
ATOM 5499 C C B VAL A 1 749 ? -40.433 46.244 -7.367 0.50 79.81 745 VAL B C 1
ATOM 5500 O O A VAL A 1 749 ? -42.196 45.302 -10.370 0.50 61.38 745 VAL B O 1
ATOM 5501 O O B VAL A 1 749 ? -40.441 45.140 -6.822 0.50 81.13 745 VAL B O 1
ATOM 5508 N N A GLN A 1 750 ? -41.331 45.939 -12.350 0.50 62.15 746 GLN B N 1
ATOM 5509 N N B GLN A 1 750 ? -40.404 46.394 -8.688 0.50 81.11 746 GLN B N 1
ATOM 5510 C CA A GLN A 1 750 ? -41.213 44.583 -12.869 0.50 63.30 746 GLN B CA 1
ATOM 5511 C CA B GLN A 1 750 ? -40.420 45.241 -9.582 0.50 81.72 746 GLN B CA 1
ATOM 5512 C C A GLN A 1 750 ? -40.209 43.785 -12.045 0.50 63.56 746 GLN B C 1
ATOM 5513 C C B GLN A 1 750 ? -39.217 44.341 -9.306 0.50 81.60 746 GLN B C 1
ATOM 5514 O O A GLN A 1 750 ? -39.242 44.338 -11.521 0.50 64.00 746 GLN B O 1
ATOM 5515 O O B GLN A 1 750 ? -38.080 44.808 -9.238 0.50 79.80 746 GLN B O 1
ATOM 5526 N N A ARG A 1 751 ? -40.450 42.485 -11.926 0.50 64.19 747 ARG B N 1
ATOM 5527 N N B ARG A 1 751 ? -39.479 43.048 -9.140 0.50 82.74 747 ARG B N 1
ATOM 5528 C CA A ARG A 1 751 ? -39.517 41.598 -11.252 0.50 64.99 747 ARG B CA 1
ATOM 5529 C CA B ARG A 1 751 ? -38.442 42.096 -8.750 0.50 83.98 747 ARG B CA 1
ATOM 5530 C C A ARG A 1 751 ? -38.315 41.351 -12.150 0.50 64.57 747 ARG B C 1
ATOM 5531 C C B ARG A 1 751 ? -37.267 42.045 -9.721 0.50 83.57 747 ARG B C 1
ATOM 5532 O O A ARG A 1 751 ? -38.466 41.161 -13.354 0.50 62.63 747 ARG B O 1
ATOM 5533 O O B ARG A 1 751 ? -37.437 42.176 -10.933 0.50 81.99 747 ARG B O 1
ATOM 5548 N N A SER A 1 752 ? -37.123 41.365 -11.565 0.50 66.71 748 SER B N 1
ATOM 5549 N N B SER A 1 752 ? -36.075 41.849 -9.164 0.50 84.10 748 SER B N 1
ATOM 5550 C CA A SER A 1 752 ? -35.917 40.999 -12.293 0.50 68.52 748 SER B CA 1
ATOM 5551 C CA B SER A 1 752 ? -34.869 41.654 -9.958 0.50 83.53 748 SER B CA 1
ATOM 5552 C C A SER A 1 752 ? -35.830 39.481 -12.340 0.50 70.60 748 SER B C 1
ATOM 5553 C C B SER A 1 752 ? -34.895 40.250 -10.551 0.50 84.55 748 SER B C 1
ATOM 5554 O O A SER A 1 752 ? -36.426 38.802 -11.503 0.50 70.13 748 SER B O 1
ATOM 5555 O O B SER A 1 752 ? -35.567 39.366 -10.021 0.50 84.39 748 SER B O 1
ATOM 5560 N N A PRO A 1 753 ? -35.104 38.935 -13.327 0.50 72.41 749 PRO B N 1
ATOM 5561 N N B PRO A 1 753 ? -34.163 40.036 -11.655 0.50 85.69 749 PRO B N 1
ATOM 5562 C CA A PRO A 1 753 ? -34.831 37.506 -13.234 0.50 72.59 749 PRO B CA 1
ATOM 5563 C CA B PRO A 1 753 ? -34.176 38.713 -12.269 0.50 85.36 749 PRO B CA 1
ATOM 5564 C C A PRO A 1 753 ? -33.943 37.232 -12.023 0.50 72.81 749 PRO B C 1
ATOM 5565 C C B PRO A 1 753 ? -33.783 37.635 -11.269 0.50 84.36 749 PRO B C 1
ATOM 5566 O O A PRO A 1 753 ? -33.026 38.005 -11.745 0.50 73.91 749 PRO B O 1
ATOM 5567 O O B PRO A 1 753 ? -34.195 36.482 -11.402 0.50 83.62 749 PRO B O 1
ATOM 5574 N N A ALA A 1 754 ? -34.219 36.149 -11.306 0.50 72.92 750 ALA B N 1
ATOM 5575 N N B ALA A 1 754 ? -32.992 38.021 -10.274 0.50 84.20 750 ALA B N 1
ATOM 5576 C CA A ALA A 1 754 ? -33.538 35.874 -10.044 0.50 73.50 750 ALA B CA 1
ATOM 5577 C CA B ALA A 1 754 ? -32.528 37.092 -9.255 0.50 84.61 750 ALA B CA 1
ATOM 5578 C C A ALA A 1 754 ? -34.455 36.282 -8.896 0.50 73.94 750 ALA B C 1
ATOM 5579 C C B ALA A 1 754 ? -33.679 36.638 -8.371 0.50 86.30 750 ALA B C 1
ATOM 5580 O O A ALA A 1 754 ? -34.421 35.699 -7.810 0.50 73.03 750 ALA B O 1
ATOM 5581 O O B ALA A 1 754 ? -33.492 35.814 -7.475 0.50 85.54 750 ALA B O 1
ATOM 5584 N N A GLU A 1 755 ? -35.266 37.304 -9.152 0.50 74.05 751 GLU B N 1
ATOM 5585 N N B GLU A 1 755 ? -34.872 37.172 -8.617 0.50 87.55 751 GLU B N 1
ATOM 5586 C CA A GLU A 1 755 ? -36.348 37.676 -8.257 0.50 73.39 751 GLU B CA 1
ATOM 5587 C CA B GLU A 1 755 ? -35.995 36.859 -7.750 0.50 88.21 751 GLU B CA 1
ATOM 5588 C C A GLU A 1 755 ? -37.592 36.929 -8.693 0.50 75.16 751 GLU B C 1
ATOM 5589 C C B GLU A 1 755 ? -37.344 36.681 -8.463 0.50 87.52 751 GLU B C 1
ATOM 5590 O O A GLU A 1 755 ? -38.600 36.922 -7.994 0.50 75.94 751 GLU B O 1
ATOM 5591 O O B GLU A 1 755 ? -38.379 36.978 -7.885 0.50 88.66 751 GLU B O 1
ATOM 5602 N N A LEU A 1 756 ? -37.514 36.298 -9.858 0.50 76.45 752 LEU B N 1
ATOM 5603 N N B LEU A 1 756 ? -37.342 36.203 -9.704 0.50 86.02 752 LEU B N 1
ATOM 5604 C CA A LEU A 1 756 ? -38.703 35.784 -10.515 0.50 78.23 752 LEU B CA 1
ATOM 5605 C CA B LEU A 1 756 ? -38.598 35.867 -10.393 0.50 85.23 752 LEU B CA 1
ATOM 5606 C C A LEU A 1 756 ? -39.295 34.585 -9.797 0.50 79.74 752 LEU B C 1
ATOM 5607 C C B LEU A 1 756 ? -39.267 34.623 -9.768 0.50 83.84 752 LEU B C 1
ATOM 5608 O O A LEU A 1 756 ? -40.515 34.480 -9.703 0.50 80.80 752 LEU B O 1
ATOM 5609 O O B LEU A 1 756 ? -40.500 34.511 -9.718 0.50 84.66 752 LEU B O 1
ATOM 5618 N N . GLN A 1 757 ? -38.444 33.694 -9.289 1.00 81.74 753 GLN B N 1
ATOM 5619 C CA . GLN A 1 757 ? -38.924 32.478 -8.612 1.00 81.82 753 GLN B CA 1
ATOM 5620 C C . GLN A 1 757 ? -39.742 32.791 -7.353 1.00 77.36 753 GLN B C 1
ATOM 5621 O O . GLN A 1 757 ? -40.756 32.143 -7.090 1.00 75.07 753 GLN B O 1
ATOM 5627 N N . GLY A 1 758 ? -39.315 33.805 -6.604 1.00 72.34 754 GLY B N 1
ATOM 5628 C CA . GLY A 1 758 ? -40.002 34.236 -5.389 1.00 70.68 754 GLY B CA 1
ATOM 5629 C C . GLY A 1 758 ? -41.474 34.598 -5.548 1.00 69.56 754 GLY B C 1
ATOM 5630 O O . GLY A 1 758 ? -42.218 34.587 -4.571 1.00 71.28 754 GLY B O 1
ATOM 5631 N N . GLY A 1 759 ? -41.894 34.932 -6.769 1.00 65.39 755 GLY B N 1
ATOM 5632 C CA . GLY A 1 759 ? -43.287 35.289 -7.049 1.00 64.64 755 GLY B CA 1
ATOM 5633 C C . GLY A 1 759 ? -44.070 34.193 -7.743 1.00 63.51 755 GLY B C 1
ATOM 5634 O O . GLY A 1 759 ? -45.171 34.431 -8.248 1.00 63.96 755 GLY B O 1
ATOM 5635 N N . GLN A 1 760 ? -43.495 32.996 -7.787 1.00 64.16 756 GLN B N 1
ATOM 5636 C CA . GLN A 1 760 ? -44.154 31.837 -8.365 1.00 65.99 756 GLN B CA 1
ATOM 5637 C C . GLN A 1 760 ? -44.769 31.035 -7.228 1.00 63.30 756 GLN B C 1
ATOM 5638 O O . GLN A 1 760 ? -44.191 30.058 -6.755 1.00 63.70 756 GLN B O 1
ATOM 5644 N N . VAL A 1 761 ? -45.936 31.477 -6.777 1.00 60.07 757 VAL B N 1
ATOM 5645 C CA . VAL A 1 761 ? -46.606 30.858 -5.642 1.00 56.99 757 VAL B CA 1
ATOM 5646 C C . VAL A 1 761 ? -47.605 29.846 -6.177 1.00 54.30 757 VAL B C 1
ATOM 5647 O O . VAL A 1 761 ? -48.557 30.209 -6.870 1.00 51.11 757 VAL B O 1
ATOM 5651 N N . ASP A 1 762 ? -47.372 28.574 -5.867 1.00 52.94 758 ASP B N 1
ATOM 5652 C CA . ASP A 1 762 ? -48.187 27.498 -6.418 1.00 55.51 758 ASP B CA 1
ATOM 5653 C C . ASP A 1 762 ? -49.515 27.381 -5.663 1.00 55.88 758 ASP B C 1
ATOM 5654 O O . ASP A 1 762 ? -49.635 26.605 -4.717 1.00 58.15 758 ASP B O 1
ATOM 5659 N N . LEU A 1 763 ? -50.502 28.166 -6.086 1.00 55.79 759 LEU B N 1
ATOM 5660 C CA . LEU A 1 763 ? -51.813 28.186 -5.438 1.00 57.60 759 LEU B CA 1
ATOM 5661 C C . LEU A 1 763 ? -52.866 27.355 -6.161 1.00 59.25 759 LEU B C 1
ATOM 5662 O O . LEU A 1 763 ? -53.939 27.110 -5.610 1.00 61.61 759 LEU B O 1
ATOM 5667 N N . THR A 1 764 ? -52.569 26.926 -7.383 1.00 61.02 760 THR B N 1
ATOM 5668 C CA . THR A 1 764 ? -53.562 26.307 -8.246 1.00 63.02 760 THR B CA 1
ATOM 5669 C C . THR A 1 764 ? -52.938 25.062 -8.853 1.00 65.28 760 THR B C 1
ATOM 5670 O O . THR A 1 764 ? -51.712 24.951 -8.934 1.00 64.59 760 THR B O 1
ATOM 5674 N N . GLY A 1 765 ? -53.775 24.125 -9.276 1.00 68.34 761 GLY B N 1
ATOM 5675 C CA . GLY A 1 765 ? -53.293 22.914 -9.929 1.00 71.77 761 GLY B CA 1
ATOM 5676 C C . GLY A 1 765 ? -52.704 21.901 -8.960 1.00 74.09 761 GLY B C 1
ATOM 5677 O O . GLY A 1 765 ? -52.594 22.161 -7.760 1.00 74.45 761 GLY B O 1
ATOM 5678 N N . ALA A 1 766 ? -52.320 20.741 -9.492 1.00 73.94 762 ALA B N 1
ATOM 5679 C CA . ALA A 1 766 ? -51.784 19.651 -8.684 1.00 70.72 762 ALA B CA 1
ATOM 5680 C C . ALA A 1 766 ? -50.395 20.009 -8.176 1.00 70.75 762 ALA B C 1
ATOM 5681 O O . ALA A 1 766 ? -49.759 20.936 -8.678 1.00 73.86 762 ALA B O 1
ATOM 5683 N N . THR A 1 767 ? -49.934 19.275 -7.169 1.00 70.50 763 THR B N 1
ATOM 5684 C CA . THR A 1 767 ? -48.680 19.579 -6.469 1.00 69.02 763 THR B CA 1
ATOM 5685 C C . THR A 1 767 ? -48.697 20.926 -5.730 1.00 63.82 763 THR B C 1
ATOM 5686 O O . THR A 1 767 ? -47.651 21.384 -5.270 1.00 64.72 763 THR B O 1
ATOM 5690 N N . CYS A 1 768 ? -49.871 21.554 -5.617 1.00 59.32 764 CYS B N 1
ATOM 5691 C CA . CYS A 1 768 ? -50.047 22.713 -4.743 1.00 55.41 764 CYS B CA 1
ATOM 5692 C C . CYS A 1 768 ? -49.666 22.280 -3.329 1.00 53.06 764 CYS B C 1
ATOM 5693 O O . CYS A 1 768 ? -50.309 21.405 -2.768 1.00 53.26 764 CYS B O 1
ATOM 5696 N N . PRO A 1 769 ? -48.612 22.880 -2.755 1.00 52.40 765 PRO B N 1
ATOM 5697 C CA . PRO A 1 769 ? -48.130 22.449 -1.446 1.00 53.22 765 PRO B CA 1
ATOM 5698 C C . PRO A 1 769 ? -48.916 23.030 -0.266 1.00 53.28 765 PRO B C 1
ATOM 5699 O O . PRO A 1 769 ? -48.543 22.799 0.883 1.00 53.33 765 PRO B O 1
ATOM 5703 N N . TYR A 1 770 ? -49.989 23.768 -0.544 1.00 54.26 766 TYR B N 1
ATOM 5704 C CA . TYR A 1 770 ? -50.736 24.467 0.494 1.00 54.53 766 TYR B CA 1
ATOM 5705 C C . TYR A 1 770 ? -52.109 23.836 0.727 1.00 55.79 766 TYR B C 1
ATOM 5706 O O . TYR A 1 770 ? -53.022 24.487 1.228 1.00 53.92 766 TYR B O 1
ATOM 5715 N N . THR A 1 771 ? -52.241 22.565 0.359 1.00 57.69 767 THR B N 1
ATOM 5716 C CA . THR A 1 771 ? -53.490 21.838 0.525 1.00 57.61 767 THR B CA 1
ATOM 5717 C C . THR A 1 771 ? -53.760 21.558 2.007 1.00 56.70 767 THR B C 1
ATOM 5718 O O . THR A 1 771 ? -52.839 21.442 2.819 1.00 53.76 767 THR B O 1
ATOM 5722 N N . LEU A 1 772 ? -55.039 21.451 2.338 1.00 55.85 768 LEU B N 1
ATOM 5723 C CA . LEU A 1 772 ? -55.497 21.358 3.723 1.00 57.77 768 LEU B CA 1
ATOM 5724 C C . LEU A 1 772 ? -54.699 20.381 4.589 1.00 60.56 768 LEU B C 1
ATOM 5725 O O . LEU A 1 772 ? -54.261 20.744 5.679 1.00 63.05 768 LEU B O 1
ATOM 5730 N N . SER A 1 773 ? -54.519 19.161 4.086 1.00 61.23 769 SER B N 1
ATOM 5731 C CA . SER A 1 773 ? -53.868 18.063 4.812 1.00 63.80 769 SER B CA 1
ATOM 5732 C C . SER A 1 773 ? -52.347 18.196 4.999 1.00 66.97 769 SER B C 1
ATOM 5733 O O . SER A 1 773 ? -51.761 17.624 5.943 1.00 69.88 769 SER B O 1
ATOM 5736 N N . ASN A 1 774 ? -51.704 18.956 4.123 1.00 64.59 770 ASN B N 1
ATOM 5737 C CA . ASN A 1 774 ? -50.252 19.043 4.153 1.00 61.31 770 ASN B CA 1
ATOM 5738 C C . ASN A 1 774 ? -49.736 19.786 5.387 1.00 58.10 770 ASN B C 1
ATOM 5739 O O . ASN A 1 774 ? -50.122 20.927 5.646 1.00 57.33 770 ASN B O 1
ATOM 5744 N N . MET A 1 775 ? -48.858 19.119 6.134 1.00 55.51 771 MET B N 1
ATOM 5745 C CA . MET A 1 775 ? -48.259 19.671 7.349 1.00 55.90 771 MET B CA 1
ATOM 5746 C C . MET A 1 775 ? -46.734 19.771 7.242 1.00 54.36 771 MET B C 1
ATOM 5747 O O . MET A 1 775 ? -46.038 19.984 8.243 1.00 50.52 771 MET B O 1
ATOM 5752 N N . THR A 1 776 ? -46.214 19.628 6.025 1.00 55.39 772 THR B N 1
ATOM 5753 C CA . THR A 1 776 ? -44.787 19.764 5.780 1.00 56.58 772 THR B CA 1
ATOM 5754 C C . THR A 1 776 ? -44.576 20.751 4.638 1.00 55.83 772 THR B C 1
ATOM 5755 O O . THR A 1 776 ? -44.897 20.461 3.488 1.00 57.30 772 THR B O 1
ATOM 5759 N N . TYR A 1 777 ? -44.053 21.923 4.976 1.00 56.61 773 TYR B N 1
ATOM 5760 C CA . TYR A 1 777 ? -43.763 22.969 4.004 1.00 57.92 773 TYR B CA 1
ATOM 5761 C C . TYR A 1 777 ? -42.255 23.094 3.878 1.00 58.98 773 TYR B C 1
ATOM 5762 O O . TYR A 1 777 ? -41.563 23.285 4.877 1.00 57.61 773 TYR B O 1
ATOM 5771 N N . LYS A 1 778 ? -41.746 22.984 2.658 1.00 61.59 774 LYS B N 1
ATOM 5772 C CA . LYS A 1 778 ? -40.368 23.369 2.388 1.00 65.48 774 LYS B CA 1
ATOM 5773 C C . LYS A 1 778 ? -40.253 24.855 2.705 1.00 66.55 774 LYS B C 1
ATOM 5774 O O . LYS A 1 778 ? -41.161 25.626 2.381 1.00 66.12 774 LYS B O 1
ATOM 5780 N N . GLU A 1 779 ? -39.154 25.258 3.339 1.00 65.01 775 GLU B N 1
ATOM 5781 C CA . GLU A 1 779 ? -38.970 26.660 3.726 1.00 67.74 775 GLU B CA 1
ATOM 5782 C C . GLU A 1 779 ? -39.185 27.593 2.530 1.00 66.59 775 GLU B C 1
ATOM 5783 O O . GLU A 1 779 ? -39.730 28.686 2.671 1.00 63.84 775 GLU B O 1
ATOM 5789 N N . GLU A 1 780 ? -38.763 27.128 1.358 1.00 68.03 776 GLU B N 1
ATOM 5790 C CA . GLU A 1 780 ? -39.036 27.784 0.080 1.00 69.79 776 GLU B CA 1
ATOM 5791 C C . GLU A 1 780 ? -40.527 28.117 -0.083 1.00 66.09 776 GLU B C 1
ATOM 5792 O O . GLU A 1 780 ? -40.886 29.266 -0.339 1.00 63.42 776 GLU B O 1
ATOM 5798 N N . ASP A 1 781 ? -41.380 27.104 0.075 1.00 63.02 777 ASP B N 1
ATOM 5799 C CA . ASP A 1 781 ? -42.835 27.259 -0.082 1.00 60.36 777 ASP B CA 1
ATOM 5800 C C . ASP A 1 781 ? -43.487 28.071 1.044 1.00 56.62 777 ASP B C 1
ATOM 5801 O O . ASP A 1 781 ? -44.467 28.780 0.814 1.00 52.56 777 ASP B O 1
ATOM 5806 N N . PHE A 1 782 ? -42.951 27.952 2.252 1.00 53.53 778 PHE B N 1
ATOM 5807 C CA . PHE A 1 782 ? -43.412 28.748 3.379 1.00 55.23 778 PHE B CA 1
ATOM 5808 C C . PHE A 1 782 ? -43.212 30.234 3.094 1.00 57.14 778 PHE B C 1
ATOM 5809 O O . PHE A 1 782 ? -44.138 31.035 3.236 1.00 56.25 778 PHE B O 1
ATOM 5817 N N . GLU A 1 783 ? -41.987 30.591 2.711 1.00 57.87 779 GLU B N 1
ATOM 5818 C CA . GLU A 1 783 ? -41.614 31.992 2.493 1.00 58.06 779 GLU B CA 1
ATOM 5819 C C . GLU A 1 783 ? -42.454 32.660 1.412 1.00 55.68 779 GLU B C 1
ATOM 5820 O O . GLU A 1 783 ? -42.882 33.799 1.581 1.00 55.67 779 GLU B O 1
ATOM 5826 N N . ARG A 1 784 ? -42.692 31.953 0.313 1.00 54.63 780 ARG B N 1
ATOM 5827 C CA . ARG A 1 784 ? -43.518 32.482 -0.770 1.00 56.80 780 ARG B CA 1
ATOM 5828 C C . ARG A 1 784 ? -44.911 32.875 -0.307 1.00 56.35 780 ARG B C 1
ATOM 5829 O O . ARG A 1 784 ? -45.395 33.968 -0.621 1.00 54.72 780 ARG B O 1
ATOM 5837 N N . LEU A 1 785 ? -45.560 31.969 0.417 1.00 53.36 781 LEU B N 1
ATOM 5838 C CA . LEU A 1 785 ? -46.917 32.214 0.893 1.00 50.30 781 LEU B CA 1
ATOM 5839 C C . LEU A 1 785 ? -46.928 33.358 1.902 1.00 47.92 781 LEU B C 1
ATOM 5840 O O . LEU A 1 785 ? -47.776 34.247 1.833 1.00 46.87 781 LEU B O 1
ATOM 5845 N N . LEU A 1 786 ? -45.970 33.334 2.823 1.00 47.90 782 LEU B N 1
ATOM 5846 C CA . LEU A 1 786 ? -45.833 34.386 3.823 1.00 50.39 782 LEU B CA 1
ATOM 5847 C C . LEU A 1 786 ? -45.603 35.756 3.179 1.00 49.84 782 LEU B C 1
ATOM 5848 O O . LEU A 1 786 ? -46.293 36.726 3.495 1.00 48.42 782 LEU B O 1
ATOM 5853 N N . ARG A 1 787 ? -44.626 35.830 2.284 1.00 50.31 783 ARG B N 1
ATOM 5854 C CA . ARG A 1 787 ? -44.263 37.103 1.660 1.00 52.90 783 ARG B CA 1
ATOM 5855 C C . ARG A 1 787 ? -45.371 37.618 0.744 1.00 49.42 783 ARG B C 1
ATOM 5856 O O . ARG A 1 787 ? -45.610 38.819 0.681 1.00 49.17 783 ARG B O 1
ATOM 5864 N N . LEU A 1 788 ? -46.055 36.710 0.052 1.00 48.77 784 LEU B N 1
ATOM 5865 C CA . LEU A 1 788 ? -47.235 37.075 -0.736 1.00 48.99 784 LEU B CA 1
ATOM 5866 C C . LEU A 1 788 ? -48.282 37.763 0.132 1.00 49.34 784 LEU B C 1
ATOM 5867 O O . LEU A 1 788 ? -48.807 38.816 -0.228 1.00 49.66 784 LEU B O 1
ATOM 5872 N N . SER A 1 789 ? -48.578 37.148 1.274 1.00 49.69 785 SER B N 1
ATOM 5873 C CA . SER A 1 789 ? -49.575 37.667 2.208 1.00 49.05 785 SER B CA 1
ATOM 5874 C C . SER A 1 789 ? -49.170 39.043 2.741 1.00 47.54 785 SER B C 1
ATOM 5875 O O . SER A 1 789 ? -49.966 39.982 2.738 1.00 46.29 785 SER B O 1
ATOM 5878 N N . ASP A 1 790 ? -47.924 39.145 3.188 1.00 49.02 786 ASP B N 1
ATOM 5879 C CA . ASP A 1 790 ? -47.330 40.408 3.628 1.00 50.47 786 ASP B CA 1
ATOM 5880 C C . ASP A 1 790 ? -47.468 41.485 2.548 1.00 50.30 786 ASP B C 1
ATOM 5881 O O . ASP A 1 790 ? -47.935 42.595 2.816 1.00 49.84 786 ASP B O 1
ATOM 5886 N N . TYR A 1 791 ? -47.077 41.136 1.327 1.00 49.91 787 TYR B N 1
ATOM 5887 C CA . TYR A 1 791 ? -47.125 42.063 0.200 1.00 49.63 787 TYR B CA 1
ATOM 5888 C C . TYR A 1 791 ? -48.542 42.561 -0.083 1.00 48.88 787 TYR B C 1
ATOM 5889 O O . TYR A 1 791 ? -48.761 43.767 -0.208 1.00 46.17 787 TYR B O 1
ATOM 5898 N N . ASN A 1 792 ? -49.490 41.628 -0.189 1.00 46.78 788 ASN B N 1
ATOM 5899 C CA . ASN A 1 792 ? -50.881 41.966 -0.517 1.00 46.59 788 ASN B CA 1
ATOM 5900 C C . ASN A 1 792 ? -51.500 42.987 0.433 1.00 43.43 788 ASN B C 1
ATOM 5901 O O . ASN A 1 792 ? -52.338 43.786 0.019 1.00 45.03 788 ASN B O 1
ATOM 5906 N N . VAL A 1 793 ? -51.100 42.954 1.702 1.00 43.60 789 VAL B N 1
ATOM 5907 C CA . VAL A 1 793 ? -51.580 43.930 2.686 1.00 44.24 789 VAL B CA 1
ATOM 5908 C C . VAL A 1 793 ? -50.812 45.246 2.571 1.00 44.88 789 VAL B C 1
ATOM 5909 O O . VAL A 1 793 ? -51.421 46.318 2.570 1.00 42.70 789 VAL B O 1
ATOM 5913 N N . GLN A 1 794 ? -49.486 45.172 2.473 1.00 47.56 790 GLN B N 1
ATOM 5914 C CA . GLN A 1 794 ? -48.671 46.389 2.323 1.00 50.72 790 GLN B CA 1
ATOM 5915 C C . GLN A 1 794 ? -49.086 47.209 1.097 1.00 49.19 790 GLN B C 1
ATOM 5916 O O . GLN A 1 794 ? -49.287 48.419 1.202 1.00 49.27 790 GLN B O 1
ATOM 5922 N N . THR A 1 795 ? -49.258 46.530 -0.036 1.00 49.27 791 THR B N 1
ATOM 5923 C CA . THR A 1 795 ? -49.752 47.146 -1.281 1.00 50.52 791 THR B CA 1
ATOM 5924 C C . THR A 1 795 ? -51.140 47.799 -1.143 1.00 49.39 791 THR B C 1
ATOM 5925 O O . THR A 1 795 ? -51.516 48.655 -1.939 1.00 47.48 791 THR B O 1
ATOM 5929 N N . SER A 1 796 ? -51.886 47.417 -0.113 1.00 49.72 792 SER B N 1
ATOM 5930 C CA . SER A 1 796 ? -53.215 47.965 0.119 1.00 47.76 792 SER B CA 1
ATOM 5931 C C . SER A 1 796 ? -53.223 49.043 1.212 1.00 47.17 792 SER B C 1
ATOM 5932 O O . SER A 1 796 ? -54.294 49.459 1.658 1.00 46.64 792 SER B O 1
ATOM 5935 N N . GLN A 1 797 ? -52.042 49.506 1.630 1.00 46.18 793 GLN B N 1
ATOM 5936 C CA . GLN A 1 797 ? -51.932 50.493 2.713 1.00 46.59 793 GLN B CA 1
ATOM 5937 C C . GLN A 1 797 ? -52.883 51.676 2.530 1.00 46.94 793 GLN B C 1
ATOM 5938 O O . GLN A 1 797 ? -53.569 52.092 3.473 1.00 45.37 793 GLN B O 1
ATOM 5944 N N . GLY A 1 798 ? -52.910 52.212 1.313 1.00 47.63 794 GLY B N 1
ATOM 5945 C CA . GLY A 1 798 ? -53.751 53.365 0.990 1.00 46.45 794 GLY B CA 1
ATOM 5946 C C . GLY A 1 798 ? -55.216 53.114 1.279 1.00 45.34 794 GLY B C 1
ATOM 5947 O O . GLY A 1 798 ? -55.878 53.934 1.933 1.00 44.22 794 GLY B O 1
ATOM 5948 N N . ALA A 1 799 ? -55.718 51.975 0.804 1.00 43.67 795 ALA B N 1
ATOM 5949 C CA . ALA A 1 799 ? -57.114 51.602 1.011 1.00 42.66 795 ALA B CA 1
ATOM 5950 C C . ALA A 1 799 ? -57.443 51.452 2.499 1.00 41.74 795 ALA B C 1
ATOM 5951 O O . ALA A 1 799 ? -58.515 51.859 2.938 1.00 42.89 795 ALA B O 1
ATOM 5953 N N . ILE A 1 800 ? -56.508 50.904 3.268 1.00 41.11 796 ILE B N 1
ATOM 5954 C CA . ILE A 1 800 ? -56.704 50.716 4.708 1.00 42.39 796 ILE B CA 1
ATOM 5955 C C . ILE A 1 800 ? -56.785 52.064 5.442 1.00 44.32 796 ILE B C 1
ATOM 5956 O O . ILE A 1 800 ? -57.684 52.280 6.262 1.00 45.86 796 ILE B O 1
ATOM 5961 N N . LEU A 1 801 ? -55.851 52.966 5.144 1.00 44.36 797 LEU B N 1
ATOM 5962 C CA . LEU A 1 801 ? -55.841 54.303 5.760 1.00 43.72 797 LEU B CA 1
ATOM 5963 C C . LEU A 1 801 ? -57.097 55.096 5.412 1.00 42.31 797 LEU B C 1
ATOM 5964 O O . LEU A 1 801 ? -57.675 55.763 6.274 1.00 43.39 797 LEU B O 1
ATOM 5969 N N . GLN A 1 802 ? -57.513 55.017 4.152 1.00 43.19 798 GLN B N 1
ATOM 5970 C CA . GLN A 1 802 ? -58.766 55.622 3.698 1.00 45.48 798 GLN B CA 1
ATOM 5971 C C . GLN A 1 802 ? -59.963 55.104 4.489 1.00 43.69 798 GLN B C 1
ATOM 5972 O O . GLN A 1 802 ? -60.825 55.881 4.916 1.00 41.18 798 GLN B O 1
ATOM 5978 N N . ALA A 1 803 ? -60.027 53.785 4.659 1.00 43.80 799 ALA B N 1
ATOM 5979 C CA . ALA A 1 803 ? -61.129 53.167 5.392 1.00 42.70 799 ALA B CA 1
ATOM 5980 C C . ALA A 1 803 ? -61.086 53.596 6.853 1.00 40.77 799 ALA B C 1
ATOM 5981 O O . ALA A 1 803 ? -62.121 53.878 7.455 1.00 41.56 799 ALA B O 1
ATOM 5983 N N . LEU A 1 804 ? -59.888 53.660 7.420 1.00 41.06 800 LEU B N 1
ATOM 5984 C CA . LEU A 1 804 ? -59.725 54.151 8.786 1.00 41.85 800 LEU B CA 1
ATOM 5985 C C . LEU A 1 804 ? -60.244 55.583 8.954 1.00 45.11 800 LEU B C 1
ATOM 5986 O O . LEU A 1 804 ? -60.908 55.897 9.955 1.00 44.11 800 LEU B O 1
ATOM 5991 N N . ARG A 1 805 ? -59.956 56.444 7.979 1.00 46.06 801 ARG B N 1
ATOM 5992 C CA . ARG A 1 805 ? -60.460 57.821 8.005 1.00 48.20 801 ARG B CA 1
ATOM 5993 C C . ARG A 1 805 ? -61.981 57.866 7.963 1.00 47.12 801 ARG B C 1
ATOM 5994 O O . ARG A 1 805 ? -62.615 58.617 8.711 1.00 47.57 801 ARG B O 1
ATOM 6002 N N . THR A 1 806 ? -62.566 57.073 7.077 1.00 44.28 802 THR B N 1
ATOM 6003 C CA . THR A 1 806 ? -64.012 56.993 6.992 1.00 44.27 802 THR B CA 1
ATOM 6004 C C . THR A 1 806 ? -64.609 56.436 8.288 1.00 44.67 802 THR B C 1
ATOM 6005 O O . THR A 1 806 ? -65.628 56.934 8.776 1.00 43.11 802 THR B O 1
ATOM 6009 N N . ALA A 1 807 ? -63.983 55.392 8.828 1.00 44.24 803 ALA B N 1
ATOM 6010 C CA . ALA A 1 807 ? -64.432 54.801 10.085 1.00 45.53 803 ALA B CA 1
ATOM 6011 C C . ALA A 1 807 ? -64.410 55.857 11.184 1.00 48.08 803 ALA B C 1
ATOM 6012 O O . ALA A 1 807 ? -65.319 55.934 12.004 1.00 45.98 803 ALA B O 1
ATOM 6014 N N . LEU A 1 808 ? -63.370 56.684 11.170 1.00 51.30 804 LEU B N 1
ATOM 6015 C CA . LEU A 1 808 ? -63.241 57.780 12.122 1.00 53.35 804 LEU B CA 1
ATOM 6016 C C . LEU A 1 808 ? -64.397 58.775 12.012 1.00 52.49 804 LEU B C 1
ATOM 6017 O O . LEU A 1 808 ? -65.013 59.125 13.018 1.00 50.89 804 LEU B O 1
ATOM 6022 N N . LYS A 1 809 ? -64.718 59.207 10.796 1.00 54.50 805 LYS B N 1
ATOM 6023 C CA . LYS A 1 809 ? -65.845 60.127 10.601 1.00 57.50 805 LYS B CA 1
ATOM 6024 C C . LYS A 1 809 ? -67.141 59.580 11.192 1.00 58.95 805 LYS B C 1
ATOM 6025 O O . LYS A 1 809 ? -67.854 60.293 11.895 1.00 61.09 805 LYS B O 1
ATOM 6031 N N . HIS A 1 810 ? -67.440 58.318 10.889 1.00 60.19 806 HIS B N 1
ATOM 6032 C CA . HIS A 1 810 ? -68.632 57.639 11.431 1.00 61.74 806 HIS B CA 1
ATOM 6033 C C . HIS A 1 810 ? -68.727 57.684 12.952 1.00 62.55 806 HIS B C 1
ATOM 6034 O O . HIS A 1 810 ? -69.811 57.844 13.517 1.00 64.84 806 HIS B O 1
ATOM 6041 N N . ARG A 1 811 ? -67.582 57.531 13.604 1.00 62.93 807 ARG B N 1
ATOM 6042 C CA . ARG A 1 811 ? -67.520 57.370 15.044 1.00 64.12 807 ARG B CA 1
ATOM 6043 C C . ARG A 1 811 ? -67.320 58.711 15.761 1.00 66.01 807 ARG B C 1
ATOM 6044 O O . ARG A 1 811 ? -67.869 59.743 15.356 1.00 67.65 807 ARG B O 1
ATOM 6052 N N . GLY B 1 20 ? -99.559 38.907 -29.933 1.00 69.13 16 GLY A N 1
ATOM 6053 C CA . GLY B 1 20 ? -100.428 40.073 -29.592 1.00 70.02 16 GLY A CA 1
ATOM 6054 C C . GLY B 1 20 ? -101.850 39.884 -30.099 1.00 70.57 16 GLY A C 1
ATOM 6055 O O . GLY B 1 20 ? -102.075 39.805 -31.309 1.00 74.70 16 GLY A O 1
ATOM 6056 N N . GLU B 1 21 ? -102.811 39.821 -29.180 1.00 68.98 17 GLU A N 1
ATOM 6057 C CA . GLU B 1 21 ? -104.200 39.519 -29.535 1.00 68.06 17 GLU A CA 1
ATOM 6058 C C . GLU B 1 21 ? -105.204 40.082 -28.518 1.00 67.95 17 GLU A C 1
ATOM 6059 O O . GLU B 1 21 ? -104.987 39.997 -27.315 1.00 67.21 17 GLU A O 1
ATOM 6065 N N . ALA B 1 22 ? -106.290 40.671 -29.019 1.00 67.20 18 ALA A N 1
ATOM 6066 C CA . ALA B 1 22 ? -107.374 41.183 -28.182 1.00 64.54 18 ALA A CA 1
ATOM 6067 C C . ALA B 1 22 ? -108.513 40.174 -28.185 1.00 62.40 18 ALA A C 1
ATOM 6068 O O . ALA B 1 22 ? -108.976 39.775 -29.251 1.00 63.92 18 ALA A O 1
ATOM 6070 N N . SER B 1 23 ? -108.954 39.762 -27.000 1.00 59.68 19 SER A N 1
ATOM 6071 C CA . SER B 1 23 ? -110.084 38.841 -26.880 1.00 57.42 19 SER A CA 1
ATOM 6072 C C . SER B 1 23 ? -110.971 39.157 -25.672 1.00 58.52 19 SER A C 1
ATOM 6073 O O . SER B 1 23 ? -110.472 39.332 -24.571 1.00 56.31 19 SER A O 1
ATOM 6076 N N . THR B 1 24 ? -112.284 39.199 -25.879 1.00 58.54 20 THR A N 1
ATOM 6077 C CA . THR B 1 24 ? -113.242 39.577 -24.833 1.00 61.21 20 THR A CA 1
ATOM 6078 C C . THR B 1 24 ? -113.677 38.416 -23.917 1.00 62.37 20 THR A C 1
ATOM 6079 O O . THR B 1 24 ? -113.851 37.286 -24.378 1.00 63.78 20 THR A O 1
ATOM 6083 N N . CYS B 1 25 ? -113.861 38.712 -22.626 1.00 61.57 21 CYS A N 1
ATOM 6084 C CA . CYS B 1 25 ? -114.265 37.716 -21.623 1.00 61.25 21 CYS A CA 1
ATOM 6085 C C . CYS B 1 25 ? -115.783 37.613 -21.455 1.00 63.62 21 CYS A C 1
ATOM 6086 O O . CYS B 1 25 ? -116.509 38.560 -21.726 1.00 65.28 21 CYS A O 1
ATOM 6089 N N . TRP B 1 26 ? -116.247 36.449 -21.009 1.00 67.61 22 TRP A N 1
ATOM 6090 C CA . TRP B 1 26 ? -117.650 36.232 -20.664 1.00 71.69 22 TRP A CA 1
ATOM 6091 C C . TRP B 1 26 ? -117.781 36.095 -19.155 1.00 72.67 22 TRP A C 1
ATOM 6092 O O . TRP B 1 26 ? -116.794 35.836 -18.465 1.00 73.82 22 TRP A O 1
ATOM 6103 N N . GLN B 1 27 ? -118.995 36.269 -18.640 1.00 72.46 23 GLN A N 1
ATOM 6104 C CA . GLN B 1 27 ? -119.268 35.969 -17.237 1.00 73.89 23 GLN A CA 1
ATOM 6105 C C . GLN B 1 27 ? -119.955 34.611 -17.100 1.00 71.80 23 GLN A C 1
ATOM 6106 O O . GLN B 1 27 ? -120.978 34.380 -17.735 1.00 70.32 23 GLN A O 1
ATOM 6112 N N . LEU B 1 28 ? -119.400 33.728 -16.267 1.00 69.67 24 LEU A N 1
ATOM 6113 C CA . LEU B 1 28 ? -120.025 32.431 -15.971 1.00 7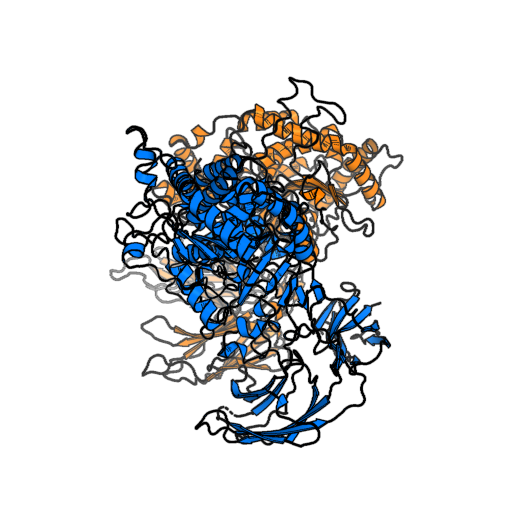1.52 24 LEU A CA 1
ATOM 6114 C C . LEU B 1 28 ? -120.646 32.425 -14.574 1.00 71.87 24 LEU A C 1
ATOM 6115 O O . LEU B 1 28 ? -119.965 32.705 -13.588 1.00 74.76 24 LEU A O 1
ATOM 6120 N N . THR B 1 29 ? -121.932 32.092 -14.491 1.00 70.54 25 THR A N 1
ATOM 6121 C CA . THR B 1 29 ? -122.569 31.842 -13.192 1.00 70.68 25 THR A CA 1
ATOM 6122 C C . THR B 1 29 ? -122.700 30.330 -13.000 1.00 69.07 25 THR A C 1
ATOM 6123 O O . THR B 1 29 ? -123.290 29.635 -13.834 1.00 67.81 25 THR A O 1
ATOM 6127 N N . VAL B 1 30 ? -122.120 29.826 -11.913 1.00 70.06 26 VAL A N 1
ATOM 6128 C CA . VAL B 1 30 ? -122.185 28.406 -11.576 1.00 70.22 26 VAL A CA 1
ATOM 6129 C C . VAL B 1 30 ? -123.079 28.269 -10.354 1.00 71.94 26 VAL A C 1
ATOM 6130 O O . VAL B 1 30 ? -122.718 28.730 -9.267 1.00 71.27 26 VAL A O 1
ATOM 6134 N N . ARG B 1 31 ? -124.243 27.647 -10.532 1.00 75.54 27 ARG A N 1
ATOM 6135 C CA . ARG B 1 31 ? -125.185 27.455 -9.424 1.00 78.26 27 ARG A CA 1
ATOM 6136 C C . ARG B 1 31 ? -125.133 26.017 -8.916 1.00 75.84 27 ARG A C 1
ATOM 6137 O O . ARG B 1 31 ? -125.623 25.099 -9.575 1.00 75.22 27 ARG A O 1
ATOM 6145 N N . VAL B 1 32 ? -124.539 25.841 -7.737 1.00 75.69 28 VAL A N 1
ATOM 6146 C CA . VAL B 1 32 ? -124.436 24.533 -7.090 1.00 77.19 28 VAL A CA 1
ATOM 6147 C C . VAL B 1 32 ? -125.764 24.257 -6.391 1.00 77.27 28 VAL A C 1
ATOM 6148 O O . VAL B 1 32 ? -126.096 24.908 -5.403 1.00 77.76 28 VAL A O 1
ATOM 6152 N N . LEU B 1 33 ? -126.525 23.298 -6.909 1.00 78.85 29 LEU A N 1
ATOM 6153 C CA . LEU B 1 33 ? -127.871 23.034 -6.403 1.00 80.32 29 LEU A CA 1
ATOM 6154 C C . LEU B 1 33 ? -127.866 22.060 -5.226 1.00 81.38 29 LEU A C 1
ATOM 6155 O O . LEU B 1 33 ? -128.122 22.452 -4.084 1.00 79.66 29 LEU A O 1
ATOM 6160 N N . GLU B 1 34 ? -127.566 20.797 -5.510 1.00 83.60 30 GLU A N 1
ATOM 6161 C CA . GLU B 1 34 ? -127.661 19.738 -4.513 1.00 85.68 30 GLU A CA 1
ATOM 6162 C C . GLU B 1 34 ? -126.863 18.518 -4.937 1.00 85.84 30 GLU A C 1
ATOM 6163 O O . GLU B 1 34 ? -126.458 18.403 -6.096 1.00 85.79 30 GLU A O 1
ATOM 6169 N N . ALA B 1 35 ? -126.653 17.611 -3.987 1.00 88.12 31 ALA A N 1
ATOM 6170 C CA . ALA B 1 35 ? -126.020 16.329 -4.260 1.00 90.48 31 ALA A CA 1
ATOM 6171 C C . ALA B 1 35 ? -126.823 15.205 -3.611 1.00 93.76 31 ALA A C 1
ATOM 6172 O O . ALA B 1 35 ? -127.609 15.446 -2.692 1.00 93.71 31 ALA A O 1
ATOM 6174 N N . ARG B 1 36 ? -126.623 13.982 -4.098 1.00 97.62 32 ARG A N 1
ATOM 6175 C CA . ARG B 1 36 ? -127.355 12.815 -3.604 1.00 100.00 32 ARG A CA 1
ATOM 6176 C C . ARG B 1 36 ? -126.449 11.601 -3.428 1.00 100.46 32 ARG A C 1
ATOM 6177 O O . ARG B 1 36 ? -125.481 11.422 -4.171 1.00 101.37 32 ARG A O 1
ATOM 6185 N N . ASN B 1 37 ? -126.787 10.774 -2.441 1.00 100.49 33 ASN A N 1
ATOM 6186 C CA . ASN B 1 37 ? -126.137 9.483 -2.205 1.00 102.10 33 ASN A CA 1
ATOM 6187 C C . ASN B 1 37 ? -124.672 9.593 -1.790 1.00 103.38 33 ASN A C 1
ATOM 6188 O O . ASN B 1 37 ? -123.860 8.753 -2.162 1.00 103.38 33 ASN A O 1
ATOM 6193 N N . LEU B 1 38 ? -124.329 10.620 -1.019 1.00 107.83 34 LEU A N 1
ATOM 6194 C CA . LEU B 1 38 ? -122.955 10.764 -0.537 1.00 113.91 34 LEU A CA 1
ATOM 6195 C C . LEU B 1 38 ? -122.668 9.761 0.585 1.00 117.95 34 LEU A C 1
ATOM 6196 O O . LEU B 1 38 ? -123.568 9.341 1.299 1.00 115.37 34 LEU A O 1
ATOM 6201 N N . ARG B 1 39 ? -121.399 9.395 0.724 1.00 124.66 35 ARG A N 1
ATOM 6202 C CA . ARG B 1 39 ? -120.941 8.413 1.711 1.00 127.25 35 ARG A CA 1
ATOM 6203 C C . ARG B 1 39 ? -120.937 8.966 3.141 1.00 127.61 35 ARG A C 1
ATOM 6204 O O . ARG B 1 39 ? -120.534 10.104 3.356 1.00 127.90 35 ARG A O 1
ATOM 6212 N N . TRP B 1 40 ? -121.355 8.148 4.110 1.00 126.64 36 TRP A N 1
ATOM 6213 C CA . TRP B 1 40 ? -121.416 8.559 5.521 1.00 125.82 36 TRP A CA 1
ATOM 6214 C C . TRP B 1 40 ? -120.018 8.680 6.137 1.00 124.31 36 TRP A C 1
ATOM 6215 O O . TRP B 1 40 ? -119.066 8.062 5.659 1.00 125.69 36 TRP A O 1
ATOM 6226 N N . ALA B 1 41 ? -119.902 9.496 7.184 1.00 121.58 37 ALA A N 1
ATOM 6227 C CA . ALA B 1 41 ? -118.660 9.612 7.947 1.00 117.33 37 ALA A CA 1
ATOM 6228 C C . ALA B 1 41 ? -118.469 8.368 8.796 1.00 114.51 37 ALA A C 1
ATOM 6229 O O . ALA B 1 41 ? -117.392 7.791 8.812 1.00 113.24 37 ALA A O 1
ATOM 6231 N N . ALA B 1 47 ? -122.421 12.531 6.307 1.00 91.32 43 ALA A N 1
ATOM 6232 C CA . ALA B 1 47 ? -121.356 13.502 6.062 1.00 90.10 43 ALA A CA 1
ATOM 6233 C C . ALA B 1 47 ? -121.786 14.920 6.425 1.00 87.50 43 ALA A C 1
ATOM 6234 O O . ALA B 1 47 ? -122.981 15.212 6.549 1.00 87.00 43 ALA A O 1
ATOM 6236 N N . ASP B 1 48 ? -120.792 15.789 6.590 1.00 83.38 44 ASP A N 1
ATOM 6237 C CA . ASP B 1 48 ? -121.003 17.222 6.762 1.00 82.48 44 ASP A CA 1
ATOM 6238 C C . ASP B 1 48 ? -120.468 17.923 5.511 1.00 79.62 44 ASP A C 1
ATOM 6239 O O . ASP B 1 48 ? -119.361 18.465 5.525 1.00 76.84 44 ASP A O 1
ATOM 6244 N N . PRO B 1 49 ? -121.251 17.911 4.416 1.00 78.23 45 PRO A N 1
ATOM 6245 C CA . PRO B 1 49 ? -120.656 18.224 3.125 1.00 78.18 45 PRO A CA 1
ATOM 6246 C C . PRO B 1 49 ? -120.670 19.703 2.731 1.00 74.59 45 PRO A C 1
ATOM 6247 O O . PRO B 1 49 ? -121.636 20.420 3.008 1.00 73.31 45 PRO A O 1
ATOM 6251 N N . TYR B 1 50 ? -119.581 20.133 2.097 1.00 70.18 46 TYR A N 1
ATOM 6252 C CA . TYR B 1 50 ? -119.508 21.425 1.415 1.00 68.04 46 TYR A CA 1
ATOM 6253 C C . TYR B 1 50 ? -118.853 21.229 0.051 1.00 66.68 46 TYR A C 1
ATOM 6254 O O . TYR B 1 50 ? -118.090 20.276 -0.145 1.00 61.88 46 TYR A O 1
ATOM 6263 N N . VAL B 1 51 ? -119.150 22.128 -0.886 1.00 65.33 47 VAL A N 1
ATOM 6264 C CA . VAL B 1 51 ? -118.572 22.057 -2.226 1.00 64.46 47 VAL A CA 1
ATOM 6265 C C . VAL B 1 51 ? -117.498 23.123 -2.410 1.00 62.84 47 VAL A C 1
ATOM 6266 O O . VAL B 1 51 ? -117.667 24.276 -2.014 1.00 62.38 47 VAL A O 1
ATOM 6270 N N . ILE B 1 52 ? -116.391 22.717 -3.019 1.00 61.70 48 ILE A N 1
ATOM 6271 C CA . ILE B 1 52 ? -115.335 23.635 -3.412 1.00 62.36 48 ILE A CA 1
ATOM 6272 C C . ILE B 1 52 ? -115.384 23.789 -4.930 1.00 61.06 48 ILE A C 1
ATOM 6273 O O . ILE B 1 52 ? -115.566 22.801 -5.644 1.00 59.99 48 ILE A O 1
ATOM 6278 N N . LEU B 1 53 ? -115.252 25.028 -5.407 1.00 59.60 49 LEU A N 1
ATOM 6279 C CA . LEU B 1 53 ? -115.101 25.304 -6.833 1.00 58.53 49 LEU A CA 1
ATOM 6280 C C . LEU B 1 53 ? -113.752 25.953 -7.088 1.00 56.82 49 LEU A C 1
ATOM 6281 O O . LEU B 1 53 ? -113.404 26.961 -6.463 1.00 55.75 49 LEU A O 1
ATOM 6286 N N . GLN B 1 54 ? -112.998 25.365 -8.009 1.00 55.31 50 GLN A N 1
ATOM 6287 C CA . GLN B 1 54 ? -111.736 25.921 -8.459 1.00 54.74 50 GLN A CA 1
ATOM 6288 C C . GLN B 1 54 ? -111.737 25.915 -9.974 1.00 52.69 50 GLN A C 1
ATOM 6289 O O . GLN B 1 54 ? -112.232 24.984 -10.595 1.00 52.70 50 GLN A O 1
ATOM 6295 N N . LEU B 1 55 ? -111.159 26.950 -10.559 1.00 51.53 51 LEU A N 1
ATOM 6296 C CA . LEU B 1 55 ? -111.009 27.043 -11.998 1.00 50.20 51 LEU A CA 1
ATOM 6297 C C . LEU B 1 55 ? -109.528 26.973 -12.299 1.00 47.21 51 LEU A C 1
ATOM 6298 O O . LEU B 1 55 ? -108.739 27.690 -11.691 1.00 46.98 51 LEU A O 1
ATOM 6303 N N . SER B 1 56 ? -109.156 26.108 -13.238 1.00 46.69 52 SER A N 1
ATOM 6304 C CA . SER B 1 56 ? -107.751 25.868 -13.573 1.00 45.14 52 SER A CA 1
ATOM 6305 C C . SER B 1 56 ? -106.996 27.147 -13.955 1.00 43.48 52 SER A C 1
ATOM 6306 O O . SER B 1 56 ? -105.791 27.240 -13.749 1.00 45.51 52 SER A O 1
ATOM 6309 N N . THR B 1 57 ? -107.713 28.119 -14.511 1.00 43.23 53 THR A N 1
ATOM 6310 C CA . THR B 1 57 ? -107.136 29.383 -14.978 1.00 44.32 53 THR A CA 1
ATOM 6311 C C . THR B 1 57 ? -107.327 30.556 -13.983 1.00 44.58 53 THR A C 1
ATOM 6312 O O . THR B 1 57 ? -107.086 31.724 -14.315 1.00 41.35 53 THR A O 1
ATOM 6316 N N . ALA B 1 58 ? -107.763 30.236 -12.768 1.00 45.74 54 ALA A N 1
ATOM 6317 C CA . ALA B 1 58 ? -107.839 31.206 -11.677 1.00 46.72 54 ALA A CA 1
ATOM 6318 C C . ALA B 1 58 ? -107.255 30.579 -10.402 1.00 46.58 54 ALA A C 1
ATOM 6319 O O . ALA B 1 58 ? -107.960 30.372 -9.404 1.00 44.75 54 ALA A O 1
ATOM 6321 N N . PRO B 1 59 ? -105.952 30.271 -10.433 1.00 48.46 55 PRO A N 1
ATOM 6322 C CA . PRO B 1 59 ? -105.316 29.689 -9.261 1.00 47.95 55 PRO A CA 1
ATOM 6323 C C . PRO B 1 59 ? -105.400 30.636 -8.066 1.00 49.04 55 PRO A C 1
ATOM 6324 O O . PRO B 1 59 ? -105.220 31.842 -8.221 1.00 47.32 55 PRO A O 1
ATOM 6328 N N . GLY B 1 60 ? -105.707 30.088 -6.895 1.00 50.43 56 GLY A N 1
ATOM 6329 C CA . GLY B 1 60 ? -105.764 30.865 -5.664 1.00 51.10 56 GLY A CA 1
ATOM 6330 C C . GLY B 1 60 ? -107.129 31.467 -5.372 1.00 53.61 56 GLY A C 1
ATOM 6331 O O . GLY B 1 60 ? -107.341 32.005 -4.290 1.00 55.49 56 GLY A O 1
ATOM 6332 N N . MET B 1 61 ? -108.045 31.388 -6.337 1.00 55.59 57 MET A N 1
ATOM 6333 C CA . MET B 1 61 ? -109.439 31.761 -6.144 1.00 59.14 57 MET A CA 1
ATOM 6334 C C . MET B 1 61 ? -110.268 30.493 -5.924 1.00 63.97 57 MET A C 1
ATOM 6335 O O . MET B 1 61 ? -110.531 29.752 -6.857 1.00 72.70 57 MET A O 1
ATOM 6340 N N . LYS B 1 62 ? -110.653 30.235 -4.681 1.00 66.88 58 LYS A N 1
ATOM 6341 C CA . LYS B 1 62 ? -111.493 29.105 -4.325 1.00 67.66 58 LYS A CA 1
ATOM 6342 C C . LYS B 1 62 ? -112.829 29.681 -3.951 1.00 66.03 58 LYS A C 1
ATOM 6343 O O . LYS B 1 62 ? -112.879 30.708 -3.289 1.00 65.93 58 LYS A O 1
ATOM 6349 N N . PHE B 1 63 ? -113.900 29.015 -4.358 1.00 65.02 59 PHE A N 1
ATOM 6350 C CA . PHE B 1 63 ? -115.211 29.252 -3.778 1.00 67.64 59 PHE A CA 1
ATOM 6351 C C . PHE B 1 63 ? -115.623 28.039 -2.951 1.00 67.70 59 PHE A C 1
ATOM 6352 O O . PHE B 1 63 ? -115.276 26.901 -3.268 1.00 65.82 59 PHE A O 1
ATOM 6360 N N . LYS B 1 64 ? -116.370 28.304 -1.889 1.00 68.69 60 LYS A N 1
ATOM 6361 C CA . LYS B 1 64 ? -116.763 27.284 -0.925 1.00 69.89 60 LYS A CA 1
ATOM 6362 C C . LYS B 1 64 ? -118.219 27.528 -0.553 1.00 69.22 60 LYS A C 1
ATOM 6363 O O . LYS B 1 64 ? -118.587 28.645 -0.188 1.00 67.90 60 LYS A O 1
ATOM 6369 N N . THR B 1 65 ? -119.054 26.498 -0.669 1.00 69.90 61 THR A N 1
ATOM 6370 C CA . THR B 1 65 ? -120.437 26.601 -0.212 1.00 72.89 61 THR A CA 1
ATOM 6371 C C . THR B 1 65 ? -120.444 26.540 1.305 1.00 74.52 61 THR A C 1
ATOM 6372 O O . THR B 1 65 ? -119.415 26.290 1.932 1.00 76.28 61 THR A O 1
ATOM 6376 N N . LYS B 1 66 ? -121.612 26.757 1.893 1.00 78.16 62 LYS A N 1
ATOM 6377 C CA . LYS B 1 66 ? -121.800 26.496 3.311 1.00 80.50 62 LYS A CA 1
ATOM 6378 C C . LYS B 1 66 ? -121.692 24.998 3.562 1.00 79.49 62 LYS A C 1
ATOM 6379 O O . LYS B 1 66 ? -121.970 24.190 2.672 1.00 78.23 62 LYS A O 1
ATOM 6385 N N . THR B 1 67 ? -121.258 24.639 4.765 1.00 80.21 63 THR A N 1
ATOM 6386 C CA . THR B 1 67 ? -121.215 23.246 5.180 1.00 80.75 63 THR A CA 1
ATOM 6387 C C . THR B 1 67 ? -122.575 22.877 5.735 1.00 82.39 63 THR A C 1
ATOM 6388 O O . THR B 1 67 ? -123.099 23.566 6.604 1.00 83.50 63 THR A O 1
ATOM 6392 N N . LEU B 1 68 ? -123.154 21.798 5.222 1.00 87.26 64 LEU A N 1
ATOM 6393 C CA . LEU B 1 68 ? -124.377 21.256 5.796 1.00 89.71 64 LEU A CA 1
ATOM 6394 C C . LEU B 1 68 ? -124.023 20.126 6.752 1.00 93.98 64 LEU A C 1
ATOM 6395 O O . LEU B 1 68 ? -122.914 19.585 6.714 1.00 93.08 64 LEU A O 1
ATOM 6400 N N . THR B 1 69 ? -124.979 19.793 7.615 1.00 96.94 65 THR A N 1
ATOM 6401 C CA . THR B 1 69 ? -124.748 18.941 8.770 1.00 97.78 65 THR A CA 1
ATOM 6402 C C . THR B 1 69 ? -125.558 17.654 8.651 1.00 100.00 65 THR A C 1
ATOM 6403 O O . THR B 1 69 ? -126.780 17.697 8.490 1.00 99.12 65 THR A O 1
ATOM 6407 N N . ASP B 1 70 ? -124.864 16.517 8.684 1.00 102.36 66 ASP A N 1
ATOM 6408 C CA . ASP B 1 70 ? -125.501 15.203 8.826 1.00 105.37 66 ASP A CA 1
ATOM 6409 C C . ASP B 1 70 ? -126.644 14.999 7.826 1.00 105.33 66 ASP A C 1
ATOM 6410 O O . ASP B 1 70 ? -127.775 14.713 8.229 1.00 105.16 66 ASP A O 1
ATOM 6415 N N . THR B 1 71 ? -126.357 15.146 6.533 1.00 104.50 67 THR A N 1
ATOM 6416 C CA . THR B 1 71 ? -127.419 15.019 5.514 1.00 104.55 67 THR A CA 1
ATOM 6417 C C . THR B 1 71 ? -127.270 13.862 4.516 1.00 104.84 67 THR A C 1
ATOM 6418 O O . THR B 1 71 ? -128.228 13.111 4.334 1.00 105.51 67 THR A O 1
ATOM 6422 N N . SER B 1 72 ? -126.122 13.731 3.852 1.00 104.90 68 SER A N 1
ATOM 6423 C CA . SER B 1 72 ? -125.939 12.705 2.807 1.00 105.00 68 SER A CA 1
ATOM 6424 C C . SER B 1 72 ? -126.708 13.043 1.502 1.00 104.80 68 SER A C 1
ATOM 6425 O O . SER B 1 72 ? -126.432 12.484 0.424 1.00 105.37 68 SER A O 1
ATOM 6428 N N . HIS B 1 73 ? -127.642 13.987 1.599 1.00 101.85 69 HIS A N 1
ATOM 6429 C CA . HIS B 1 73 ? -128.347 14.515 0.437 1.00 102.00 69 HIS A CA 1
ATOM 6430 C C . HIS B 1 73 ? -128.444 16.046 0.542 1.00 99.19 69 HIS A C 1
ATOM 6431 O O . HIS B 1 73 ? -129.534 16.601 0.661 1.00 97.50 69 HIS A O 1
ATOM 6438 N N . PRO B 1 74 ? -127.299 16.739 0.487 1.00 96.97 70 PRO A N 1
ATOM 6439 C CA . PRO B 1 74 ? -127.305 18.177 0.750 1.00 94.81 70 PRO A CA 1
ATOM 6440 C C . PRO B 1 74 ? -127.951 19.006 -0.357 1.00 92.61 70 PRO A C 1
ATOM 6441 O O . PRO B 1 74 ? -127.833 18.664 -1.532 1.00 94.38 70 PRO A O 1
ATOM 6445 N N . VAL B 1 75 ? -128.632 20.082 0.037 1.00 88.74 71 VAL A N 1
ATOM 6446 C CA . VAL B 1 75 ? -129.175 21.070 -0.894 1.00 86.73 71 VAL A CA 1
ATOM 6447 C C . VAL B 1 75 ? -128.615 22.436 -0.506 1.00 86.60 71 VAL A C 1
ATOM 6448 O O . VAL B 1 75 ? -129.026 23.011 0.501 1.00 85.61 71 VAL A O 1
ATOM 6452 N N . TRP B 1 76 ? -127.669 22.941 -1.298 1.00 85.40 72 TRP A N 1
ATOM 6453 C CA . TRP B 1 76 ? -127.020 24.223 -1.013 1.00 81.84 72 TRP A CA 1
ATOM 6454 C C . TRP B 1 76 ? -127.712 25.390 -1.713 1.00 80.91 72 TRP A C 1
ATOM 6455 O O . TRP B 1 76 ? -127.967 26.430 -1.101 1.00 76.46 72 TRP A O 1
ATOM 6466 N N . ASN B 1 77 ? -127.981 25.216 -3.005 1.00 83.20 73 ASN A N 1
ATOM 6467 C CA . ASN B 1 77 ? -128.514 26.281 -3.857 1.00 83.81 73 ASN A CA 1
ATOM 6468 C C . ASN B 1 77 ? -127.732 27.597 -3.724 1.00 83.29 73 ASN A C 1
ATOM 6469 O O . ASN B 1 77 ? -128.296 28.639 -3.387 1.00 84.33 73 ASN A O 1
ATOM 6474 N N . GLU B 1 78 ? -126.426 27.534 -3.974 1.00 80.49 74 GLU A N 1
ATOM 6475 C CA . GLU B 1 78 ? -125.572 28.720 -3.968 1.00 78.78 74 GLU A CA 1
ATOM 6476 C C . GLU B 1 78 ? -124.972 28.935 -5.352 1.00 77.56 74 GLU A C 1
ATOM 6477 O O . GLU B 1 78 ? -124.602 27.973 -6.034 1.00 75.91 74 GLU A O 1
ATOM 6483 N N . ALA B 1 79 ? -124.868 30.202 -5.749 1.00 74.53 75 ALA A N 1
ATOM 6484 C CA . ALA B 1 79 ? -124.340 30.575 -7.057 1.00 73.00 75 ALA A CA 1
ATOM 6485 C C . ALA B 1 79 ? -123.042 31.354 -6.912 1.00 71.84 75 ALA A C 1
ATOM 6486 O O . ALA B 1 79 ? -122.877 32.130 -5.972 1.00 71.34 75 ALA A O 1
ATOM 6488 N N . PHE B 1 80 ? -122.126 31.132 -7.852 1.00 72.44 76 PHE A N 1
ATOM 6489 C CA . PHE B 1 80 ? -120.829 31.805 -7.868 1.00 71.73 76 PHE A CA 1
ATOM 6490 C C . PHE B 1 80 ? -120.514 32.279 -9.292 1.00 72.22 76 PHE A C 1
ATOM 6491 O O . PHE B 1 80 ? -120.996 31.698 -10.270 1.00 69.71 76 PHE A O 1
ATOM 6499 N N . ARG B 1 81 ? -119.704 33.331 -9.401 1.00 72.17 77 ARG A N 1
ATOM 6500 C CA . ARG B 1 81 ? -119.434 33.989 -10.685 1.00 76.37 77 ARG A CA 1
ATOM 6501 C C . ARG B 1 81 ? -117.952 34.087 -11.023 1.00 74.66 77 ARG A C 1
ATOM 6502 O O . ARG B 1 81 ? -117.153 34.523 -10.194 1.00 74.01 77 ARG A O 1
ATOM 6510 N N . PHE B 1 82 ? -117.611 33.676 -12.247 1.00 72.37 78 PHE A N 1
ATOM 6511 C CA . PHE B 1 82 ? -116.257 33.772 -12.790 1.00 68.67 78 PHE A CA 1
ATOM 6512 C C . PHE B 1 82 ? -116.222 34.628 -14.059 1.00 65.17 78 PHE A C 1
ATOM 6513 O O . PHE B 1 82 ? -117.156 34.600 -14.855 1.00 66.10 78 PHE A O 1
ATOM 6521 N N . LEU B 1 83 ? -115.131 35.357 -14.272 1.00 62.21 79 LEU A N 1
ATOM 6522 C CA . LEU B 1 83 ? -114.835 35.911 -15.594 1.00 59.51 79 LEU A CA 1
ATOM 6523 C C . LEU B 1 83 ? -114.057 34.860 -16.403 1.00 59.45 79 LEU A C 1
ATOM 6524 O O . LEU B 1 83 ? -113.037 34.346 -15.945 1.00 57.42 79 LEU A O 1
ATOM 6529 N N . ILE B 1 84 ? -114.566 34.535 -17.593 1.00 58.38 80 ILE A N 1
ATOM 6530 C CA . ILE B 1 84 ? -114.039 33.458 -18.430 1.00 56.62 80 ILE A CA 1
ATOM 6531 C C . ILE B 1 84 ? -113.474 34.000 -19.751 1.00 55.84 80 ILE A C 1
ATOM 6532 O O . ILE B 1 84 ? -114.163 34.702 -20.495 1.00 56.56 80 ILE A O 1
ATOM 6537 N N . GLN B 1 85 ? -112.216 33.669 -20.029 1.00 52.21 81 GLN A N 1
ATOM 6538 C CA . GLN B 1 85 ? -111.565 33.986 -21.305 1.00 50.67 81 GLN A CA 1
ATOM 6539 C C . GLN B 1 85 ? -111.758 32.811 -22.257 1.00 51.15 81 GLN A C 1
ATOM 6540 O O . GLN B 1 85 ? -111.246 31.718 -22.024 1.00 51.15 81 GLN A O 1
ATOM 6546 N N . SER B 1 86 ? -112.508 33.043 -23.330 1.00 50.85 82 SER A N 1
ATOM 6547 C CA . SER B 1 86 ? -112.863 31.984 -24.283 1.00 51.50 82 SER A CA 1
ATOM 6548 C C . SER B 1 86 ? -111.658 31.378 -25.016 1.00 49.31 82 SER A C 1
ATOM 6549 O O . SER B 1 86 ? -111.719 30.243 -25.469 1.00 50.03 82 SER A O 1
ATOM 6552 N N . GLN B 1 87 ? -110.570 32.134 -25.128 1.00 49.10 83 GLN A N 1
ATOM 6553 C CA . GLN B 1 87 ? -109.374 31.684 -25.845 1.00 48.92 83 GLN A CA 1
ATOM 6554 C C . GLN B 1 87 ? -108.439 30.750 -25.059 1.00 46.83 83 GLN A C 1
ATOM 6555 O O . GLN B 1 87 ? -107.442 30.251 -25.621 1.00 48.20 83 GLN A O 1
ATOM 6561 N N . VAL B 1 88 ? -108.726 30.512 -23.779 1.00 44.14 84 VAL A N 1
ATOM 6562 C CA . VAL B 1 88 ? -107.935 29.546 -23.015 1.00 45.03 84 VAL A CA 1
ATOM 6563 C C . VAL B 1 88 ? -108.772 28.338 -22.643 1.00 44.35 84 VAL A C 1
ATOM 6564 O O . VAL B 1 88 ? -109.999 28.382 -22.666 1.00 42.99 84 VAL A O 1
ATOM 6568 N N . LYS B 1 89 ? -108.087 27.247 -22.328 1.00 45.93 85 LYS A N 1
ATOM 6569 C CA . LYS B 1 89 ? -108.748 26.064 -21.812 1.00 48.07 85 LYS A CA 1
ATOM 6570 C C . LYS B 1 89 ? -109.103 26.289 -20.348 1.00 48.08 85 LYS A C 1
ATOM 6571 O O . LYS B 1 89 ? -108.244 26.606 -19.529 1.00 49.03 85 LYS A O 1
ATOM 6577 N N . ASN B 1 90 ? -110.383 26.130 -20.043 1.00 47.08 86 ASN A N 1
ATOM 6578 C CA . ASN B 1 90 ? -110.905 26.372 -18.709 1.00 46.57 86 ASN A CA 1
ATOM 6579 C C . ASN B 1 90 ? -111.497 25.089 -18.157 1.00 47.46 86 ASN A C 1
ATOM 6580 O O . ASN B 1 90 ? -112.494 24.584 -18.682 1.00 47.32 86 ASN A O 1
ATOM 6585 N N . VAL B 1 91 ? -110.858 24.547 -17.124 1.00 46.73 87 VAL A N 1
ATOM 6586 C CA . VAL B 1 91 ? -111.339 23.344 -16.475 1.00 47.13 87 VAL A CA 1
ATOM 6587 C C . VAL B 1 91 ? -111.818 23.716 -15.081 1.00 46.93 87 VAL A C 1
ATOM 6588 O O . VAL B 1 91 ? -111.063 24.250 -14.269 1.00 47.88 87 VAL A O 1
ATOM 6592 N N . LEU B 1 92 ? -113.084 23.434 -14.818 1.00 48.53 88 LEU A N 1
ATOM 6593 C CA . LEU B 1 92 ? -113.678 23.720 -13.531 1.00 50.46 88 LEU A CA 1
ATOM 6594 C C . LEU B 1 92 ? -113.630 22.457 -12.686 1.00 52.40 88 LEU A C 1
ATOM 6595 O O . LEU B 1 92 ? -114.052 21.390 -13.126 1.00 51.03 88 LEU A O 1
ATOM 6600 N N . GLU B 1 93 ? -113.080 22.577 -11.484 1.00 55.35 89 GLU A N 1
ATOM 6601 C CA . GLU B 1 93 ? -113.054 21.471 -10.545 1.00 59.23 89 GLU A CA 1
ATOM 6602 C C . GLU B 1 93 ? -114.165 21.675 -9.528 1.00 59.97 89 GLU A C 1
ATOM 6603 O O . GLU B 1 93 ? -114.236 22.720 -8.885 1.00 60.37 89 GLU A O 1
ATOM 6609 N N . LEU B 1 94 ? -115.034 20.680 -9.403 1.00 60.23 90 LEU A N 1
ATOM 6610 C CA . LEU B 1 94 ? -116.075 20.682 -8.386 1.00 62.44 90 LEU A CA 1
ATOM 6611 C C . LEU B 1 94 ? -115.830 19.500 -7.454 1.00 64.14 90 LEU A C 1
ATOM 6612 O O . LEU B 1 94 ? -115.925 18.341 -7.867 1.00 62.68 90 LEU A O 1
ATOM 6617 N N . SER B 1 95 ? -115.489 19.806 -6.204 1.00 64.80 91 SER A N 1
ATOM 6618 C CA . SER B 1 95 ? -115.169 18.789 -5.207 1.00 66.48 91 SER A CA 1
ATOM 6619 C C . SER B 1 95 ? -116.085 18.924 -3.996 1.00 69.51 91 SER A C 1
ATOM 6620 O O . SER B 1 95 ? -116.317 20.032 -3.513 1.00 69.94 91 SER A O 1
ATOM 6623 N N . ILE B 1 96 ? -116.609 17.798 -3.513 1.00 71.65 92 ILE A N 1
ATOM 6624 C CA . ILE B 1 96 ? -117.376 17.776 -2.271 1.00 70.81 92 ILE A CA 1
ATOM 6625 C C . ILE B 1 96 ? -116.503 17.163 -1.189 1.00 70.36 92 ILE A C 1
ATOM 6626 O O . ILE B 1 96 ? -115.948 16.077 -1.370 1.00 70.52 92 ILE A O 1
ATOM 6631 N N . TYR B 1 97 ? -116.372 17.878 -0.077 1.00 70.31 93 TYR A N 1
ATOM 6632 C CA . TYR B 1 97 ? -115.597 17.412 1.063 1.00 70.91 93 TYR A CA 1
ATOM 6633 C C . TYR B 1 97 ? -116.518 17.174 2.258 1.00 73.42 93 TYR A C 1
ATOM 6634 O O . TYR B 1 97 ? -117.603 17.753 2.341 1.00 71.10 93 TYR A O 1
ATOM 6643 N N . ASP B 1 98 ? -116.068 16.320 3.175 1.00 74.90 94 ASP A N 1
ATOM 6644 C CA . ASP B 1 98 ? -116.799 16.006 4.401 1.00 76.93 94 ASP A CA 1
ATOM 6645 C C . ASP B 1 98 ? -116.104 16.727 5.551 1.00 76.42 94 ASP A C 1
ATOM 6646 O O . ASP B 1 98 ? -114.959 16.409 5.878 1.00 76.42 94 ASP A O 1
ATOM 6651 N N . GLU B 1 99 ? -116.788 17.695 6.159 1.00 75.38 95 GLU A N 1
ATOM 6652 C CA . GLU B 1 99 ? -116.166 18.521 7.193 1.00 74.00 95 GLU A CA 1
ATOM 6653 C C . GLU B 1 99 ? -115.956 17.765 8.506 1.00 71.74 95 GLU A C 1
ATOM 6654 O O . GLU B 1 99 ? -116.876 17.137 9.030 1.00 66.95 95 GLU A O 1
ATOM 6660 N N . ASP B 1 100 ? -114.731 17.844 9.020 1.00 70.65 96 ASP A N 1
ATOM 6661 C CA . ASP B 1 100 ? -114.370 17.267 10.310 1.00 67.55 96 ASP A CA 1
ATOM 6662 C C . ASP B 1 100 ? -113.379 18.211 10.968 1.00 65.41 96 ASP A C 1
ATOM 6663 O O . ASP B 1 100 ? -112.315 18.486 10.414 1.00 64.16 96 ASP A O 1
ATOM 6668 N N . SER B 1 101 ? -113.731 18.695 12.155 1.00 65.66 97 SER A N 1
ATOM 6669 C CA . SER B 1 101 ? -112.904 19.667 12.868 1.00 65.42 97 SER A CA 1
ATOM 6670 C C . SER B 1 101 ? -111.580 19.090 13.388 1.00 64.74 97 SER A C 1
ATOM 6671 O O . SER B 1 101 ? -110.647 19.845 13.653 1.00 64.27 97 SER A O 1
ATOM 6674 N N . VAL B 1 102 ? -111.496 17.766 13.529 1.00 64.61 98 VAL A N 1
ATOM 6675 C CA . VAL B 1 102 ? -110.296 17.118 14.066 1.00 63.98 98 VAL A CA 1
ATOM 6676 C C . VAL B 1 102 ? -109.284 16.796 12.964 1.00 64.00 98 VAL A C 1
ATOM 6677 O O . VAL B 1 102 ? -108.132 17.223 13.021 1.00 62.10 98 VAL A O 1
ATOM 6681 N N . THR B 1 103 ? -109.714 16.020 11.974 1.00 65.29 99 THR A N 1
ATOM 6682 C CA . THR B 1 103 ? -108.828 15.595 10.892 1.00 65.80 99 THR A CA 1
ATOM 6683 C C . THR B 1 103 ? -109.076 16.405 9.634 1.00 67.62 99 THR A C 1
ATOM 6684 O O . THR B 1 103 ? -110.143 17.010 9.467 1.00 66.91 99 THR A O 1
ATOM 6688 N N . GLU B 1 104 ? -108.086 16.400 8.746 1.00 69.14 100 GLU A N 1
ATOM 6689 C CA . GLU B 1 104 ? -108.236 17.023 7.441 1.00 69.54 100 GLU A CA 1
ATOM 6690 C C . GLU B 1 104 ? -109.407 16.359 6.725 1.00 66.61 100 GLU A C 1
ATOM 6691 O O . GLU B 1 104 ? -109.586 15.142 6.787 1.00 62.94 100 GLU A O 1
ATOM 6697 N N . ASP B 1 105 ? -110.215 17.184 6.075 1.00 65.75 101 ASP A N 1
ATOM 6698 C CA . ASP B 1 105 ? -111.494 16.749 5.521 1.00 67.64 101 ASP A CA 1
ATOM 6699 C C . ASP B 1 105 ? -111.315 15.770 4.370 1.00 69.42 101 ASP A C 1
ATOM 6700 O O . ASP B 1 105 ? -110.487 15.987 3.490 1.00 67.49 101 ASP A O 1
ATOM 6705 N N . ASP B 1 106 ? -112.084 14.684 4.399 1.00 73.11 102 ASP A N 1
ATOM 6706 C CA . ASP B 1 106 ? -112.052 13.697 3.329 1.00 76.38 102 ASP A CA 1
ATOM 6707 C C . ASP B 1 106 ? -112.896 14.164 2.156 1.00 75.46 102 ASP A C 1
ATOM 6708 O O . ASP B 1 106 ? -113.952 14.778 2.333 1.00 72.81 102 ASP A O 1
ATOM 6713 N N . ILE B 1 107 ? -112.407 13.872 0.958 1.00 74.88 103 ILE A N 1
ATOM 6714 C CA . ILE B 1 107 ? -113.135 14.158 -0.268 1.00 75.09 103 ILE A CA 1
ATOM 6715 C C . ILE B 1 107 ? -114.104 13.011 -0.540 1.00 75.34 103 ILE A C 1
ATOM 6716 O O . ILE B 1 107 ? -113.720 11.845 -0.471 1.00 75.31 103 ILE A O 1
ATOM 6721 N N . CYS B 1 108 ? -115.367 13.335 -0.802 1.00 77.67 104 CYS A N 1
ATOM 6722 C CA . CYS B 1 108 ? -116.351 12.310 -1.161 1.00 80.12 104 CYS A CA 1
ATOM 6723 C C . CYS B 1 108 ? -116.833 12.404 -2.606 1.00 80.54 104 CYS A C 1
ATOM 6724 O O . CYS B 1 108 ? -117.573 11.537 -3.058 1.00 80.93 104 CYS A O 1
ATOM 6727 N N . PHE B 1 109 ? -116.406 13.437 -3.332 1.00 79.30 105 PHE A N 1
ATOM 6728 C CA . PHE B 1 109 ? -116.839 13.638 -4.711 1.00 75.25 105 PHE A CA 1
ATOM 6729 C C . PHE B 1 109 ? -115.911 14.621 -5.423 1.00 72.98 105 PHE A C 1
ATOM 6730 O O . PHE B 1 109 ? -115.514 15.631 -4.843 1.00 71.12 105 PHE A O 1
ATOM 6738 N N . LYS B 1 110 ? -115.577 14.322 -6.677 1.00 68.87 106 LYS A N 1
ATOM 6739 C CA . LYS B 1 110 ? -114.732 15.186 -7.493 1.00 65.83 106 LYS A CA 1
ATOM 6740 C C . LYS B 1 110 ? -115.052 14.980 -8.964 1.00 63.80 106 LYS A C 1
ATOM 6741 O O . LYS B 1 110 ? -115.075 13.847 -9.449 1.00 61.60 106 LYS A O 1
ATOM 6747 N N . VAL B 1 111 ? -115.313 16.082 -9.659 1.00 61.93 107 VAL A N 1
ATOM 6748 C CA . VAL B 1 111 ? -115.420 16.074 -11.110 1.00 62.43 107 VAL A CA 1
ATOM 6749 C C . VAL B 1 111 ? -114.621 17.224 -11.724 1.00 61.50 107 VAL A C 1
ATOM 6750 O O . VAL B 1 111 ? -114.525 18.303 -11.139 1.00 59.79 107 VAL A O 1
ATOM 6754 N N . LEU B 1 112 ? -114.027 16.967 -12.889 1.00 60.04 108 LEU A N 1
ATOM 6755 C CA . LEU B 1 112 ? -113.361 17.999 -13.680 1.00 60.26 108 LEU A CA 1
ATOM 6756 C C . LEU B 1 112 ? -114.207 18.223 -14.912 1.00 60.17 108 LEU A C 1
ATOM 6757 O O . LEU B 1 112 ? -114.574 17.264 -15.594 1.00 62.04 108 LEU A O 1
ATOM 6762 N N . TYR B 1 113 ? -114.499 19.490 -15.195 1.00 59.10 109 TYR A N 1
ATOM 6763 C CA . TYR B 1 113 ? -115.439 19.851 -16.235 1.00 57.82 109 TYR A CA 1
ATOM 6764 C C . TYR B 1 113 ? -114.886 20.934 -17.154 1.00 57.46 109 TYR A C 1
ATOM 6765 O O . TYR B 1 113 ? -114.568 22.041 -16.715 1.00 54.45 109 TYR A O 1
ATOM 6774 N N . ASP B 1 114 ? -114.770 20.590 -18.432 1.00 56.24 110 ASP A N 1
ATOM 6775 C CA . ASP B 1 114 ? -114.385 21.533 -19.466 1.00 57.68 110 ASP A CA 1
ATOM 6776 C C . ASP B 1 114 ? -115.600 22.394 -19.772 1.00 58.65 110 ASP A C 1
ATOM 6777 O O . ASP B 1 114 ? -116.559 21.924 -20.372 1.00 62.13 110 ASP A O 1
ATOM 6782 N N . ILE B 1 115 ? -115.557 23.656 -19.356 1.00 57.96 111 ILE A N 1
ATOM 6783 C CA . ILE B 1 115 ? -116.705 24.550 -19.507 1.00 60.73 111 ILE A CA 1
ATOM 6784 C C . ILE B 1 115 ? -116.915 25.062 -20.943 1.00 62.34 111 ILE A C 1
ATOM 6785 O O . ILE B 1 115 ? -117.826 25.839 -21.174 1.00 62.08 111 ILE A O 1
ATOM 6790 N N . SER B 1 116 ? -116.096 24.644 -21.907 1.00 62.08 112 SER A N 1
ATOM 6791 C CA . SER B 1 116 ? -116.326 25.023 -23.305 1.00 64.03 112 SER A CA 1
ATOM 6792 C C . SER B 1 116 ? -117.652 24.468 -23.832 1.00 68.04 112 SER A C 1
ATOM 6793 O O . SER B 1 116 ? -118.164 24.951 -24.836 1.00 67.66 112 SER A O 1
ATOM 6796 N N . GLU B 1 117 ? -118.209 23.467 -23.148 1.00 74.27 113 GLU A N 1
ATOM 6797 C CA . GLU B 1 117 ? -119.543 22.953 -23.472 1.00 79.03 113 GLU A CA 1
ATOM 6798 C C . GLU B 1 117 ? -120.637 24.008 -23.294 1.00 79.51 113 GLU A C 1
ATOM 6799 O O . GLU B 1 117 ? -121.639 23.984 -24.007 1.00 79.90 113 GLU A O 1
ATOM 6805 N N . VAL B 1 118 ? -120.457 24.915 -22.336 1.00 78.80 114 VAL A N 1
ATOM 6806 C CA . VAL B 1 118 ? -121.495 25.899 -22.015 1.00 79.12 114 VAL A CA 1
ATOM 6807 C C . VAL B 1 118 ? -121.468 27.047 -23.039 1.00 80.33 114 VAL A C 1
ATOM 6808 O O . VAL B 1 118 ? -120.493 27.789 -23.159 1.00 79.31 114 VAL A O 1
ATOM 6812 N N . LEU B 1 119 ? -122.554 27.155 -23.799 1.00 82.75 115 LEU A N 1
ATOM 6813 C CA . LEU B 1 119 ? -122.677 28.157 -24.854 1.00 82.40 115 LEU A CA 1
ATOM 6814 C C . LEU B 1 119 ? -123.396 29.398 -24.327 1.00 80.65 115 LEU A C 1
ATOM 6815 O O . LEU B 1 119 ? -124.342 29.280 -23.545 1.00 77.60 115 LEU A O 1
ATOM 6820 N N . PRO B 1 120 ? -122.946 30.595 -24.748 1.00 80.18 116 PRO A N 1
ATOM 6821 C CA . PRO B 1 120 ? -123.514 31.838 -24.216 1.00 82.68 116 PRO A CA 1
ATOM 6822 C C . PRO B 1 120 ? -125.017 31.956 -24.459 1.00 83.96 116 PRO A C 1
ATOM 6823 O O . PRO B 1 120 ? -125.496 31.608 -25.535 1.00 81.31 116 PRO A O 1
ATOM 6827 N N . GLY B 1 121 ? -125.751 32.401 -23.438 1.00 87.28 117 GLY A N 1
ATOM 6828 C CA . GLY B 1 121 ? -127.200 32.564 -23.528 1.00 87.55 117 GLY A CA 1
ATOM 6829 C C . GLY B 1 121 ? -128.010 31.353 -23.093 1.00 88.84 117 GLY A C 1
ATOM 6830 O O . GLY B 1 121 ? -129.069 31.508 -22.491 1.00 89.73 117 GLY A O 1
ATOM 6831 N N . LYS B 1 122 ? -127.522 30.150 -23.396 1.00 91.51 118 LYS A N 1
ATOM 6832 C CA . LYS B 1 122 ? -128.254 28.913 -23.105 1.00 93.40 118 LYS A CA 1
ATOM 6833 C C . LYS B 1 122 ? -127.898 28.329 -21.744 1.00 93.55 118 LYS A C 1
ATOM 6834 O O . LYS B 1 122 ? -126.795 27.809 -21.570 1.00 93.61 118 LYS A O 1
ATOM 6840 N N . LEU B 1 123 ? -128.840 28.370 -20.801 1.00 93.70 119 LEU A N 1
ATOM 6841 C CA . LEU B 1 123 ? -128.654 27.720 -19.507 1.00 94.80 119 LEU A CA 1
ATOM 6842 C C . LEU B 1 123 ? -128.418 26.228 -19.712 1.00 94.29 119 LEU A C 1
ATOM 6843 O O . LEU B 1 123 ? -129.190 25.563 -20.403 1.00 94.57 119 LEU A O 1
ATOM 6848 N N . LEU B 1 124 ? -127.357 25.709 -19.104 1.00 92.58 120 LEU A N 1
ATOM 6849 C CA . LEU B 1 124 ? -127.039 24.293 -19.194 1.00 91.60 120 LEU A CA 1
ATOM 6850 C C . LEU B 1 124 ? -127.200 23.648 -17.819 1.00 91.81 120 LEU A C 1
ATOM 6851 O O . LEU B 1 124 ? -126.534 24.042 -16.860 1.00 90.92 120 LEU A O 1
ATOM 6856 N N . ARG B 1 125 ? -128.109 22.680 -17.726 1.00 91.94 121 ARG A N 1
ATOM 6857 C CA . ARG B 1 125 ? -128.301 21.901 -16.503 1.00 91.58 121 ARG A CA 1
ATOM 6858 C C . ARG B 1 125 ? -127.502 20.615 -16.587 1.00 88.79 121 ARG A C 1
ATOM 6859 O O . ARG B 1 125 ? -127.566 19.900 -17.586 1.00 87.18 121 ARG A O 1
ATOM 6867 N N . LYS B 1 126 ? -126.737 20.341 -15.533 1.00 87.74 122 LYS A N 1
ATOM 6868 C CA . LYS B 1 126 ? -125.825 19.208 -15.505 1.00 86.84 122 LYS A CA 1
ATOM 6869 C C . LYS B 1 126 ? -126.014 18.384 -14.231 1.00 86.30 122 LYS A C 1
ATOM 6870 O O . LYS B 1 126 ? -126.164 18.934 -13.139 1.00 86.11 122 LYS A O 1
ATOM 6876 N N . THR B 1 127 ? -126.035 17.062 -14.392 1.00 85.20 123 THR A N 1
ATOM 6877 C CA . THR B 1 127 ? -125.963 16.133 -13.272 1.00 85.14 123 THR A CA 1
ATOM 6878 C C . THR B 1 127 ? -124.689 15.322 -13.454 1.00 85.47 123 THR A C 1
ATOM 6879 O O . THR B 1 127 ? -124.568 14.560 -14.411 1.00 86.82 123 THR A O 1
ATOM 6883 N N . PHE B 1 128 ? -123.740 15.498 -12.539 1.00 84.72 124 PHE A N 1
ATOM 6884 C CA . PHE B 1 128 ? -122.445 14.830 -12.631 1.00 84.69 124 PHE A CA 1
ATOM 6885 C C . PHE B 1 128 ? -122.454 13.533 -11.828 1.00 84.45 124 PHE A C 1
ATOM 6886 O O . PHE B 1 128 ? -122.914 13.524 -10.684 1.00 85.51 124 PHE A O 1
ATOM 6894 N N . SER B 1 129 ? -121.928 12.462 -12.425 1.00 86.82 125 SER A N 1
ATOM 6895 C CA . SER B 1 129 ? -121.894 11.130 -11.809 1.00 93.24 125 SER A CA 1
ATOM 6896 C C . SER B 1 129 ? -120.468 10.644 -11.683 1.00 96.67 125 SER A C 1
ATOM 6897 O O . SER B 1 129 ? -119.672 10.865 -12.583 1.00 96.15 125 SER A O 1
ATOM 6900 N N . GLN B 1 130 ? -120.175 9.927 -10.599 1.00 102.40 126 GLN A N 1
ATOM 6901 C CA . GLN B 1 130 ? -118.808 9.522 -10.274 1.00 106.32 126 GLN A CA 1
ATOM 6902 C C . GLN B 1 130 ? -118.282 8.382 -11.142 1.00 109.45 126 GLN A C 1
ATOM 6903 O O . GLN B 1 130 ? -117.281 8.530 -11.854 1.00 107.61 126 GLN A O 1
ATOM 6909 N N . SER B 1 131 ? -118.966 7.247 -11.059 1.00 111.82 127 SER A N 1
ATOM 6910 C CA . SER B 1 131 ? -118.495 6.001 -11.650 1.00 112.16 127 SER A CA 1
ATOM 6911 C C . SER B 1 131 ? -119.631 5.414 -12.491 1.00 112.46 127 SER A C 1
ATOM 6912 O O . SER B 1 131 ? -120.783 5.841 -12.349 1.00 111.61 127 SER A O 1
ATOM 6915 N N . PRO B 1 132 ? -119.316 4.441 -13.372 1.00 113.29 128 PRO A N 1
ATOM 6916 C CA . PRO B 1 132 ? -120.332 3.863 -14.260 1.00 113.49 128 PRO A CA 1
ATOM 6917 C C . PRO B 1 132 ? -121.523 3.289 -13.493 1.00 112.09 128 PRO A C 1
ATOM 6918 O O . PRO B 1 132 ? -122.671 3.413 -13.932 1.00 112.22 128 PRO A O 1
ATOM 6922 N N . GLN B 1 133 ? -121.238 2.669 -12.353 1.00 111.16 129 GLN A N 1
ATOM 6923 C CA . GLN B 1 133 ? -122.265 2.247 -11.420 1.00 110.76 129 GLN A CA 1
ATOM 6924 C C . GLN B 1 133 ? -122.311 3.166 -10.197 1.00 113.36 129 GLN A C 1
ATOM 6925 O O . GLN B 1 133 ? -123.154 2.986 -9.323 1.00 112.38 129 GLN A O 1
ATOM 6931 N N . GLY B 1 134 ? -121.401 4.139 -10.137 1.00 116.07 130 GLY A N 1
ATOM 6932 C CA . GLY B 1 134 ? -121.328 5.075 -9.023 1.00 116.74 130 GLY A CA 1
ATOM 6933 C C . GLY B 1 134 ? -122.644 5.792 -8.854 1.00 116.49 130 GLY A C 1
ATOM 6934 O O . GLY B 1 134 ? -123.246 6.257 -9.827 1.00 116.80 130 GLY A O 1
ATOM 6935 N N . GLU B 1 135 ? -123.078 5.874 -7.604 1.00 115.36 131 GLU A N 1
ATOM 6936 C CA . GLU B 1 135 ? -124.425 6.270 -7.262 1.00 113.42 131 GLU A CA 1
ATOM 6937 C C . GLU B 1 135 ? -124.463 7.735 -6.827 1.00 109.57 131 GLU A C 1
ATOM 6938 O O . GLU B 1 135 ? -125.529 8.314 -6.753 1.00 111.14 131 GLU A O 1
ATOM 6944 N N . GLU B 1 136 ? -123.299 8.343 -6.600 1.00 105.03 132 GLU A N 1
ATOM 6945 C CA . GLU B 1 136 ? -123.216 9.721 -6.095 1.00 102.55 132 GLU A CA 1
ATOM 6946 C C . GLU B 1 136 ? -123.511 10.701 -7.248 1.00 98.27 132 GLU A C 1
ATOM 6947 O O . GLU B 1 136 ? -123.032 10.500 -8.361 1.00 96.70 132 GLU A O 1
ATOM 6953 N N . GLU B 1 137 ? -124.326 11.731 -7.001 1.00 94.08 133 GLU A N 1
ATOM 6954 C CA . GLU B 1 137 ? -124.679 12.709 -8.047 1.00 93.42 133 GLU A CA 1
ATOM 6955 C C . GLU B 1 137 ? -124.638 14.150 -7.554 1.00 91.56 133 GLU A C 1
ATOM 6956 O O . GLU B 1 137 ? -125.002 14.421 -6.413 1.00 90.99 133 GLU A O 1
ATOM 6962 N N . LEU B 1 138 ? -124.211 15.061 -8.434 1.00 90.00 134 LEU A N 1
ATOM 6963 C CA . LEU B 1 138 ? -124.153 16.498 -8.145 1.00 89.25 134 LEU A CA 1
ATOM 6964 C C . LEU B 1 138 ? -124.912 17.278 -9.225 1.00 90.08 134 LEU A C 1
ATOM 6965 O O . LEU B 1 138 ? -124.576 17.190 -10.409 1.00 89.00 134 LEU A O 1
ATOM 6970 N N . ASP B 1 139 ? -125.923 18.044 -8.817 1.00 91.25 135 ASP A N 1
ATOM 6971 C CA . ASP B 1 139 ? -126.677 18.895 -9.748 1.00 90.88 135 ASP A CA 1
ATOM 6972 C C . ASP B 1 139 ? -126.143 20.319 -9.752 1.00 88.87 135 ASP A C 1
ATOM 6973 O O . ASP B 1 139 ? -126.057 20.961 -8.704 1.00 87.33 135 ASP A O 1
ATOM 6978 N N . VAL B 1 140 ? -125.795 20.802 -10.941 1.00 88.03 136 VAL A N 1
ATOM 6979 C CA . VAL B 1 140 ? -125.263 22.150 -11.123 1.00 85.70 136 VAL A CA 1
ATOM 6980 C C . VAL B 1 140 ? -125.904 22.774 -12.356 1.00 83.57 136 VAL A C 1
ATOM 6981 O O . VAL B 1 140 ? -126.256 22.063 -13.301 1.00 84.61 136 VAL A O 1
ATOM 6985 N N . GLU B 1 141 ? -126.051 24.096 -12.350 1.00 83.46 137 GLU A N 1
ATOM 6986 C CA . GLU B 1 141 ? -126.449 24.817 -13.566 1.00 84.95 137 GLU A CA 1
ATOM 6987 C C . GLU B 1 141 ? -125.476 25.923 -13.936 1.00 82.71 137 GLU A C 1
ATOM 6988 O O . GLU B 1 141 ? -124.949 26.626 -13.068 1.00 81.87 137 GLU A O 1
ATOM 6994 N N . PHE B 1 142 ? -125.252 26.057 -15.243 1.00 81.21 138 PHE A N 1
ATOM 6995 C CA . PHE B 1 142 ? -124.289 27.001 -15.791 1.00 81.36 138 PHE A CA 1
ATOM 6996 C C . PHE B 1 142 ? -124.977 28.007 -16.698 1.00 80.28 138 PHE A C 1
ATOM 6997 O O . PHE B 1 142 ? -125.766 27.628 -17.562 1.00 79.89 138 PHE A O 1
ATOM 7005 N N . LEU B 1 143 ? -124.669 29.287 -16.509 1.00 79.66 139 LEU A N 1
ATOM 7006 C CA . LEU B 1 143 ? -125.113 30.314 -17.443 1.00 80.33 139 LEU A CA 1
ATOM 7007 C C . LEU B 1 143 ? -123.953 31.215 -17.821 1.00 79.32 139 LEU A C 1
ATOM 7008 O O . LEU B 1 143 ? -123.320 31.837 -16.962 1.00 78.04 139 LEU A O 1
ATOM 7013 N N . M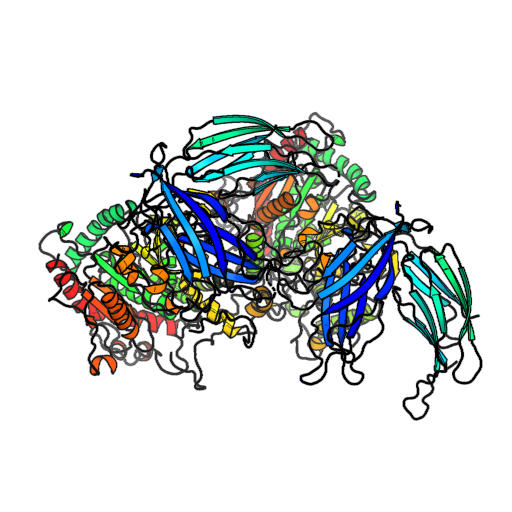ET B 1 144 ? -123.694 31.280 -19.122 1.00 79.69 140 MET A N 1
ATOM 7014 C CA . MET B 1 144 ? -122.654 32.123 -19.665 1.00 83.19 140 MET A CA 1
ATOM 7015 C C . MET B 1 144 ? -123.298 33.342 -20.303 1.00 83.25 140 MET A C 1
ATOM 7016 O O . MET B 1 144 ? -124.189 33.211 -21.145 1.00 85.33 140 MET A O 1
ATOM 7021 N N . GLU B 1 145 ? -122.836 34.523 -19.902 1.00 82.52 141 GLU A N 1
ATOM 7022 C CA . GLU B 1 145 ? -123.392 35.772 -20.373 1.00 81.74 141 GLU A CA 1
ATOM 7023 C C . GLU B 1 145 ? -122.317 36.732 -20.817 1.00 82.77 141 GLU A C 1
ATOM 7024 O O . GLU B 1 145 ? -121.210 36.716 -20.282 1.00 84.25 141 GLU A O 1
ATOM 7030 N N . GLU B 1 146 ? -122.687 37.596 -21.760 1.00 83.23 142 GLU A N 1
ATOM 7031 C CA . GLU B 1 146 ? -121.814 38.624 -22.299 1.00 82.66 142 GLU A CA 1
ATOM 7032 C C . GLU B 1 146 ? -121.592 39.704 -21.250 1.00 81.28 142 GLU A C 1
ATOM 7033 O O . GLU B 1 146 ? -122.423 39.900 -20.368 1.00 83.56 142 GLU A O 1
ATOM 7039 N N . THR B 1 147 ? -120.449 40.372 -21.330 1.00 80.74 143 THR A N 1
ATOM 7040 C CA . THR B 1 147 ? -120.128 41.499 -20.466 1.00 79.50 143 THR A CA 1
ATOM 7041 C C . THR B 1 147 ? -119.793 42.685 -21.364 1.00 78.77 143 THR A C 1
ATOM 7042 O O . THR B 1 147 ? -119.549 42.515 -22.556 1.00 78.71 143 THR A O 1
ATOM 7046 N N . SER B 1 148 ? -119.767 43.878 -20.785 1.00 79.19 144 SER A N 1
ATOM 7047 C CA . SER B 1 148 ? -119.469 45.105 -21.530 1.00 78.95 144 SER A CA 1
ATOM 7048 C C . SER B 1 148 ? -118.018 45.579 -21.356 1.00 77.00 144 SER A C 1
ATOM 7049 O O . SER B 1 148 ? -117.644 46.659 -21.824 1.00 77.68 144 SER A O 1
ATOM 7052 N N . ASP B 1 149 ? -117.195 44.762 -20.705 1.00 73.12 145 ASP A N 1
ATOM 7053 C CA . ASP B 1 149 ? -115.777 45.093 -20.517 1.00 71.38 145 ASP A CA 1
ATOM 7054 C C . ASP B 1 149 ? -115.030 45.230 -21.846 1.00 65.72 145 ASP A C 1
ATOM 7055 O O . ASP B 1 149 ? -115.459 44.676 -22.849 1.00 66.02 145 ASP A O 1
ATOM 7060 N N . ARG B 1 150 ? -113.913 45.962 -21.847 1.00 63.61 146 ARG A N 1
ATOM 7061 C CA . ARG B 1 150 ? -112.986 45.975 -22.988 1.00 62.33 146 ARG A CA 1
ATOM 7062 C C . ARG B 1 150 ? -112.429 44.571 -23.196 1.00 63.64 146 ARG A C 1
ATOM 7063 O O . ARG B 1 150 ? -112.516 43.739 -22.295 1.00 62.42 146 ARG A O 1
ATOM 7071 N N . PRO B 1 151 ? -111.843 44.301 -24.375 1.00 63.37 147 PRO A N 1
ATOM 7072 C CA . PRO B 1 151 ? -111.220 42.989 -24.535 1.00 61.69 147 PRO A CA 1
ATOM 7073 C C . PRO B 1 151 ? -109.928 42.864 -23.718 1.00 58.96 147 PRO A C 1
ATOM 7074 O O . PRO B 1 151 ? -109.267 43.862 -23.443 1.00 57.57 147 PRO A O 1
ATOM 7078 N N . GLU B 1 152 ? -109.587 41.641 -23.327 1.00 57.23 148 GLU A N 1
ATOM 7079 C CA . GLU B 1 152 ? -108.323 41.358 -22.653 1.00 53.74 148 GLU A CA 1
ATOM 7080 C C . GLU B 1 152 ? -107.200 41.313 -23.680 1.00 52.41 148 GLU A C 1
ATOM 7081 O O . GLU B 1 152 ? -107.396 40.810 -24.782 1.00 52.49 148 GLU A O 1
ATOM 7087 N N . ASN B 1 153 ? -106.033 41.839 -23.317 1.00 52.05 149 ASN A N 1
ATOM 7088 C CA . ASN B 1 153 ? -104.853 41.768 -24.174 1.00 52.22 149 ASN A CA 1
ATOM 7089 C C . ASN B 1 153 ? -104.024 40.514 -23.885 1.00 52.52 149 ASN A C 1
ATOM 7090 O O . ASN B 1 153 ? -103.263 40.465 -22.908 1.00 50.75 149 ASN A O 1
ATOM 7095 N N . LEU B 1 154 ? -104.181 39.513 -24.753 1.00 50.01 150 LEU A N 1
ATOM 7096 C CA . LEU B 1 154 ? -103.485 38.233 -24.641 1.00 48.53 150 LEU A CA 1
ATOM 7097 C C . LEU B 1 154 ? -102.247 38.186 -25.527 1.00 49.21 150 LEU A C 1
ATOM 7098 O O . LEU B 1 154 ? -102.170 38.912 -26.515 1.00 49.87 150 LEU A O 1
ATOM 7103 N N . ILE B 1 155 ? -101.296 37.323 -25.163 1.00 47.26 151 ILE A N 1
ATOM 7104 C CA . ILE B 1 155 ? -100.157 36.964 -26.015 1.00 45.73 151 ILE A CA 1
ATOM 7105 C C . ILE B 1 155 ? -100.105 35.442 -26.113 1.00 45.88 151 ILE A C 1
ATOM 7106 O O . ILE B 1 155 ? -100.124 34.770 -25.081 1.00 43.79 151 ILE A O 1
ATOM 7111 N N . THR B 1 156 ? -100.044 34.907 -27.337 1.00 44.84 152 THR A N 1
ATOM 7112 C CA . THR B 1 156 ? -100.011 33.456 -27.556 1.00 45.88 152 THR A CA 1
ATOM 7113 C C . THR B 1 156 ? -99.090 32.991 -28.679 1.00 45.22 152 THR A C 1
ATOM 7114 O O . THR B 1 156 ? -98.732 33.763 -29.556 1.00 44.78 152 THR A O 1
ATOM 7118 N N . ASN B 1 157 ? -98.761 31.699 -28.657 1.00 44.04 153 ASN A N 1
ATOM 7119 C CA . ASN B 1 157 ? -98.249 30.986 -29.827 1.00 41.62 153 ASN A CA 1
ATOM 7120 C C . ASN B 1 157 ? -99.263 29.920 -30.279 1.00 44.01 153 ASN A C 1
ATOM 7121 O O . ASN B 1 157 ? -98.910 28.979 -30.988 1.00 45.03 153 ASN A O 1
ATOM 7126 N N . LYS B 1 158 ? -100.510 30.074 -29.825 1.00 44.84 154 LYS A N 1
ATOM 7127 C CA . LYS B 1 158 ? -101.642 29.178 -30.117 1.00 46.05 154 LYS A CA 1
ATOM 7128 C C . LYS B 1 158 ? -101.655 27.863 -29.326 1.00 45.13 154 LYS A C 1
ATOM 7129 O O . LYS B 1 158 ? -102.552 27.043 -29.520 1.00 43.72 154 LYS A O 1
ATOM 7135 N N . VAL B 1 159 ? -100.686 27.664 -28.432 1.00 45.12 155 VAL A N 1
ATOM 7136 C CA . VAL B 1 159 ? -100.757 26.544 -27.476 1.00 44.92 155 VAL A CA 1
ATOM 7137 C C . VAL B 1 159 ? -100.633 27.058 -26.036 1.00 43.49 155 VAL A C 1
ATOM 7138 O O . VAL B 1 159 ? -101.418 26.670 -25.184 1.00 42.65 155 VAL A O 1
ATOM 7142 N N . ILE B 1 160 ? -99.688 27.961 -25.789 1.00 41.63 156 ILE A N 1
ATOM 7143 C CA . ILE B 1 160 ? -99.554 28.629 -24.503 1.00 42.59 156 ILE A CA 1
ATOM 7144 C C . ILE B 1 160 ? -100.099 30.043 -24.627 1.00 42.94 156 ILE A C 1
ATOM 7145 O O . ILE B 1 160 ? -99.841 30.701 -25.627 1.00 42.85 156 ILE A O 1
ATOM 7150 N N . VAL B 1 161 ? -100.799 30.507 -23.592 1.00 42.22 157 VAL A N 1
ATOM 7151 C CA . VAL B 1 161 ? -101.362 31.852 -23.526 1.00 41.90 157 VAL A CA 1
ATOM 7152 C C . VAL B 1 161 ? -100.836 32.588 -22.298 1.00 40.99 157 VAL A C 1
ATOM 7153 O O . VAL B 1 161 ? -100.886 32.083 -21.170 1.00 41.38 157 VAL A O 1
ATOM 7157 N N . ALA B 1 162 ? -100.341 33.794 -22.538 1.00 41.01 158 ALA A N 1
ATOM 7158 C CA . ALA B 1 162 ? -100.015 34.725 -21.482 1.00 40.92 158 ALA A CA 1
ATOM 7159 C C . ALA B 1 162 ? -101.215 35.654 -21.283 1.00 43.21 158 ALA A C 1
ATOM 7160 O O . ALA B 1 162 ? -101.583 36.437 -22.177 1.00 41.40 158 ALA A O 1
ATOM 7162 N N . ARG B 1 163 ? -101.842 35.543 -20.115 1.00 42.57 159 ARG A N 1
ATOM 7163 C CA . ARG B 1 163 ? -103.000 36.370 -19.771 1.00 41.18 159 ARG A CA 1
ATOM 7164 C C . ARG B 1 163 ? -102.535 37.788 -19.487 1.00 40.20 159 ARG A C 1
ATOM 7165 O O . ARG B 1 163 ? -101.379 37.995 -19.107 1.00 38.27 159 ARG A O 1
ATOM 7173 N N . GLU B 1 164 ? -103.428 38.762 -19.672 1.00 39.91 160 GLU A N 1
ATOM 7174 C CA . GLU B 1 164 ? -103.097 40.156 -19.360 1.00 42.03 160 GLU A CA 1
ATOM 7175 C C . GLU B 1 164 ? -102.785 40.275 -17.871 1.00 41.93 160 GLU A C 1
ATOM 7176 O O . GLU B 1 164 ? -103.516 39.741 -17.042 1.00 42.06 160 GLU A O 1
ATOM 7182 N N . LEU B 1 165 ? -101.694 40.957 -17.542 1.00 44.54 161 LEU A N 1
ATOM 7183 C CA . LEU B 1 165 ? -101.221 41.034 -16.159 1.00 48.90 161 LEU A CA 1
ATOM 7184 C C . LEU B 1 165 ? -101.302 42.466 -15.667 1.00 49.77 161 LEU A C 1
ATOM 7185 O O . LEU B 1 165 ? -100.869 43.391 -16.357 1.00 50.49 161 LEU A O 1
ATOM 7190 N N . SER B 1 166 ? -101.863 42.634 -14.474 1.00 51.73 162 SER A N 1
ATOM 7191 C CA . SER B 1 166 ? -101.810 43.901 -13.765 1.00 53.18 162 SER A CA 1
ATOM 7192 C C . SER B 1 166 ? -100.799 43.813 -12.631 1.00 53.99 162 SER A C 1
ATOM 7193 O O . SER B 1 166 ? -100.502 42.732 -12.116 1.00 53.35 162 SER A O 1
ATOM 7196 N N . CYS B 1 167 ? -100.252 44.965 -12.272 1.00 56.15 163 CYS A N 1
ATOM 7197 C CA . CYS B 1 167 ? -99.220 45.066 -11.259 1.00 59.22 163 CYS A CA 1
ATOM 7198 C C . CYS B 1 167 ? -99.698 46.094 -10.219 1.00 60.58 163 CYS A C 1
ATOM 7199 O O . CYS B 1 167 ? -100.152 47.179 -10.583 1.00 60.78 163 CYS A O 1
ATOM 7202 N N . LEU B 1 168 ? -99.631 45.757 -8.929 1.00 59.31 164 LEU A N 1
ATOM 7203 C CA . LEU B 1 168 ? -100.044 46.697 -7.877 1.00 56.41 164 LEU A CA 1
ATOM 7204 C C . LEU B 1 168 ? -98.953 46.919 -6.841 1.00 56.70 164 LEU A C 1
ATOM 7205 O O . LEU B 1 168 ? -98.456 45.968 -6.235 1.00 55.87 164 LEU A O 1
ATOM 7210 N N . ASP B 1 169 ? -98.582 48.187 -6.658 1.00 58.68 165 ASP A N 1
ATOM 7211 C CA . ASP B 1 169 ? -97.520 48.567 -5.726 1.00 60.63 165 ASP A CA 1
ATOM 7212 C C . ASP B 1 169 ? -98.090 49.183 -4.454 1.00 60.48 165 ASP A C 1
ATOM 7213 O O . ASP B 1 169 ? -98.959 50.051 -4.522 1.00 59.00 165 ASP A O 1
ATOM 7218 N N . VAL B 1 170 ? -97.582 48.742 -3.305 1.00 59.71 166 VAL A N 1
ATOM 7219 C CA . VAL B 1 170 ? -97.996 49.271 -2.011 1.00 61.07 166 VAL A CA 1
ATOM 7220 C C . VAL B 1 170 ? -96.784 49.868 -1.295 1.00 63.25 166 VAL A C 1
ATOM 7221 O O . VAL B 1 170 ? -95.829 49.154 -0.992 1.00 60.15 166 VAL A O 1
ATOM 7225 N N . HIS B 1 171 ? -96.829 51.175 -1.034 1.00 68.96 167 HIS A N 1
ATOM 7226 C CA . HIS B 1 171 ? -95.738 51.886 -0.355 1.00 75.52 167 HIS A CA 1
ATOM 7227 C C . HIS B 1 171 ? -96.173 52.346 1.026 1.00 78.58 167 HIS A C 1
ATOM 7228 O O . HIS B 1 171 ? -97.353 52.574 1.265 1.00 77.36 167 HIS A O 1
ATOM 7235 N N . LEU B 1 172 ? -95.211 52.486 1.931 1.00 85.16 168 LEU A N 1
ATOM 7236 C CA . LEU B 1 172 ? -95.511 52.654 3.345 1.00 90.89 168 LEU A CA 1
ATOM 7237 C C . LEU B 1 172 ? -94.667 53.711 4.058 1.00 91.68 168 LEU A C 1
ATOM 7238 O O . LEU B 1 172 ? -93.442 53.615 4.099 1.00 94.02 168 LEU A O 1
ATOM 7243 N N . ASP B 1 173 ? -95.353 54.702 4.632 1.00 92.72 169 ASP A N 1
ATOM 7244 C CA . ASP B 1 173 ? -94.756 55.666 5.552 1.00 93.67 169 ASP A CA 1
ATOM 7245 C C . ASP B 1 173 ? -94.793 55.117 6.962 1.00 93.39 169 ASP A C 1
ATOM 7246 O O . ASP B 1 173 ? -94.129 54.140 7.250 1.00 90.98 169 ASP A O 1
ATOM 7251 N N . LYS B 1 186 ? -92.395 44.465 16.674 1.00 83.77 182 LYS A N 1
ATOM 7252 C CA . LYS B 1 186 ? -93.333 45.563 16.487 1.00 81.31 182 LYS A CA 1
ATOM 7253 C C . LYS B 1 186 ? -94.644 45.037 15.882 1.00 77.97 182 LYS A C 1
ATOM 7254 O O . LYS B 1 186 ? -95.075 43.907 16.159 1.00 74.52 182 LYS A O 1
ATOM 7260 N N . LEU B 1 187 ? -95.310 45.901 15.130 1.00 74.34 183 LEU A N 1
ATOM 7261 C CA . LEU B 1 187 ? -96.436 45.533 14.286 1.00 71.86 183 LEU A CA 1
ATOM 7262 C C . LEU B 1 187 ? -95.999 44.787 13.038 1.00 68.95 183 LEU A C 1
ATOM 7263 O O . LEU B 1 187 ? -94.980 45.116 12.428 1.00 69.79 183 LEU A O 1
ATOM 7268 N N . GLU B 1 188 ? -96.798 43.793 12.662 1.00 66.47 184 GLU A N 1
ATOM 7269 C CA . GLU B 1 188 ? -96.630 43.095 11.396 1.00 63.40 184 GLU A CA 1
ATOM 7270 C C . GLU B 1 188 ? -97.772 43.464 10.443 1.00 58.20 184 GLU A C 1
ATOM 7271 O O . GLU B 1 188 ? -98.941 43.246 10.755 1.00 55.19 184 GLU A O 1
ATOM 7277 N N . LEU B 1 189 ? -97.423 44.036 9.294 1.00 55.28 185 LEU A N 1
ATOM 7278 C CA . LEU B 1 189 ? -98.387 44.331 8.231 1.00 53.19 185 LEU A CA 1
ATOM 7279 C C . LEU B 1 189 ? -98.617 43.089 7.378 1.00 52.27 185 LEU A C 1
ATOM 7280 O O . LEU B 1 189 ? -97.659 42.500 6.876 1.00 52.89 185 LEU A O 1
ATOM 7285 N N . GLU B 1 190 ? -99.877 42.700 7.205 1.00 49.96 186 GLU A N 1
ATOM 7286 C CA . GLU B 1 190 ? -100.229 41.580 6.324 1.00 49.59 186 GLU A CA 1
ATOM 7287 C C . GLU B 1 190 ? -101.066 42.076 5.147 1.00 49.31 186 GLU A C 1
ATOM 7288 O O . GLU B 1 190 ? -102.158 42.615 5.348 1.00 47.44 186 GLU A O 1
ATOM 7294 N N . LEU B 1 191 ? -100.546 41.875 3.933 1.00 46.83 187 LEU A N 1
ATOM 7295 C CA . LEU B 1 191 ? -101.239 42.221 2.691 1.00 45.30 187 LEU A CA 1
ATOM 7296 C C . LEU B 1 191 ? -101.639 40.953 1.948 1.00 44.55 187 LEU A C 1
ATOM 7297 O O . LEU B 1 191 ? -100.806 40.071 1.718 1.00 45.90 187 LEU A O 1
ATOM 7302 N N . VAL B 1 192 ? -102.910 40.863 1.574 1.00 42.25 188 VAL A N 1
ATOM 7303 C CA . VAL B 1 192 ? -103.426 39.696 0.873 1.00 41.56 188 VAL A CA 1
ATOM 7304 C C . VAL B 1 192 ? -104.115 40.131 -0.406 1.00 43.20 188 VAL A C 1
ATOM 7305 O O . VAL B 1 192 ? -104.949 41.041 -0.389 1.00 41.30 188 VAL A O 1
ATOM 7309 N N . LEU B 1 193 ? -103.764 39.470 -1.509 1.00 43.29 189 LEU A N 1
ATOM 7310 C CA . LEU B 1 193 ? -104.396 39.704 -2.797 1.00 42.67 189 LEU A CA 1
ATOM 7311 C C . LEU B 1 193 ? -104.661 38.350 -3.437 1.00 44.46 189 LEU A C 1
ATOM 7312 O O . LEU B 1 193 ? -103.807 37.803 -4.149 1.00 45.08 189 LEU A O 1
ATOM 7317 N N . LYS B 1 194 ? -105.848 37.811 -3.164 1.00 44.32 190 LYS A N 1
ATOM 7318 C CA . LYS B 1 194 ? -106.233 36.493 -3.656 1.00 46.87 190 LYS A CA 1
ATOM 7319 C C . LYS B 1 194 ? -106.199 36.440 -5.179 1.00 45.36 190 LYS A C 1
ATOM 7320 O O . LYS B 1 194 ? -106.770 37.296 -5.846 1.00 44.11 190 LYS A O 1
ATOM 7326 N N . GLY B 1 195 ? -105.550 35.414 -5.715 1.00 42.71 191 GLY A N 1
ATOM 7327 C CA . GLY B 1 195 ? -105.409 35.248 -7.155 1.00 41.55 191 GLY A CA 1
ATOM 7328 C C . GLY B 1 195 ? -104.106 35.788 -7.713 1.00 40.94 191 GLY A C 1
ATOM 7329 O O . GLY B 1 195 ? -103.785 35.533 -8.868 1.00 43.24 191 GLY A O 1
ATOM 7330 N N . SER B 1 196 ? -103.347 36.524 -6.905 1.00 39.42 192 SER A N 1
ATOM 7331 C CA . SER B 1 196 ? -102.042 37.025 -7.323 1.00 39.02 192 SER A CA 1
ATOM 7332 C C . SER B 1 196 ? -100.995 35.935 -7.203 1.00 39.24 192 SER A C 1
ATOM 7333 O O . SER B 1 196 ? -101.206 34.942 -6.514 1.00 38.79 192 SER A O 1
ATOM 7336 N N . TYR B 1 197 ? -99.854 36.152 -7.850 1.00 40.13 193 TYR A N 1
ATOM 7337 C CA . TYR B 1 197 ? -98.707 35.249 -7.743 1.00 42.18 193 TYR A CA 1
ATOM 7338 C C . TYR B 1 197 ? -98.175 35.184 -6.314 1.00 42.30 193 TYR A C 1
ATOM 7339 O O . TYR B 1 197 ? -97.872 34.105 -5.802 1.00 44.68 193 TYR A O 1
ATOM 7348 N N . GLU B 1 198 ? -98.049 36.347 -5.684 1.00 41.66 194 GLU A N 1
ATOM 7349 C CA . GLU B 1 198 ? -97.480 36.438 -4.344 1.00 40.54 194 GLU A CA 1
ATOM 7350 C C . GLU B 1 198 ? -98.488 35.962 -3.309 1.00 42.03 194 GLU A C 1
ATOM 7351 O O . GLU B 1 198 ? -98.114 35.359 -2.303 1.00 38.42 194 GLU A O 1
ATOM 7357 N N . ASP B 1 199 ? -99.766 36.231 -3.576 1.00 43.35 195 ASP A N 1
ATOM 7358 C CA . ASP B 1 199 ? -100.881 35.844 -2.705 1.00 44.05 195 ASP A CA 1
ATOM 7359 C C . ASP B 1 199 ? -100.916 36.634 -1.392 1.00 43.86 195 ASP A C 1
ATOM 7360 O O . ASP B 1 199 ? -101.815 37.455 -1.178 1.00 42.65 195 ASP A O 1
ATOM 7365 N N . THR B 1 200 ? -99.936 36.388 -0.528 1.00 43.61 196 THR A N 1
ATOM 7366 C CA . THR B 1 200 ? -99.846 37.042 0.770 1.00 44.78 196 THR A CA 1
ATOM 7367 C C . THR B 1 200 ? -98.432 37.526 1.003 1.00 45.31 196 THR A C 1
ATOM 7368 O O . THR B 1 200 ? -97.481 36.803 0.733 1.00 47.20 196 THR A O 1
ATOM 7372 N N . GLN B 1 201 ? -98.297 38.748 1.503 1.00 46.16 197 GLN A N 1
ATOM 7373 C CA . GLN B 1 201 ? -97.000 39.288 1.873 1.00 48.13 197 GLN A CA 1
ATOM 7374 C C . GLN B 1 201 ? -97.097 39.930 3.253 1.00 51.91 197 GLN A C 1
ATOM 7375 O O . GLN B 1 201 ? -98.015 40.713 3.525 1.00 50.56 197 GLN A O 1
ATOM 7381 N N . THR B 1 202 ? -96.157 39.577 4.123 1.00 54.21 198 THR A N 1
ATOM 7382 C CA . THR B 1 202 ? -96.126 40.095 5.481 1.00 58.53 198 THR A CA 1
ATOM 7383 C C . THR B 1 202 ? -94.801 40.762 5.751 1.00 61.51 198 THR A C 1
ATOM 7384 O O . THR B 1 202 ? -93.799 40.475 5.093 1.00 65.35 198 THR A O 1
ATOM 7388 N N . SER B 1 203 ? -94.802 41.649 6.736 1.00 65.29 199 SER A N 1
ATOM 7389 C CA . SER B 1 203 ? -93.599 42.355 7.112 1.00 68.77 199 SER A CA 1
ATOM 7390 C C . SER B 1 203 ? -93.788 43.170 8.378 1.00 70.36 199 SER A C 1
ATOM 7391 O O . SER B 1 203 ? -94.868 43.717 8.624 1.00 69.03 199 SER A O 1
ATOM 7394 N N . PHE B 1 204 ? -92.718 43.269 9.162 1.00 71.60 200 PHE A N 1
ATOM 7395 C CA . PHE B 1 204 ? -92.697 44.167 10.305 1.00 72.77 200 PHE A CA 1
ATOM 7396 C C . PHE B 1 204 ? -92.532 45.602 9.825 1.00 74.76 200 PHE A C 1
ATOM 7397 O O . PHE B 1 204 ? -92.005 45.852 8.744 1.00 73.30 200 PHE A O 1
ATOM 7405 N N . LEU B 1 205 ? -93.010 46.549 10.619 1.00 78.25 201 LEU A N 1
ATOM 7406 C CA . LEU B 1 205 ? -92.882 47.956 10.259 1.00 82.82 201 LEU A CA 1
ATOM 7407 C C . LEU B 1 205 ? -91.425 48.378 10.364 1.00 84.29 201 LEU A C 1
ATOM 7408 O O . LEU B 1 205 ? -90.725 47.976 11.295 1.00 84.48 201 LEU A O 1
ATOM 7413 N N . GLY B 1 206 ? -90.974 49.169 9.391 1.00 86.38 202 GLY A N 1
ATOM 7414 C CA . GLY B 1 206 ? -89.555 49.500 9.236 1.00 87.60 202 GLY A CA 1
ATOM 7415 C C . GLY B 1 206 ? -88.794 48.470 8.415 1.00 89.10 202 GLY A C 1
ATOM 7416 O O . GLY B 1 206 ? -88.010 48.817 7.528 1.00 90.53 202 GLY A O 1
ATOM 7417 N N . THR B 1 207 ? -89.019 47.195 8.724 1.00 86.97 203 THR A N 1
ATOM 7418 C CA . THR B 1 207 ? -88.359 46.087 8.036 1.00 85.24 203 THR A CA 1
ATOM 7419 C C . THR B 1 207 ? -88.802 45.924 6.565 1.00 86.93 203 THR A C 1
ATOM 7420 O O . THR B 1 207 ? -88.019 45.437 5.756 1.00 85.33 203 THR A O 1
ATOM 7424 N N . ALA B 1 208 ? -90.020 46.342 6.204 1.00 90.51 204 ALA A N 1
ATOM 7425 C CA . ALA B 1 208 ? -90.425 46.378 4.778 1.00 91.67 204 ALA A CA 1
ATOM 7426 C C . ALA B 1 208 ? -90.943 47.745 4.352 1.00 90.38 204 ALA A C 1
ATOM 7427 O O . ALA B 1 208 ? -91.802 48.330 5.011 1.00 90.60 204 ALA A O 1
ATOM 7429 N N . SER B 1 209 ? -90.422 48.226 3.225 1.00 88.41 205 SER A N 1
ATOM 7430 C CA . SER B 1 209 ? -90.769 49.538 2.685 1.00 85.84 205 SER A CA 1
ATOM 7431 C C . SER B 1 209 ? -91.858 49.472 1.596 1.00 83.20 205 SER A C 1
ATOM 7432 O O . SER B 1 209 ? -92.801 50.274 1.600 1.00 83.99 205 SER A O 1
ATOM 7435 N N . ALA B 1 210 ? -91.724 48.518 0.673 1.00 76.85 206 ALA A N 1
ATOM 7436 C CA . ALA B 1 210 ? -92.569 48.456 -0.531 1.00 71.96 206 ALA A CA 1
ATOM 7437 C C . ALA B 1 210 ? -92.960 47.024 -0.896 1.00 66.31 206 ALA A C 1
ATOM 7438 O O . ALA B 1 210 ? -92.262 46.073 -0.545 1.00 66.13 206 ALA A O 1
ATOM 7440 N N . PHE B 1 211 ? -94.078 46.888 -1.609 1.00 62.21 207 PHE A N 1
ATOM 7441 C CA . PHE B 1 211 ? -94.585 45.585 -2.037 1.00 60.10 207 PHE A CA 1
ATOM 7442 C C . PHE B 1 211 ? -95.146 45.644 -3.451 1.00 58.65 207 PHE A C 1
ATOM 7443 O O . PHE B 1 211 ? -95.761 46.636 -3.845 1.00 60.46 207 PHE A O 1
ATOM 7451 N N . ARG B 1 212 ? -94.945 44.562 -4.197 1.00 55.01 208 ARG A N 1
ATOM 7452 C CA . ARG B 1 212 ? -95.501 44.423 -5.532 1.00 54.18 208 ARG A CA 1
ATOM 7453 C C . ARG B 1 212 ? -96.301 43.132 -5.601 1.00 48.70 208 ARG A C 1
ATOM 7454 O O . ARG B 1 212 ? -95.820 42.081 -5.178 1.00 48.78 208 ARG A O 1
ATOM 7462 N N . PHE B 1 213 ? -97.521 43.221 -6.127 1.00 45.01 209 PHE A N 1
ATOM 7463 C CA . PHE B 1 213 ? -98.315 42.045 -6.453 1.00 42.95 209 PHE A CA 1
ATOM 7464 C C . PHE B 1 213 ? -98.531 41.980 -7.958 1.00 43.08 209 PHE A C 1
ATOM 7465 O O . PHE B 1 213 ? -98.810 42.999 -8.600 1.00 43.53 209 PHE A O 1
ATOM 7473 N N . HIS B 1 214 ? -98.423 40.774 -8.508 1.00 40.42 210 HIS A N 1
ATOM 7474 C CA . HIS B 1 214 ? -98.764 40.523 -9.896 1.00 39.78 210 HIS A CA 1
ATOM 7475 C C . HIS B 1 214 ? -99.982 39.629 -9.939 1.00 39.62 210 HIS A C 1
ATOM 7476 O O . HIS B 1 214 ? -100.038 38.614 -9.239 1.00 40.25 210 HIS A O 1
ATOM 7483 N N . TYR B 1 215 ? -100.959 39.998 -10.762 1.00 38.84 211 TYR A N 1
ATOM 7484 C CA . TYR B 1 215 ? -102.198 39.249 -10.849 1.00 39.91 211 TYR A CA 1
ATOM 7485 C C . TYR B 1 215 ? -102.882 39.520 -12.179 1.00 41.18 211 TYR A C 1
ATOM 7486 O O . TYR B 1 215 ? -102.663 40.545 -12.819 1.00 43.12 211 TYR A O 1
ATOM 7495 N N . MET B 1 216 ? -103.719 38.584 -12.587 1.00 42.30 212 MET A N 1
ATOM 7496 C CA . MET B 1 216 ? -104.447 38.706 -13.834 1.00 44.21 212 MET A CA 1
ATOM 7497 C C . MET B 1 216 ? -105.445 39.859 -13.815 1.00 45.87 212 MET A C 1
ATOM 7498 O O . MET B 1 216 ? -106.245 39.987 -12.882 1.00 42.12 212 MET A O 1
ATOM 7503 N N . ALA B 1 217 ? -105.416 40.664 -14.876 1.00 47.55 213 ALA A N 1
ATOM 7504 C CA . ALA B 1 217 ? -106.346 41.782 -15.036 1.00 48.40 213 ALA A CA 1
ATOM 7505 C C . ALA B 1 217 ? -107.799 41.304 -15.069 1.00 51.12 213 ALA A C 1
ATOM 7506 O O . ALA B 1 217 ? -108.694 42.027 -14.643 1.00 52.49 213 ALA A O 1
ATOM 7508 N N . ALA B 1 218 ? -108.029 40.083 -15.551 1.00 51.10 214 ALA A N 1
ATOM 7509 C CA . ALA B 1 218 ? -109.382 39.521 -15.635 1.00 52.60 214 ALA A CA 1
ATOM 7510 C C . ALA B 1 218 ? -110.012 39.082 -14.310 1.00 53.97 214 ALA A C 1
ATOM 7511 O O . ALA B 1 218 ? -111.191 38.721 -14.282 1.00 58.39 214 ALA A O 1
ATOM 7513 N N . LEU B 1 219 ? -109.254 39.093 -13.220 1.00 54.27 215 LEU A N 1
ATOM 7514 C CA . LEU B 1 219 ? -109.821 38.704 -11.923 1.00 54.67 215 LEU A CA 1
ATOM 7515 C C . LEU B 1 219 ? -110.723 39.787 -11.330 1.00 53.44 215 LEU A C 1
ATOM 7516 O O . LEU B 1 219 ? -110.443 40.976 -11.451 1.00 50.09 215 LEU A O 1
ATOM 7521 N N . GLU B 1 220 ? -111.795 39.358 -10.672 1.00 53.22 216 GLU A N 1
ATOM 7522 C CA . GLU B 1 220 ? -112.466 40.193 -9.690 1.00 55.33 216 GLU A CA 1
ATOM 7523 C C . GLU B 1 220 ? -111.938 39.761 -8.339 1.00 51.92 216 GLU A C 1
ATOM 7524 O O . GLU B 1 220 ? -112.201 38.644 -7.888 1.00 51.39 216 GLU A O 1
ATOM 7530 N N . THR B 1 221 ? -111.181 40.643 -7.703 1.00 49.12 217 THR A N 1
ATOM 7531 C CA . THR B 1 221 ? -110.556 40.316 -6.442 1.00 48.40 217 THR A CA 1
ATOM 7532 C C . THR B 1 221 ? -110.354 41.597 -5.628 1.00 48.55 217 THR A C 1
ATOM 7533 O O . THR B 1 221 ? -110.952 42.628 -5.928 1.00 48.73 217 THR A O 1
ATOM 7537 N N . GLU B 1 222 ? -109.529 41.534 -4.594 1.00 50.31 218 GLU A N 1
ATOM 7538 C CA . GLU B 1 222 ? -109.320 42.683 -3.719 1.00 50.16 218 GLU A CA 1
ATOM 7539 C C . GLU B 1 222 ? -107.983 42.579 -3.028 1.00 49.15 218 GLU A C 1
ATOM 7540 O O . GLU B 1 222 ? -107.441 41.488 -2.889 1.00 47.23 218 GLU A O 1
ATOM 7546 N N . LEU B 1 223 ? -107.462 43.720 -2.594 1.00 49.02 219 LEU A N 1
ATOM 7547 C CA . LEU B 1 223 ? -106.327 43.753 -1.692 1.00 51.12 219 LEU A CA 1
ATOM 7548 C C . LEU B 1 223 ? -106.853 44.043 -0.297 1.00 53.25 219 LEU A C 1
ATOM 7549 O O . LEU B 1 223 ? -107.518 45.062 -0.082 1.00 55.16 219 LEU A O 1
ATOM 7554 N N . SER B 1 224 ? -106.548 43.163 0.650 1.00 53.94 220 SER A N 1
ATOM 7555 C CA . SER B 1 224 ? -106.869 43.411 2.054 1.00 54.34 220 SER A CA 1
ATOM 7556 C C . SER B 1 224 ? -105.594 43.652 2.853 1.00 56.40 220 SER A C 1
ATOM 7557 O O . SER B 1 224 ? -104.571 43.007 2.613 1.00 55.69 220 SER A O 1
ATOM 7560 N N . GLY B 1 225 ? -105.667 44.591 3.795 1.00 58.37 221 GLY A N 1
ATOM 7561 C CA . GLY B 1 225 ? -104.520 45.009 4.596 1.00 57.92 221 GLY A CA 1
ATOM 7562 C C . GLY B 1 225 ? -104.875 45.111 6.068 1.00 58.57 221 GLY A C 1
ATOM 7563 O O . GLY B 1 225 ? -105.960 45.578 6.427 1.00 57.07 221 GLY A O 1
ATOM 7564 N N . ARG B 1 226 ? -103.952 44.691 6.925 1.00 56.95 222 ARG A N 1
ATOM 7565 C CA . ARG B 1 226 ? -104.170 44.773 8.365 1.00 58.91 222 ARG A CA 1
ATOM 7566 C C . ARG B 1 226 ? -102.859 44.725 9.141 1.00 58.57 222 ARG A C 1
ATOM 7567 O O . ARG B 1 226 ? -101.839 44.221 8.648 1.00 54.88 222 ARG A O 1
ATOM 7575 N N . LEU B 1 227 ? -102.908 45.258 10.357 1.00 57.95 223 LEU A N 1
ATOM 7576 C CA . LEU B 1 227 ? -101.769 45.256 11.267 1.00 58.88 223 LEU A CA 1
ATOM 7577 C C . LEU B 1 227 ? -102.025 44.309 12.430 1.00 61.22 223 LEU A C 1
ATOM 7578 O O . LEU B 1 227 ? -103.089 44.352 13.044 1.00 61.26 223 LEU A O 1
ATOM 7583 N N . ARG B 1 228 ? -101.038 43.464 12.721 1.00 67.76 224 ARG A N 1
ATOM 7584 C CA . ARG B 1 228 ? -101.102 42.508 13.827 1.00 74.07 224 ARG A CA 1
ATOM 7585 C C . ARG B 1 228 ? -99.945 42.714 14.801 1.00 78.27 224 ARG A C 1
ATOM 7586 O O . ARG B 1 228 ? -98.839 43.101 14.394 1.00 76.86 224 ARG A O 1
ATOM 7594 N N . SER B 1 229 ? -100.210 42.421 16.077 1.00 84.89 225 SER A N 1
ATOM 7595 C CA . SER B 1 229 ? -99.190 42.415 17.124 1.00 89.91 225 SER A CA 1
ATOM 7596 C C . SER B 1 229 ? -99.374 41.197 18.038 1.00 94.01 225 SER A C 1
ATOM 7597 O O . SER B 1 229 ? -100.392 40.496 17.963 1.00 94.48 225 SER A O 1
ATOM 7600 N N . SER B 1 230 ? -98.380 40.947 18.889 1.00 97.15 226 SER A N 1
ATOM 7601 C CA . SER B 1 230 ? -98.458 39.876 19.880 1.00 98.39 226 SER A CA 1
ATOM 7602 C C . SER B 1 230 ? -99.516 40.180 20.940 1.00 97.60 226 SER A C 1
ATOM 7603 O O . SER B 1 230 ? -100.399 39.362 21.203 1.00 96.10 226 SER A O 1
ATOM 7606 N N . ASN B 1 239 ? -107.226 42.688 21.837 1.00 92.65 235 ASN A N 1
ATOM 7607 C CA . ASN B 1 239 ? -107.880 43.440 20.764 1.00 92.22 235 ASN A CA 1
ATOM 7608 C C . ASN B 1 239 ? -107.071 43.495 19.465 1.00 89.64 235 ASN A C 1
ATOM 7609 O O . ASN B 1 239 ? -105.879 43.801 19.477 1.00 87.95 235 ASN A O 1
ATOM 7614 N N . SER B 1 240 ? -107.744 43.204 18.350 1.00 85.28 236 SER A N 1
ATOM 7615 C CA . SER B 1 240 ? -107.136 43.207 17.024 1.00 81.11 236 SER A CA 1
ATOM 7616 C C . SER B 1 240 ? -107.764 44.300 16.171 1.00 73.98 236 SER A C 1
ATOM 7617 O O . SER B 1 240 ? -108.985 44.455 16.160 1.00 74.91 236 SER A O 1
ATOM 7620 N N . ALA B 1 241 ? -106.925 45.046 15.454 1.00 64.75 237 ALA A N 1
ATOM 7621 C CA . ALA B 1 241 ? -107.387 46.159 14.628 1.00 58.59 237 ALA A CA 1
ATOM 7622 C C . ALA B 1 241 ? -108.120 45.674 13.387 1.00 54.98 237 ALA A C 1
ATOM 7623 O O . ALA B 1 241 ? -107.874 44.572 12.901 1.00 52.11 237 ALA A O 1
ATOM 7625 N N . GLY B 1 242 ? -109.005 46.518 12.868 1.00 50.62 238 GLY A N 1
ATOM 7626 C CA . GLY B 1 242 ? -109.776 46.181 11.692 1.00 49.87 238 GLY A CA 1
ATOM 7627 C C . GLY B 1 242 ? -108.924 46.150 10.436 1.00 48.76 238 GLY A C 1
ATOM 7628 O O . GLY B 1 242 ? -107.905 46.838 10.347 1.00 48.01 238 GLY A O 1
ATOM 7629 N N . TYR B 1 243 ? -109.340 45.343 9.468 1.00 45.02 239 TYR A N 1
ATOM 7630 C CA . TYR B 1 243 ? -108.653 45.280 8.184 1.00 47.72 239 TYR A CA 1
ATOM 7631 C C . TYR B 1 243 ? -109.348 46.166 7.165 1.00 48.91 239 TYR A C 1
ATOM 7632 O O . TYR B 1 243 ? -110.554 46.408 7.247 1.00 48.88 239 TYR A O 1
ATOM 7641 N N . LEU B 1 244 ? -108.574 46.659 6.209 1.00 52.67 240 LEU A N 1
ATOM 7642 C CA . LEU B 1 244 ? -109.106 47.448 5.119 1.00 56.10 240 LEU A CA 1
ATOM 7643 C C . LEU B 1 244 ? -109.022 46.663 3.826 1.00 56.54 240 LEU A C 1
ATOM 7644 O O . LEU B 1 244 ? -108.076 45.910 3.618 1.00 55.08 240 LEU A O 1
ATOM 7649 N N . THR B 1 245 ? -110.008 46.855 2.958 1.00 56.46 241 THR A N 1
ATOM 7650 C CA . THR B 1 245 ? -110.018 46.204 1.651 1.00 57.71 241 THR A CA 1
ATOM 7651 C C . THR B 1 245 ? -110.190 47.214 0.533 1.00 57.80 241 THR A C 1
ATOM 7652 O O . THR B 1 245 ? -110.999 48.127 0.640 1.00 58.42 241 THR A O 1
ATOM 7656 N N . VAL B 1 246 ? -109.419 47.029 -0.534 1.00 55.88 242 VAL A N 1
ATOM 7657 C CA . VAL B 1 246 ? -109.530 47.832 -1.737 1.00 57.07 242 VAL A CA 1
ATOM 7658 C C . VAL B 1 246 ? -109.927 46.901 -2.884 1.00 58.92 242 VAL A C 1
ATOM 7659 O O . VAL B 1 246 ? -109.161 46.001 -3.241 1.00 56.54 242 VAL A O 1
ATOM 7663 N N . PRO B 1 247 ? -111.133 47.097 -3.455 1.00 59.01 243 PRO A N 1
ATOM 7664 C CA . PRO B 1 247 ? -111.582 46.187 -4.508 1.00 56.62 243 PRO A CA 1
ATOM 7665 C C . PRO B 1 247 ? -110.758 46.340 -5.778 1.00 53.25 243 PRO A C 1
ATOM 7666 O O . PRO B 1 247 ? -110.256 47.427 -6.072 1.00 49.32 243 PRO A O 1
ATOM 7670 N N . LEU B 1 248 ? -110.602 45.237 -6.497 1.00 51.88 244 LEU A N 1
ATOM 7671 C CA . LEU B 1 248 ? -109.860 45.219 -7.746 1.00 52.37 244 LEU A CA 1
ATOM 7672 C C . LEU B 1 248 ? -110.779 44.614 -8.810 1.00 52.93 244 LEU A C 1
ATOM 7673 O O . LEU B 1 248 ? -110.980 43.401 -8.861 1.00 51.50 244 LEU A O 1
ATOM 7678 N N . ARG B 1 249 ? -111.362 45.480 -9.633 1.00 56.08 245 ARG A N 1
ATOM 7679 C CA . ARG B 1 249 ? -112.354 45.063 -10.631 1.00 60.39 245 ARG A CA 1
ATOM 7680 C C . ARG B 1 249 ? -111.680 44.684 -11.945 1.00 56.18 245 ARG A C 1
ATOM 7681 O O . ARG B 1 249 ? -110.621 45.221 -12.269 1.00 54.48 245 ARG A O 1
ATOM 7689 N N . PRO B 1 250 ? -112.290 43.752 -12.700 1.00 55.50 246 PRO A N 1
ATOM 7690 C CA . PRO B 1 250 ? -111.662 43.245 -13.917 1.00 57.47 246 PRO A CA 1
ATOM 7691 C C . PRO B 1 250 ? -111.389 44.308 -14.961 1.00 61.00 246 PRO A C 1
ATOM 7692 O O . PRO B 1 250 ? -112.214 45.195 -15.172 1.00 63.66 246 PRO A O 1
ATOM 7696 N N . LEU B 1 251 ? -110.224 44.209 -15.591 1.00 65.72 247 LEU A N 1
ATOM 7697 C CA . LEU B 1 251 ? -109.859 45.056 -16.724 1.00 68.94 247 LEU A CA 1
ATOM 7698 C C . LEU B 1 251 ? -110.041 46.562 -16.453 1.00 72.09 247 LEU A C 1
ATOM 7699 O O . LEU B 1 251 ? -110.402 47.318 -17.354 1.00 71.17 247 LEU A O 1
ATOM 7704 N N . THR B 1 252 ? -109.820 46.988 -15.212 1.00 76.55 248 THR A N 1
ATOM 7705 C CA . THR B 1 252 ? -109.882 48.410 -14.863 1.00 78.75 248 THR A CA 1
ATOM 7706 C C . THR B 1 252 ? -108.654 49.156 -15.375 1.00 82.27 248 THR A C 1
ATOM 7707 O O . THR B 1 252 ? -107.665 48.561 -15.830 1.00 82.51 248 THR A O 1
ATOM 7711 N N . ILE B 1 253 ? -108.751 50.475 -15.319 1.00 86.34 249 ILE A N 1
ATOM 7712 C CA . ILE B 1 253 ? -107.624 51.351 -15.603 1.00 89.46 249 ILE A CA 1
ATOM 7713 C C . ILE B 1 253 ? -106.876 51.553 -14.294 1.00 89.27 249 ILE A C 1
ATOM 7714 O O . ILE B 1 253 ? -107.435 51.340 -13.214 1.00 87.20 249 ILE A O 1
ATOM 7719 N N . GLY B 1 254 ? -105.610 51.947 -14.402 1.00 90.65 250 GLY A N 1
ATOM 7720 C CA . GLY B 1 254 ? -104.812 52.345 -13.258 1.00 92.58 250 GLY A CA 1
ATOM 7721 C C . GLY B 1 254 ? -105.504 53.326 -12.324 1.00 92.51 250 GLY A C 1
ATOM 7722 O O . GLY B 1 254 ? -106.336 54.130 -12.753 1.00 91.49 250 GLY A O 1
ATOM 7723 N N . LYS B 1 255 ? -105.159 53.244 -11.042 1.00 92.37 251 LYS A N 1
ATOM 7724 C CA . LYS B 1 255 ? -105.722 54.104 -10.018 1.00 92.21 251 LYS A CA 1
ATOM 7725 C C . LYS B 1 255 ? -104.733 54.237 -8.877 1.00 93.13 251 LYS A C 1
ATOM 7726 O O . LYS B 1 255 ? -103.747 53.502 -8.804 1.00 93.20 251 LYS A O 1
ATOM 7732 N N . GLU B 1 256 ? -105.042 55.151 -7.966 1.00 91.87 252 GLU A N 1
ATOM 7733 C CA . GLU B 1 256 ? -104.149 55.487 -6.871 1.00 90.15 252 GLU A CA 1
ATOM 7734 C C . GLU B 1 256 ? -104.961 55.759 -5.618 1.00 86.76 252 GLU A C 1
ATOM 7735 O O . GLU B 1 256 ? -105.802 56.655 -5.608 1.00 89.64 252 GLU A O 1
ATOM 7741 N N . VAL B 1 257 ? -104.710 54.980 -4.570 1.00 83.95 253 VAL A N 1
ATOM 7742 C CA . VAL B 1 257 ? -105.447 55.114 -3.319 1.00 79.58 253 VAL A CA 1
ATOM 7743 C C . VAL B 1 257 ? -104.476 55.316 -2.168 1.00 76.37 253 VAL A C 1
ATOM 7744 O O . VAL B 1 257 ? -103.358 54.793 -2.186 1.00 71.37 253 VAL A O 1
ATOM 7748 N N . THR B 1 258 ? -104.915 56.108 -1.191 1.00 74.54 254 THR A N 1
ATOM 7749 C CA . THR B 1 258 ? -104.231 56.258 0.080 1.00 73.46 254 THR A CA 1
ATOM 7750 C C . THR B 1 258 ? -105.206 55.824 1.146 1.00 74.50 254 THR A C 1
ATOM 7751 O O . THR B 1 258 ? -106.361 56.252 1.155 1.00 75.02 254 THR A O 1
ATOM 7755 N N . MET B 1 259 ? -104.753 54.973 2.049 1.00 79.88 255 MET A N 1
ATOM 7756 C CA . MET B 1 259 ? -105.553 54.683 3.225 1.00 83.45 255 MET A CA 1
ATOM 7757 C C . MET B 1 259 ? -104.693 54.427 4.441 1.00 78.95 255 MET A C 1
ATOM 7758 O O . MET B 1 259 ? -103.515 54.057 4.348 1.00 76.87 255 MET A O 1
ATOM 7763 N N . ASP B 1 260 ? -105.320 54.643 5.586 1.00 75.77 256 ASP A N 1
ATOM 7764 C CA . ASP B 1 260 ? -104.660 54.511 6.858 1.00 71.93 256 ASP A CA 1
ATOM 7765 C C . ASP B 1 260 ? -105.096 53.194 7.488 1.00 66.50 256 ASP A C 1
ATOM 7766 O O . ASP B 1 260 ? -106.267 53.010 7.803 1.00 64.23 256 ASP A O 1
ATOM 7771 N N . VAL B 1 261 ? -104.145 52.275 7.647 1.00 62.56 257 VAL A N 1
ATOM 7772 C CA . VAL B 1 261 ? -104.418 50.961 8.215 1.00 58.37 257 VAL A CA 1
ATOM 7773 C C . VAL B 1 261 ? -104.375 51.137 9.722 1.00 54.65 257 VAL A C 1
ATOM 7774 O O . VAL B 1 261 ? -103.354 51.563 10.252 1.00 54.93 257 VAL A O 1
ATOM 7778 N N . PRO B 1 262 ? -105.471 50.807 10.419 1.00 52.76 258 PRO A N 1
ATOM 7779 C CA . PRO B 1 262 ? -105.466 50.997 11.861 1.00 52.88 258 PRO A CA 1
ATOM 7780 C C . PRO B 1 262 ? -104.532 50.021 12.562 1.00 55.55 258 PRO A C 1
ATOM 7781 O O . PRO B 1 262 ? -104.418 48.865 12.141 1.00 53.07 258 PRO A O 1
ATOM 7785 N N . ALA B 1 263 ? -103.865 50.499 13.611 1.00 55.97 259 ALA A N 1
ATOM 7786 C CA . ALA B 1 263 ? -102.997 49.671 14.438 1.00 58.86 259 ALA A CA 1
ATOM 7787 C C . ALA B 1 263 ? -103.717 49.324 15.728 1.00 61.58 259 ALA A C 1
ATOM 7788 O O . ALA B 1 263 ? -104.641 50.035 16.123 1.00 63.13 259 ALA A O 1
ATOM 7790 N N . PRO B 1 264 ? -103.306 48.226 16.388 1.00 65.91 260 PRO A N 1
ATOM 7791 C CA . PRO B 1 264 ? -103.776 47.977 17.747 1.00 69.64 260 PRO A CA 1
ATOM 7792 C C . PRO B 1 264 ? -103.115 48.974 18.705 1.00 72.79 260 PRO A C 1
ATOM 7793 O O . PRO B 1 264 ? -101.886 49.094 18.708 1.00 73.76 260 PRO A O 1
ATOM 7797 N N . ASN B 1 265 ? -103.911 49.698 19.486 1.00 76.50 261 ASN A N 1
ATOM 7798 C CA . ASN B 1 265 ? -103.376 50.585 20.522 1.00 80.11 261 ASN A CA 1
ATOM 7799 C C . ASN B 1 265 ? -102.306 51.551 19.979 1.00 81.04 261 ASN A C 1
ATOM 7800 O O . ASN B 1 265 ? -101.240 51.733 20.582 1.00 82.54 261 ASN A O 1
ATOM 7805 N N . ALA B 1 266 ? -102.597 52.143 18.824 1.00 80.66 262 ALA A N 1
ATOM 7806 C CA . ALA B 1 266 ? -101.693 53.069 18.141 1.00 80.40 262 ALA A CA 1
ATOM 7807 C C . ALA B 1 266 ? -102.452 53.671 16.956 1.00 81.88 262 ALA A C 1
ATOM 7808 O O . ALA B 1 266 ? -103.488 53.133 16.551 1.00 82.72 262 ALA A O 1
ATOM 7810 N N . PRO B 1 267 ? -101.960 54.793 16.398 1.00 82.52 263 PRO A N 1
ATOM 7811 C CA . PRO B 1 267 ? -102.733 55.417 15.329 1.00 82.04 263 PRO A CA 1
ATOM 7812 C C . PRO B 1 267 ? -102.470 54.779 13.967 1.00 80.34 263 PRO A C 1
ATOM 7813 O O . PRO B 1 267 ? -101.533 53.993 13.815 1.00 79.29 263 PRO A O 1
ATOM 7817 N N . GLY B 1 268 ? -103.305 55.127 12.992 1.00 78.34 264 GLY A N 1
ATOM 7818 C CA . GLY B 1 268 ? -103.252 54.530 11.654 1.00 76.63 264 GLY A CA 1
ATOM 7819 C C . GLY B 1 268 ? -101.903 54.677 10.972 1.00 74.16 264 GLY A C 1
ATOM 7820 O O . GLY B 1 268 ? -101.155 55.617 11.251 1.00 71.68 264 GLY A O 1
ATOM 7821 N N . VAL B 1 269 ? -101.607 53.739 10.074 1.00 71.81 265 VAL A N 1
ATOM 7822 C CA . VAL B 1 269 ? -100.367 53.739 9.298 1.00 68.91 265 VAL A CA 1
ATOM 7823 C C . VAL B 1 269 ? -100.756 53.974 7.850 1.00 66.38 265 VAL A C 1
ATOM 7824 O O . VAL B 1 269 ? -101.634 53.290 7.326 1.00 65.32 265 VAL A O 1
ATOM 7828 N N . ARG B 1 270 ? -100.101 54.937 7.210 1.00 65.03 266 ARG A N 1
ATOM 7829 C CA . ARG B 1 270 ? -100.513 55.406 5.893 1.00 68.86 266 ARG A CA 1
ATOM 7830 C C . ARG B 1 270 ? -99.847 54.593 4.789 1.00 70.02 266 ARG A C 1
ATOM 7831 O O . ARG B 1 270 ? -98.621 54.575 4.690 1.00 69.95 266 ARG A O 1
ATOM 7839 N N . LEU B 1 271 ? -100.654 53.919 3.968 1.00 70.51 267 LEU A N 1
ATOM 7840 C CA . LEU B 1 271 ? -100.146 53.216 2.795 1.00 73.21 267 LEU A CA 1
ATOM 7841 C C . LEU B 1 271 ? -100.683 53.847 1.531 1.00 70.99 267 LEU A C 1
ATOM 7842 O O . LEU B 1 271 ? -101.822 54.307 1.487 1.00 67.77 267 LEU A O 1
ATOM 7847 N N . GLN B 1 272 ? -99.849 53.838 0.499 1.00 72.06 268 GLN A N 1
ATOM 7848 C CA . GLN B 1 272 ? -100.225 54.345 -0.807 1.00 73.32 268 GLN A CA 1
ATOM 7849 C C . GLN B 1 272 ? -100.122 53.229 -1.831 1.00 70.32 268 GLN A C 1
ATOM 7850 O O . GLN B 1 272 ? -99.077 52.596 -1.991 1.00 66.62 268 GLN A O 1
ATOM 7856 N N . LEU B 1 273 ? -101.211 52.959 -2.531 1.00 69.51 269 LEU A N 1
ATOM 7857 C CA . LEU B 1 273 ? -101.090 51.953 -3.572 1.00 72.93 269 LEU A CA 1
ATOM 7858 C C . LEU B 1 273 ? -101.618 52.399 -4.923 1.00 74.62 269 LEU A C 1
ATOM 7859 O O . LEU B 1 273 ? -102.587 53.160 -5.019 1.00 72.65 269 LEU A O 1
ATOM 7864 N N . LYS B 1 274 ? -100.920 51.940 -5.963 1.00 76.63 270 LYS A N 1
ATOM 7865 C CA . LYS B 1 274 ? -101.325 52.184 -7.331 1.00 77.44 270 LYS A CA 1
ATOM 7866 C C . LYS B 1 274 ? -101.283 50.904 -8.150 1.00 73.47 270 LYS A C 1
ATOM 7867 O O . LYS B 1 274 ? -100.242 50.253 -8.260 1.00 70.29 270 LYS A O 1
ATOM 7873 N N . ALA B 1 275 ? -102.431 50.580 -8.735 1.00 70.38 271 ALA A N 1
ATOM 7874 C CA . ALA B 1 275 ? -102.557 49.471 -9.657 1.00 70.64 271 ALA A CA 1
ATOM 7875 C C . ALA B 1 275 ? -102.311 49.994 -11.064 1.00 70.75 271 ALA A C 1
ATOM 7876 O O . ALA B 1 275 ? -102.831 51.045 -11.443 1.00 70.52 271 ALA A O 1
ATOM 7878 N N . GLU B 1 276 ? -101.517 49.255 -11.829 1.00 70.03 272 GLU A N 1
ATOM 7879 C CA . GLU B 1 276 ? -101.126 49.657 -13.171 1.00 70.12 272 GLU A CA 1
ATOM 7880 C C . GLU B 1 276 ? -101.078 48.425 -14.069 1.00 66.45 272 GLU A C 1
ATOM 7881 O O . GLU B 1 276 ? -100.884 47.307 -13.591 1.00 62.40 272 GLU A O 1
ATOM 7887 N N . GLY B 1 277 ? -101.262 48.625 -15.370 1.00 64.44 273 GLY A N 1
ATOM 7888 C CA . GLY B 1 277 ? -101.023 47.557 -16.334 1.00 62.92 273 GLY A CA 1
ATOM 7889 C C . GLY B 1 277 ? -99.562 47.150 -16.247 1.00 61.35 273 GLY A C 1
ATOM 7890 O O . GLY B 1 277 ? -98.684 48.002 -16.169 1.00 61.74 273 GLY A O 1
ATOM 7891 N N . CYS B 1 278 ? -99.296 45.852 -16.193 1.00 61.51 274 CYS A N 1
ATOM 7892 C CA . CYS B 1 278 ? -97.930 45.365 -16.329 1.00 63.85 274 CYS A CA 1
ATOM 7893 C C . CYS B 1 278 ? -97.540 45.579 -17.791 1.00 63.75 274 CYS A C 1
ATOM 7894 O O . CYS B 1 278 ? -98.369 45.399 -18.682 1.00 65.28 274 CYS A O 1
ATOM 7897 N N . PRO B 1 279 ? -96.290 45.976 -18.056 1.00 62.53 275 PRO A N 1
ATOM 7898 C CA . PRO B 1 279 ? -95.867 46.072 -19.463 1.00 62.79 275 PRO A CA 1
ATOM 7899 C C . PRO B 1 279 ? -96.084 44.747 -20.201 1.00 64.27 275 PRO A C 1
ATOM 7900 O O . PRO B 1 279 ? -95.858 43.685 -19.612 1.00 68.54 275 PRO A O 1
ATOM 7904 N N . GLU B 1 280 ? -96.518 44.799 -21.462 1.00 64.20 276 GLU A N 1
ATOM 7905 C CA . GLU B 1 280 ? -96.778 43.571 -22.235 1.00 63.68 276 GLU A CA 1
ATOM 7906 C C . GLU B 1 280 ? -95.505 42.988 -22.876 1.00 64.02 276 GLU A C 1
ATOM 7907 O O . GLU B 1 280 ? -95.493 42.647 -24.065 1.00 64.00 276 GLU A O 1
ATOM 7913 N N . GLU B 1 281 ? -94.436 42.872 -22.090 1.00 64.70 277 GLU A N 1
ATOM 7914 C CA . GLU B 1 281 ? -93.213 42.215 -22.555 1.00 64.16 277 GLU A CA 1
ATOM 7915 C C . GLU B 1 281 ? -92.798 41.078 -21.636 1.00 61.37 277 GLU A C 1
ATOM 7916 O O . GLU B 1 281 ? -92.681 41.229 -20.425 1.00 65.90 277 GLU A O 1
ATOM 7922 N N . LEU B 1 282 ? -92.517 39.964 -22.282 1.00 53.77 278 LEU A N 1
ATOM 7923 C CA . LEU B 1 282 ? -92.275 38.680 -21.661 1.00 49.02 278 LEU A CA 1
ATOM 7924 C C . LEU B 1 282 ? -90.799 38.358 -21.676 1.00 45.52 278 LEU A C 1
ATOM 7925 O O . LEU B 1 282 ? -90.106 38.675 -22.632 1.00 46.30 278 LEU A O 1
ATOM 7930 N N . ALA B 1 283 ? -90.316 37.737 -20.604 1.00 44.30 279 ALA A N 1
ATOM 7931 C CA . ALA B 1 283 ? -88.990 37.145 -20.595 1.00 42.54 279 ALA A CA 1
ATOM 7932 C C . ALA B 1 283 ? -89.027 35.772 -21.277 1.00 41.37 279 ALA A C 1
ATOM 7933 O O . ALA B 1 283 ? -88.015 35.287 -21.765 1.00 42.07 279 ALA A O 1
ATOM 7935 N N . VAL B 1 284 ? -90.198 35.150 -21.318 1.00 41.06 280 VAL A N 1
ATOM 7936 C CA . VAL B 1 284 ? -90.357 33.862 -21.996 1.00 42.10 280 VAL A CA 1
ATOM 7937 C C . VAL B 1 284 ? -90.747 34.083 -23.463 1.00 41.99 280 VAL A C 1
ATOM 7938 O O . VAL B 1 284 ? -91.753 34.736 -23.744 1.00 42.31 280 VAL A O 1
ATOM 7942 N N . HIS B 1 285 ? -89.947 33.521 -24.375 1.00 43.35 281 HIS A N 1
ATOM 7943 C CA . HIS B 1 285 ? -90.177 33.571 -25.821 1.00 45.32 281 HIS A CA 1
ATOM 7944 C C . HIS B 1 285 ? -91.229 32.528 -26.203 1.00 43.06 281 HIS A C 1
ATOM 7945 O O . HIS B 1 285 ? -91.062 31.344 -25.942 1.00 40.51 281 HIS A O 1
ATOM 7952 N N . LEU B 1 286 ? -92.311 32.970 -26.826 1.00 41.87 282 LEU A N 1
ATOM 7953 C CA . LEU B 1 286 ? -93.377 32.079 -27.248 1.00 43.37 282 LEU A CA 1
ATOM 7954 C C . LEU B 1 286 ? -93.424 31.994 -28.764 1.00 46.62 282 LEU A C 1
ATOM 7955 O O . LEU B 1 286 ? -93.770 32.963 -29.425 1.00 50.90 282 LEU A O 1
ATOM 7960 N N . GLY B 1 287 ? -93.112 30.828 -29.313 1.00 46.65 283 GLY A N 1
ATOM 7961 C CA . GLY B 1 287 ? -93.197 30.620 -30.756 1.00 48.09 283 GLY A CA 1
ATOM 7962 C C . GLY B 1 287 ? -92.615 29.277 -31.133 1.00 48.24 283 GLY A C 1
ATOM 7963 O O . GLY B 1 287 ? -91.779 28.747 -30.408 1.00 46.63 283 GLY A O 1
ATOM 7964 N N . PHE B 1 288 ? -93.051 28.737 -32.269 1.00 50.51 284 PHE A N 1
ATOM 7965 C CA . PHE B 1 288 ? -92.608 27.414 -32.725 1.00 52.42 284 PHE A CA 1
ATOM 7966 C C . PHE B 1 288 ? -91.630 27.454 -33.882 1.00 54.86 284 PHE A C 1
ATOM 7967 O O . PHE B 1 288 ? -91.494 26.494 -34.630 1.00 62.45 284 PHE A O 1
ATOM 7975 N N . ASN B 1 289 ? -90.937 28.562 -34.037 1.00 54.77 285 ASN A N 1
ATOM 7976 C CA . ASN B 1 289 ? -89.898 28.617 -35.026 1.00 54.39 285 ASN A CA 1
ATOM 7977 C C . ASN B 1 289 ? -88.644 29.016 -34.314 1.00 47.89 285 ASN A C 1
ATOM 7978 O O . ASN B 1 289 ? -88.651 29.261 -33.107 1.00 44.36 285 ASN A O 1
ATOM 7983 N N . LEU B 1 290 ? -87.559 29.029 -35.058 1.00 45.78 286 LEU A N 1
ATOM 7984 C CA . LEU B 1 290 ? -86.261 29.258 -34.481 1.00 44.11 286 LEU A CA 1
ATOM 7985 C C . LEU B 1 290 ? -86.185 30.710 -34.042 1.00 42.29 286 LEU A C 1
ATOM 7986 O O . LEU B 1 290 ? -86.829 31.569 -34.632 1.00 40.24 286 LEU A O 1
ATOM 7991 N N . CYS B 1 291 ? -85.432 30.969 -32.979 1.00 41.63 287 CYS A N 1
ATOM 7992 C CA . CYS B 1 291 ? -85.310 32.319 -32.460 1.00 42.68 287 CYS A CA 1
ATOM 7993 C C . CYS B 1 291 ? -84.363 33.128 -33.337 1.00 42.25 287 CYS A C 1
ATOM 7994 O O . CYS B 1 291 ? -83.560 32.562 -34.093 1.00 40.64 287 CYS A O 1
ATOM 7997 N N . ALA B 1 292 ? -84.460 34.449 -33.215 1.00 42.35 288 ALA A N 1
ATOM 7998 C CA . ALA B 1 292 ? -83.676 35.371 -34.039 1.00 43.16 288 ALA A CA 1
ATOM 7999 C C . ALA B 1 292 ? -82.189 35.042 -33.998 1.00 41.96 288 ALA A C 1
ATOM 8000 O O . ALA B 1 292 ? -81.532 35.012 -35.034 1.00 41.61 288 ALA A O 1
ATOM 8002 N N . GLU B 1 293 ? -81.670 34.779 -32.802 1.00 41.78 289 GLU A N 1
ATOM 8003 C CA . GLU B 1 293 ? -80.251 34.466 -32.635 1.00 41.61 289 GLU A CA 1
ATOM 8004 C C . GLU B 1 293 ? -79.829 33.198 -33.385 1.00 40.76 289 GLU A C 1
ATOM 8005 O O . GLU B 1 293 ? -78.744 33.156 -33.961 1.00 38.74 289 GLU A O 1
ATOM 8011 N N . GLU B 1 294 ? -80.680 32.173 -33.390 1.00 40.74 290 GLU A N 1
ATOM 8012 C CA . GLU B 1 294 ? -80.355 30.940 -34.116 1.00 41.11 290 GLU A CA 1
ATOM 8013 C C . GLU B 1 294 ? -80.413 31.175 -35.627 1.00 41.42 290 GLU A C 1
ATOM 8014 O O . GLU B 1 294 ? -79.564 30.683 -36.357 1.00 40.71 290 GLU A O 1
ATOM 8020 N N . GLN B 1 295 ? -81.414 31.921 -36.086 1.00 43.77 291 GLN A N 1
ATOM 8021 C CA . GLN B 1 295 ? -81.508 32.286 -37.502 1.00 47.09 291 GLN A CA 1
ATOM 8022 C C . GLN B 1 295 ? -80.273 33.052 -37.968 1.00 45.77 291 GLN A C 1
ATOM 8023 O O . GLN B 1 295 ? -79.714 32.757 -39.022 1.00 45.59 291 GLN A O 1
ATOM 8029 N N . ALA B 1 296 ? -79.850 34.028 -37.169 1.00 44.86 292 ALA A N 1
ATOM 8030 C CA . ALA B 1 296 ? -78.637 34.784 -37.461 1.00 43.21 292 ALA A CA 1
ATOM 8031 C C . ALA B 1 296 ? -77.422 33.867 -37.479 1.00 41.73 292 ALA A C 1
ATOM 8032 O O . ALA B 1 296 ? -76.566 33.977 -38.356 1.00 39.74 292 ALA A O 1
ATOM 8034 N N . PHE B 1 297 ? -77.349 32.952 -36.517 1.00 41.28 293 PHE A N 1
ATOM 8035 C CA . PHE B 1 297 ? -76.254 31.990 -36.497 1.00 39.95 293 PHE A CA 1
ATOM 8036 C C . PHE B 1 297 ? -76.218 31.172 -37.790 1.00 38.84 293 PHE A C 1
ATOM 8037 O O . PHE B 1 297 ? -75.146 30.901 -38.322 1.00 39.29 293 PHE A O 1
ATOM 8045 N N . LEU B 1 298 ? -77.383 30.763 -38.274 1.00 37.95 294 LEU A N 1
ATOM 8046 C CA . LEU B 1 298 ? -77.445 29.924 -39.462 1.00 41.24 294 LEU A CA 1
ATOM 8047 C C . LEU B 1 298 ? -76.838 30.617 -40.675 1.00 41.14 294 LEU A C 1
ATOM 8048 O O . LEU B 1 298 ? -76.085 29.990 -41.432 1.00 40.78 294 LEU A O 1
ATOM 8053 N N . SER B 1 299 ? -77.164 31.897 -40.855 1.00 40.63 295 SER A N 1
ATOM 8054 C CA . SER B 1 299 ? -76.573 32.691 -41.941 1.00 41.05 295 SER A CA 1
ATOM 8055 C C . SER B 1 299 ? -75.057 32.733 -41.818 1.00 40.66 295 SER A C 1
ATOM 8056 O O . SER B 1 299 ? -74.348 32.524 -42.797 1.00 41.46 295 SER A O 1
ATOM 8059 N N . ARG B 1 300 ? -74.561 32.959 -40.606 1.00 41.14 296 ARG A N 1
ATOM 8060 C CA . ARG B 1 300 ? -73.125 32.946 -40.354 1.00 41.13 296 ARG A CA 1
ATOM 8061 C C . ARG B 1 300 ? -72.512 31.567 -40.620 1.00 43.22 296 ARG A C 1
ATOM 8062 O O . ARG B 1 300 ? -71.499 31.452 -41.316 1.00 42.93 296 ARG A O 1
ATOM 8070 N N . ARG B 1 301 ? -73.147 30.519 -40.104 1.00 44.30 297 ARG A N 1
ATOM 8071 C CA . ARG B 1 301 ? -72.599 29.168 -40.205 1.00 44.31 297 ARG A CA 1
ATOM 8072 C C . ARG B 1 301 ? -72.598 28.654 -41.645 1.00 43.71 297 ARG A C 1
ATOM 8073 O O . ARG B 1 301 ? -71.658 27.990 -42.060 1.00 40.68 297 ARG A O 1
ATOM 8081 N N . LYS B 1 302 ? -73.651 28.955 -42.395 1.00 46.37 298 LYS A N 1
ATOM 8082 C CA . LYS B 1 302 ? -73.785 28.445 -43.765 1.00 51.55 298 LYS A CA 1
ATOM 8083 C C . LYS B 1 302 ? -72.722 28.954 -44.735 1.00 53.20 298 LYS A C 1
ATOM 8084 O O . LYS B 1 302 ? -72.435 28.291 -45.735 1.00 52.47 298 LYS A O 1
ATOM 8090 N N . GLN B 1 303 ? -72.147 30.121 -44.447 1.00 55.46 299 GLN A N 1
ATOM 8091 C CA . GLN B 1 303 ? -70.987 30.593 -45.203 1.00 58.64 299 GLN A CA 1
ATOM 8092 C C . GLN B 1 303 ? -69.793 29.683 -44.976 1.00 54.72 299 GLN A C 1
ATOM 8093 O O . GLN B 1 303 ? -69.102 29.317 -45.927 1.00 54.03 299 GLN A O 1
ATOM 8099 N N . VAL B 1 304 ? -69.557 29.323 -43.716 1.00 52.04 300 VAL A N 1
ATOM 8100 C CA . VAL B 1 304 ? -68.445 28.437 -43.369 1.00 50.45 300 VAL A CA 1
ATOM 8101 C C . VAL B 1 304 ? -68.676 27.045 -43.958 1.00 49.25 300 VAL A C 1
ATOM 8102 O O . VAL B 1 304 ? -67.744 26.408 -44.440 1.00 49.00 300 VAL A O 1
ATOM 8106 N N . VAL B 1 305 ? -69.924 26.591 -43.933 1.00 49.19 301 VAL A N 1
ATOM 8107 C CA . VAL B 1 305 ? -70.285 25.286 -44.491 1.00 49.60 301 VAL A CA 1
ATOM 8108 C C . VAL B 1 305 ? -70.152 25.258 -46.018 1.00 50.02 301 VAL A C 1
ATOM 8109 O O . VAL B 1 305 ? -69.615 24.301 -46.579 1.00 48.26 301 VAL A O 1
ATOM 8113 N N . ALA B 1 306 ? -70.644 26.299 -46.683 1.00 51.48 302 ALA A N 1
ATOM 8114 C CA . ALA B 1 306 ? -70.548 26.403 -48.146 1.00 53.32 302 ALA A CA 1
ATOM 8115 C C . ALA B 1 306 ? -69.098 26.280 -48.609 1.00 55.02 302 ALA A C 1
ATOM 8116 O O . ALA B 1 306 ? -68.792 25.524 -49.535 1.00 55.22 302 ALA A O 1
ATOM 8118 N N . LYS B 1 307 ? -68.212 27.015 -47.942 1.00 57.62 303 LYS A N 1
ATOM 8119 C CA . LYS B 1 307 ? -66.782 26.978 -48.245 1.00 61.08 303 LYS A CA 1
ATOM 8120 C C . LYS B 1 307 ? -66.202 25.585 -48.009 1.00 60.80 303 LYS A C 1
ATOM 8121 O O . LYS B 1 307 ? -65.559 25.017 -48.894 1.00 61.55 303 LYS A O 1
ATOM 8127 N N . ALA B 1 308 ? -66.429 25.037 -46.817 1.00 58.82 304 ALA A N 1
ATOM 8128 C CA . ALA B 1 308 ? -65.889 23.723 -46.461 1.00 57.44 304 ALA A CA 1
ATOM 8129 C C . ALA B 1 308 ? -66.429 22.614 -47.366 1.00 54.84 304 ALA A C 1
ATOM 8130 O O . ALA B 1 308 ? -65.726 21.649 -47.656 1.00 50.20 304 ALA A O 1
ATOM 8132 N N . LEU B 1 309 ? -67.675 22.761 -47.809 1.00 54.62 305 LEU A N 1
ATOM 8133 C CA . LEU B 1 309 ? -68.272 21.808 -48.739 1.00 56.76 305 LEU A CA 1
ATOM 8134 C C . LEU B 1 309 ? -67.632 21.859 -50.126 1.00 59.85 305 LEU A C 1
ATOM 8135 O O . LEU B 1 309 ? -67.383 20.821 -50.737 1.00 59.12 305 LEU A O 1
ATOM 8140 N N . LYS B 1 310 ? -67.399 23.066 -50.631 1.00 60.66 306 LYS A N 1
ATOM 8141 C CA . LYS B 1 310 ? -66.740 23.226 -51.923 1.00 63.85 306 LYS A CA 1
ATOM 8142 C C . LYS B 1 310 ? -65.377 22.530 -51.923 1.00 62.86 306 LYS A C 1
ATOM 8143 O O . LYS B 1 310 ? -65.053 21.790 -52.849 1.00 62.71 306 LYS A O 1
ATOM 8149 N N . GLN B 1 311 ? -64.596 22.764 -50.873 1.00 63.50 307 GLN A N 1
ATOM 8150 C CA . GLN B 1 311 ? -63.270 22.172 -50.743 1.00 65.65 307 GLN A CA 1
ATOM 8151 C C . GLN B 1 311 ? -63.327 20.658 -50.597 1.00 66.34 307 GLN A C 1
ATOM 8152 O O . GLN B 1 311 ? -62.536 19.947 -51.210 1.00 68.38 307 GLN A O 1
ATOM 8158 N N . ALA B 1 312 ? -64.269 20.168 -49.796 1.00 65.30 308 ALA A N 1
ATOM 8159 C CA . ALA B 1 312 ? -64.359 18.735 -49.501 1.00 64.50 308 ALA A CA 1
ATOM 8160 C C . ALA B 1 312 ? -64.888 17.909 -50.676 1.00 63.41 308 ALA A C 1
ATOM 8161 O O . ALA B 1 312 ? -64.451 16.783 -50.893 1.00 59.44 308 ALA A O 1
ATOM 8163 N N . LEU B 1 313 ? -65.835 18.467 -51.421 1.00 64.18 309 LEU A N 1
ATOM 8164 C CA . LEU B 1 313 ? -66.401 17.793 -52.592 1.00 65.42 309 LEU A CA 1
ATOM 8165 C C . LEU B 1 313 ? -65.747 18.235 -53.906 1.00 67.30 309 LEU A C 1
ATOM 8166 O O . LEU B 1 313 ? -66.132 17.757 -54.974 1.00 66.78 309 LEU A O 1
ATOM 8171 N N . GLN B 1 314 ? -64.761 19.132 -53.827 1.00 70.61 310 GLN A N 1
ATOM 8172 C CA . GLN B 1 314 ? -64.101 19.681 -55.009 1.00 71.63 310 GLN A CA 1
ATOM 8173 C C . GLN B 1 314 ? -65.145 20.180 -56.003 1.00 70.11 310 GLN A C 1
ATOM 8174 O O . GLN B 1 314 ? -65.132 19.797 -57.170 1.00 66.26 310 GLN A O 1
ATOM 8180 N N . LEU B 1 315 ? -66.055 21.026 -55.521 1.00 71.48 311 LEU A N 1
ATOM 8181 C CA . LEU B 1 315 ? -67.188 21.491 -56.313 1.00 74.23 311 LEU A CA 1
ATOM 8182 C C . LEU B 1 315 ? -66.775 22.524 -57.348 1.00 78.60 311 LEU A C 1
ATOM 8183 O O . LEU B 1 315 ? -66.023 23.462 -57.052 1.00 76.59 311 LEU A O 1
ATOM 8188 N N . ASP B 1 316 ? -67.309 22.339 -58.555 1.00 83.15 312 ASP A N 1
ATOM 8189 C CA . ASP B 1 316 ? -67.172 23.278 -59.664 1.00 84.77 312 ASP A CA 1
ATOM 8190 C C . ASP B 1 316 ? -67.348 24.726 -59.195 1.00 83.70 312 ASP A C 1
ATOM 8191 O O . ASP B 1 316 ? -66.396 25.513 -59.188 1.00 81.94 312 ASP A O 1
ATOM 8196 N N . ARG B 1 317 ? -68.561 25.063 -58.776 1.00 85.17 313 ARG A N 1
ATOM 8197 C CA . ARG B 1 317 ? -68.891 26.442 -58.434 1.00 86.92 313 ARG A CA 1
ATOM 8198 C C . ARG B 1 317 ? -69.141 26.672 -56.943 1.00 84.71 313 ARG A C 1
ATOM 8199 O O . ARG B 1 317 ? -68.991 25.776 -56.099 1.00 84.12 313 ARG A O 1
ATOM 8207 N N . ASP B 1 318 ? -69.474 27.918 -56.630 1.00 81.50 314 ASP A N 1
ATOM 8208 C CA . ASP B 1 318 ? -69.816 28.313 -55.278 1.00 78.14 314 ASP A CA 1
ATOM 8209 C C . ASP B 1 318 ? -71.277 28.020 -54.998 1.00 74.79 314 ASP A C 1
ATOM 8210 O O . ASP B 1 318 ? -72.144 28.235 -55.851 1.00 74.62 314 ASP A O 1
ATOM 8215 N N . LEU B 1 319 ? -71.540 27.537 -53.790 1.00 69.55 315 LEU A N 1
ATOM 8216 C CA . LEU B 1 319 ? -72.889 27.197 -53.383 1.00 66.96 315 LEU A CA 1
ATOM 8217 C C . LEU B 1 319 ? -73.721 28.410 -53.036 1.00 64.63 315 LEU A C 1
ATOM 8218 O O . LEU B 1 319 ? -73.281 29.310 -52.323 1.00 67.47 315 LEU A O 1
ATOM 8223 N N . GLN B 1 320 ? -74.933 28.411 -53.575 1.00 63.84 316 GLN A N 1
ATOM 8224 C CA . GLN B 1 320 ? -75.983 29.312 -53.196 1.00 66.04 316 GLN A CA 1
ATOM 8225 C C . GLN B 1 320 ? -76.467 28.976 -51.775 1.00 67.37 316 GLN A C 1
ATOM 8226 O O . GLN B 1 320 ? -76.438 27.816 -51.354 1.00 68.37 316 GLN A O 1
ATOM 8232 N N . GLU B 1 321 ? -76.887 29.996 -51.029 1.00 69.08 317 GLU A N 1
ATOM 8233 C CA . GLU B 1 321 ? -77.327 29.824 -49.633 1.00 69.65 317 GLU A CA 1
ATOM 8234 C C . GLU B 1 321 ? -78.397 28.740 -49.490 1.00 71.04 317 GLU A C 1
ATOM 8235 O O . GLU B 1 321 ? -78.332 27.900 -48.588 1.00 72.24 317 GLU A O 1
ATOM 8241 N N . ASP B 1 322 ? -79.380 28.791 -50.386 1.00 71.80 318 ASP A N 1
ATOM 8242 C CA . ASP B 1 322 ? -80.474 27.817 -50.444 1.00 71.99 318 ASP A CA 1
ATOM 8243 C C . ASP B 1 322 ? -80.057 26.404 -50.838 1.00 70.41 318 ASP A C 1
ATOM 8244 O O . ASP B 1 322 ? -80.854 25.479 -50.712 1.00 71.94 318 ASP A O 1
ATOM 8249 N N . GLU B 1 323 ? -78.840 26.236 -51.344 1.00 68.76 319 GLU A N 1
ATOM 8250 C CA . GLU B 1 323 ? -78.361 24.912 -51.727 1.00 69.28 319 GLU A CA 1
ATOM 8251 C C . GLU B 1 323 ? -77.532 24.248 -50.634 1.00 64.38 319 GLU A C 1
ATOM 8252 O O . GLU B 1 323 ? -77.282 23.059 -50.720 1.00 64.02 319 GLU A O 1
ATOM 8258 N N . VAL B 1 324 ? -77.137 24.995 -49.603 1.00 59.87 320 VAL A N 1
ATOM 8259 C CA . VAL B 1 324 ? -76.269 24.458 -48.556 1.00 57.66 320 VAL A CA 1
ATOM 8260 C C . VAL B 1 324 ? -77.064 23.469 -47.703 1.00 53.92 320 VAL A C 1
ATOM 8261 O O . VAL B 1 324 ? -78.045 23.858 -47.057 1.00 51.98 320 VAL A O 1
ATOM 8265 N N . PRO B 1 325 ? -76.655 22.188 -47.700 1.00 51.21 321 PRO A N 1
ATOM 8266 C CA . PRO B 1 325 ? -77.377 21.214 -46.889 1.00 51.13 321 PRO A CA 1
ATOM 8267 C C . PRO B 1 325 ? -77.117 21.403 -45.394 1.00 47.48 321 PRO A C 1
ATOM 8268 O O . PRO B 1 325 ? -76.019 21.797 -44.999 1.00 45.14 321 PRO A O 1
ATOM 8272 N N . VAL B 1 326 ? -78.140 21.145 -44.586 1.00 45.49 322 VAL A N 1
ATOM 8273 C CA . VAL B 1 326 ? -78.034 21.249 -43.135 1.00 44.17 322 VAL A CA 1
ATOM 8274 C C . VAL B 1 326 ? -77.607 19.885 -42.597 1.00 42.28 322 VAL A C 1
ATOM 8275 O O . VAL B 1 326 ? -78.331 18.895 -42.723 1.00 42.11 322 VAL A O 1
ATOM 8279 N N . VAL B 1 327 ? -76.415 19.845 -42.017 1.00 41.63 323 VAL A N 1
ATOM 8280 C CA . VAL B 1 327 ? -75.826 18.611 -41.508 1.00 42.65 323 VAL A CA 1
ATOM 8281 C C . VAL B 1 327 ? -75.778 18.656 -39.983 1.00 43.12 323 VAL A C 1
ATOM 8282 O O . VAL B 1 327 ? -75.387 19.664 -39.403 1.00 42.85 323 VAL A O 1
ATOM 8286 N N . GLY B 1 328 ? -76.166 17.555 -39.347 1.00 43.15 324 GLY A N 1
ATOM 8287 C CA . GLY B 1 328 ? -76.145 17.448 -37.892 1.00 42.78 324 GLY A CA 1
ATOM 8288 C C . GLY B 1 328 ? -75.347 16.250 -37.417 1.00 42.34 324 GLY A C 1
ATOM 8289 O O . GLY B 1 328 ? -75.308 15.217 -38.081 1.00 43.42 324 GLY A O 1
ATOM 8290 N N . ILE B 1 329 ? -74.665 16.418 -36.289 1.00 42.69 325 ILE A N 1
ATOM 8291 C CA . ILE B 1 329 ? -74.094 15.313 -35.535 1.00 44.30 325 ILE A CA 1
ATOM 8292 C C . ILE B 1 329 ? -75.010 15.054 -34.361 1.00 46.66 325 ILE A C 1
ATOM 8293 O O . ILE B 1 329 ? -75.396 15.992 -33.667 1.00 46.68 325 ILE A O 1
ATOM 8298 N N . MET B 1 330 ? -75.293 13.780 -34.107 1.00 45.24 326 MET A N 1
ATOM 8299 C CA . MET B 1 330 ? -76.214 13.375 -33.058 1.00 44.56 326 MET A CA 1
ATOM 8300 C C . MET B 1 330 ? -75.560 12.263 -32.246 1.00 43.77 326 MET A C 1
ATOM 8301 O O . MET B 1 330 ? -75.237 11.203 -32.784 1.00 43.83 326 MET A O 1
ATOM 8306 N N . ALA B 1 331 ? -75.320 12.533 -30.965 1.00 42.56 327 ALA A N 1
ATOM 8307 C CA . ALA B 1 331 ? -74.602 11.612 -30.091 1.00 42.64 327 ALA A CA 1
ATOM 8308 C C . ALA B 1 331 ? -75.550 11.067 -29.036 1.00 45.24 327 ALA A C 1
ATOM 8309 O O . ALA B 1 331 ? -76.457 11.776 -28.584 1.00 46.49 327 ALA A O 1
ATOM 8311 N N . THR B 1 332 ? -75.337 9.806 -28.654 1.00 44.53 328 THR A N 1
ATOM 8312 C CA . THR B 1 332 ? -76.130 9.161 -27.612 1.00 42.60 328 THR A CA 1
ATOM 8313 C C . THR B 1 332 ? -75.392 9.279 -26.284 1.00 41.08 328 THR A C 1
ATOM 8314 O O . THR B 1 332 ? -74.328 9.900 -26.191 1.00 38.05 328 THR A O 1
ATOM 8318 N N . GLY B 1 333 ? -75.942 8.635 -25.260 1.00 41.29 329 GLY A N 1
ATOM 8319 C CA . GLY B 1 333 ? -75.297 8.587 -23.962 1.00 40.72 329 GLY A CA 1
ATOM 8320 C C . GLY B 1 333 ? -74.314 7.446 -23.805 1.00 40.97 329 GLY A C 1
ATOM 8321 O O . GLY B 1 333 ? -74.098 6.656 -24.728 1.00 45.53 329 GLY A O 1
ATOM 8322 N N . GLY B 1 334 ? -73.734 7.371 -22.610 1.00 40.39 330 GLY A N 1
ATOM 8323 C CA . GLY B 1 334 ? -72.801 6.318 -22.217 1.00 40.29 330 GLY A CA 1
ATOM 8324 C C . GLY B 1 334 ? -71.609 6.826 -21.433 1.00 40.41 330 GLY A C 1
ATOM 8325 O O . GLY B 1 334 ? -70.473 6.439 -21.715 1.00 43.08 330 GLY A O 1
ATOM 8326 N N . GLY B 1 335 ? -71.858 7.685 -20.446 1.00 38.50 331 GLY A N 1
ATOM 8327 C CA . GLY B 1 335 ? -70.812 8.154 -19.532 1.00 37.82 331 GLY A CA 1
ATOM 8328 C C . GLY B 1 335 ? -69.490 8.524 -20.185 1.00 37.55 331 GLY A C 1
ATOM 8329 O O . GLY B 1 335 ? -69.471 9.124 -21.258 1.00 38.17 331 GLY A O 1
ATOM 8330 N N . ALA B 1 336 ? -68.386 8.156 -19.537 1.00 38.08 332 ALA A N 1
ATOM 8331 C CA . ALA B 1 336 ? -67.036 8.452 -20.036 1.00 39.74 332 ALA A CA 1
ATOM 8332 C C . ALA B 1 336 ? -66.712 7.748 -21.351 1.00 40.21 332 ALA A C 1
ATOM 8333 O O . ALA B 1 336 ? -65.853 8.206 -22.106 1.00 39.50 332 ALA A O 1
ATOM 8335 N N . ARG B 1 337 ? -67.376 6.621 -21.598 1.00 41.79 333 ARG A N 1
ATOM 8336 C CA . ARG B 1 337 ? -67.233 5.892 -22.853 1.00 43.49 333 ARG A CA 1
ATOM 8337 C C . ARG B 1 337 ? -67.696 6.775 -24.002 1.00 42.48 333 ARG A C 1
ATOM 8338 O O . ARG B 1 337 ? -66.954 6.976 -24.964 1.00 41.59 333 ARG A O 1
ATOM 8346 N N . ALA B 1 338 ? -68.913 7.311 -23.882 1.00 41.36 334 ALA A N 1
ATOM 8347 C CA . ALA B 1 338 ? -69.463 8.242 -24.872 1.00 40.14 334 ALA A CA 1
ATOM 8348 C C . ALA B 1 338 ? -68.574 9.477 -25.003 1.00 40.18 334 ALA A C 1
ATOM 8349 O O . ALA B 1 338 ? -68.300 9.923 -26.109 1.00 39.81 334 ALA A O 1
ATOM 8351 N N . MET B 1 339 ? -68.128 10.025 -23.875 1.00 39.29 335 MET A N 1
ATOM 8352 C CA . MET B 1 339 ? -67.291 11.223 -23.887 1.00 40.08 335 MET A CA 1
ATOM 8353 C C . MET B 1 339 ? -66.010 10.986 -24.694 1.00 42.03 335 MET A C 1
ATOM 8354 O O . MET B 1 339 ? -65.662 11.780 -25.570 1.00 40.42 335 MET A O 1
ATOM 8359 N N . THR B 1 340 ? -65.318 9.893 -24.384 1.00 42.37 336 THR A N 1
ATOM 8360 C CA . THR B 1 340 ? -64.044 9.552 -25.028 1.00 43.44 336 THR A CA 1
ATOM 8361 C C . THR B 1 340 ? -64.221 9.310 -26.524 1.00 43.05 336 THR A C 1
ATOM 8362 O O . THR B 1 340 ? -63.530 9.908 -27.347 1.00 43.06 336 THR A O 1
ATOM 8366 N N . SER B 1 341 ? -65.167 8.446 -26.863 1.00 43.12 337 SER A N 1
ATOM 8367 C CA . SER B 1 341 ? -65.395 8.069 -28.243 1.00 42.97 337 SER A CA 1
ATOM 8368 C C . SER B 1 341 ? -65.796 9.265 -29.114 1.00 43.90 337 SER A C 1
ATOM 8369 O O . SER B 1 341 ? -65.364 9.367 -30.266 1.00 40.52 337 SER A O 1
ATOM 8372 N N . LEU B 1 342 ? -66.611 10.163 -28.556 1.00 42.09 338 LEU A N 1
ATOM 8373 C CA . LEU B 1 342 ? -67.064 11.359 -29.262 1.00 40.52 338 LEU A CA 1
ATOM 8374 C C . LEU B 1 342 ? -65.902 12.291 -29.599 1.00 40.44 338 LEU A C 1
ATOM 8375 O O . LEU B 1 342 ? -65.876 12.884 -30.672 1.00 37.98 338 LEU A O 1
ATOM 8380 N N . TYR B 1 343 ? -64.946 12.416 -28.682 1.00 41.37 339 TYR A N 1
ATOM 8381 C CA . TYR B 1 343 ? -63.716 13.155 -28.955 1.00 42.86 339 TYR A CA 1
ATOM 8382 C C . TYR B 1 343 ? -63.032 12.615 -30.219 1.00 45.76 339 TYR A C 1
ATOM 8383 O O . TYR B 1 343 ? -62.582 13.381 -31.078 1.00 45.28 339 TYR A O 1
ATOM 8392 N N . GLY B 1 344 ? -62.956 11.289 -30.312 1.00 46.46 340 GLY A N 1
ATOM 8393 C CA . GLY B 1 344 ? -62.373 10.614 -31.465 1.00 47.90 340 GLY A CA 1
ATOM 8394 C C . GLY B 1 344 ? -63.144 10.867 -32.743 1.00 47.11 340 GLY A C 1
ATOM 8395 O O . GLY B 1 344 ? -62.539 11.099 -33.793 1.00 46.31 340 GLY A O 1
ATOM 8396 N N . HIS B 1 345 ? -64.475 10.827 -32.656 1.00 45.78 341 HIS A N 1
ATOM 8397 C CA . HIS B 1 345 ? -65.319 11.113 -33.807 1.00 47.37 341 HIS A CA 1
ATOM 8398 C C . HIS B 1 345 ? -65.134 12.545 -34.301 1.00 49.11 341 HIS A C 1
ATOM 8399 O O . HIS B 1 345 ? -65.120 12.796 -35.511 1.00 48.10 341 HIS A O 1
ATOM 8406 N N . LEU B 1 346 ? -65.004 13.480 -33.366 1.00 47.40 342 LEU A N 1
ATOM 8407 C CA . LEU B 1 346 ? -64.783 14.875 -33.720 1.00 47.98 342 LEU A CA 1
ATOM 8408 C C . LEU B 1 346 ? -63.392 15.079 -34.334 1.00 46.90 342 LEU A C 1
ATOM 8409 O O . LEU B 1 346 ? -63.242 15.859 -35.271 1.00 45.31 342 LEU A O 1
ATOM 8414 N N . LEU B 1 347 ? -62.388 14.381 -33.805 1.00 46.44 343 LEU A N 1
ATOM 8415 C CA . LEU B 1 347 ? -61.031 14.446 -34.355 1.00 47.39 343 LEU A CA 1
ATOM 8416 C C . LEU B 1 347 ? -61.010 13.996 -35.817 1.00 49.00 343 LEU A C 1
ATOM 8417 O O . LEU B 1 347 ? -60.396 14.640 -36.665 1.00 47.84 343 LEU A O 1
ATOM 8422 N N . ALA B 1 348 ? -61.695 12.894 -36.100 1.00 47.85 344 ALA A N 1
ATOM 8423 C CA . ALA B 1 348 ? -61.817 12.389 -37.457 1.00 49.08 344 ALA A CA 1
ATOM 8424 C C . ALA B 1 348 ? -62.431 13.437 -38.379 1.00 49.43 344 ALA A C 1
ATOM 8425 O O . ALA B 1 348 ? -61.859 13.761 -39.419 1.00 50.38 344 ALA A O 1
ATOM 8427 N N . LEU B 1 349 ? -63.589 13.969 -37.996 1.00 48.16 345 LEU A N 1
ATOM 8428 C CA . LEU B 1 349 ? -64.280 14.943 -38.832 1.00 48.89 345 LEU A CA 1
ATOM 8429 C C . LEU B 1 349 ? -63.415 16.177 -39.080 1.00 49.01 345 LEU A C 1
ATOM 8430 O O . LEU B 1 349 ? -63.468 16.760 -40.161 1.00 49.58 345 LEU A O 1
ATOM 8435 N N . GLN B 1 350 ? -62.620 16.563 -38.085 1.00 48.41 346 GLN A N 1
ATOM 8436 C CA . GLN B 1 350 ? -61.715 17.698 -38.229 1.00 49.66 346 GLN A CA 1
ATOM 8437 C C . GLN B 1 350 ? -60.642 17.388 -39.269 1.00 51.52 346 GLN A C 1
ATOM 8438 O O . GLN B 1 350 ? -60.451 18.150 -40.214 1.00 52.23 346 GLN A O 1
ATOM 8444 N N . LYS B 1 351 ? -59.961 16.260 -39.093 1.00 52.45 347 LYS A N 1
ATOM 8445 C CA . LYS B 1 351 ? -58.904 15.834 -40.008 1.00 53.16 347 LYS A CA 1
ATOM 8446 C C . LYS B 1 351 ? -59.398 15.703 -41.446 1.00 52.19 347 LYS A C 1
ATOM 8447 O O . LYS B 1 351 ? -58.689 16.067 -42.373 1.00 55.26 347 LYS A O 1
ATOM 8453 N N . LEU B 1 352 ? -60.617 15.201 -41.622 1.00 51.00 348 LEU A N 1
ATOM 8454 C CA . LEU B 1 352 ? -61.223 15.090 -42.944 1.00 49.36 348 LEU A CA 1
ATOM 8455 C C . LEU B 1 352 ? -61.730 16.420 -43.493 1.00 49.33 348 LEU A C 1
ATOM 8456 O O . LEU B 1 352 ? -62.197 16.477 -44.630 1.00 50.17 348 LEU A O 1
ATOM 8461 N N . GLY B 1 353 ? -61.660 17.482 -42.692 1.00 49.79 349 GLY A N 1
ATOM 8462 C CA . GLY B 1 353 ? -62.184 18.785 -43.086 1.00 47.80 349 GLY A CA 1
ATOM 8463 C C . GLY B 1 353 ? -63.695 18.821 -43.175 1.00 48.17 349 GLY A C 1
ATOM 8464 O O . GLY B 1 353 ? -64.250 19.694 -43.830 1.00 50.88 349 GLY A O 1
ATOM 8465 N N . LEU B 1 354 ? -64.375 17.885 -42.513 1.00 47.50 350 LEU A N 1
ATOM 8466 C CA . LEU B 1 354 ? -65.834 17.797 -42.595 1.00 46.36 350 LEU A CA 1
ATOM 8467 C C . LEU B 1 354 ? -66.557 18.380 -41.377 1.00 45.82 350 LEU A C 1
ATOM 8468 O O . LEU B 1 354 ? -67.774 18.578 -41.417 1.00 45.59 350 LEU A O 1
ATOM 8473 N N . LEU B 1 355 ? -65.817 18.672 -40.311 1.00 45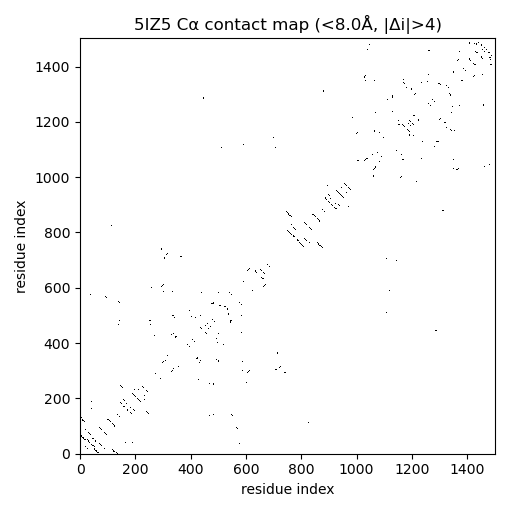.06 351 LEU A N 1
ATOM 8474 C CA . LEU B 1 355 ? -66.402 19.314 -39.134 1.00 46.65 351 LEU A CA 1
ATOM 8475 C C . LEU B 1 355 ? -66.979 20.685 -39.496 1.00 47.37 351 LEU A C 1
ATOM 8476 O O . LEU B 1 355 ? -68.047 21.060 -39.001 1.00 48.23 351 LEU A O 1
ATOM 8481 N N . ASP B 1 356 ? -66.290 21.410 -40.382 1.00 47.15 352 ASP A N 1
ATOM 8482 C CA . ASP B 1 356 ? -66.762 22.713 -40.868 1.00 46.58 352 ASP A CA 1
ATOM 8483 C C . ASP B 1 356 ? -68.032 22.626 -41.721 1.00 46.82 352 ASP A C 1
ATOM 8484 O O . ASP B 1 356 ? -68.653 23.649 -41.996 1.00 49.00 352 ASP A O 1
ATOM 8489 N N . CYS B 1 357 ? -68.402 21.425 -42.160 1.00 46.15 353 CYS A N 1
ATOM 8490 C CA . CYS B 1 357 ? -69.662 21.220 -42.871 1.00 45.77 353 CYS A CA 1
ATOM 8491 C C . CYS B 1 357 ? -70.861 20.974 -41.941 1.00 45.15 353 CYS A C 1
ATOM 8492 O O . CYS B 1 357 ? -71.991 20.870 -42.413 1.00 44.92 353 CYS A O 1
ATOM 8495 N N . VAL B 1 358 ? -70.628 20.892 -40.631 1.00 43.45 354 VAL A N 1
ATOM 8496 C CA . VAL B 1 358 ? -71.688 20.555 -39.675 1.00 42.28 354 VAL A CA 1
ATOM 8497 C C . VAL B 1 358 ? -72.349 21.808 -39.109 1.00 40.50 354 VAL A C 1
ATOM 8498 O O . VAL B 1 358 ? -71.669 22.699 -38.605 1.00 40.40 354 VAL A O 1
ATOM 8502 N N . THR B 1 359 ? -73.675 21.862 -39.179 1.00 39.82 355 THR A N 1
ATOM 8503 C CA . THR B 1 359 ? -74.439 22.989 -38.641 1.00 42.07 355 THR A CA 1
ATOM 8504 C C . THR B 1 359 ? -74.861 22.758 -37.184 1.00 42.27 355 THR A C 1
ATOM 8505 O O . THR B 1 359 ? -74.694 23.644 -36.341 1.00 42.13 355 THR A O 1
ATOM 8509 N N . TYR B 1 360 ? -75.389 21.568 -36.895 1.00 41.40 356 TYR A N 1
ATOM 8510 C CA . TYR B 1 360 ? -75.929 21.250 -35.571 1.00 39.19 356 TYR A CA 1
ATOM 8511 C C . TYR B 1 360 ? -75.190 20.101 -34.894 1.00 40.38 356 TYR A C 1
ATOM 8512 O O . TYR B 1 360 ? -74.731 19.167 -35.550 1.00 42.31 356 TYR A O 1
ATOM 8521 N N . PHE B 1 361 ? -75.100 20.167 -33.569 1.00 39.35 357 PHE A N 1
ATOM 8522 C CA . PHE B 1 361 ? -74.373 19.173 -32.780 1.00 38.48 357 PHE A CA 1
ATOM 8523 C C . PHE B 1 361 ? -75.192 18.897 -31.514 1.00 39.08 357 PHE A C 1
ATOM 8524 O O . PHE B 1 361 ? -75.187 19.698 -30.581 1.00 37.24 357 PHE A O 1
ATOM 8532 N N . SER B 1 362 ? -75.923 17.779 -31.512 1.00 38.39 358 SER A N 1
ATOM 8533 C CA . SER B 1 362 ? -76.779 17.400 -30.384 1.00 39.25 358 SER A CA 1
ATOM 8534 C C . SER B 1 362 ? -76.190 16.241 -29.583 1.00 39.34 358 SER A C 1
ATOM 8535 O O . SER B 1 362 ? -75.493 15.367 -30.125 1.00 37.89 358 SER A O 1
ATOM 8538 N N . GLY B 1 363 ? -76.481 16.245 -28.285 1.00 37.65 359 GLY A N 1
ATOM 8539 C CA . GLY B 1 363 ? -75.996 15.207 -27.385 1.00 37.84 359 GLY A CA 1
ATOM 8540 C C . GLY B 1 363 ? -76.808 15.093 -26.107 1.00 39.04 359 GLY A C 1
ATOM 8541 O O . GLY B 1 363 ? -77.570 16.009 -25.739 1.00 36.94 359 GLY A O 1
ATOM 8542 N N . ILE B 1 364 ? -76.640 13.947 -25.449 1.00 37.83 360 ILE A N 1
ATOM 8543 C CA . ILE B 1 364 ? -77.246 13.660 -24.147 1.00 38.12 360 ILE A CA 1
ATOM 8544 C C . ILE B 1 364 ? -76.221 12.981 -23.252 1.00 37.73 360 ILE A C 1
ATOM 8545 O O . ILE B 1 364 ? -75.215 12.444 -23.741 1.00 38.70 360 ILE A O 1
ATOM 8550 N N . SER B 1 365 ? -76.478 13.023 -21.946 1.00 38.53 361 SER A N 1
ATOM 8551 C CA . SER B 1 365 ? -75.691 12.291 -20.951 1.00 38.77 361 SER A CA 1
ATOM 8552 C C . SER B 1 365 ? -74.168 12.531 -21.097 1.00 38.80 361 SER A C 1
ATOM 8553 O O . SER B 1 365 ? -73.770 13.687 -21.213 1.00 39.92 361 SER A O 1
ATOM 8556 N N . GLY B 1 366 ? -73.328 11.483 -21.092 1.00 37.03 362 GLY A N 1
ATOM 8557 C CA . GLY B 1 366 ? -71.863 11.630 -21.186 1.00 36.90 362 GLY A CA 1
ATOM 8558 C C . GLY B 1 366 ? -71.330 12.399 -22.385 1.00 36.41 362 GLY A C 1
ATOM 8559 O O . GLY B 1 366 ? -70.241 12.982 -22.316 1.00 37.38 362 GLY A O 1
ATOM 8560 N N . SER B 1 367 ? -72.075 12.393 -23.487 1.00 36.80 363 SER A N 1
ATOM 8561 C CA . SER B 1 367 ? -71.700 13.179 -24.668 1.00 39.05 363 SER A CA 1
ATOM 8562 C C . SER B 1 367 ? -71.662 14.680 -24.387 1.00 38.78 363 SER A C 1
ATOM 8563 O O . SER B 1 367 ? -70.852 15.395 -24.991 1.00 38.25 363 SER A O 1
ATOM 8566 N N . THR B 1 368 ? -72.516 15.146 -23.466 1.00 37.13 364 THR A N 1
ATOM 8567 C CA . THR B 1 368 ? -72.563 16.569 -23.105 1.00 37.15 364 THR A CA 1
ATOM 8568 C C . THR B 1 368 ? -71.288 17.028 -22.412 1.00 36.91 364 THR A C 1
ATOM 8569 O O . THR B 1 368 ? -70.989 18.224 -22.411 1.00 37.92 364 THR A O 1
ATOM 8573 N N . TRP B 1 369 ? -70.542 16.097 -21.817 1.00 35.30 365 TRP A N 1
ATOM 8574 C CA . TRP B 1 369 ? -69.282 16.444 -21.161 1.00 36.71 365 TRP A CA 1
ATOM 8575 C C . TRP B 1 369 ? -68.248 16.879 -22.191 1.00 37.87 365 TRP A C 1
ATOM 8576 O O . TRP B 1 369 ? -67.508 17.839 -21.969 1.00 39.25 365 TRP A O 1
ATOM 8587 N N . THR B 1 370 ? -68.188 16.152 -23.305 1.00 38.09 366 THR A N 1
ATOM 8588 C CA . THR B 1 370 ? -67.305 16.503 -24.412 1.00 39.22 366 THR A CA 1
ATOM 8589 C C . THR B 1 370 ? -67.702 17.869 -24.957 1.00 37.95 366 THR A C 1
ATOM 8590 O O . THR B 1 370 ? -66.856 18.756 -25.122 1.00 36.28 366 THR A O 1
ATOM 8594 N N . MET B 1 371 ? -68.999 18.026 -25.206 1.00 36.09 367 MET A N 1
ATOM 8595 C CA . MET B 1 371 ? -69.542 19.255 -25.757 1.00 37.72 367 MET A CA 1
ATOM 8596 C C . MET B 1 371 ? -69.238 20.444 -24.854 1.00 39.06 367 MET A C 1
ATOM 8597 O O . MET B 1 371 ? -68.745 21.472 -25.315 1.00 38.10 367 MET A O 1
ATOM 8602 N N . ALA B 1 372 ? -69.513 20.293 -23.565 1.00 40.32 368 ALA A N 1
ATOM 8603 C CA . ALA B 1 372 ? -69.321 21.382 -22.614 1.00 40.17 368 ALA A CA 1
ATOM 8604 C C . ALA B 1 372 ? -67.860 21.809 -22.530 1.00 40.82 368 ALA A C 1
ATOM 8605 O O . ALA B 1 372 ? -67.549 22.999 -22.552 1.00 40.66 368 ALA A O 1
ATOM 8607 N N . HIS B 1 373 ? -66.959 20.842 -22.433 1.00 41.13 369 HIS A N 1
ATOM 8608 C CA . HIS B 1 373 ? -65.541 21.163 -22.377 1.00 41.52 369 HIS A CA 1
ATOM 8609 C C . HIS B 1 373 ? -65.087 21.925 -23.628 1.00 39.84 369 HIS A C 1
ATOM 8610 O O . HIS B 1 373 ? -64.414 22.953 -23.530 1.00 38.22 369 HIS A O 1
ATOM 8617 N N . LEU B 1 374 ? -65.456 21.417 -24.796 1.00 38.12 370 LEU A N 1
ATOM 8618 C CA . LEU B 1 374 ? -65.020 22.019 -26.052 1.00 39.31 370 LEU A CA 1
ATOM 8619 C C . LEU B 1 374 ? -65.574 23.421 -26.248 1.00 38.95 370 LEU A C 1
ATOM 8620 O O . LEU B 1 374 ? -64.829 24.337 -26.605 1.00 39.73 370 LEU A O 1
ATOM 8625 N N . TYR B 1 375 ? -66.872 23.590 -26.003 1.00 37.71 371 TYR A N 1
ATOM 8626 C CA . TYR B 1 375 ? -67.511 24.887 -26.202 1.00 38.63 371 TYR A CA 1
ATOM 8627 C C . TYR B 1 375 ? -67.108 25.954 -25.162 1.00 39.70 371 TYR A C 1
ATOM 8628 O O . TYR B 1 375 ? -67.494 27.110 -25.291 1.00 40.68 371 TYR A O 1
ATOM 8637 N N . GLY B 1 376 ? -66.330 25.572 -24.153 1.00 38.00 372 GLY A N 1
ATOM 8638 C CA . GLY B 1 376 ? -65.626 26.535 -23.315 1.00 40.31 372 GLY A CA 1
ATOM 8639 C C . GLY B 1 376 ? -64.535 27.306 -24.056 1.00 42.73 372 GLY A C 1
ATOM 8640 O O . GLY B 1 376 ? -64.185 28.416 -23.660 1.00 41.51 372 GLY A O 1
ATOM 8641 N N . ASP B 1 377 ? -63.993 26.709 -25.120 1.00 43.55 373 ASP A N 1
ATOM 8642 C CA . ASP B 1 377 ? -63.062 27.381 -26.030 1.00 43.98 373 ASP A CA 1
ATOM 8643 C C . ASP B 1 377 ? -63.836 27.868 -27.258 1.00 43.59 373 ASP A C 1
ATOM 8644 O O . ASP B 1 377 ? -64.309 27.050 -28.047 1.00 43.42 373 ASP A O 1
ATOM 8649 N N . PRO B 1 378 ? -63.955 29.201 -27.439 1.00 43.26 374 PRO A N 1
ATOM 8650 C CA . PRO B 1 378 ? -64.714 29.751 -28.579 1.00 42.88 374 PRO A CA 1
ATOM 8651 C C . PRO B 1 378 ? -64.186 29.365 -29.973 1.00 43.02 374 PRO A C 1
ATOM 8652 O O . PRO B 1 378 ? -64.881 29.566 -30.970 1.00 41.91 374 PRO A O 1
ATOM 8656 N N . GLU B 1 379 ? -62.971 28.830 -30.031 1.00 43.41 375 GLU A N 1
ATOM 8657 C CA . GLU B 1 379 ? -62.332 28.461 -31.285 1.00 45.77 375 GLU A CA 1
ATOM 8658 C C . GLU B 1 379 ? -62.092 26.962 -31.433 1.00 45.52 375 GLU A C 1
ATOM 8659 O O . GLU B 1 379 ? -61.317 26.552 -32.288 1.00 46.45 375 GLU A O 1
ATOM 8665 N N . TRP B 1 380 ? -62.778 26.141 -30.641 1.00 45.79 376 TRP A N 1
ATOM 8666 C CA . TRP B 1 380 ? -62.400 24.730 -30.503 1.00 43.94 376 TRP A CA 1
ATOM 8667 C C . TRP B 1 380 ? -62.306 23.946 -31.817 1.00 43.62 376 TRP A C 1
ATOM 8668 O O . TRP B 1 380 ? -61.352 23.210 -31.996 1.00 44.80 376 TRP A O 1
ATOM 8679 N N . SER B 1 381 ? -63.263 24.103 -32.734 1.00 45.20 377 SER A N 1
ATOM 8680 C CA . SER B 1 381 ? -63.233 23.333 -33.986 1.00 46.43 377 SER A CA 1
ATOM 8681 C C . SER B 1 381 ? -62.178 23.858 -34.960 1.00 48.31 377 SER A C 1
ATOM 8682 O O . SER B 1 381 ? -61.819 23.172 -35.907 1.00 48.35 377 SER A O 1
ATOM 8685 N N . GLN B 1 382 ? -61.691 25.073 -34.720 1.00 50.82 378 GLN A N 1
ATOM 8686 C CA . GLN B 1 382 ? -60.619 25.667 -35.524 1.00 50.90 378 GLN A CA 1
ATOM 8687 C C . GLN B 1 382 ? -59.241 25.401 -34.942 1.00 51.60 378 GLN A C 1
ATOM 8688 O O . GLN B 1 382 ? -58.241 25.860 -35.495 1.00 52.49 378 GLN A O 1
ATOM 8694 N N . ARG B 1 383 ? -59.179 24.673 -33.832 1.00 52.26 379 ARG A N 1
ATOM 8695 C CA . ARG B 1 383 ? -57.907 24.369 -33.200 1.00 54.47 379 ARG A CA 1
ATOM 8696 C C . ARG B 1 383 ? -57.726 22.880 -33.086 1.00 53.38 379 ARG A C 1
ATOM 8697 O O . ARG B 1 383 ? -58.696 22.125 -33.088 1.00 52.97 379 ARG A O 1
ATOM 8705 N N . ASP B 1 384 ? -56.468 22.470 -33.006 1.00 54.02 380 ASP A N 1
ATOM 8706 C CA . ASP B 1 384 ? -56.122 21.066 -32.955 1.00 53.81 380 ASP A CA 1
ATOM 8707 C C . ASP B 1 384 ? -56.846 20.437 -31.769 1.00 53.97 380 ASP A C 1
ATOM 8708 O O . ASP B 1 384 ? -56.679 20.871 -30.629 1.00 53.56 380 ASP A O 1
ATOM 8713 N N . LEU B 1 385 ? -57.662 19.427 -32.056 1.00 51.78 381 LEU A N 1
ATOM 8714 C CA . LEU B 1 385 ? -58.415 18.728 -31.023 1.00 51.29 381 LEU A CA 1
ATOM 8715 C C . LEU B 1 385 ? -57.523 17.927 -30.082 1.00 52.40 381 LEU A C 1
ATOM 8716 O O . LEU B 1 385 ? -57.941 17.598 -28.980 1.00 52.63 381 LEU A O 1
ATOM 8721 N N . GLU B 1 386 ? -56.291 17.648 -30.490 1.00 54.09 382 GLU A N 1
ATOM 8722 C CA . GLU B 1 386 ? -55.374 16.863 -29.668 1.00 57.50 382 GLU A CA 1
ATOM 8723 C C . GLU B 1 386 ? -55.099 17.483 -28.289 1.00 56.18 382 GLU A C 1
ATOM 8724 O O . GLU B 1 386 ? -54.755 16.765 -27.349 1.00 58.99 382 GLU A O 1
ATOM 8730 N N . GLY B 1 387 ? -55.241 18.802 -28.167 1.00 53.44 383 GLY A N 1
ATOM 8731 C CA . GLY B 1 387 ? -55.096 19.482 -26.876 1.00 53.47 383 GLY A CA 1
ATOM 8732 C C . GLY B 1 387 ? -56.172 19.082 -25.873 1.00 51.80 383 GLY A C 1
ATOM 8733 O O . GLY B 1 387 ? -55.860 18.556 -24.809 1.00 51.70 383 GLY A O 1
ATOM 8734 N N . PRO B 1 388 ? -57.448 19.344 -26.202 1.00 52.93 384 PRO A N 1
ATOM 8735 C CA . PRO B 1 388 ? -58.574 18.876 -25.389 1.00 52.62 384 PRO A CA 1
ATOM 8736 C C . PRO B 1 388 ? -58.583 17.363 -25.155 1.00 51.47 384 PRO A C 1
ATOM 8737 O O . PRO B 1 388 ? -58.987 16.917 -24.078 1.00 49.33 384 PRO A O 1
ATOM 8741 N N . ILE B 1 389 ? -58.140 16.592 -26.149 1.00 51.32 385 ILE A N 1
ATOM 8742 C CA . ILE B 1 389 ? -58.032 15.136 -26.013 1.00 51.16 385 ILE A CA 1
ATOM 8743 C C . ILE B 1 389 ? -57.095 14.790 -24.867 1.00 48.96 385 ILE A C 1
ATOM 8744 O O . ILE B 1 389 ? -57.424 13.973 -24.012 1.00 47.74 385 ILE A O 1
ATOM 8749 N N . ARG B 1 390 ? -55.921 15.414 -24.872 1.00 51.05 386 ARG A N 1
ATOM 8750 C CA . ARG B 1 390 ? -54.897 15.171 -23.857 1.00 53.78 386 ARG A CA 1
ATOM 8751 C C . ARG B 1 390 ? -55.431 15.516 -22.468 1.00 52.82 386 ARG A C 1
ATOM 8752 O O . ARG B 1 390 ? -55.293 14.743 -21.521 1.00 54.14 386 ARG A O 1
ATOM 8760 N N . TYR B 1 391 ? -56.041 16.691 -22.370 1.00 50.34 387 TYR A N 1
ATOM 8761 C CA . TYR B 1 391 ? -56.666 17.162 -21.140 1.00 48.89 387 TYR A CA 1
ATOM 8762 C C . TYR B 1 391 ? -57.628 16.100 -20.586 1.00 46.36 387 TYR A C 1
ATOM 8763 O O . TYR B 1 391 ? -57.529 15.708 -19.425 1.00 43.55 387 TYR A O 1
ATOM 8772 N N . ALA B 1 392 ? -58.534 15.625 -21.435 1.00 46.24 388 ALA A N 1
ATOM 8773 C CA . ALA B 1 392 ? -59.522 14.621 -21.041 1.00 47.30 388 ALA A CA 1
ATOM 8774 C C . ALA B 1 392 ? -58.864 13.310 -20.630 1.00 49.54 388 ALA A C 1
ATOM 8775 O O . ALA B 1 392 ? -59.262 12.697 -19.641 1.00 47.28 388 ALA A O 1
ATOM 8777 N N . ARG B 1 393 ? -57.859 12.891 -21.394 1.00 51.72 389 ARG A N 1
ATOM 8778 C CA . ARG B 1 393 ? -57.130 11.653 -21.112 1.00 53.54 389 ARG A CA 1
ATOM 8779 C C . ARG B 1 393 ? -56.482 11.695 -19.733 1.00 50.59 389 ARG A C 1
ATOM 8780 O O . ARG B 1 393 ? -56.573 10.738 -18.961 1.00 49.64 389 ARG A O 1
ATOM 8788 N N . GLU B 1 394 ? -55.825 12.808 -19.431 1.00 50.50 390 GLU A N 1
ATOM 8789 C CA . GLU B 1 394 ? -55.100 12.946 -18.171 1.00 51.92 390 GLU A CA 1
ATOM 8790 C C . GLU B 1 394 ? -56.039 12.944 -16.965 1.00 51.52 390 GLU A C 1
ATOM 8791 O O . GLU B 1 394 ? -55.765 12.285 -15.956 1.00 51.15 390 GLU A O 1
ATOM 8797 N N . HIS B 1 395 ? -57.159 13.654 -17.080 1.00 50.11 391 HIS A N 1
ATOM 8798 C CA . HIS B 1 395 ? -58.149 13.679 -16.003 1.00 49.02 391 HIS A CA 1
ATOM 8799 C C . HIS B 1 395 ? -58.856 12.346 -15.846 1.00 48.22 391 HIS A C 1
ATOM 8800 O O . HIS B 1 395 ? -59.193 11.949 -14.735 1.00 46.74 391 HIS A O 1
ATOM 8807 N N . LEU B 1 396 ? -59.073 11.645 -16.953 1.00 48.95 392 LEU A N 1
ATOM 8808 C CA . LEU B 1 396 ? -59.719 10.341 -16.889 1.00 49.45 392 LEU A CA 1
ATOM 8809 C C . LEU B 1 396 ? -58.759 9.283 -16.313 1.00 50.31 392 LEU A C 1
ATOM 8810 O O . LEU B 1 396 ? -59.202 8.276 -15.763 1.00 48.35 392 LEU A O 1
ATOM 8815 N N . ALA B 1 397 ? -57.454 9.542 -16.407 1.00 51.83 393 ALA A N 1
ATOM 8816 C CA . ALA B 1 397 ? -56.421 8.627 -15.902 1.00 55.42 393 ALA A CA 1
ATOM 8817 C C . ALA B 1 397 ? -56.144 8.754 -14.406 1.00 54.77 393 ALA A C 1
ATOM 8818 O O . ALA B 1 397 ? -55.799 7.767 -13.762 1.00 55.15 393 ALA A O 1
ATOM 8820 N N . LYS B 1 398 ? -56.278 9.959 -13.856 1.00 54.24 394 LYS A N 1
ATOM 8821 C CA . LYS B 1 398 ? -55.946 10.194 -12.443 1.00 53.81 394 LYS A CA 1
ATOM 8822 C C . LYS B 1 398 ? -56.834 9.382 -11.500 1.00 51.33 394 LYS A C 1
ATOM 8823 O O . LYS B 1 398 ? -57.965 9.030 -11.844 1.00 49.78 394 LYS A O 1
ATOM 8829 N N . SER B 1 399 ? -56.314 9.103 -10.310 1.00 50.57 395 SER A N 1
ATOM 8830 C CA . SER B 1 399 ? -57.041 8.312 -9.316 1.00 52.61 395 SER A CA 1
ATOM 8831 C C . SER B 1 399 ? -58.256 9.067 -8.790 1.00 52.47 395 SER A C 1
ATOM 8832 O O . SER B 1 399 ? -58.142 10.197 -8.330 1.00 50.88 395 SER A O 1
ATOM 8835 N N . LYS B 1 400 ? -59.411 8.422 -8.847 1.00 53.80 396 LYS A N 1
ATOM 8836 C CA . LYS B 1 400 ? -60.647 9.023 -8.380 1.00 57.42 396 LYS A CA 1
ATOM 8837 C C . LYS B 1 400 ? -60.899 8.764 -6.904 1.00 60.27 396 LYS A C 1
ATOM 8838 O O . LYS B 1 400 ? -61.890 9.241 -6.365 1.00 64.23 396 LYS A O 1
ATOM 8844 N N . LEU B 1 401 ? -60.002 8.041 -6.240 1.00 58.53 397 LEU A N 1
ATOM 8845 C CA . LEU B 1 401 ? -60.070 7.929 -4.802 1.00 58.54 397 LEU A CA 1
ATOM 8846 C C . LEU B 1 401 ? -59.308 9.085 -4.179 1.00 57.24 397 LEU A C 1
ATOM 8847 O O . LEU B 1 401 ? -59.790 9.697 -3.230 1.00 57.83 397 LEU A O 1
ATOM 8852 N N . GLU B 1 402 ? -58.140 9.409 -4.729 1.00 56.55 398 GLU A N 1
ATOM 8853 C CA . GLU B 1 402 ? -57.324 10.501 -4.188 1.00 58.61 398 GLU A CA 1
ATOM 8854 C C . GLU B 1 402 ? -57.858 11.891 -4.579 1.00 55.67 398 GLU A C 1
ATOM 8855 O O . GLU B 1 402 ? -57.507 12.880 -3.944 1.00 55.94 398 GLU A O 1
ATOM 8861 N N . VAL B 1 403 ? -58.719 11.968 -5.596 1.00 53.37 399 VAL A N 1
ATOM 8862 C CA . VAL B 1 403 ? -59.348 13.241 -5.977 1.00 53.28 399 VAL A CA 1
ATOM 8863 C C . VAL B 1 403 ? -60.227 13.754 -4.827 1.00 51.15 399 VAL A C 1
ATOM 8864 O O . VAL B 1 403 ? -60.329 14.967 -4.607 1.00 50.13 399 VAL A O 1
ATOM 8868 N N . PHE B 1 404 ? -60.821 12.825 -4.078 1.00 50.16 400 PHE A N 1
ATOM 8869 C CA . PHE B 1 404 ? -61.645 13.152 -2.911 1.00 49.99 400 PHE A CA 1
ATOM 8870 C C . PHE B 1 404 ? -60.807 13.347 -1.647 1.00 47.26 400 PHE A C 1
ATOM 8871 O O . PHE B 1 404 ? -60.975 12.676 -0.634 1.00 46.79 400 PHE A O 1
ATOM 8879 N N . SER B 1 405 ? -59.897 14.303 -1.752 1.00 47.40 401 SER A N 1
ATOM 8880 C CA . SER B 1 405 ? -59.090 14.785 -0.639 1.00 46.11 401 SER A CA 1
ATOM 8881 C C . SER B 1 405 ? -59.969 15.460 0.420 1.00 44.79 401 SER A C 1
ATOM 8882 O O . SER B 1 405 ? -61.092 15.877 0.118 1.00 42.25 401 SER A O 1
ATOM 8885 N N . PRO B 1 406 ? -59.456 15.580 1.656 1.00 43.22 402 PRO A N 1
ATOM 8886 C CA . PRO B 1 406 ? -60.161 16.337 2.684 1.00 43.94 402 PRO A CA 1
ATOM 8887 C C . PRO B 1 406 ? -60.466 17.784 2.284 1.00 43.62 402 PRO A C 1
ATOM 8888 O O . PRO B 1 406 ? -61.554 18.267 2.575 1.00 42.77 402 PRO A O 1
ATOM 8892 N N . GLU B 1 407 ? -59.523 18.463 1.628 1.00 44.58 403 GLU A N 1
ATOM 8893 C CA . GLU B 1 407 ? -59.759 19.833 1.139 1.00 45.20 403 GLU A CA 1
ATOM 8894 C C . GLU B 1 407 ? -60.944 19.866 0.175 1.00 41.99 403 GLU A C 1
ATOM 8895 O O . GLU B 1 407 ? -61.817 20.735 0.265 1.00 41.88 403 GLU A O 1
ATOM 8901 N N . ARG B 1 408 ? -60.972 18.907 -0.741 1.00 41.79 404 ARG A N 1
ATOM 8902 C CA . ARG B 1 408 ? -62.023 18.830 -1.744 1.00 41.53 404 ARG A CA 1
ATOM 8903 C C . ARG B 1 408 ? -63.395 18.529 -1.126 1.00 40.45 404 ARG A C 1
ATOM 8904 O O . ARG B 1 408 ? -64.391 19.184 -1.438 1.00 39.79 404 ARG A O 1
ATOM 8912 N N . LEU B 1 409 ? -63.438 17.560 -0.218 1.00 38.21 405 LEU A N 1
ATOM 8913 C CA . LEU B 1 409 ? -64.678 17.202 0.457 1.00 36.55 405 LEU A CA 1
ATOM 8914 C C . LEU B 1 409 ? -65.223 18.368 1.290 1.00 34.95 405 LEU A C 1
ATOM 8915 O O . LEU B 1 409 ? -66.430 18.648 1.270 1.00 34.25 405 LEU A O 1
ATOM 8920 N N . ALA B 1 410 ? -64.326 19.068 1.980 1.00 34.71 406 ALA A N 1
ATOM 8921 C CA . ALA B 1 410 ? -64.680 20.272 2.729 1.00 35.20 406 ALA A CA 1
ATOM 8922 C C . ALA B 1 410 ? -65.259 21.355 1.811 1.00 35.65 406 ALA A C 1
ATOM 8923 O O . ALA B 1 410 ? -66.254 22.000 2.155 1.00 35.84 406 ALA A O 1
ATOM 8925 N N . SER B 1 411 ? -64.646 21.538 0.643 1.00 36.19 407 SER A N 1
ATOM 8926 C CA . SER B 1 411 ? -65.137 22.502 -0.348 1.00 37.67 407 SER A CA 1
ATOM 8927 C C . SER B 1 411 ? -66.538 22.154 -0.819 1.00 37.82 407 SER A C 1
ATOM 8928 O O . SER B 1 411 ? -67.359 23.052 -1.001 1.00 36.85 407 SER A O 1
ATOM 8931 N N . TYR B 1 412 ? -66.820 20.866 -1.025 1.00 37.41 408 TYR A N 1
ATOM 8932 C CA . TYR B 1 412 ? -68.164 20.472 -1.430 1.00 37.67 408 TYR A CA 1
ATOM 8933 C C . TYR B 1 412 ? -69.163 20.895 -0.366 1.00 37.93 408 TYR A C 1
ATOM 8934 O O . TYR B 1 412 ? -70.205 21.498 -0.662 1.00 39.26 408 TYR A O 1
ATOM 8943 N N . ARG B 1 413 ? -68.842 20.560 0.877 1.00 38.59 409 ARG A N 1
ATOM 8944 C CA . ARG B 1 413 ? -69.729 20.841 1.990 1.00 39.90 409 ARG A CA 1
ATOM 8945 C C . ARG B 1 413 ? -69.978 22.333 2.141 1.00 38.98 409 ARG A C 1
ATOM 8946 O O . ARG B 1 413 ? -71.121 22.764 2.305 1.00 37.98 409 ARG A O 1
ATOM 8954 N N . ARG B 1 414 ? -68.900 23.104 2.061 1.00 37.99 410 ARG A N 1
ATOM 8955 C CA . ARG B 1 414 ? -68.960 24.541 2.205 1.00 38.63 410 ARG A CA 1
ATOM 8956 C C . ARG B 1 414 ? -69.835 25.121 1.115 1.00 37.56 410 ARG A C 1
ATOM 8957 O O . ARG B 1 414 ? -70.719 25.924 1.402 1.00 36.88 410 ARG A O 1
ATOM 8965 N N . GLU B 1 415 ? -69.628 24.679 -0.124 1.00 37.27 411 GLU A N 1
ATOM 8966 C CA . GLU B 1 415 ? -70.430 25.183 -1.230 1.00 36.61 411 GLU A CA 1
ATOM 8967 C C . GLU B 1 415 ? -71.904 24.821 -1.069 1.00 36.52 411 GLU A C 1
ATOM 8968 O O . GLU B 1 415 ? -72.776 25.663 -1.293 1.00 35.98 411 GLU A O 1
ATOM 8974 N N . LEU B 1 416 ? -72.189 23.581 -0.678 1.00 35.74 412 LEU A N 1
ATOM 8975 C CA . LEU B 1 416 ? -73.581 23.162 -0.511 1.00 35.74 412 LEU A CA 1
ATOM 8976 C C . LEU B 1 416 ? -74.258 23.896 0.657 1.00 34.30 412 LEU A C 1
ATOM 8977 O O . LEU B 1 416 ? -75.449 24.187 0.595 1.00 37.14 412 LEU A O 1
ATOM 8982 N N . GLU B 1 417 ? -73.501 24.206 1.704 1.00 34.59 413 GLU A N 1
ATOM 8983 C CA . GLU B 1 417 ? -74.016 25.004 2.823 1.00 35.50 413 GLU A CA 1
ATOM 8984 C C . GLU B 1 417 ? -74.387 26.419 2.376 1.00 36.40 413 GLU A C 1
ATOM 8985 O O . GLU B 1 417 ? -75.442 26.917 2.742 1.00 36.02 413 GLU A O 1
ATOM 8991 N N . LEU B 1 418 ? -73.527 27.050 1.574 1.00 37.39 414 LEU A N 1
ATOM 8992 C CA . LEU B 1 418 ? -73.815 28.391 1.069 1.00 37.68 414 LEU A CA 1
ATOM 8993 C C . LEU B 1 418 ? -75.047 28.360 0.190 1.00 35.78 414 LEU A C 1
ATOM 8994 O O . LEU B 1 418 ? -75.961 29.149 0.400 1.00 34.60 414 LEU A O 1
ATOM 8999 N N . ARG B 1 419 ? -75.084 27.425 -0.757 1.00 35.59 415 ARG A N 1
ATOM 9000 C CA . ARG B 1 419 ? -76.227 27.272 -1.655 1.00 36.49 415 ARG A CA 1
ATOM 9001 C C . ARG B 1 419 ? -77.537 27.154 -0.899 1.00 37.01 415 ARG A C 1
ATOM 9002 O O . ARG B 1 419 ? -78.532 27.784 -1.268 1.00 37.37 415 ARG A O 1
ATOM 9010 N N . ALA B 1 420 ? -77.534 26.341 0.151 1.00 37.47 416 ALA A N 1
ATOM 9011 C CA . ALA B 1 420 ? -78.716 26.157 0.985 1.00 39.07 416 ALA A CA 1
ATOM 9012 C C . ALA B 1 420 ? -79.163 27.485 1.607 1.00 38.45 416 ALA A C 1
ATOM 9013 O O . ALA B 1 420 ? -80.340 27.825 1.567 1.00 36.99 416 ALA A O 1
ATOM 9015 N N . GLU B 1 421 ? -78.217 28.237 2.161 1.00 39.61 417 GLU A N 1
ATOM 9016 C CA . GLU B 1 421 ? -78.520 29.546 2.744 1.00 41.05 417 GLU A CA 1
ATOM 9017 C C . GLU B 1 421 ? -79.032 30.532 1.690 1.00 42.19 417 GLU A C 1
ATOM 9018 O O . GLU B 1 421 ? -79.864 31.382 1.986 1.00 40.84 417 GLU A O 1
ATOM 9024 N N . GLN B 1 422 ? -78.528 30.407 0.462 1.00 42.12 418 GLN A N 1
ATOM 9025 C CA . GLN B 1 422 ? -79.005 31.213 -0.659 1.00 42.22 418 GLN A CA 1
ATOM 9026 C C . GLN B 1 422 ? -80.410 30.824 -1.127 1.00 43.87 418 GLN A C 1
ATOM 9027 O O . GLN B 1 422 ? -81.023 31.549 -1.904 1.00 44.37 418 GLN A O 1
ATOM 9033 N N . GLY B 1 423 ? -80.905 29.674 -0.681 1.00 44.72 419 GLY A N 1
ATOM 9034 C CA . GLY B 1 423 ? -82.271 29.273 -0.977 1.00 44.53 419 GLY A CA 1
ATOM 9035 C C . GLY B 1 423 ? -82.386 28.232 -2.072 1.00 45.53 419 GLY A C 1
ATOM 9036 O O . GLY B 1 423 ? -83.498 27.898 -2.476 1.00 45.60 419 GLY A O 1
ATOM 9037 N N . HIS B 1 424 ? -81.255 27.724 -2.562 1.00 45.16 420 HIS A N 1
ATOM 9038 C CA . HIS B 1 424 ? -81.269 26.611 -3.499 1.00 46.72 420 HIS A CA 1
ATOM 9039 C C . HIS B 1 424 ? -81.620 25.331 -2.755 1.00 47.47 420 HIS A C 1
ATOM 9040 O O . HIS B 1 424 ? -81.239 25.165 -1.594 1.00 47.32 420 HIS A O 1
ATOM 9047 N N . PRO B 1 425 ? -82.333 24.412 -3.423 1.00 48.07 421 PRO A N 1
ATOM 9048 C CA . PRO B 1 425 ? -82.535 23.101 -2.827 1.00 46.83 421 PRO A CA 1
ATOM 9049 C C . PRO B 1 425 ? -81.240 22.294 -2.897 1.00 44.97 421 PRO A C 1
ATOM 9050 O O . PRO B 1 425 ? -80.337 22.642 -3.653 1.00 45.67 421 PRO A O 1
ATOM 9054 N N . THR B 1 426 ? -81.140 21.254 -2.081 1.00 43.92 422 THR A N 1
ATOM 9055 C CA . THR B 1 426 ? -80.000 20.348 -2.095 1.00 43.63 422 THR A CA 1
ATOM 9056 C C . THR B 1 426 ? -80.446 18.960 -2.542 1.00 42.91 422 THR A C 1
ATOM 9057 O O . THR B 1 426 ? -81.261 18.324 -1.873 1.00 44.75 422 THR A O 1
ATOM 9061 N N . THR B 1 427 ? -79.939 18.502 -3.689 1.00 40.52 423 THR A N 1
ATOM 9062 C CA . THR B 1 427 ? -80.300 17.197 -4.198 1.00 39.19 423 THR A CA 1
ATOM 9063 C C . THR B 1 427 ? -79.057 16.418 -4.609 1.00 38.57 423 THR A C 1
ATOM 9064 O O . THR B 1 427 ? -77.933 16.935 -4.565 1.00 37.28 423 THR A O 1
ATOM 9068 N N . PHE B 1 428 ? -79.269 15.166 -5.008 1.00 38.71 424 PHE A N 1
ATOM 9069 C CA . PHE B 1 428 ? -78.189 14.316 -5.514 1.00 40.75 424 PHE A CA 1
ATOM 9070 C C . PHE B 1 428 ? -77.493 14.971 -6.710 1.00 39.12 424 PHE A C 1
ATOM 9071 O O . PHE B 1 428 ? -76.284 14.842 -6.877 1.00 38.19 424 PHE A O 1
ATOM 9079 N N . VAL B 1 429 ? -78.273 15.668 -7.530 1.00 38.43 425 VAL A N 1
ATOM 9080 C CA . VAL B 1 429 ? -77.757 16.362 -8.700 1.00 39.82 425 VAL A CA 1
ATOM 9081 C C . VAL B 1 429 ? -76.730 17.409 -8.316 1.00 38.40 425 VAL A C 1
ATOM 9082 O O . VAL B 1 429 ? -75.732 17.575 -9.007 1.00 37.57 425 VAL A O 1
ATOM 9086 N N . ASP B 1 430 ? -76.959 18.093 -7.201 1.00 37.24 426 ASP A N 1
ATOM 9087 C CA . ASP B 1 430 ? -76.027 19.110 -6.749 1.00 37.52 426 ASP A CA 1
ATOM 9088 C C . ASP B 1 430 ? -74.700 18.507 -6.339 1.00 36.80 426 ASP A C 1
ATOM 9089 O O . ASP B 1 430 ? -73.650 19.064 -6.671 1.00 35.76 426 ASP A O 1
ATOM 9094 N N . LEU B 1 431 ? -74.726 17.365 -5.649 1.00 36.44 427 LEU A N 1
ATOM 9095 C CA . LEU B 1 431 ? -73.467 16.732 -5.251 1.00 35.67 427 LEU A CA 1
ATOM 9096 C C . LEU B 1 431 ? -72.769 16.160 -6.474 1.00 34.61 427 LEU A C 1
ATOM 9097 O O . LEU B 1 431 ? -71.554 16.258 -6.603 1.00 34.21 427 LEU A O 1
ATOM 9102 N N . TRP B 1 432 ? -73.545 15.539 -7.354 1.00 34.83 428 TRP A N 1
ATOM 9103 C CA . TRP B 1 432 ? -73.002 14.957 -8.572 1.00 34.67 428 TRP A CA 1
ATOM 9104 C C . TRP B 1 432 ? -72.328 16.029 -9.429 1.00 34.95 428 TRP A C 1
ATOM 9105 O O . TRP B 1 432 ? -71.266 15.786 -10.005 1.00 32.35 428 TRP A O 1
ATOM 9116 N N . ALA B 1 433 ? -72.909 17.227 -9.449 1.00 35.16 429 ALA A N 1
ATOM 9117 C CA . ALA B 1 433 ? -72.312 18.354 -10.161 1.00 35.99 429 ALA A CA 1
ATOM 9118 C C . ALA B 1 433 ? -70.903 18.640 -9.684 1.00 36.04 429 ALA A C 1
ATOM 9119 O O . ALA B 1 433 ? -69.993 18.795 -10.499 1.00 35.53 429 ALA A O 1
ATOM 9121 N N . LEU B 1 434 ? -70.713 18.675 -8.367 1.00 35.23 430 LEU A N 1
ATOM 9122 C CA . LEU B 1 434 ? -69.416 19.038 -7.795 1.00 35.47 430 LEU A CA 1
ATOM 9123 C C . LEU B 1 434 ? -68.390 17.925 -7.976 1.00 36.30 430 LEU A C 1
ATOM 9124 O O . LEU B 1 434 ? -67.222 18.175 -8.260 1.00 34.60 430 LEU A O 1
ATOM 9129 N N . VAL B 1 435 ? -68.841 16.691 -7.804 1.00 37.12 431 VAL A N 1
ATOM 9130 C CA . VAL B 1 435 ? -67.993 15.528 -7.970 1.00 37.74 431 VAL A CA 1
ATOM 9131 C C . VAL B 1 435 ? -67.570 15.342 -9.428 1.00 37.97 431 VAL A C 1
ATOM 9132 O O . VAL B 1 435 ? -66.391 15.129 -9.715 1.00 38.21 431 VAL A O 1
ATOM 9136 N N . LEU B 1 436 ? -68.538 15.427 -10.331 1.00 37.91 432 LEU A N 1
ATOM 9137 C CA . LEU B 1 436 ? -68.265 15.342 -11.757 1.00 38.83 432 LEU A CA 1
ATOM 9138 C C . LEU B 1 436 ? -67.276 16.430 -12.170 1.00 40.09 432 LEU A C 1
ATOM 9139 O O . LEU B 1 436 ? -66.315 16.154 -12.883 1.00 37.47 432 LEU A O 1
ATOM 9144 N N . GLU B 1 437 ? -67.502 17.652 -11.688 1.00 39.51 433 GLU A N 1
ATOM 9145 C CA . GLU B 1 437 ? -66.598 18.763 -11.964 1.00 39.90 433 GLU A CA 1
ATOM 9146 C C . GLU B 1 437 ? -65.177 18.440 -11.523 1.00 40.31 433 GLU A C 1
ATOM 9147 O O . GLU B 1 437 ? -64.224 18.696 -12.255 1.00 39.22 433 GLU A O 1
ATOM 9153 N N . SER B 1 438 ? -65.047 17.895 -10.317 1.00 42.11 434 SER A N 1
ATOM 9154 C CA . SER B 1 438 ? -63.750 17.476 -9.77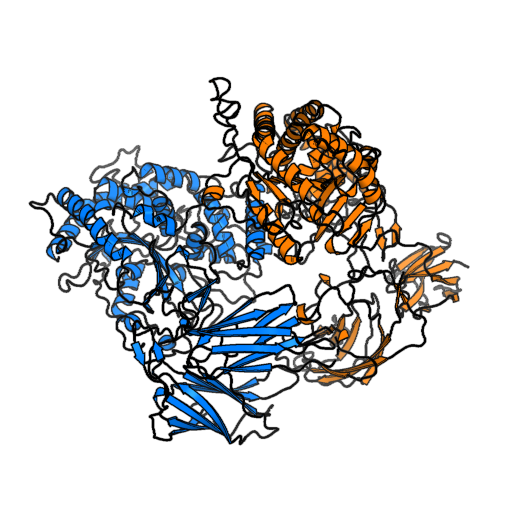5 1.00 43.31 434 SER A CA 1
ATOM 9155 C C . SER B 1 438 ? -63.066 16.394 -10.637 1.00 44.24 434 SER A C 1
ATOM 9156 O O . SER B 1 438 ? -61.845 16.417 -10.821 1.00 42.54 434 SER A O 1
ATOM 9159 N N . MET B 1 439 ? -63.846 15.456 -11.165 1.00 44.26 435 MET A N 1
ATOM 9160 C CA . MET B 1 439 ? -63.288 14.361 -11.958 1.00 46.19 435 MET A CA 1
ATOM 9161 C C . MET B 1 439 ? -62.837 14.828 -13.340 1.00 46.16 435 MET A C 1
ATOM 9162 O O . MET B 1 439 ? -61.778 14.415 -13.824 1.00 46.78 435 MET A O 1
ATOM 9167 N N . LEU B 1 440 ? -63.636 15.691 -13.959 1.00 44.86 436 LEU A N 1
ATOM 9168 C CA . LEU B 1 440 ? -63.344 16.204 -15.298 1.00 44.42 436 LEU A CA 1
ATOM 9169 C C . LEU B 1 440 ? -62.246 17.271 -15.294 1.00 44.42 436 LEU A C 1
ATOM 9170 O O . LEU B 1 440 ? -61.455 17.342 -16.236 1.00 43.60 436 LEU A O 1
ATOM 9175 N N . HIS B 1 441 ? -62.216 18.108 -14.256 1.00 43.07 437 HIS A N 1
ATOM 9176 C CA . HIS B 1 441 ? -61.263 19.229 -14.198 1.00 43.33 437 HIS A CA 1
ATOM 9177 C C . HIS B 1 441 ? -60.373 19.386 -12.973 1.00 43.72 437 HIS A C 1
ATOM 9178 O O . HIS B 1 441 ? -59.427 20.167 -13.021 1.00 43.30 437 HIS A O 1
ATOM 9185 N N . GLY B 1 442 ? -60.669 18.703 -11.875 1.00 43.87 438 GLY A N 1
ATOM 9186 C CA . GLY B 1 442 ? -59.887 18.871 -10.648 1.00 44.89 438 GLY A CA 1
ATOM 9187 C C . GLY B 1 442 ? -59.939 20.251 -10.003 1.00 45.63 438 GLY A C 1
ATOM 9188 O O . GLY B 1 442 ? -59.177 20.530 -9.078 1.00 44.70 438 GLY A O 1
ATOM 9189 N N . GLN B 1 443 ? -60.831 21.113 -10.486 1.00 45.76 439 GLN A N 1
ATOM 9190 C CA . GLN B 1 443 ? -61.045 22.432 -9.902 1.00 45.19 439 GLN A CA 1
ATOM 9191 C C . GLN B 1 443 ? -62.413 22.980 -10.296 1.00 43.79 439 GLN A C 1
ATOM 9192 O O . GLN B 1 443 ? -63.082 22.443 -11.181 1.00 41.67 439 GLN A O 1
ATOM 9198 N N . VAL B 1 444 ? -62.796 24.074 -9.649 1.00 42.48 440 VAL A N 1
ATOM 9199 C CA . VAL B 1 444 ? -63.974 24.835 -10.035 1.00 42.11 440 VAL A CA 1
ATOM 9200 C C . VAL B 1 444 ? -63.762 25.357 -11.454 1.00 42.99 440 VAL A C 1
ATOM 9201 O O . VAL B 1 444 ? -62.744 25.988 -11.744 1.00 43.16 440 VAL A O 1
ATOM 9205 N N . MET B 1 445 ? -64.728 25.091 -12.328 1.00 43.65 441 MET A N 1
ATOM 9206 C CA . MET B 1 445 ? -64.633 25.454 -13.734 1.00 46.03 441 MET A CA 1
ATOM 9207 C C . MET B 1 445 ? -65.689 26.510 -14.020 1.00 47.40 441 MET A C 1
ATOM 9208 O O . MET B 1 445 ? -66.850 26.187 -14.279 1.00 44.66 441 MET A O 1
ATOM 9213 N N . ASP B 1 446 ? -65.285 27.777 -13.964 1.00 47.17 442 ASP A N 1
ATOM 9214 C CA . ASP B 1 446 ? -66.238 28.883 -13.988 1.00 51.37 442 ASP A CA 1
ATOM 9215 C C . ASP B 1 446 ? -66.635 29.267 -15.416 1.00 51.21 442 ASP A C 1
ATOM 9216 O O . ASP B 1 446 ? -66.335 30.360 -15.886 1.00 54.52 442 ASP A O 1
ATOM 9221 N N . GLN B 1 447 ? -67.308 28.348 -16.097 1.00 48.15 443 GLN A N 1
ATOM 9222 C CA . GLN B 1 447 ? -67.838 28.581 -17.430 1.00 46.79 443 GLN A CA 1
ATOM 9223 C C . GLN B 1 447 ? -69.330 28.313 -17.374 1.00 43.62 443 GLN A C 1
ATOM 9224 O O . GLN B 1 447 ? -69.789 27.480 -16.590 1.00 42.17 443 GLN A O 1
ATOM 9230 N N . LYS B 1 448 ? -70.080 29.017 -18.210 1.00 40.82 444 LYS A N 1
ATOM 9231 C CA . LYS B 1 448 ? -71.533 28.916 -18.214 1.00 40.52 444 LYS A CA 1
ATOM 9232 C C . LYS B 1 448 ? -72.056 28.689 -19.615 1.00 37.90 444 LYS A C 1
ATOM 9233 O O . LYS B 1 448 ? -71.411 29.063 -20.592 1.00 38.86 444 LYS A O 1
ATOM 9239 N N . LEU B 1 449 ? -73.238 28.086 -19.707 1.00 35.53 445 LEU A N 1
ATOM 9240 C CA . LEU B 1 449 ? -73.858 27.808 -20.992 1.00 35.34 445 LEU A CA 1
ATOM 9241 C C . LEU B 1 449 ? -73.990 29.069 -21.848 1.00 36.28 445 LEU A C 1
ATOM 9242 O O . LEU B 1 449 ? -73.767 29.022 -23.053 1.00 35.64 445 LEU A O 1
ATOM 9247 N N . SER B 1 450 ? -74.356 30.186 -21.226 1.00 36.13 446 SER A N 1
ATOM 9248 C CA . SER B 1 450 ? -74.499 31.453 -21.944 1.00 36.97 446 SER A CA 1
ATOM 9249 C C . SER B 1 450 ? -73.181 31.909 -22.576 1.00 36.17 446 SER A C 1
ATOM 9250 O O . SER B 1 450 ? -73.191 32.535 -23.626 1.00 38.61 446 SER A O 1
ATOM 9253 N N . GLY B 1 451 ? -72.064 31.589 -21.929 1.00 36.37 447 GLY A N 1
ATOM 9254 C CA . GLY B 1 451 ? -70.732 31.898 -22.445 1.00 36.46 447 GLY A CA 1
ATOM 9255 C C . GLY B 1 451 ? -70.374 31.180 -23.734 1.00 38.52 447 GLY A C 1
ATOM 9256 O O . GLY B 1 451 ? -69.450 31.594 -24.444 1.00 39.00 447 GLY A O 1
ATOM 9257 N N . GLN B 1 452 ? -71.116 30.116 -24.052 1.00 37.97 448 GLN A N 1
ATOM 9258 C CA . GLN B 1 452 ? -70.920 29.373 -25.295 1.00 37.82 448 GLN A CA 1
ATOM 9259 C C . GLN B 1 452 ? -71.374 30.140 -26.542 1.00 37.96 448 GLN A C 1
ATOM 9260 O O . GLN B 1 452 ? -71.021 29.763 -27.654 1.00 35.86 448 GLN A O 1
ATOM 9266 N N . ARG B 1 453 ? -72.151 31.207 -26.363 1.00 38.13 449 ARG A N 1
ATOM 9267 C CA . ARG B 1 453 ? -72.504 32.086 -27.481 1.00 37.79 449 ARG A CA 1
ATOM 9268 C C . ARG B 1 453 ? -71.270 32.659 -28.188 1.00 37.57 449 ARG A C 1
ATOM 9269 O O . ARG B 1 453 ? -71.308 32.897 -29.393 1.00 37.82 449 ARG A O 1
ATOM 9277 N N . ALA B 1 454 ? -70.181 32.860 -27.447 1.00 37.85 450 ALA A N 1
ATOM 9278 C CA . ALA B 1 454 ? -68.934 33.347 -28.033 1.00 39.61 450 ALA A CA 1
ATOM 9279 C C . ALA B 1 454 ? -68.381 32.368 -29.070 1.00 39.80 450 ALA A C 1
ATOM 9280 O O . ALA B 1 454 ? -67.806 32.787 -30.070 1.00 40.57 450 ALA A O 1
ATOM 9282 N N . ALA B 1 455 ? -68.585 31.071 -28.845 1.00 40.09 451 ALA A N 1
ATOM 9283 C CA . ALA B 1 455 ? -68.176 30.032 -29.800 1.00 38.68 451 ALA A CA 1
ATOM 9284 C C . ALA B 1 455 ? -68.978 30.036 -31.101 1.00 38.93 451 ALA A C 1
ATOM 9285 O O . ALA B 1 455 ? -68.633 29.322 -32.045 1.00 39.33 451 ALA A O 1
ATOM 9287 N N . LEU B 1 456 ? -70.045 30.831 -31.155 1.00 39.06 452 LEU A N 1
ATOM 9288 C CA . LEU B 1 456 ? -70.925 30.879 -32.314 1.00 38.69 452 LEU A CA 1
ATOM 9289 C C . LEU B 1 456 ? -70.977 32.254 -32.995 1.00 40.20 452 LEU A C 1
ATOM 9290 O O . LEU B 1 456 ? -71.716 32.431 -33.967 1.00 39.39 452 LEU A O 1
ATOM 9295 N N . GLU B 1 457 ? -70.207 33.218 -32.498 1.00 42.47 453 GLU A N 1
ATOM 9296 C CA . GLU B 1 457 ? -70.350 34.615 -32.939 1.00 46.24 453 GLU A CA 1
ATOM 9297 C C . GLU B 1 457 ? -69.962 34.823 -34.407 1.00 45.80 453 GLU A C 1
ATOM 9298 O O . GLU B 1 457 ? -70.547 35.666 -35.080 1.00 44.74 453 GLU A O 1
ATOM 9304 N N . ARG B 1 458 ? -69.023 34.025 -34.908 1.00 45.31 454 ARG A N 1
ATOM 9305 C CA . ARG B 1 458 ? -68.613 34.082 -36.318 1.00 46.12 454 ARG A CA 1
ATOM 9306 C C . ARG B 1 458 ? -69.045 32.848 -37.118 1.00 45.82 454 ARG A C 1
ATOM 9307 O O . ARG B 1 458 ? -68.565 32.618 -38.229 1.00 45.42 454 ARG A O 1
ATOM 9315 N N . GLY B 1 459 ? -69.973 32.071 -36.563 1.00 45.70 455 GLY A N 1
ATOM 9316 C CA . GLY B 1 459 ? -70.386 30.804 -37.160 1.00 42.85 455 GLY A CA 1
ATOM 9317 C C . GLY B 1 459 ? -69.243 29.811 -37.242 1.00 41.66 455 GLY A C 1
ATOM 9318 O O . GLY B 1 459 ? -69.238 28.951 -38.116 1.00 40.57 455 GLY A O 1
ATOM 9319 N N . GLN B 1 460 ? -68.288 29.919 -36.318 1.00 39.68 456 GLN A N 1
ATOM 9320 C CA . GLN B 1 460 ? -67.044 29.155 -36.398 1.00 40.15 456 GLN A CA 1
ATOM 9321 C C . GLN B 1 460 ? -67.122 27.759 -35.763 1.00 40.73 456 GLN A C 1
ATOM 9322 O O . GLN B 1 460 ? -66.155 26.996 -35.821 1.00 42.07 456 GLN A O 1
ATOM 9328 N N . ASN B 1 461 ? -68.251 27.446 -35.135 1.00 40.02 457 ASN A N 1
ATOM 9329 C CA . ASN B 1 461 ? -68.517 26.106 -34.618 1.00 40.12 457 ASN A CA 1
ATOM 9330 C C . ASN B 1 461 ? -69.975 25.764 -34.889 1.00 38.64 457 ASN A C 1
ATOM 9331 O O . ASN B 1 461 ? -70.775 26.664 -35.162 1.00 40.10 457 ASN A O 1
ATOM 9336 N N . PRO B 1 462 ? -70.334 24.464 -34.837 1.00 38.11 458 PRO A N 1
ATOM 9337 C CA . PRO B 1 462 ? -71.761 24.112 -34.929 1.00 37.90 458 PRO A CA 1
ATOM 9338 C C . PRO B 1 462 ? -72.546 24.571 -33.693 1.00 36.71 458 PRO A C 1
ATOM 9339 O O . PRO B 1 462 ? -71.952 24.788 -32.637 1.00 35.64 458 PRO A O 1
ATOM 9343 N N . LEU B 1 463 ? -73.858 24.722 -33.829 1.00 37.29 459 LEU A N 1
ATOM 9344 C CA . LEU B 1 463 ? -74.718 25.036 -32.683 1.00 39.86 459 LEU A CA 1
ATOM 9345 C C . LEU B 1 463 ? -74.884 23.777 -31.814 1.00 39.87 459 LEU A C 1
ATOM 9346 O O . LEU B 1 463 ? -75.368 22.756 -32.307 1.00 39.42 459 LEU A O 1
ATOM 9351 N N . PRO B 1 464 ? -74.490 23.847 -30.530 1.00 37.77 460 PRO A N 1
ATOM 9352 C CA . PRO B 1 464 ? -74.629 22.702 -29.637 1.00 37.69 460 PRO A CA 1
ATOM 9353 C C . PRO B 1 464 ? -76.015 22.626 -28.998 1.00 37.67 460 PRO A C 1
ATOM 9354 O O . PRO B 1 464 ? -76.540 23.635 -28.521 1.00 38.97 460 PRO A O 1
ATOM 9358 N N . LEU B 1 465 ? -76.596 21.431 -28.997 1.00 37.69 461 LEU A N 1
ATOM 9359 C CA . LEU B 1 465 ? -77.931 21.199 -28.454 1.00 36.19 461 LEU A CA 1
ATOM 9360 C C . LEU B 1 465 ? -77.878 20.077 -27.413 1.00 37.90 461 LEU A C 1
ATOM 9361 O O . LEU B 1 465 ? -77.534 18.934 -27.729 1.00 37.83 461 LEU A O 1
ATOM 9366 N N . TYR B 1 466 ? -78.202 20.413 -26.169 1.00 36.77 462 TYR A N 1
ATOM 9367 C CA . TYR B 1 466 ? -78.153 19.464 -25.068 1.00 35.73 462 TYR A CA 1
ATOM 9368 C C . TYR B 1 466 ? -79.591 19.149 -24.656 1.00 37.43 462 TYR A C 1
ATOM 9369 O O . TYR B 1 466 ? -80.416 20.067 -24.530 1.00 37.73 462 TYR A O 1
ATOM 9378 N N . LEU B 1 467 ? -79.898 17.868 -24.436 1.00 37.95 463 LEU A N 1
ATOM 9379 C CA . LEU B 1 467 ? -81.288 17.462 -24.142 1.00 40.28 463 LEU A CA 1
ATOM 9380 C C . LEU B 1 467 ? -81.492 16.873 -22.748 1.00 38.11 463 LEU A C 1
ATOM 9381 O O . LEU B 1 467 ? -80.604 16.220 -22.184 1.00 35.91 463 LEU A O 1
ATOM 9386 N N . SER B 1 468 ? -82.684 17.128 -22.211 1.00 38.06 464 SER A N 1
ATOM 9387 C CA . SER B 1 468 ? -83.168 16.485 -21.004 1.00 39.04 464 SER A CA 1
ATOM 9388 C C . SER B 1 468 ? -84.675 16.277 -21.086 1.00 38.92 464 SER A C 1
ATOM 9389 O O . SER B 1 468 ? -85.343 16.877 -21.912 1.00 40.37 464 SER A O 1
ATOM 9392 N N . LEU B 1 469 ? -85.208 15.439 -20.206 1.00 39.93 465 LEU A N 1
ATOM 9393 C CA . LEU B 1 469 ? -86.649 15.179 -20.121 1.00 40.47 465 LEU A CA 1
ATOM 9394 C C . LEU B 1 469 ? -87.219 15.778 -18.853 1.00 38.90 465 LEU A C 1
ATOM 9395 O O . LEU B 1 469 ? -86.641 15.591 -17.786 1.00 38.53 465 LEU A O 1
ATOM 9400 N N . ASN B 1 470 ? -88.338 16.493 -18.972 1.00 37.35 466 ASN A N 1
ATOM 9401 C CA . ASN B 1 470 ? -89.122 16.897 -17.813 1.00 37.98 466 ASN A CA 1
ATOM 9402 C C . ASN B 1 470 ? -90.133 15.815 -17.482 1.00 39.66 466 ASN A C 1
ATOM 9403 O O . ASN B 1 470 ? -90.882 15.359 -18.344 1.00 38.18 466 ASN A O 1
ATOM 9408 N N . VAL B 1 471 ? -90.153 15.434 -16.217 1.00 41.02 467 VAL A N 1
ATOM 9409 C CA . VAL B 1 471 ? -90.930 14.300 -15.746 1.00 45.13 467 VAL A CA 1
ATOM 9410 C C . VAL B 1 471 ? -91.821 14.776 -14.577 1.00 47.45 467 VAL A C 1
ATOM 9411 O O . VAL B 1 471 ? -91.557 15.819 -13.991 1.00 45.97 467 VAL A O 1
ATOM 9415 N N . LYS B 1 472 ? -92.884 14.042 -14.260 1.00 51.79 468 LYS A N 1
ATOM 9416 C CA . LYS B 1 472 ? -93.622 14.280 -13.000 1.00 56.83 468 LYS A CA 1
ATOM 9417 C C . LYS B 1 472 ? -92.910 13.548 -11.863 1.00 59.54 468 LYS A C 1
ATOM 9418 O O . LYS B 1 472 ? -92.629 12.358 -11.980 1.00 61.92 468 LYS A O 1
ATOM 9424 N N . GLU B 1 473 ? -92.615 14.253 -10.774 1.00 63.60 469 GLU A N 1
ATOM 9425 C CA . GLU B 1 473 ? -91.833 13.685 -9.661 1.00 68.67 469 GLU A CA 1
ATOM 9426 C C . GLU B 1 473 ? -92.704 13.016 -8.595 1.00 71.38 469 GLU A C 1
ATOM 9427 O O . GLU B 1 473 ? -93.705 13.588 -8.182 1.00 70.94 469 GLU A O 1
ATOM 9433 N N . ASN B 1 474 ? -92.320 11.825 -8.137 1.00 73.17 470 ASN A N 1
ATOM 9434 C CA . ASN B 1 474 ? -93.043 11.126 -7.054 1.00 75.11 470 ASN A CA 1
ATOM 9435 C C . ASN B 1 474 ? -94.518 10.860 -7.357 1.00 75.62 470 ASN A C 1
ATOM 9436 O O . ASN B 1 474 ? -95.368 10.983 -6.478 1.00 76.45 470 ASN A O 1
ATOM 9441 N N . ASN B 1 475 ? -94.815 10.483 -8.597 1.00 76.75 471 ASN A N 1
ATOM 9442 C CA . ASN B 1 475 ? -96.187 10.199 -9.016 1.00 77.48 471 ASN A CA 1
ATOM 9443 C C . ASN B 1 475 ? -96.194 8.858 -9.745 1.00 78.53 471 ASN A C 1
ATOM 9444 O O . ASN B 1 475 ? -95.748 8.758 -10.898 1.00 76.42 471 ASN A O 1
ATOM 9449 N N . LEU B 1 476 ? -96.712 7.831 -9.077 1.00 79.71 472 LEU A N 1
ATOM 9450 C CA . LEU B 1 476 ? -96.622 6.457 -9.583 1.00 81.06 472 LEU A CA 1
ATOM 9451 C C . LEU B 1 476 ? -97.496 6.273 -10.826 1.00 82.65 472 LEU A C 1
ATOM 9452 O O . LEU B 1 476 ? -97.132 5.543 -11.751 1.00 82.07 472 LEU A O 1
ATOM 9457 N N . GLU B 1 477 ? -98.612 6.994 -10.875 1.00 85.30 473 GLU A N 1
ATOM 9458 C CA . GLU B 1 477 ? -99.341 7.153 -12.127 1.00 88.76 473 GLU A CA 1
ATOM 9459 C C . GLU B 1 477 ? -98.529 8.207 -12.874 1.00 92.01 473 GLU A C 1
ATOM 9460 O O . GLU B 1 477 ? -97.815 8.972 -12.238 1.00 94.88 473 GLU A O 1
ATOM 9466 N N . THR B 1 478 ? -98.642 8.270 -14.199 1.00 91.91 474 THR A N 1
ATOM 9467 C CA . THR B 1 478 ? -97.891 9.244 -15.003 1.00 91.41 474 THR A CA 1
ATOM 9468 C C . THR B 1 478 ? -96.373 8.936 -15.090 1.00 89.91 474 THR A C 1
ATOM 9469 O O . THR B 1 478 ? -95.556 9.851 -15.227 1.00 88.49 474 THR A O 1
ATOM 9473 N N . LEU B 1 479 ? -96.002 7.656 -15.041 1.00 89.96 475 LEU A N 1
ATOM 9474 C CA . LEU B 1 479 ? -94.579 7.254 -15.002 1.00 90.63 475 LEU A CA 1
ATOM 9475 C C . LEU B 1 479 ? -93.883 7.646 -16.310 1.00 86.49 475 LEU A C 1
ATOM 9476 O O . LEU B 1 479 ? -92.746 8.142 -16.321 1.00 87.52 475 LEU A O 1
ATOM 9481 N N . ASP B 1 480 ? -94.600 7.420 -17.405 1.00 83.29 476 ASP A N 1
ATOM 9482 C CA . ASP B 1 480 ? -94.107 7.656 -18.761 1.00 80.59 476 ASP A CA 1
ATOM 9483 C C . ASP B 1 480 ? -94.589 8.977 -19.387 1.00 73.95 476 ASP A C 1
ATOM 9484 O O . ASP B 1 480 ? -94.516 9.137 -20.607 1.00 74.10 476 ASP A O 1
ATOM 9489 N N . PHE B 1 481 ? -95.099 9.895 -18.561 1.00 66.28 477 PHE A N 1
ATOM 9490 C CA . PHE B 1 481 ? -95.242 11.305 -18.942 1.00 61.33 477 PHE A CA 1
ATOM 9491 C C . PHE B 1 481 ? -93.859 11.926 -19.045 1.00 57.34 477 PHE A C 1
ATOM 9492 O O . PHE B 1 481 ? -93.102 11.905 -18.078 1.00 53.54 477 PHE A O 1
ATOM 9500 N N . LYS B 1 482 ? -93.536 12.495 -20.200 1.00 53.71 478 LYS A N 1
ATOM 9501 C CA . LYS B 1 482 ? -92.181 12.986 -20.437 1.00 52.12 478 LYS A CA 1
ATOM 9502 C C . LYS B 1 482 ? -92.162 14.011 -21.556 1.00 47.43 478 LYS A C 1
ATOM 9503 O O . LYS B 1 482 ? -92.722 13.783 -22.618 1.00 46.75 478 LYS A O 1
ATOM 9509 N N . GLU B 1 483 ? -91.506 15.135 -21.286 1.00 43.11 479 GLU A N 1
ATOM 9510 C CA . GLU B 1 483 ? -91.439 16.291 -22.177 1.00 40.50 479 GLU A CA 1
ATOM 9511 C C . GLU B 1 483 ? -89.988 16.660 -22.439 1.00 37.86 479 GLU A C 1
ATOM 9512 O O . GLU B 1 483 ? -89.195 16.800 -21.505 1.00 35.53 479 GLU A O 1
ATOM 9518 N N . TRP B 1 484 ? -89.645 16.827 -23.711 1.00 37.03 480 TRP A N 1
ATOM 9519 C CA . TRP B 1 484 ? -88.274 17.158 -24.081 1.00 38.04 480 TRP A CA 1
ATOM 9520 C C . TRP B 1 484 ? -87.993 18.627 -23.784 1.00 35.43 480 TRP A C 1
ATOM 9521 O O . TRP B 1 484 ? -88.754 19.506 -24.195 1.00 34.21 480 TRP A O 1
ATOM 9532 N N . VAL B 1 485 ? -86.919 18.865 -23.039 1.00 34.71 481 VAL A N 1
ATOM 9533 C CA . VAL B 1 485 ? -86.414 20.199 -22.780 1.00 35.74 481 VAL A CA 1
ATOM 9534 C C . VAL B 1 485 ? -85.034 20.329 -23.428 1.00 34.24 481 VAL A C 1
ATOM 9535 O O . VAL B 1 485 ? -84.068 19.661 -23.056 1.00 33.31 481 VAL A O 1
ATOM 9539 N N . GLU B 1 486 ? -84.960 21.228 -24.392 1.00 35.22 482 GLU A N 1
ATOM 9540 C CA . GLU B 1 486 ? -83.746 21.454 -25.166 1.00 37.50 482 GLU A CA 1
ATOM 9541 C C . GLU B 1 486 ? -82.949 22.624 -24.601 1.00 36.30 482 GLU A C 1
ATOM 9542 O O . GLU B 1 486 ? -83.539 23.654 -24.255 1.00 36.92 482 GLU A O 1
ATOM 9548 N N . PHE B 1 487 ? -81.624 22.464 -24.522 1.00 35.57 483 PHE A N 1
ATOM 9549 C CA . PHE B 1 487 ? -80.715 23.534 -24.097 1.00 37.14 483 PHE A CA 1
ATOM 9550 C C . PHE B 1 487 ? -79.765 23.914 -25.234 1.00 37.97 483 PHE A C 1
ATOM 9551 O O . PHE B 1 487 ? -79.153 23.039 -25.859 1.00 36.23 483 PHE A O 1
ATOM 9559 N N . SER B 1 488 ? -79.626 25.216 -25.481 1.00 36.83 484 SER A N 1
ATOM 9560 C CA . SER B 1 488 ? -78.580 25.736 -26.368 1.00 36.53 484 SER A CA 1
ATOM 9561 C C . SER B 1 488 ? -78.017 27.029 -25.780 1.00 35.38 484 SER A C 1
ATOM 9562 O O . SER B 1 488 ? -78.592 27.577 -24.838 1.00 34.79 484 SER A O 1
ATOM 9565 N N . PRO B 1 489 ? -76.900 27.534 -26.341 1.00 35.76 485 PRO A N 1
ATOM 9566 C CA . PRO B 1 489 ? -76.368 28.814 -25.869 1.00 35.21 485 PRO A CA 1
ATOM 9567 C C . PRO B 1 489 ? -77.314 29.999 -26.071 1.00 33.31 485 PRO A C 1
ATOM 9568 O O . PRO B 1 489 ? -77.157 31.014 -25.394 1.00 34.83 485 PRO A O 1
ATOM 9572 N N . TYR B 1 490 ? -78.277 29.870 -26.980 1.00 33.02 486 TYR A N 1
ATOM 9573 C CA . TYR B 1 490 ? -79.263 30.917 -27.231 1.00 34.98 486 TYR A CA 1
ATOM 9574 C C . TYR B 1 490 ? -80.556 30.761 -26.436 1.00 36.95 486 TYR A C 1
ATOM 9575 O O . TYR B 1 490 ? -81.125 31.761 -25.996 1.00 36.51 486 TYR A O 1
ATOM 9584 N N . GLU B 1 491 ? -81.046 29.536 -26.265 1.00 37.24 487 GLU A N 1
ATOM 9585 C CA . GLU B 1 491 ? -82.276 29.356 -25.509 1.00 38.01 487 GLU A CA 1
ATOM 9586 C C . GLU B 1 491 ? -82.507 27.946 -24.971 1.00 38.61 487 GLU A C 1
ATOM 9587 O O . GLU B 1 491 ? -81.977 26.957 -25.493 1.00 36.43 487 GLU A O 1
ATOM 9593 N N . VAL B 1 492 ? -83.305 27.904 -23.906 1.00 37.53 488 VAL A N 1
ATOM 9594 C CA . VAL B 1 492 ? -83.657 26.693 -23.192 1.00 36.14 488 VAL A CA 1
ATOM 9595 C C . VAL B 1 492 ? -85.175 26.647 -23.129 1.00 35.68 488 VAL A C 1
ATOM 9596 O O . VAL B 1 492 ? -85.813 27.632 -22.745 1.00 35.93 488 VAL A O 1
ATOM 9600 N N . GLY B 1 493 ? -85.763 25.523 -23.518 1.00 36.03 489 GLY A N 1
ATOM 9601 C CA . GLY B 1 493 ? -87.212 25.427 -23.521 1.00 36.13 489 GLY A CA 1
ATOM 9602 C C . GLY B 1 493 ? -87.828 24.126 -23.971 1.00 35.60 489 GLY A C 1
ATOM 9603 O O . GLY B 1 493 ? -87.137 23.160 -24.292 1.00 36.03 489 GLY A O 1
ATOM 9604 N N . PHE B 1 494 ? -89.157 24.136 -23.978 1.00 36.11 490 PHE A N 1
ATOM 9605 C CA . PHE B 1 494 ? -89.965 22.974 -24.259 1.00 36.57 490 PHE A CA 1
ATOM 9606 C C . PHE B 1 494 ? -90.338 22.955 -25.720 1.00 37.97 490 PHE A C 1
ATOM 9607 O O . PHE B 1 494 ? -90.991 23.882 -26.197 1.00 37.15 490 PHE A O 1
ATOM 9615 N N . LEU B 1 495 ? -89.967 21.880 -26.410 1.00 39.03 491 LEU A N 1
ATOM 9616 C CA . LEU B 1 495 ? -90.379 21.681 -27.797 1.00 39.90 491 LEU A CA 1
ATOM 9617 C C . LEU B 1 495 ? -91.919 21.589 -27.918 1.00 40.26 491 LEU A C 1
ATOM 9618 O O . LEU B 1 495 ? -92.519 22.184 -28.801 1.00 41.02 491 LEU A O 1
ATOM 9623 N N . LYS B 1 496 ? -92.559 20.883 -26.994 1.00 40.84 492 LYS A N 1
ATOM 9624 C CA . LYS B 1 496 ? -94.019 20.712 -27.017 1.00 40.88 492 LYS A CA 1
ATOM 9625 C C . LYS B 1 496 ? -94.815 22.032 -26.881 1.00 40.46 492 LYS A C 1
ATOM 9626 O O . LYS B 1 496 ? -95.847 22.214 -27.537 1.00 40.40 492 LYS A O 1
ATOM 9632 N N . TYR B 1 497 ? -94.342 22.950 -26.042 1.00 38.66 493 TYR A N 1
ATOM 9633 C CA . TYR B 1 497 ? -95.105 24.173 -25.727 1.00 39.01 493 TYR A CA 1
ATOM 9634 C C . TYR B 1 497 ? -94.633 25.413 -26.502 1.00 38.77 493 TYR A C 1
ATOM 9635 O O . TYR B 1 497 ? -95.262 26.485 -26.427 1.00 38.93 493 TYR A O 1
ATOM 9644 N N . GLY B 1 498 ? -93.527 25.277 -27.234 1.00 38.38 494 GLY A N 1
ATOM 9645 C CA . GLY B 1 498 ? -92.977 26.391 -27.993 1.00 38.35 494 GLY A CA 1
ATOM 9646 C C . GLY B 1 498 ? -92.635 27.581 -27.113 1.00 37.29 494 GLY A C 1
ATOM 9647 O O . GLY B 1 498 ? -92.973 28.717 -27.431 1.00 38.33 494 GLY A O 1
ATOM 9648 N N . ALA B 1 499 ? -91.945 27.311 -26.014 1.00 35.52 495 ALA A N 1
ATOM 9649 C CA . ALA B 1 499 ? -91.708 28.318 -24.986 1.00 35.78 495 ALA A CA 1
ATOM 9650 C C . ALA B 1 499 ? -90.293 28.186 -24.461 1.00 34.13 495 ALA A C 1
ATOM 9651 O O . ALA B 1 499 ? -89.892 27.119 -24.008 1.00 35.73 495 ALA A O 1
ATOM 9653 N N . PHE B 1 500 ? -89.542 29.278 -24.528 1.00 33.61 496 PHE A N 1
ATOM 9654 C CA . PHE B 1 500 ? -88.113 29.248 -24.291 1.00 34.51 496 PHE A CA 1
ATOM 9655 C C . PHE B 1 500 ? -87.644 30.474 -23.508 1.00 33.83 496 PHE A C 1
ATOM 9656 O O . PHE B 1 500 ? -88.254 31.541 -23.566 1.00 33.78 496 PHE A O 1
ATOM 9664 N N . VAL B 1 501 ? -86.533 30.321 -22.801 1.00 32.45 497 VAL A N 1
ATOM 9665 C CA . VAL B 1 501 ? -85.860 31.447 -22.173 1.00 33.25 497 VAL A CA 1
ATOM 9666 C C . VAL B 1 501 ? -84.376 31.382 -22.489 1.00 33.60 497 VAL A C 1
ATOM 9667 O O . VAL B 1 501 ? -83.856 30.311 -22.795 1.00 36.19 497 VAL A O 1
ATOM 9671 N N . PRO B 1 502 ? -83.687 32.529 -22.419 1.00 34.24 498 PRO A N 1
ATOM 9672 C CA . PRO B 1 502 ? -82.241 32.481 -22.552 1.00 34.23 498 PRO A CA 1
ATOM 9673 C C . PRO B 1 502 ? -81.627 31.636 -21.439 1.00 34.60 498 PRO A C 1
ATOM 9674 O O . PRO B 1 502 ? -82.154 31.610 -20.327 1.00 34.73 498 PRO A O 1
ATOM 9678 N N . PRO B 1 503 ? -80.520 30.946 -21.731 1.00 34.89 499 PRO A N 1
ATOM 9679 C CA . PRO B 1 503 ? -79.953 30.047 -20.737 1.00 35.56 499 PRO A CA 1
ATOM 9680 C C . PRO B 1 503 ? -79.599 30.740 -19.429 1.00 36.94 499 PRO A C 1
ATOM 9681 O O . PRO B 1 503 ? -79.692 30.115 -18.373 1.00 34.71 499 PRO A O 1
ATOM 9685 N N . GLU B 1 504 ? -79.208 32.019 -19.498 1.00 38.98 500 GLU A N 1
ATOM 9686 C CA . GLU B 1 504 ? -78.867 32.793 -18.298 1.00 37.87 500 GLU A CA 1
ATOM 9687 C C . GLU B 1 504 ? -80.060 32.951 -17.357 1.00 37.42 500 GLU A C 1
ATOM 9688 O O . GLU B 1 504 ? -79.873 33.133 -16.165 1.00 40.16 500 GLU A O 1
ATOM 9694 N N . LEU B 1 505 ? -81.277 32.828 -17.874 1.00 35.16 501 LEU A N 1
ATOM 9695 C CA . LEU B 1 505 ? -82.474 32.916 -17.046 1.00 37.33 501 LEU A CA 1
ATOM 9696 C C . LEU B 1 505 ? -83.061 31.565 -16.610 1.00 37.90 501 LEU A C 1
ATOM 9697 O O . LEU B 1 505 ? -84.009 31.534 -15.827 1.00 38.45 501 LEU A O 1
ATOM 9702 N N . PHE B 1 506 ? -82.511 30.457 -17.104 1.00 38.40 502 PHE A N 1
ATOM 9703 C CA . PHE B 1 506 ? -82.989 29.134 -16.706 1.00 38.63 502 PHE A CA 1
ATOM 9704 C C . PHE B 1 506 ? -82.624 28.870 -15.252 1.00 36.71 502 PHE A C 1
ATOM 9705 O O . PHE B 1 506 ? -81.452 28.924 -14.876 1.00 36.03 502 PHE A O 1
ATOM 9713 N N . GLY B 1 507 ? -83.638 28.567 -14.450 1.00 35.72 503 GLY A N 1
ATOM 9714 C CA . GLY B 1 507 ? -83.469 28.437 -13.011 1.00 36.67 503 GLY A CA 1
ATOM 9715 C C . GLY B 1 507 ? -83.988 29.643 -12.243 1.00 37.61 503 GLY A C 1
ATOM 9716 O O . GLY B 1 507 ? -84.042 29.613 -11.015 1.00 36.65 503 GLY A O 1
ATOM 9717 N N . SER B 1 508 ? -84.362 30.705 -12.955 1.00 36.27 504 SER A N 1
ATOM 9718 C CA . SER B 1 508 ? -84.975 31.872 -12.316 1.00 35.65 504 SER A CA 1
ATOM 9719 C C . SER B 1 508 ? -86.456 31.626 -12.131 1.00 35.32 504 SER A C 1
ATOM 9720 O O . SER B 1 508 ? -87.010 30.682 -12.690 1.00 35.66 504 SER A O 1
ATOM 9723 N N . GLU B 1 509 ? -87.095 32.480 -11.343 1.00 36.59 505 GLU A N 1
ATOM 9724 C CA . GLU B 1 509 ? -88.511 32.331 -11.029 1.00 37.40 505 GLU A CA 1
ATOM 9725 C C . GLU B 1 509 ? -89.347 33.227 -11.929 1.00 36.59 505 GLU A C 1
ATOM 9726 O O . GLU B 1 509 ? -89.009 34.388 -12.151 1.00 36.03 505 GLU A O 1
ATOM 9732 N N . PHE B 1 510 ? -90.443 32.674 -12.433 1.00 35.26 506 PHE A N 1
ATOM 9733 C CA . PHE B 1 510 ? -91.270 33.338 -13.413 1.00 34.92 506 PHE A CA 1
ATOM 9734 C C . PHE B 1 510 ? -92.723 33.262 -13.019 1.00 35.58 506 PHE A C 1
ATOM 9735 O O . PHE B 1 510 ? -93.129 32.377 -12.258 1.00 36.51 506 PHE A O 1
ATOM 9743 N N . PHE B 1 511 ? -93.508 34.187 -13.568 1.00 37.10 507 PHE A N 1
ATOM 9744 C CA . PHE B 1 511 ? -94.958 34.117 -13.498 1.00 36.41 507 PHE A CA 1
ATOM 9745 C C . PHE B 1 511 ? -95.586 34.745 -14.743 1.00 36.46 507 PHE A C 1
ATOM 9746 O O . PHE B 1 511 ? -95.317 35.897 -15.086 1.00 36.87 507 PHE A O 1
ATOM 9754 N N . MET B 1 512 ? -96.431 33.974 -15.415 1.00 37.09 508 MET A N 1
ATOM 9755 C CA . MET B 1 512 ? -97.107 34.410 -16.638 1.00 38.42 508 MET A CA 1
ATOM 9756 C C . MET B 1 512 ? -96.130 34.979 -17.671 1.00 38.22 508 MET A C 1
ATOM 9757 O O . MET B 1 512 ? -96.420 35.978 -18.339 1.00 36.82 508 MET A O 1
ATOM 9762 N N . GLY B 1 513 ? -94.972 34.334 -17.795 1.00 37.60 509 GLY A N 1
ATOM 9763 C CA . GLY B 1 513 ? -93.992 34.713 -18.793 1.00 38.04 509 GLY A CA 1
ATOM 9764 C C . GLY B 1 513 ? -93.078 35.840 -18.378 1.00 38.74 509 GLY A C 1
ATOM 9765 O O . GLY B 1 513 ? -92.136 36.144 -19.109 1.00 38.01 509 GLY A O 1
ATOM 9766 N N . ARG B 1 514 ? -93.341 36.457 -17.221 1.00 39.95 510 ARG A N 1
ATOM 9767 C CA . ARG B 1 514 ? -92.484 37.522 -16.692 1.00 40.71 510 ARG A CA 1
ATOM 9768 C C . ARG B 1 514 ? -91.492 36.986 -15.671 1.00 40.63 510 ARG A C 1
ATOM 9769 O O . ARG B 1 514 ? -91.800 36.089 -14.886 1.00 39.30 510 ARG A O 1
ATOM 9777 N N . LEU B 1 515 ? -90.302 37.566 -15.681 1.00 40.04 511 LEU A N 1
ATOM 9778 C CA . LEU B 1 515 ? -89.279 37.238 -14.704 1.00 41.62 511 LEU A CA 1
ATOM 9779 C C . LEU B 1 515 ? -89.659 37.843 -13.351 1.00 41.95 511 LEU A C 1
ATOM 9780 O O . LEU B 1 515 ? -89.823 39.052 -13.246 1.00 42.13 511 LEU A O 1
ATOM 9785 N N . MET B 1 516 ? -89.820 36.994 -12.338 1.00 42.09 512 MET A N 1
ATOM 9786 C CA . MET B 1 516 ? -90.214 37.413 -10.989 1.00 42.44 512 MET A CA 1
ATOM 9787 C C . MET B 1 516 ? -89.005 37.560 -10.071 1.00 42.48 512 MET A C 1
ATOM 9788 O O . MET B 1 516 ? -88.941 38.489 -9.269 1.00 41.16 512 MET A O 1
ATOM 9793 N N . ARG B 1 517 ? -88.051 36.641 -10.177 1.00 42.94 513 ARG A N 1
ATOM 9794 C CA . ARG B 1 517 ? -86.817 36.732 -9.394 1.00 45.14 513 ARG A CA 1
ATOM 9795 C C . ARG B 1 517 ? -85.651 36.103 -10.139 1.00 44.43 513 ARG A C 1
ATOM 9796 O O . ARG B 1 517 ? -85.653 34.903 -10.419 1.00 42.68 513 ARG A O 1
ATOM 9804 N N . ARG B 1 518 ? -84.659 36.928 -10.443 1.00 44.21 514 ARG A N 1
ATOM 9805 C CA . ARG B 1 518 ? -83.476 36.498 -11.159 1.00 47.06 514 ARG A CA 1
ATOM 9806 C C . ARG B 1 518 ? -82.533 35.743 -10.228 1.00 45.19 514 ARG A C 1
ATOM 9807 O O . ARG B 1 518 ? -82.113 36.271 -9.208 1.00 44.08 514 ARG A O 1
ATOM 9815 N N . ILE B 1 519 ? -82.220 34.503 -10.592 1.00 43.81 515 ILE A N 1
ATOM 9816 C CA . ILE B 1 519 ? -81.250 33.685 -9.875 1.00 44.62 515 ILE A CA 1
ATOM 9817 C C . ILE B 1 519 ? -80.005 33.628 -10.752 1.00 42.72 515 ILE A C 1
ATOM 9818 O O . ILE B 1 519 ? -80.122 33.443 -11.957 1.00 43.70 515 ILE A O 1
ATOM 9823 N N . PRO B 1 520 ? -78.808 33.782 -10.164 1.00 40.91 516 PRO A N 1
ATOM 9824 C CA . PRO B 1 520 ? -77.602 33.738 -11.002 1.00 40.26 516 PRO A CA 1
ATOM 9825 C C . PRO B 1 520 ? -77.475 32.443 -11.817 1.00 39.90 516 PRO A C 1
ATOM 9826 O O . PRO B 1 520 ? -77.756 31.361 -11.299 1.00 38.29 516 PRO A O 1
ATOM 9830 N N . GLU B 1 521 ? -77.071 32.565 -13.080 1.00 38.86 517 GLU A N 1
ATOM 9831 C CA . GLU B 1 521 ? -76.850 31.400 -13.935 1.00 38.09 517 GLU A CA 1
ATOM 9832 C C . GLU B 1 521 ? -75.799 30.508 -13.294 1.00 36.34 517 GLU A C 1
ATOM 9833 O O . GLU B 1 521 ? -74.760 30.991 -12.871 1.00 35.13 517 GLU A O 1
ATOM 9839 N N . PRO B 1 522 ? -76.071 29.201 -13.203 1.00 37.26 518 PRO A N 1
ATOM 9840 C CA . PRO B 1 522 ? -75.077 28.349 -12.569 1.00 37.90 518 PRO A CA 1
ATOM 9841 C C . PRO B 1 522 ? -73.884 28.025 -13.462 1.00 37.09 518 PRO A C 1
ATOM 9842 O O . PRO B 1 522 ? -73.932 28.187 -14.674 1.00 37.67 518 PRO A O 1
ATOM 9846 N N . ARG B 1 523 ? -72.825 27.582 -12.807 1.00 37.17 519 ARG A N 1
ATOM 9847 C CA . ARG B 1 523 ? -71.666 26.968 -13.426 1.00 37.99 519 ARG A CA 1
ATOM 9848 C C . ARG B 1 523 ? -72.128 25.782 -14.289 1.00 36.67 519 ARG A C 1
ATOM 9849 O O . ARG B 1 523 ? -73.100 25.112 -13.942 1.00 34.19 519 ARG A O 1
ATOM 9857 N N . ILE B 1 524 ? -71.433 25.514 -15.396 1.00 35.89 520 ILE A N 1
ATOM 9858 C CA . ILE B 1 524 ? -71.894 24.499 -16.350 1.00 36.55 520 ILE A CA 1
ATOM 9859 C C . ILE B 1 524 ? -71.947 23.073 -15.784 1.00 35.34 520 ILE A C 1
ATOM 9860 O O . ILE B 1 524 ? -72.766 22.272 -16.235 1.00 35.47 520 ILE A O 1
ATOM 9865 N N . CYS B 1 525 ? -71.119 22.770 -14.787 1.00 35.00 521 CYS A N 1
ATOM 9866 C CA . CYS B 1 525 ? -71.169 21.457 -14.139 1.00 36.71 521 CYS A CA 1
ATOM 9867 C C . CYS B 1 525 ? -72.559 21.124 -13.587 1.00 36.98 521 CYS A C 1
ATOM 9868 O O . CYS B 1 525 ? -72.916 19.953 -13.511 1.00 36.97 521 CYS A O 1
ATOM 9871 N N . PHE B 1 526 ? -73.340 22.142 -13.224 1.00 35.83 522 PHE A N 1
ATOM 9872 C CA . PHE B 1 526 ? -74.698 21.926 -12.723 1.00 36.27 522 PHE A CA 1
ATOM 9873 C C . PHE B 1 526 ? -75.647 21.509 -13.828 1.00 36.51 522 PHE A C 1
ATOM 9874 O O . PHE B 1 526 ? -76.576 20.750 -13.580 1.00 36.20 522 PHE A O 1
ATOM 9882 N N . LEU B 1 527 ? -75.426 22.000 -15.041 1.00 35.27 523 LEU A N 1
ATOM 9883 C CA . LEU B 1 527 ? -76.198 21.533 -16.177 1.00 35.91 523 LEU A CA 1
ATOM 9884 C C . LEU B 1 527 ? -75.713 20.153 -16.624 1.00 35.19 523 LEU A C 1
ATOM 9885 O O . LEU B 1 527 ? -76.522 19.289 -16.937 1.00 35.03 523 LEU A O 1
ATOM 9890 N N . GLU B 1 528 ? -74.402 19.951 -16.647 1.00 34.34 524 GLU A N 1
ATOM 9891 C CA . GLU B 1 528 ? -73.848 18.636 -16.951 1.00 37.00 524 GLU A CA 1
ATOM 9892 C C . GLU B 1 528 ? -74.410 17.567 -16.017 1.00 36.74 524 GLU A C 1
ATOM 9893 O O . GLU B 1 528 ? -74.682 16.445 -16.447 1.00 38.65 524 GLU A O 1
ATOM 9899 N N . ALA B 1 529 ? -74.604 17.928 -14.750 1.00 36.13 525 ALA A N 1
ATOM 9900 C CA . ALA B 1 529 ? -75.164 17.008 -13.762 1.00 35.55 525 ALA A CA 1
ATOM 9901 C C . ALA B 1 529 ? -76.594 16.591 -14.100 1.00 36.24 525 ALA A C 1
ATOM 9902 O O . ALA B 1 529 ? -76.924 15.424 -13.936 1.00 35.97 525 ALA A O 1
ATOM 9904 N N . ILE B 1 530 ? -77.424 17.544 -14.548 1.00 37.87 526 ILE A N 1
ATOM 9905 C CA . ILE B 1 530 ? -78.804 17.295 -15.005 1.00 38.66 526 ILE A CA 1
ATOM 9906 C C . ILE B 1 530 ? -78.783 16.400 -16.227 1.00 37.81 526 ILE A C 1
ATOM 9907 O O . ILE B 1 530 ? -79.511 15.412 -16.300 1.00 37.69 526 ILE A O 1
ATOM 9912 N N . TRP B 1 531 ? -77.966 16.775 -17.205 1.00 36.37 527 TRP A N 1
ATOM 9913 C CA . TRP B 1 531 ? -77.888 16.048 -18.472 1.00 36.11 527 TRP A CA 1
ATOM 9914 C C . TRP B 1 531 ? -77.447 14.598 -18.283 1.00 35.05 527 TRP A C 1
ATOM 9915 O O . TRP B 1 531 ? -77.875 13.719 -19.027 1.00 35.55 527 TRP A O 1
ATOM 9926 N N . SER B 1 532 ? -76.582 14.368 -17.303 1.00 34.96 528 SER A N 1
ATOM 9927 C CA . SER B 1 532 ? -76.053 13.045 -17.021 1.00 35.39 528 SER A CA 1
ATOM 9928 C C . SER B 1 532 ? -76.495 12.518 -15.650 1.00 35.98 528 SER A C 1
ATOM 9929 O O . SER B 1 532 ? -75.755 11.743 -15.027 1.00 33.91 528 SER A O 1
ATOM 9932 N N . ASN B 1 533 ? -77.680 12.931 -15.176 1.00 35.49 529 ASN A N 1
ATOM 9933 C CA . ASN B 1 533 ? -78.135 12.511 -13.830 1.00 38.34 529 ASN A CA 1
ATOM 9934 C C . ASN B 1 533 ? -78.586 11.050 -13.676 1.00 39.31 529 ASN A C 1
ATOM 9935 O O . ASN B 1 533 ? -79.038 10.645 -12.606 1.00 37.06 529 ASN A O 1
ATOM 9940 N N . ILE B 1 534 ? -78.424 10.246 -14.726 1.00 40.77 530 ILE A N 1
ATOM 9941 C CA . ILE B 1 534 ? -78.469 8.791 -14.560 1.00 41.75 530 ILE A CA 1
ATOM 9942 C C . ILE B 1 534 ? -77.475 8.396 -13.456 1.00 42.64 530 ILE A C 1
ATOM 9943 O O . ILE B 1 534 ? -77.706 7.456 -12.701 1.00 39.20 530 ILE A O 1
ATOM 9948 N N . PHE B 1 535 ? -76.388 9.154 -13.341 1.00 43.68 531 PHE A N 1
ATOM 9949 C CA . PHE B 1 535 ? -75.388 8.887 -12.312 1.00 44.52 531 PHE A CA 1
ATOM 9950 C C . PHE B 1 535 ? -75.868 9.173 -10.888 1.00 45.72 531 PHE A C 1
ATOM 9951 O O . PHE B 1 535 ? -75.328 8.598 -9.945 1.00 45.94 531 PHE A O 1
ATOM 9959 N N . SER B 1 536 ? -76.854 10.058 -10.729 1.00 46.92 532 SER A N 1
ATOM 9960 C CA . SER B 1 536 ? -77.518 10.266 -9.442 1.00 49.23 532 SER A CA 1
ATOM 9961 C C . SER B 1 536 ? -78.213 8.994 -8.996 1.00 50.09 532 SER A C 1
ATOM 9962 O O . SER B 1 536 ? -78.181 8.644 -7.822 1.00 48.91 532 SER A O 1
ATOM 9965 N N . LEU B 1 537 ? -78.849 8.303 -9.933 1.00 49.91 533 LEU A N 1
ATOM 9966 C CA . LEU B 1 537 ? -79.489 7.047 -9.599 1.00 52.91 533 LEU A CA 1
ATOM 9967 C C . LEU B 1 537 ? -78.461 5.954 -9.323 1.00 50.61 533 LEU A C 1
ATOM 9968 O O . LEU B 1 537 ? -78.660 5.142 -8.427 1.00 50.13 533 LEU A O 1
ATOM 9973 N N . ASN B 1 538 ? -77.363 5.928 -10.074 1.00 49.29 534 ASN A N 1
ATOM 9974 C CA . ASN B 1 538 ? -76.309 4.954 -9.798 1.00 49.57 534 ASN A CA 1
ATOM 9975 C C . ASN B 1 538 ? -75.649 5.185 -8.441 1.00 50.49 534 ASN A C 1
ATOM 9976 O O . ASN B 1 538 ? -75.228 4.238 -7.775 1.00 50.12 534 ASN A O 1
ATOM 9981 N N . LEU B 1 539 ? -75.553 6.448 -8.035 1.00 50.37 535 LEU A N 1
ATOM 9982 C CA . LEU B 1 539 ? -74.960 6.778 -6.738 1.00 50.75 535 LEU A CA 1
ATOM 9983 C C . LEU B 1 539 ? -75.906 6.307 -5.636 1.00 50.38 535 LEU A C 1
ATOM 9984 O O . LEU B 1 539 ? -75.472 5.779 -4.620 1.00 49.11 535 LEU A O 1
ATOM 9989 N N . LEU B 1 540 ? -77.203 6.459 -5.871 1.00 51.97 536 LEU A N 1
ATOM 9990 C CA . LEU B 1 540 ? -78.204 6.081 -4.885 1.00 53.23 536 LEU A CA 1
ATOM 9991 C C . LEU B 1 540 ? -78.221 4.567 -4.646 1.00 55.71 536 LEU A C 1
ATOM 9992 O O . LEU B 1 540 ? -78.279 4.125 -3.501 1.00 54.88 536 LEU A O 1
ATOM 9997 N N . ASP B 1 541 ? -78.172 3.781 -5.720 1.00 58.64 537 ASP A N 1
ATOM 9998 C CA . ASP B 1 541 ? -78.123 2.317 -5.607 1.00 59.85 537 ASP A CA 1
ATOM 9999 C C . ASP B 1 541 ? -76.823 1.790 -4.998 1.00 58.82 537 ASP A C 1
ATOM 10000 O O . ASP B 1 541 ? -76.836 0.854 -4.195 1.00 61.64 537 ASP A O 1
ATOM 10005 N N . ALA B 1 542 ? -75.699 2.363 -5.407 1.00 55.45 538 ALA A N 1
ATOM 10006 C CA . ALA B 1 542 ? -74.402 1.954 -4.879 1.00 54.19 538 ALA A CA 1
ATOM 10007 C C . ALA B 1 542 ? -74.258 2.266 -3.387 1.00 54.77 538 ALA A C 1
ATOM 10008 O O . ALA B 1 542 ? -73.552 1.559 -2.672 1.00 54.76 538 ALA A O 1
ATOM 10010 N N . TRP B 1 543 ? -74.930 3.318 -2.926 1.00 54.76 539 TRP A N 1
ATOM 10011 C CA . TRP B 1 543 ? -74.757 3.807 -1.560 1.00 54.39 539 TRP A CA 1
ATOM 10012 C C . TRP B 1 543 ? -75.783 3.322 -0.554 1.00 55.74 539 TRP A C 1
ATOM 10013 O O . TRP B 1 543 ? -75.422 3.028 0.577 1.00 53.40 539 TRP A O 1
ATOM 10024 N N . TYR B 1 544 ? -77.045 3.263 -0.966 1.00 57.09 540 TYR A N 1
ATOM 10025 C CA . TYR B 1 544 ? -78.165 3.022 -0.073 1.00 61.65 540 TYR A CA 1
ATOM 10026 C C . TYR B 1 544 ? -78.816 1.696 -0.411 1.00 69.35 540 TYR A C 1
ATOM 10027 O O . TYR B 1 544 ? -79.250 1.472 -1.541 1.00 68.63 540 TYR A O 1
ATOM 10036 N N . ASP B 1 545 ? -78.874 0.811 0.576 1.00 78.75 541 ASP A N 1
ATOM 10037 C CA . ASP B 1 545 ? -79.583 -0.447 0.419 1.00 85.55 541 ASP A CA 1
ATOM 10038 C C . ASP B 1 545 ? -81.077 -0.146 0.431 1.00 89.73 541 ASP A C 1
ATOM 10039 O O . ASP B 1 545 ? -81.736 -0.291 1.460 1.00 91.76 541 ASP A O 1
ATOM 10044 N N . LEU B 1 546 ? -81.607 0.281 -0.716 1.00 93.97 542 LEU A N 1
ATOM 10045 C CA . LEU B 1 546 ? -83.027 0.625 -0.805 1.00 98.09 542 LEU A CA 1
ATOM 10046 C C . LEU B 1 546 ? -83.904 -0.627 -0.788 1.00 101.64 542 LEU A C 1
ATOM 10047 O O . LEU B 1 546 ? -84.273 -1.186 -1.823 1.00 101.13 542 LEU A O 1
ATOM 10052 N N . THR B 1 547 ? -84.186 -1.061 0.435 1.00 105.40 543 THR A N 1
ATOM 10053 C CA . THR B 1 547 ? -85.226 -2.031 0.743 1.00 106.63 543 THR A CA 1
ATOM 10054 C C . THR B 1 547 ? -86.119 -1.250 1.704 1.00 107.12 543 THR A C 1
ATOM 10055 O O . THR B 1 547 ? -86.373 -1.662 2.841 1.00 105.20 543 THR A O 1
ATOM 10059 N N . SER B 1 548 ? -86.580 -0.097 1.216 1.00 106.83 544 SER A N 1
ATOM 10060 C CA . SER B 1 548 ? -87.038 0.987 2.083 1.00 105.66 544 SER A CA 1
ATOM 10061 C C . SER B 1 548 ? -88.293 1.691 1.555 1.00 103.63 544 SER A C 1
ATOM 10062 O O . SER B 1 548 ? -88.939 1.229 0.605 1.00 105.07 544 SER A O 1
ATOM 10065 N N . SER B 1 549 ? -88.617 2.818 2.191 1.00 99.31 545 SER A N 1
ATOM 10066 C CA . SER B 1 549 ? -89.823 3.598 1.898 1.00 95.95 545 SER A CA 1
ATOM 10067 C C . SER B 1 549 ? -89.809 4.318 0.542 1.00 94.38 545 SER A C 1
ATOM 10068 O O . SER B 1 549 ? -90.811 4.296 -0.177 1.00 91.61 545 SER A O 1
ATOM 10071 N N . GLY B 1 550 ? -88.686 4.961 0.209 1.00 90.42 546 GLY A N 1
ATOM 10072 C CA . GLY B 1 550 ? -88.581 5.796 -0.994 1.00 87.43 546 GLY A CA 1
ATOM 10073 C C . GLY B 1 550 ? -88.884 5.054 -2.286 1.00 86.99 546 GLY A C 1
ATOM 10074 O O . GLY B 1 550 ? -88.045 4.303 -2.790 1.00 86.00 546 GLY A O 1
ATOM 10075 N N . GLU B 1 551 ? -90.086 5.278 -2.823 1.00 85.38 547 GLU A N 1
ATOM 10076 C CA . GLU B 1 551 ? -90.550 4.608 -4.051 1.00 83.50 547 GLU A CA 1
ATOM 10077 C C . GLU B 1 551 ? -90.243 5.407 -5.331 1.00 80.35 547 GLU A C 1
ATOM 10078 O O . GLU B 1 551 ? -90.828 5.154 -6.387 1.00 75.08 547 GLU A O 1
ATOM 10084 N N . SER B 1 552 ? -89.344 6.385 -5.217 1.00 77.83 548 SER A N 1
ATOM 10085 C CA . SER B 1 552 ? -88.675 6.979 -6.368 1.00 73.55 548 SER A CA 1
ATOM 10086 C C . SER B 1 552 ? -87.555 6.035 -6.792 1.00 74.84 548 SER A C 1
ATOM 10087 O O . SER B 1 552 ? -86.388 6.243 -6.450 1.00 74.96 548 SER A O 1
ATOM 10090 N N . TRP B 1 553 ? -87.922 4.988 -7.524 1.00 75.98 549 TRP A N 1
ATOM 10091 C CA . TRP B 1 553 ? -86.981 3.923 -7.909 1.00 75.85 549 TRP A CA 1
ATOM 10092 C C . TRP B 1 553 ? -86.455 4.163 -9.320 1.00 77.22 549 TRP A C 1
ATOM 10093 O O . TRP B 1 553 ? -85.248 4.044 -9.555 1.00 79.55 549 TRP A O 1
ATOM 10104 N N . LYS B 1 554 ? -87.354 4.501 -10.251 1.00 74.67 550 LYS A N 1
ATOM 10105 C CA . LYS B 1 554 ? -87.009 4.701 -11.664 1.00 75.21 550 LYS A CA 1
ATOM 10106 C C . LYS B 1 554 ? -86.257 3.495 -12.275 1.00 77.62 550 LYS A C 1
ATOM 10107 O O . LYS B 1 554 ? -86.699 2.922 -13.269 1.00 78.47 550 LYS A O 1
ATOM 10113 N N . GLN B 1 555 ? -85.130 3.125 -11.666 1.00 78.27 551 GLN A N 1
ATOM 10114 C CA . GLN B 1 555 ? -84.568 1.761 -11.738 1.00 77.10 551 GLN A CA 1
ATOM 10115 C C . GLN B 1 555 ? -84.178 1.237 -13.124 1.00 78.39 551 GLN A C 1
ATOM 10116 O O . GLN B 1 555 ? -84.253 0.030 -13.385 1.00 77.61 551 GLN A O 1
ATOM 10122 N N . HIS B 1 556 ? -83.754 2.135 -14.007 1.00 77.44 552 HIS A N 1
ATOM 10123 C CA . HIS B 1 556 ? -83.230 1.736 -15.309 1.00 77.25 552 HIS A CA 1
ATOM 10124 C C . HIS B 1 556 ? -81.733 2.029 -15.352 1.00 78.21 552 HIS A C 1
ATOM 10125 O O . HIS B 1 556 ? -81.014 1.486 -16.207 1.00 76.44 552 HIS A O 1
ATOM 10132 N N . GLU B 1 567 ? -75.371 -4.249 -20.824 1.00 70.76 563 GLU A N 1
ATOM 10133 C CA . GLU B 1 567 ? -73.917 -4.073 -20.774 1.00 71.93 563 GLU A CA 1
ATOM 10134 C C . GLU B 1 567 ? -73.206 -5.348 -20.323 1.00 70.62 563 GLU A C 1
ATOM 10135 O O . GLU B 1 567 ? -73.775 -6.129 -19.558 1.00 69.38 563 GLU A O 1
ATOM 10141 N N . PRO B 1 568 ? -71.953 -5.557 -20.781 1.00 68.47 564 PRO A N 1
ATOM 10142 C CA . PRO B 1 568 ? -71.255 -6.824 -20.525 1.00 68.30 564 PRO A CA 1
ATOM 10143 C C . PRO B 1 568 ? -71.097 -7.144 -19.039 1.00 66.65 564 PRO A C 1
ATOM 10144 O O . PRO B 1 568 ? -70.595 -6.319 -18.274 1.00 67.14 564 PRO A O 1
ATOM 10148 N N . LEU B 1 569 ? -71.526 -8.341 -18.648 1.00 64.85 565 LEU A N 1
ATOM 10149 C CA . LEU B 1 569 ? -71.505 -8.760 -17.248 1.00 62.34 565 LEU A CA 1
ATOM 10150 C C . LEU B 1 569 ? -70.078 -8.916 -16.730 1.00 58.87 565 LEU A C 1
ATOM 10151 O O . LEU B 1 569 ? -69.130 -9.006 -17.505 1.00 57.31 565 LEU A O 1
ATOM 10156 N N . THR B 1 570 ? -69.940 -8.941 -15.408 1.00 59.51 566 THR A N 1
ATOM 10157 C CA . THR B 1 570 ? -68.634 -9.038 -14.754 1.00 59.43 566 THR A CA 1
ATOM 10158 C C . THR B 1 570 ? -68.109 -10.475 -14.786 1.00 60.70 566 THR A C 1
ATOM 10159 O O . THR B 1 570 ? -68.792 -11.389 -15.257 1.00 55.58 566 THR A O 1
ATOM 10163 N N . THR B 1 571 ? -66.902 -10.674 -14.262 1.00 63.78 567 THR A N 1
ATOM 10164 C CA . THR B 1 571 ? -66.329 -12.015 -14.136 1.00 65.02 567 THR A CA 1
ATOM 10165 C C . THR B 1 571 ? -67.177 -12.898 -13.220 1.00 65.47 567 THR A C 1
ATOM 10166 O O . THR B 1 571 ? -67.159 -14.120 -13.355 1.00 68.30 567 THR A O 1
ATOM 10170 N N . SER B 1 572 ? -67.920 -12.270 -12.305 1.00 64.63 568 SER A N 1
ATOM 10171 C CA . SER B 1 572 ? -68.831 -12.974 -11.393 1.00 64.35 568 SER A CA 1
ATOM 10172 C C . SER B 1 572 ? -70.197 -13.290 -12.008 1.00 63.93 568 SER A C 1
ATOM 10173 O O . SER B 1 572 ? -71.038 -13.915 -11.357 1.00 64.18 568 SER A O 1
ATOM 10176 N N . GLY B 1 573 ? -70.424 -12.847 -13.243 1.00 64.13 569 GLY A N 1
ATOM 10177 C CA . GLY B 1 573 ? -71.711 -13.023 -13.903 1.00 64.92 569 GLY A CA 1
ATOM 10178 C C . GLY B 1 573 ? -72.760 -12.022 -13.453 1.00 67.40 569 GLY A C 1
ATOM 10179 O O . GLY B 1 573 ? -73.947 -12.221 -13.711 1.00 68.10 569 GLY A O 1
ATOM 10180 N N . THR B 1 574 ? -72.324 -10.943 -12.796 1.00 68.84 570 THR A N 1
ATOM 10181 C CA . THR B 1 574 ? -73.224 -9.899 -12.293 1.00 68.93 570 THR A CA 1
ATOM 10182 C C . THR B 1 574 ? -73.121 -8.631 -13.142 1.00 67.63 570 THR A C 1
ATOM 10183 O O . THR B 1 574 ? -72.210 -8.497 -13.963 1.00 65.36 570 THR A O 1
ATOM 10187 N N . SER B 1 575 ? -74.062 -7.708 -12.935 1.00 67.91 571 SER A N 1
ATOM 10188 C CA . SER B 1 575 ? -74.100 -6.445 -13.680 1.00 65.78 571 SER A CA 1
ATOM 10189 C C . SER B 1 575 ? -72.843 -5.617 -13.434 1.00 64.20 571 SER A C 1
ATOM 10190 O O . SER B 1 575 ? -72.339 -5.555 -12.315 1.00 61.59 571 SER A O 1
ATOM 10193 N N . SER B 1 576 ? -72.348 -4.987 -14.494 1.00 64.70 572 SER A N 1
ATOM 10194 C CA . SER B 1 576 ? -71.182 -4.115 -14.405 1.00 67.57 572 SER A CA 1
ATOM 10195 C C . SER B 1 576 ? -71.558 -2.681 -14.005 1.00 68.38 572 SER A C 1
ATOM 10196 O O . SER B 1 576 ? -70.673 -1.852 -13.795 1.00 67.91 572 SER A O 1
ATOM 10199 N N . ARG B 1 577 ? -72.860 -2.408 -13.883 1.00 69.84 573 ARG A N 1
ATOM 10200 C CA . ARG B 1 577 ? -73.381 -1.042 -13.744 1.00 71.96 573 ARG A CA 1
ATOM 10201 C C . ARG B 1 577 ? -72.830 -0.303 -12.529 1.00 71.89 573 ARG A C 1
ATOM 10202 O O . ARG B 1 577 ? -72.233 0.758 -12.672 1.00 72.57 573 ARG A O 1
ATOM 10210 N N . LEU B 1 578 ? -73.027 -0.870 -11.342 1.00 71.63 574 LEU A N 1
ATOM 10211 C CA . LEU B 1 578 ? -72.602 -0.228 -10.097 1.00 71.90 574 LEU A CA 1
ATOM 10212 C C . LEU B 1 578 ? -71.231 -0.715 -9.634 1.00 74.40 574 LEU A C 1
ATOM 10213 O O . LEU B 1 578 ? -71.066 -1.125 -8.483 1.00 73.91 574 LEU A O 1
ATOM 10218 N N . GLU B 1 579 ? -70.248 -0.660 -10.528 1.00 78.03 575 GLU A N 1
ATOM 10219 C CA . GLU B 1 579 ? -68.884 -1.039 -10.179 1.00 80.79 575 GLU A CA 1
ATOM 10220 C C . GLU B 1 579 ? -67.850 -0.127 -10.829 1.00 78.15 575 GLU A C 1
ATOM 10221 O O . GLU B 1 579 ? -67.554 -0.219 -12.022 1.00 82.88 575 GLU A O 1
ATOM 10227 N N . ALA B 1 580 ? -67.344 0.779 -10.006 1.00 73.35 576 ALA A N 1
ATOM 10228 C CA . ALA B 1 580 ? -66.226 1.638 -10.332 1.00 69.43 576 ALA A CA 1
ATOM 10229 C C . ALA B 1 580 ? -65.724 2.160 -8.995 1.00 67.44 576 ALA A C 1
ATOM 10230 O O . ALA B 1 580 ? -66.479 2.187 -8.022 1.00 68.64 576 ALA A O 1
ATOM 10232 N N . SER B 1 581 ? -64.467 2.578 -8.938 1.00 65.98 577 SER A N 1
ATOM 10233 C CA . SER B 1 581 ? -63.848 2.932 -7.668 1.00 66.92 577 SER A CA 1
ATOM 10234 C C . SER B 1 581 ? -64.556 4.076 -6.951 1.00 66.53 577 SER A C 1
ATOM 10235 O O . SER B 1 581 ? -64.849 3.969 -5.767 1.00 66.55 577 SER A O 1
ATOM 10238 N N . TRP B 1 582 ? -64.801 5.171 -7.670 1.00 63.14 578 TRP A N 1
ATOM 10239 C CA . TRP B 1 582 ? -65.402 6.377 -7.078 1.00 59.60 578 TRP A CA 1
ATOM 10240 C C . TRP B 1 582 ? -66.778 6.138 -6.452 1.00 58.52 578 TRP A C 1
ATOM 10241 O O . TRP B 1 582 ? -67.171 6.833 -5.518 1.00 59.20 578 TRP A O 1
ATOM 10252 N N . LEU B 1 583 ? -67.484 5.143 -6.971 1.00 58.39 579 LEU A N 1
ATOM 10253 C CA . LEU B 1 583 ? -68.884 4.908 -6.658 1.00 59.70 579 LEU A CA 1
ATOM 10254 C C . LEU B 1 583 ? -69.128 4.007 -5.425 1.00 60.32 579 LEU A C 1
ATOM 10255 O O . LEU B 1 583 ? -70.259 3.918 -4.937 1.00 58.38 579 LEU A O 1
ATOM 10260 N N . GLN B 1 584 ? -68.081 3.364 -4.911 1.00 61.30 580 GLN A N 1
ATOM 10261 C CA . GLN B 1 584 ? -68.246 2.328 -3.885 1.00 65.62 580 GLN A CA 1
ATOM 10262 C C . GLN B 1 584 ? -68.571 2.875 -2.487 1.00 67.31 580 GLN A C 1
ATOM 10263 O O . GLN B 1 584 ? -68.134 3.967 -2.130 1.00 67.49 580 GLN A O 1
ATOM 10269 N N . PRO B 1 585 ? -69.317 2.094 -1.678 1.00 67.97 581 PRO A N 1
ATOM 10270 C CA . PRO B 1 585 ? -69.885 2.585 -0.410 1.00 66.85 581 PRO A CA 1
ATOM 10271 C C . PRO B 1 585 ? -68.896 2.957 0.706 1.00 62.24 581 PRO A C 1
ATOM 10272 O O . PRO B 1 585 ? -69.293 3.645 1.648 1.00 65.34 581 PRO A O 1
ATOM 10276 N N . GLY B 1 586 ? -67.645 2.515 0.625 1.00 56.36 582 GLY A N 1
ATOM 10277 C CA . GLY B 1 586 ? -66.682 2.788 1.699 1.00 54.16 582 GLY A CA 1
ATOM 10278 C C . GLY B 1 586 ? -65.727 3.950 1.462 1.00 50.85 582 GLY A C 1
ATOM 10279 O O . GLY B 1 586 ? -64.722 4.086 2.162 1.00 48.25 582 GLY A O 1
ATOM 10280 N N . THR B 1 587 ? -66.035 4.818 0.502 1.00 49.89 583 THR A N 1
ATOM 10281 C CA . THR B 1 587 ? -65.036 5.809 0.074 1.00 48.74 583 THR A CA 1
ATOM 10282 C C . THR B 1 587 ? -65.014 7.000 1.027 1.00 46.81 583 THR A C 1
ATOM 10283 O O . THR B 1 587 ? -65.897 7.153 1.876 1.00 47.14 583 THR A O 1
ATOM 10287 N N . ALA B 1 588 ? -63.997 7.842 0.889 1.00 45.32 584 ALA A N 1
ATOM 10288 C CA . ALA B 1 588 ? -63.977 9.116 1.599 1.00 44.97 584 ALA A CA 1
ATOM 10289 C C . ALA B 1 588 ? -65.217 9.927 1.217 1.00 44.61 584 ALA A C 1
ATOM 10290 O O . ALA B 1 588 ? -65.819 10.585 2.060 1.00 44.99 584 ALA A O 1
ATOM 10292 N N . LEU B 1 589 ? -65.609 9.842 -0.052 1.00 45.07 585 LEU A N 1
ATOM 10293 C CA . LEU B 1 589 ? -66.773 10.560 -0.559 1.00 45.74 585 LEU A CA 1
ATOM 10294 C C . LEU B 1 589 ? -68.034 10.090 0.157 1.00 45.96 585 LEU A C 1
ATOM 10295 O O . LEU B 1 589 ? -68.823 10.903 0.636 1.00 43.81 585 LEU A O 1
ATOM 10300 N N . ALA B 1 590 ? -68.218 8.772 0.213 1.00 46.78 586 ALA A N 1
ATOM 10301 C CA . ALA B 1 590 ? -69.379 8.181 0.867 1.00 45.96 586 ALA A CA 1
ATOM 10302 C C . ALA B 1 590 ? -69.376 8.487 2.355 1.00 44.23 586 ALA A C 1
ATOM 10303 O O . ALA B 1 590 ? -70.402 8.842 2.920 1.00 43.29 586 ALA A O 1
ATOM 10305 N N . GLN B 1 591 ? -68.216 8.375 2.982 1.00 46.50 587 GLN A N 1
ATOM 10306 C CA . GLN B 1 591 ? -68.103 8.645 4.414 1.00 49.76 587 GLN A CA 1
ATOM 10307 C C . GLN B 1 591 ? -68.529 10.075 4.763 1.00 49.25 587 GLN A C 1
ATOM 10308 O O . GLN B 1 591 ? -69.192 10.303 5.778 1.00 50.92 587 GLN A O 1
ATOM 10314 N N . ALA B 1 592 ? -68.179 11.027 3.904 1.00 46.91 588 ALA A N 1
ATOM 10315 C CA . ALA B 1 592 ? -68.506 12.432 4.143 1.00 45.40 588 ALA A CA 1
ATOM 10316 C C . ALA B 1 592 ? -69.955 12.777 3.818 1.00 42.95 588 ALA A C 1
ATOM 10317 O O . ALA B 1 592 ? -70.520 13.661 4.451 1.00 44.00 588 ALA A O 1
ATOM 10319 N N . PHE B 1 593 ? -70.544 12.087 2.836 1.00 41.42 589 PHE A N 1
ATOM 10320 C CA . PHE B 1 593 ? -71.795 12.516 2.202 1.00 41.15 589 PHE A CA 1
ATOM 10321 C C . PHE B 1 593 ? -72.943 11.502 2.141 1.00 41.73 589 PHE A C 1
ATOM 10322 O O . PHE B 1 593 ? -74.069 11.858 1.792 1.00 40.91 589 PHE A O 1
ATOM 10330 N N . LYS B 1 594 ? -72.690 10.255 2.510 1.00 44.47 590 LYS A N 1
ATOM 10331 C CA . LYS B 1 594 ? -73.740 9.236 2.467 1.00 47.26 590 LYS A CA 1
ATOM 10332 C C . LYS B 1 594 ? -74.887 9.652 3.380 1.00 44.72 590 LYS A C 1
ATOM 10333 O O . LYS B 1 594 ? -76.048 9.687 2.974 1.00 45.82 590 LYS A O 1
ATOM 10339 N N . GLY B 1 595 ? -74.538 10.008 4.607 1.00 44.05 591 GLY A N 1
ATOM 10340 C CA . GLY B 1 595 ? -75.509 10.433 5.600 1.00 44.70 591 GLY A CA 1
ATOM 10341 C C . GLY B 1 595 ? -76.165 11.743 5.209 1.00 44.72 591 GLY A C 1
ATOM 10342 O O . GLY B 1 595 ? -77.387 11.875 5.226 1.00 42.77 591 GLY A O 1
ATOM 10343 N N . PHE B 1 596 ? -75.328 12.703 4.830 1.00 44.56 592 PHE A N 1
ATOM 10344 C CA . PHE B 1 596 ? -75.781 14.020 4.375 1.00 45.38 592 PHE A CA 1
ATOM 10345 C C . PHE B 1 596 ? -76.880 13.947 3.309 1.00 47.53 592 PHE A C 1
ATOM 10346 O O . PHE B 1 596 ? -77.868 14.682 3.367 1.00 45.06 592 PHE A O 1
ATOM 10354 N N . LEU B 1 597 ? -76.705 13.062 2.339 1.00 50.22 593 LEU A N 1
ATOM 10355 C CA . LEU B 1 597 ? -77.635 12.957 1.205 1.00 51.73 593 LEU A CA 1
ATOM 10356 C C . LEU B 1 597 ? -78.914 12.118 1.446 1.00 50.95 593 LEU A C 1
ATOM 10357 O O . LEU B 1 597 ? -79.794 12.084 0.588 1.00 50.86 593 LEU A O 1
ATOM 10362 N N . THR B 1 598 ? -79.040 11.485 2.612 1.00 52.29 594 THR A N 1
ATOM 10363 C CA . THR B 1 598 ? -80.055 10.434 2.844 1.00 52.64 594 THR A CA 1
ATOM 10364 C C . THR B 1 598 ? -81.495 10.837 2.493 1.00 54.26 594 THR A C 1
ATOM 10365 O O . THR B 1 598 ? -82.229 10.131 1.777 1.00 54.27 594 THR A O 1
ATOM 10369 N N . GLY B 1 599 ? -81.900 11.988 2.993 1.00 54.76 595 GLY A N 1
ATOM 10370 C CA . GLY B 1 599 ? -83.281 12.425 2.809 1.00 59.47 595 GLY A CA 1
ATOM 10371 C C . GLY B 1 599 ? -83.691 12.755 1.373 1.00 60.85 595 GLY A C 1
ATOM 10372 O O . GLY B 1 599 ? -84.878 12.726 1.034 1.00 61.79 595 GLY A O 1
ATOM 10373 N N . ARG B 1 600 ? -82.703 13.007 0.517 1.00 59.30 596 ARG A N 1
ATOM 10374 C CA . ARG B 1 600 ? -82.860 13.953 -0.583 1.00 56.70 596 ARG A CA 1
ATOM 10375 C C . ARG B 1 600 ? -83.305 13.413 -1.948 1.00 52.13 596 ARG A C 1
ATOM 10376 O O . ARG B 1 600 ? -83.027 12.271 -2.309 1.00 49.30 596 ARG A O 1
ATOM 10384 N N . PRO B 1 601 ? -84.011 14.254 -2.718 1.00 51.89 597 PRO A N 1
ATOM 10385 C CA . PRO B 1 601 ? -84.446 13.836 -4.050 1.00 52.37 597 PRO A CA 1
ATOM 10386 C C . PRO B 1 601 ? -83.289 13.578 -5.006 1.00 53.84 597 PRO A C 1
ATOM 10387 O O . PRO B 1 601 ? -82.195 14.106 -4.825 1.00 53.40 597 PRO A O 1
ATOM 10391 N N . LEU B 1 602 ? -83.551 12.750 -6.006 1.00 54.58 598 LEU A N 1
ATOM 10392 C CA . LEU B 1 602 ? -82.555 12.381 -6.988 1.00 58.67 598 LEU A CA 1
ATOM 10393 C C . LEU B 1 602 ? -82.290 13.520 -7.963 1.00 57.57 598 LEU A C 1
ATOM 10394 O O . LEU B 1 602 ? -81.152 13.726 -8.387 1.00 56.81 598 LEU A O 1
ATOM 10399 N N . HIS B 1 603 ? -83.357 14.237 -8.307 1.00 55.61 599 HIS A N 1
ATOM 10400 C CA . HIS B 1 603 ? -83.368 15.186 -9.409 1.00 55.46 599 HIS A CA 1
ATOM 10401 C C . HIS B 1 603 ? -83.454 16.631 -8.942 1.00 55.74 599 HIS A C 1
ATOM 10402 O O . HIS B 1 603 ? -83.982 16.916 -7.869 1.00 52.32 599 HIS A O 1
ATOM 10409 N N . GLN B 1 604 ? -82.922 17.540 -9.756 1.00 58.03 600 GLN A N 1
ATOM 10410 C CA . GLN B 1 604 ? -82.996 18.975 -9.476 1.00 58.95 600 GLN A CA 1
ATOM 10411 C C . GLN B 1 604 ? -84.463 19.420 -9.423 1.00 55.41 600 GLN A C 1
ATOM 10412 O O . GLN B 1 604 ? -85.314 18.890 -10.142 1.00 53.54 600 GLN A O 1
ATOM 10418 N N . ARG B 1 605 ? -84.769 20.358 -8.537 1.00 55.55 601 ARG A N 1
ATOM 10419 C CA . ARG B 1 605 ? -86.115 20.927 -8.474 1.00 58.55 601 ARG A CA 1
ATOM 10420 C C . ARG B 1 605 ? -86.155 22.343 -9.054 1.00 53.23 601 ARG A C 1
ATOM 10421 O O . ARG B 1 605 ? -86.369 23.335 -8.356 1.00 57.29 601 ARG A O 1
ATOM 10429 N N . SER B 1 606 ? -85.990 22.406 -10.365 1.00 47.33 602 SER A N 1
ATOM 10430 C CA . SER B 1 606 ? -85.811 23.675 -11.050 1.00 44.51 602 SER A CA 1
ATOM 10431 C C . SER B 1 606 ? -87.109 24.462 -11.109 1.00 41.10 602 SER A C 1
ATOM 10432 O O . SER B 1 606 ? -88.153 23.904 -11.426 1.00 38.60 602 SER A O 1
ATOM 10435 N N . PRO B 1 607 ? -87.048 25.763 -10.791 1.00 38.24 603 PRO A N 1
ATOM 10436 C CA . PRO B 1 607 ? -88.225 26.599 -10.978 1.00 37.40 603 PRO A CA 1
ATOM 10437 C C . PRO B 1 607 ? -88.715 26.546 -12.417 1.00 36.29 603 PRO A C 1
ATOM 10438 O O . PRO B 1 607 ? -87.903 26.565 -13.343 1.00 36.92 603 PRO A O 1
ATOM 10442 N N . ASN B 1 608 ? -90.026 26.458 -12.589 1.00 35.08 604 ASN A N 1
ATOM 10443 C CA . ASN B 1 608 ? -90.616 26.336 -13.906 1.00 35.96 604 ASN A CA 1
ATOM 10444 C C . ASN B 1 608 ? -90.833 27.700 -14.559 1.00 35.30 604 ASN A C 1
ATOM 10445 O O . ASN B 1 608 ? -91.695 28.465 -14.134 1.00 36.39 604 ASN A O 1
ATOM 10450 N N . PHE B 1 609 ? -90.068 27.989 -15.609 1.00 35.06 605 PHE A N 1
ATOM 10451 C CA . PHE B 1 609 ? -90.219 29.253 -16.336 1.00 34.21 605 PHE A CA 1
ATOM 10452 C C . PHE B 1 609 ? -91.580 29.414 -17.031 1.00 34.38 605 PHE A C 1
ATOM 10453 O O . PHE B 1 609 ? -91.949 30.515 -17.419 1.00 31.89 605 PHE A O 1
ATOM 10461 N N . LEU B 1 610 ? -92.329 28.322 -17.174 1.00 34.58 606 LEU A N 1
ATOM 10462 C CA . LEU B 1 610 ? -93.686 28.390 -17.701 1.00 36.44 606 LEU A CA 1
ATOM 10463 C C . LEU B 1 610 ? -94.756 28.720 -16.651 1.00 36.79 606 LEU A C 1
ATOM 10464 O O . LEU B 1 610 ? -95.928 28.864 -17.010 1.00 37.15 606 LEU A O 1
ATOM 10469 N N . GLN B 1 611 ? -94.371 28.838 -15.378 1.00 36.69 607 GLN A N 1
ATOM 10470 C CA . GLN B 1 611 ? -95.347 28.959 -14.287 1.00 38.69 607 GLN A CA 1
ATOM 10471 C C . GLN B 1 611 ? -96.430 30.013 -14.537 1.00 38.91 607 GLN A C 1
ATOM 10472 O O . GLN B 1 611 ? -96.140 31.155 -14.889 1.00 39.32 607 GLN A O 1
ATOM 10478 N N . GLY B 1 612 ? -97.682 29.611 -14.372 1.00 37.91 608 GLY A N 1
ATOM 10479 C CA . GLY B 1 612 ? -98.799 30.539 -14.465 1.00 37.60 608 GLY A CA 1
ATOM 10480 C C . GLY B 1 612 ? -99.361 30.731 -15.859 1.00 38.01 608 GLY A C 1
ATOM 10481 O O . GLY B 1 612 ? -100.505 31.152 -16.001 1.00 35.75 608 GLY A O 1
ATOM 10482 N N . LEU B 1 613 ? -98.590 30.397 -16.893 1.00 37.80 609 LEU A N 1
ATOM 10483 C CA . LEU B 1 613 ? -99.102 30.451 -18.259 1.00 38.20 609 LEU A CA 1
ATOM 10484 C C . LEU B 1 613 ? -100.230 29.447 -18.407 1.00 37.85 609 LEU A C 1
ATOM 10485 O O . LEU B 1 613 ? -100.270 28.431 -17.699 1.00 37.53 609 LEU A O 1
ATOM 10490 N N . GLN B 1 614 ? -101.146 29.727 -19.332 1.00 38.63 610 GLN A N 1
ATOM 10491 C CA . GLN B 1 614 ? -102.325 28.895 -19.509 1.00 39.10 610 GLN A CA 1
ATOM 10492 C C . GLN B 1 614 ? -102.402 28.300 -20.912 1.00 40.92 610 GLN A C 1
ATOM 10493 O O . GLN B 1 614 ? -101.789 28.806 -21.847 1.00 40.89 610 GLN A O 1
ATOM 10499 N N . LEU B 1 615 ? -103.155 27.214 -21.051 1.00 43.04 611 LEU A N 1
ATOM 10500 C CA . LEU B 1 615 ? -103.268 26.529 -22.333 1.00 45.11 611 LEU A CA 1
ATOM 10501 C C . LEU B 1 615 ? -104.321 27.191 -23.203 1.00 45.91 611 LEU A C 1
ATOM 10502 O O . LEU B 1 615 ? -105.403 27.519 -22.731 1.00 47.12 611 LEU A O 1
ATOM 10507 N N . HIS B 1 616 ? -104.013 27.335 -24.488 1.00 46.95 612 HIS A N 1
ATOM 10508 C CA . HIS B 1 616 ? -104.941 27.910 -25.461 1.00 46.14 612 HIS A CA 1
ATOM 10509 C C . HIS B 1 616 ? -106.127 26.963 -25.643 1.00 46.07 612 HIS A C 1
ATOM 10510 O O . HIS B 1 616 ? -105.991 25.751 -25.480 1.00 44.30 612 HIS A O 1
ATOM 10517 N N . GLN B 1 617 ? -107.292 27.514 -25.964 1.00 46.94 613 GLN A N 1
ATOM 10518 C CA . GLN B 1 617 ? -108.514 26.712 -26.136 1.00 49.87 613 GLN A CA 1
ATOM 10519 C C . GLN B 1 617 ? -108.347 25.575 -27.147 1.00 50.58 613 GLN A C 1
ATOM 10520 O O . GLN B 1 617 ? -108.883 24.485 -26.959 1.00 50.24 613 GLN A O 1
ATOM 10526 N N . ASP B 1 618 ? -107.584 25.798 -28.206 1.00 52.48 614 ASP A N 1
ATOM 10527 C CA . ASP B 1 618 ? -107.384 24.729 -29.175 1.00 55.16 614 ASP A CA 1
ATOM 10528 C C . ASP B 1 618 ? -105.926 24.266 -29.244 1.00 52.86 614 ASP A C 1
ATOM 10529 O O . ASP B 1 618 ? -105.446 23.838 -30.293 1.00 53.73 614 ASP A O 1
ATOM 10534 N N . TYR B 1 619 ? -105.249 24.301 -28.094 1.00 49.96 615 TYR A N 1
ATOM 10535 C CA . TYR B 1 619 ? -103.878 23.783 -27.976 1.00 49.55 615 TYR A CA 1
ATOM 10536 C C . TYR B 1 619 ? -103.729 22.360 -28.551 1.00 51.88 615 TYR A C 1
ATOM 10537 O O . TYR B 1 619 ? -102.721 22.051 -29.185 1.00 51.93 615 TYR A O 1
ATOM 10546 N N . CYS B 1 620 ? -104.724 21.504 -28.332 1.00 52.11 616 CYS A N 1
ATOM 10547 C CA . CYS B 1 620 ? -104.657 20.107 -28.802 1.00 55.81 616 CYS A CA 1
ATOM 10548 C C . CYS B 1 620 ? -104.496 19.939 -30.298 1.00 55.68 616 CYS A C 1
ATOM 10549 O O . CYS B 1 620 ? -103.770 19.055 -30.743 1.00 57.95 616 CYS A O 1
ATOM 10552 N N . SER B 1 621 ? -105.193 20.767 -31.065 1.00 57.55 617 SER A N 1
ATOM 10553 C CA . SER B 1 621 ? -105.178 20.679 -32.513 1.00 59.15 617 SER A CA 1
ATOM 10554 C C . SER B 1 621 ? -104.160 21.661 -33.104 1.00 59.93 617 SER A C 1
ATOM 10555 O O . SER B 1 621 ? -104.484 22.432 -34.015 1.00 66.71 617 SER A O 1
ATOM 10558 N N . HIS B 1 622 ? -102.945 21.650 -32.563 1.00 56.25 618 HIS A N 1
ATOM 10559 C CA . HIS B 1 622 ? -101.845 22.439 -33.086 1.00 53.01 618 HIS A CA 1
ATOM 10560 C C . HIS B 1 622 ? -100.775 21.452 -33.526 1.00 53.65 618 HIS A C 1
ATOM 10561 O O . HIS B 1 622 ? -100.484 20.493 -32.816 1.00 54.35 618 HIS A O 1
ATOM 10568 N N . LYS B 1 623 ? -100.180 21.690 -34.688 1.00 54.23 619 LYS A N 1
ATOM 10569 C CA . LYS B 1 623 ? -99.320 20.688 -35.312 1.00 55.88 619 LYS A CA 1
ATOM 10570 C C . LYS B 1 623 ? -98.168 20.268 -34.417 1.00 54.00 619 LYS A C 1
ATOM 10571 O O . LYS B 1 623 ? -97.864 19.086 -34.284 1.00 55.02 619 LYS A O 1
ATOM 10577 N N . ASP B 1 624 ? -97.505 21.251 -33.828 1.00 52.28 620 ASP A N 1
ATOM 10578 C CA . ASP B 1 624 ? -96.322 20.976 -33.020 1.00 51.49 620 ASP A CA 1
ATOM 10579 C C . ASP B 1 624 ? -96.617 20.414 -31.637 1.00 50.35 620 ASP A C 1
ATOM 10580 O O . ASP B 1 624 ? -95.864 19.578 -31.155 1.00 52.03 620 ASP A O 1
ATOM 10585 N N . PHE B 1 625 ? -97.704 20.839 -31.002 1.00 48.74 621 PHE A N 1
ATOM 10586 C CA . PHE B 1 625 ? -98.077 20.276 -29.707 1.00 48.84 621 PHE A CA 1
ATOM 10587 C C . PHE B 1 625 ? -98.494 18.821 -29.928 1.00 48.59 621 PHE A C 1
ATOM 10588 O O . PHE B 1 625 ? -98.095 17.920 -29.186 1.00 47.42 621 PHE A O 1
ATOM 10596 N N . SER B 1 626 ? -99.307 18.617 -30.961 1.00 50.39 622 SER A N 1
ATOM 10597 C CA . SER B 1 626 ? -99.779 17.269 -31.332 1.00 52.39 622 SER A CA 1
ATOM 10598 C C . SER B 1 626 ? -98.621 16.320 -31.625 1.00 52.10 622 SER A C 1
ATOM 10599 O O . SER B 1 626 ? -98.672 15.152 -31.259 1.00 53.53 622 SER A O 1
ATOM 10602 N N . THR B 1 627 ? -97.560 16.836 -32.235 1.00 54.09 623 THR A N 1
ATOM 10603 C CA . THR B 1 627 ? -96.371 16.031 -32.524 1.00 53.71 623 THR A CA 1
ATOM 10604 C C . THR B 1 627 ? -95.788 15.462 -31.245 1.00 55.82 623 THR A C 1
ATOM 10605 O O . THR B 1 627 ? -95.446 14.287 -31.189 1.00 55.44 623 THR A O 1
ATOM 10609 N N . TRP B 1 628 ? -95.670 16.304 -30.225 1.00 53.36 624 TRP A N 1
ATOM 10610 C CA . TRP B 1 628 ? -95.020 15.919 -28.970 1.00 53.02 624 TRP A CA 1
ATOM 10611 C C . TRP B 1 628 ? -95.985 15.421 -27.895 1.00 53.71 624 TRP A C 1
ATOM 10612 O O . TRP B 1 628 ? -95.545 14.970 -26.845 1.00 52.82 624 TRP A O 1
ATOM 10623 N N . ALA B 1 629 ? -97.290 15.458 -28.154 1.00 57.62 625 ALA A N 1
ATOM 10624 C CA . ALA B 1 629 ? -98.257 15.079 -27.107 1.00 60.47 625 ALA A CA 1
ATOM 10625 C C . ALA B 1 629 ? -98.288 13.586 -26.742 1.00 63.61 625 ALA A C 1
ATOM 10626 O O . ALA B 1 629 ? -98.494 12.745 -27.606 1.00 63.05 625 ALA A O 1
ATOM 10628 N N . ASP B 1 630 ? -98.068 13.305 -25.450 1.00 71.92 626 ASP A N 1
ATOM 10629 C CA . ASP B 1 630 ? -98.431 12.044 -24.763 1.00 74.91 626 ASP A CA 1
ATOM 10630 C C . ASP B 1 630 ? -99.949 12.004 -24.608 1.00 79.09 626 ASP A C 1
ATOM 10631 O O . ASP B 1 630 ? -100.497 12.715 -23.765 1.00 79.81 626 ASP A O 1
ATOM 10636 N N . TYR B 1 631 ? -100.639 11.150 -25.358 1.00 81.38 627 TYR A N 1
ATOM 10637 C CA . TYR B 1 631 ? -102.063 11.403 -25.614 1.00 82.26 627 TYR A CA 1
ATOM 10638 C C . TYR B 1 631 ? -102.882 11.748 -24.356 1.00 84.99 627 TYR A C 1
ATOM 10639 O O . TYR B 1 631 ? -103.401 12.871 -24.210 1.00 88.10 627 TYR A O 1
ATOM 10648 N N . GLN B 1 632 ? -102.981 10.775 -23.457 1.00 82.32 628 GLN A N 1
ATOM 10649 C CA . GLN B 1 632 ? -104.004 10.793 -22.400 1.00 81.79 628 GLN A CA 1
ATOM 10650 C C . GLN B 1 632 ? -103.787 11.939 -21.426 1.00 82.82 628 GLN A C 1
ATOM 10651 O O . GLN B 1 632 ? -104.699 12.718 -21.146 1.00 82.92 628 GLN A O 1
ATOM 10657 N N . LEU B 1 633 ? -102.579 12.020 -20.888 1.00 84.03 629 LEU A N 1
ATOM 10658 C CA . LEU B 1 633 ? -102.243 13.119 -19.984 1.00 85.54 629 LEU A CA 1
ATOM 10659 C C . LEU B 1 633 ? -102.306 14.500 -20.652 1.00 86.17 629 LEU A C 1
ATOM 10660 O O . LEU B 1 633 ? -102.700 15.491 -20.017 1.00 87.22 629 LEU A O 1
ATOM 10665 N N . ASP B 1 634 ? -101.962 14.564 -21.932 1.00 83.35 630 ASP A N 1
ATOM 10666 C CA . ASP B 1 634 ? -101.949 15.838 -22.647 1.00 80.16 630 ASP A CA 1
ATOM 10667 C C . ASP B 1 634 ? -103.348 16.351 -22.990 1.00 78.66 630 ASP A C 1
ATOM 10668 O O . ASP B 1 634 ? -103.553 17.560 -23.105 1.00 77.89 630 ASP A O 1
ATOM 10673 N N . SER B 1 635 ? -104.316 15.443 -23.109 1.00 76.41 631 SER A N 1
ATOM 10674 C CA . SER B 1 635 ? -105.726 15.859 -23.279 1.00 73.52 631 SER A CA 1
ATOM 10675 C C . SER B 1 635 ? -106.323 16.463 -21.983 1.00 71.18 631 SER A C 1
ATOM 10676 O O . SER B 1 635 ? -107.471 16.916 -21.983 1.00 70.61 631 SER A O 1
ATOM 10679 N N . MET B 1 636 ? -105.539 16.469 -20.899 1.00 67.02 632 MET A N 1
ATOM 10680 C CA . MET B 1 636 ? -105.942 17.034 -19.607 1.00 65.00 632 MET A CA 1
ATOM 10681 C C . MET B 1 636 ? -105.197 18.342 -19.346 1.00 60.74 632 MET A C 1
ATOM 10682 O O . MET B 1 636 ? -104.124 18.352 -18.729 1.00 54.93 632 MET A O 1
ATOM 10687 N N . PRO B 1 637 ? -105.774 19.460 -19.799 1.00 59.41 633 PRO A N 1
ATOM 10688 C CA . PRO B 1 637 ? -105.026 20.708 -19.761 1.00 60.73 633 PRO A CA 1
ATOM 10689 C C . PRO B 1 637 ? -104.717 21.221 -18.349 1.00 61.92 633 PRO A C 1
ATOM 10690 O O . PRO B 1 637 ? -103.651 21.798 -18.133 1.00 62.58 633 PRO A O 1
ATOM 10694 N N . SER B 1 638 ? -105.608 20.985 -17.390 1.00 61.97 634 SER A N 1
ATOM 10695 C CA . SER B 1 638 ? -105.338 21.381 -16.005 1.00 61.23 634 SER A CA 1
ATOM 10696 C C . SER B 1 638 ? -104.185 20.591 -15.366 1.00 61.08 634 SER A C 1
ATOM 10697 O O . SER B 1 638 ? -103.610 21.046 -14.380 1.00 60.93 634 SER A O 1
ATOM 10700 N N . GLN B 1 639 ? -103.840 19.430 -15.930 1.00 59.09 635 GLN A N 1
ATOM 10701 C CA . GLN B 1 639 ? -102.732 18.608 -15.426 1.00 57.92 635 GLN A CA 1
ATOM 10702 C C . GLN B 1 639 ? -101.423 18.772 -16.211 1.00 54.88 635 GLN A C 1
ATOM 10703 O O . GLN B 1 639 ? -100.498 17.987 -16.019 1.00 52.79 635 GLN A O 1
ATOM 10709 N N . LEU B 1 640 ? -101.334 19.778 -17.080 1.00 48.92 636 LEU A N 1
ATOM 10710 C CA . LEU B 1 640 ? -100.102 20.000 -17.850 1.00 45.53 636 LEU A CA 1
ATOM 10711 C C . LEU B 1 640 ? -99.070 20.832 -17.086 1.00 42.38 636 LEU A C 1
ATOM 10712 O O . LEU B 1 640 ? -99.352 21.330 -16.004 1.00 40.53 636 LEU A O 1
ATOM 10717 N N . THR B 1 641 ? -97.877 20.987 -17.664 1.00 41.03 637 THR A N 1
ATOM 10718 C CA . THR B 1 641 ? -96.743 21.602 -16.961 1.00 39.60 637 THR A CA 1
ATOM 10719 C C . THR B 1 641 ? -96.862 23.106 -16.614 1.00 40.86 637 THR A C 1
ATOM 10720 O O . THR B 1 641 ? -96.299 23.536 -15.596 1.00 38.93 637 THR A O 1
ATOM 10724 N N . PRO B 1 642 ? -97.570 23.907 -17.439 1.00 40.02 638 PRO A N 1
ATOM 10725 C CA . PRO B 1 642 ? -97.608 25.349 -17.173 1.00 42.88 638 PRO A CA 1
ATOM 10726 C C . PRO B 1 642 ? -98.020 25.719 -15.749 1.00 44.62 638 PRO A C 1
ATOM 10727 O O . PRO B 1 642 ? -97.490 26.675 -15.196 1.00 46.06 638 PRO A O 1
ATOM 10731 N N . LYS B 1 643 ? -98.920 24.946 -15.154 1.00 46.20 639 LYS A N 1
ATOM 10732 C CA . LYS B 1 643 ? -99.390 25.237 -13.807 1.00 48.86 639 LYS A CA 1
ATOM 10733 C C . LYS B 1 643 ? -98.454 24.796 -12.675 1.00 48.50 639 LYS A C 1
ATOM 10734 O O . LYS B 1 643 ? -98.720 25.120 -11.521 1.00 47.96 639 LYS A O 1
ATOM 10740 N N . GLU B 1 644 ? -97.348 24.113 -12.989 1.00 45.51 640 GLU A N 1
ATOM 10741 C CA . GLU B 1 644 ? -96.418 23.678 -11.956 1.00 44.14 640 GLU A CA 1
ATOM 10742 C C . GLU B 1 644 ? -95.425 24.788 -11.604 1.00 43.81 640 GLU A C 1
ATOM 10743 O O . GLU B 1 644 ? -94.880 25.458 -12.495 1.00 46.73 640 GLU A O 1
ATOM 10749 N N . PRO B 1 645 ? -95.196 25.006 -10.298 1.00 44.64 641 PRO A N 1
ATOM 10750 C CA . PRO B 1 645 ? -94.104 25.895 -9.892 1.00 44.03 641 PRO A CA 1
ATOM 10751 C C . PRO B 1 645 ? -92.715 25.344 -10.203 1.00 42.10 641 PRO A C 1
ATOM 10752 O O . PRO B 1 645 ? -91.779 26.128 -10.333 1.00 41.93 641 PRO A O 1
ATOM 10756 N N . ARG B 1 646 ? -92.584 24.026 -10.352 1.00 40.70 642 ARG A N 1
ATOM 10757 C CA . ARG B 1 646 ? -91.273 23.412 -10.532 1.00 41.98 642 ARG A CA 1
ATOM 10758 C C . ARG B 1 646 ? -91.237 22.346 -11.631 1.00 40.04 642 ARG A C 1
ATOM 10759 O O . ARG B 1 646 ? -92.263 21.825 -12.055 1.00 38.04 642 ARG A O 1
ATOM 10767 N N . LEU B 1 647 ? -90.024 22.058 -12.086 1.00 38.41 643 LEU A N 1
ATOM 10768 C CA . LEU B 1 647 ? -89.756 21.010 -13.059 1.00 38.85 643 LEU A CA 1
ATOM 10769 C C . LEU B 1 647 ? -88.996 19.891 -12.376 1.00 38.70 643 LEU A C 1
ATOM 10770 O O . LEU B 1 647 ? -88.433 20.083 -11.300 1.00 40.20 643 LEU A O 1
ATOM 10775 N N . CYS B 1 648 ? -89.005 18.716 -12.995 1.00 37.54 644 CYS A N 1
ATOM 10776 C CA . CYS B 1 648 ? -88.170 17.610 -12.556 1.00 38.24 644 CYS A CA 1
ATOM 10777 C C . CYS B 1 648 ? -87.432 17.069 -13.773 1.00 37.79 644 CYS A C 1
ATOM 10778 O O . CYS B 1 648 ? -87.962 16.245 -14.521 1.00 37.87 644 CYS A O 1
ATOM 10781 N N . LEU B 1 649 ? -86.195 17.524 -13.947 1.00 38.02 645 LEU A N 1
ATOM 10782 C CA . LEU B 1 649 ? -85.440 17.265 -15.161 1.00 38.04 645 LEU A CA 1
ATOM 10783 C C . LEU B 1 649 ? -84.531 16.052 -15.011 1.00 38.59 645 LEU A C 1
ATOM 10784 O O . LEU B 1 649 ? -83.772 15.925 -14.044 1.00 37.64 645 LEU A O 1
ATOM 10789 N N . VAL B 1 650 ? -84.616 15.173 -15.998 1.00 37.29 646 VAL A N 1
ATOM 10790 C CA . VAL B 1 650 ? -84.000 13.875 -15.950 1.00 38.81 646 VAL A CA 1
ATOM 10791 C C . VAL B 1 650 ? -83.127 13.647 -17.193 1.00 38.42 646 VAL A C 1
ATOM 10792 O O . VAL B 1 650 ? -83.370 14.221 -18.244 1.00 37.75 646 VAL A O 1
ATOM 10796 N N . ASP B 1 651 ? -82.071 12.858 -17.024 1.00 38.89 647 ASP A N 1
ATOM 10797 C CA . ASP B 1 651 ? -81.218 12.371 -18.120 1.00 38.84 647 ASP A CA 1
ATOM 10798 C C . ASP B 1 651 ? -82.072 11.596 -19.128 1.00 40.49 647 ASP A C 1
ATOM 10799 O O . ASP B 1 651 ? -82.881 10.778 -18.717 1.00 39.37 647 ASP A O 1
ATOM 10804 N N . ALA B 1 652 ? -81.916 11.863 -20.431 1.00 42.29 648 ALA A N 1
ATOM 10805 C CA . ALA B 1 652 ? -82.651 11.112 -21.479 1.00 44.17 648 ALA A CA 1
ATOM 10806 C C . ALA B 1 652 ? -82.434 9.598 -21.396 1.00 45.38 648 ALA A C 1
ATOM 10807 O O . ALA B 1 652 ? -83.309 8.815 -21.770 1.00 47.57 648 ALA A O 1
ATOM 10809 N N . ALA B 1 653 ? -81.268 9.197 -20.898 1.00 47.02 649 ALA A N 1
ATOM 10810 C CA . ALA B 1 653 ? -80.939 7.786 -20.711 1.00 50.55 649 ALA A CA 1
ATOM 10811 C C . ALA B 1 653 ? -81.906 7.020 -19.785 1.00 54.39 649 ALA A C 1
ATOM 10812 O O . ALA B 1 653 ? -81.890 5.796 -19.782 1.00 60.24 649 ALA A O 1
ATOM 10814 N N . TYR B 1 654 ? -82.728 7.719 -18.998 1.00 55.81 650 TYR A N 1
ATOM 10815 C CA . TYR B 1 654 ? -83.796 7.058 -18.220 1.00 58.22 650 TYR A CA 1
ATOM 10816 C C . TYR B 1 654 ? -84.918 6.492 -19.094 1.00 61.91 650 TYR A C 1
ATOM 10817 O O . TYR B 1 654 ? -85.663 5.610 -18.660 1.00 62.70 650 TYR A O 1
ATOM 10826 N N . PHE B 1 655 ? -85.064 7.037 -20.298 1.00 64.71 651 PHE A N 1
ATOM 10827 C CA . PHE B 1 655 ? -86.143 6.646 -21.205 1.00 67.66 651 PHE A CA 1
ATOM 10828 C C . PHE B 1 655 ? -85.638 6.152 -22.559 1.00 68.21 651 PHE A C 1
ATOM 10829 O O . PHE B 1 655 ? -85.838 4.990 -22.893 1.00 68.80 651 PHE A O 1
ATOM 10837 N N . ILE B 1 656 ? -85.007 7.033 -23.339 1.00 66.24 652 ILE A N 1
ATOM 10838 C CA . ILE B 1 656 ? -84.526 6.680 -24.688 1.00 64.55 652 ILE A CA 1
ATOM 10839 C C . ILE B 1 656 ? -83.171 7.292 -25.004 1.00 61.48 652 ILE A C 1
ATOM 10840 O O . ILE B 1 656 ? -83.000 8.512 -24.910 1.00 60.35 652 ILE A O 1
ATOM 10845 N N . ASN B 1 657 ? -82.251 6.451 -25.476 1.00 56.78 653 ASN A N 1
ATOM 10846 C CA . ASN B 1 657 ? -80.848 6.823 -25.610 1.00 57.60 653 ASN A CA 1
ATOM 10847 C C . ASN B 1 657 ? -80.534 7.537 -26.925 1.00 55.58 653 ASN A C 1
ATOM 10848 O O . ASN B 1 657 ? -79.658 7.102 -27.683 1.00 56.46 653 ASN A O 1
ATOM 10853 N N . THR B 1 658 ? -81.218 8.660 -27.157 1.00 54.74 654 THR A N 1
ATOM 10854 C CA . THR B 1 658 ? -81.047 9.448 -28.374 1.00 53.39 654 THR A CA 1
ATOM 10855 C C . THR B 1 658 ? -81.114 10.955 -28.103 1.00 50.43 654 THR A C 1
ATOM 10856 O O . THR B 1 658 ? -81.827 11.411 -27.200 1.00 49.43 654 THR A O 1
ATOM 10860 N N . SER B 1 659 ? -80.363 11.719 -28.892 1.00 45.96 655 SER A N 1
ATOM 10861 C CA . SER B 1 659 ? -80.436 13.179 -28.860 1.00 44.66 655 SER A CA 1
ATOM 10862 C C . SER B 1 659 ? -81.207 13.719 -30.068 1.00 44.95 655 SER A C 1
ATOM 10863 O O . SER B 1 659 ? -81.158 14.909 -30.356 1.00 47.04 655 SER A O 1
ATOM 10866 N N . SER B 1 660 ? -81.964 12.844 -30.729 1.00 43.93 656 SER A N 1
ATOM 10867 C CA . SER B 1 660 ? -82.624 13.156 -31.998 1.00 43.43 656 SER A CA 1
ATOM 10868 C C . SER B 1 660 ? -83.750 14.199 -31.979 1.00 42.85 656 SER A C 1
ATOM 10869 O O . SER B 1 660 ? -83.947 14.898 -32.972 1.00 42.36 656 SER A O 1
ATOM 10872 N N . PRO B 1 661 ? -84.494 14.318 -30.867 1.00 42.26 657 PRO A N 1
ATOM 10873 C CA . PRO B 1 661 ? -85.590 15.302 -30.866 1.00 42.81 657 PRO A CA 1
ATOM 10874 C C . PRO B 1 661 ? -85.188 16.730 -31.279 1.00 43.01 657 PRO A C 1
ATOM 10875 O O . PRO B 1 661 ? -85.967 17.433 -31.928 1.00 41.43 657 PRO A O 1
ATOM 10879 N N . SER B 1 662 ? -83.983 17.143 -30.912 1.00 45.36 658 SER A N 1
ATOM 10880 C CA . SER B 1 662 ? -83.467 18.457 -31.303 1.00 49.96 658 SER A CA 1
ATOM 10881 C C . SER B 1 662 ? -83.246 18.573 -32.818 1.00 53.18 658 SER A C 1
ATOM 10882 O O . SER B 1 662 ? -83.309 19.679 -33.368 1.00 54.47 658 SER A O 1
ATOM 10885 N N . MET B 1 663 ? -82.984 17.442 -33.480 1.00 54.60 659 MET A N 1
ATOM 10886 C CA . MET B 1 663 ? -82.860 17.407 -34.940 1.00 53.72 659 MET A CA 1
ATOM 10887 C C . MET B 1 663 ? -84.203 17.583 -35.660 1.00 53.64 659 MET A C 1
ATOM 10888 O O . MET B 1 663 ? -84.210 17.783 -36.868 1.00 54.17 659 MET A O 1
ATOM 10893 N N . PHE B 1 664 ? -85.324 17.538 -34.931 1.00 53.14 660 PHE A N 1
ATOM 10894 C CA . PHE B 1 664 ? -86.657 17.691 -35.539 1.00 53.66 660 PHE A CA 1
ATOM 10895 C C . PHE B 1 664 ? -87.490 18.863 -35.034 1.00 52.19 660 PHE A C 1
ATOM 10896 O O . PHE B 1 664 ? -88.689 18.931 -35.298 1.00 52.13 660 PHE A O 1
ATOM 10904 N N . ARG B 1 665 ? -86.870 19.786 -34.314 1.00 50.79 661 ARG A N 1
ATOM 10905 C CA . ARG B 1 665 ? -87.547 21.030 -33.992 1.00 50.07 661 ARG A CA 1
ATOM 10906 C C . ARG B 1 665 ? -87.887 21.734 -35.312 1.00 51.72 661 ARG A C 1
ATOM 10907 O O . ARG B 1 665 ? -87.051 21.769 -36.217 1.00 52.15 661 ARG A O 1
ATOM 10915 N N . PRO B 1 666 ? -89.112 22.282 -35.433 1.00 53.16 662 PRO A N 1
ATOM 10916 C CA . PRO B 1 666 ? -89.491 22.980 -36.666 1.00 53.20 662 PRO A CA 1
ATOM 10917 C C . PRO B 1 666 ? -88.512 24.090 -37.052 1.00 53.28 662 PRO A C 1
ATOM 10918 O O . PRO B 1 666 ? -88.054 24.838 -36.191 1.00 52.64 662 PRO A O 1
ATOM 10922 N N . GLY B 1 667 ? -88.189 24.178 -38.338 1.00 53.20 663 GLY A N 1
ATOM 10923 C CA . GLY B 1 667 ? -87.264 25.191 -38.824 1.00 51.54 663 GLY A CA 1
ATOM 10924 C C . GLY B 1 667 ? -85.860 24.681 -39.067 1.00 50.46 663 GLY A C 1
ATOM 10925 O O . GLY B 1 667 ? -85.135 25.254 -39.873 1.00 52.31 663 GLY A O 1
ATOM 10926 N N . ARG B 1 668 ? -85.463 23.605 -38.391 1.00 49.45 664 ARG A N 1
ATOM 10927 C CA . ARG B 1 668 ? -84.083 23.121 -38.498 1.00 48.91 664 ARG A CA 1
ATOM 10928 C C . ARG B 1 668 ? -83.782 22.419 -39.834 1.00 50.06 664 ARG A C 1
ATOM 10929 O O . ARG B 1 668 ? -82.673 22.536 -40.353 1.00 49.70 664 ARG A O 1
ATOM 10937 N N . ARG B 1 669 ? -84.757 21.689 -40.372 1.00 51.12 665 ARG A N 1
ATOM 10938 C CA . ARG B 1 669 ? -84.677 21.120 -41.731 1.00 51.84 665 ARG A CA 1
ATOM 10939 C C . ARG B 1 669 ? -83.396 20.345 -42.001 1.00 49.75 665 ARG A C 1
ATOM 10940 O O . ARG B 1 669 ? -82.660 20.682 -42.928 1.00 49.15 665 ARG A O 1
ATOM 10948 N N . LEU B 1 670 ? -83.128 19.306 -41.226 1.00 47.82 666 LEU A N 1
ATOM 10949 C CA . LEU B 1 670 ? -81.912 18.535 -41.445 1.00 47.79 666 LEU A CA 1
ATOM 10950 C C . LEU B 1 670 ? -81.984 17.692 -42.705 1.00 48.08 666 LEU A C 1
ATOM 10951 O O . LEU B 1 670 ? -83.003 17.054 -42.991 1.00 47.63 666 LEU A O 1
ATOM 10956 N N . ASP B 1 671 ? -80.886 17.730 -43.456 1.00 48.04 667 ASP A N 1
ATOM 10957 C CA . ASP B 1 671 ? -80.734 16.965 -44.689 1.00 48.42 667 ASP A CA 1
ATOM 10958 C C . ASP B 1 671 ? -79.915 15.712 -44.439 1.00 47.11 667 ASP A C 1
ATOM 10959 O O . ASP B 1 671 ? -80.232 14.654 -44.967 1.00 49.08 667 ASP A O 1
ATOM 10964 N N . LEU B 1 672 ? -78.862 15.839 -43.637 1.00 45.32 668 LEU A N 1
ATOM 10965 C CA . LEU B 1 672 ? -78.022 14.705 -43.276 1.00 45.00 668 LEU A CA 1
ATOM 10966 C C . LEU B 1 672 ? -77.734 14.712 -41.780 1.00 45.10 668 LEU A C 1
ATOM 10967 O O . LEU B 1 672 ? -77.418 15.755 -41.212 1.00 46.26 668 LEU A O 1
ATOM 10972 N N . ILE B 1 673 ? -77.833 13.544 -41.151 1.00 44.14 669 ILE A N 1
ATOM 10973 C CA . ILE B 1 673 ? -77.472 13.385 -39.747 1.00 44.31 669 ILE A CA 1
ATOM 10974 C C . ILE B 1 673 ? -76.419 12.296 -39.602 1.00 44.09 669 ILE A C 1
ATOM 10975 O O . ILE B 1 673 ? -76.631 11.162 -40.031 1.00 46.51 669 ILE A O 1
ATOM 10980 N N . LEU B 1 674 ? -75.285 12.645 -39.007 1.00 44.37 670 LEU A N 1
ATOM 10981 C CA . LEU B 1 674 ? -74.286 11.656 -38.632 1.00 44.98 670 LEU A CA 1
ATOM 10982 C C . LEU B 1 674 ? -74.624 11.205 -37.222 1.00 46.46 670 LEU A C 1
ATOM 10983 O O . LEU B 1 674 ? -74.495 11.979 -36.270 1.00 44.98 670 LEU A O 1
ATOM 10988 N N . SER B 1 675 ? -75.075 9.957 -37.110 1.00 45.68 671 SER A N 1
ATOM 10989 C CA . SER B 1 675 ? -75.527 9.381 -35.855 1.00 46.55 671 SER A CA 1
ATOM 10990 C C . SER B 1 675 ? -74.411 8.566 -35.225 1.00 46.55 671 SER A C 1
ATOM 10991 O O . SER B 1 675 ? -74.015 7.522 -35.754 1.00 47.52 671 SER A O 1
ATOM 10994 N N . PHE B 1 676 ? -73.900 9.047 -34.099 1.00 43.81 672 PHE A N 1
ATOM 10995 C CA . PHE B 1 676 ? -72.883 8.324 -33.357 1.00 44.21 672 PHE A CA 1
ATOM 10996 C C . PHE B 1 676 ? -73.523 7.610 -32.165 1.00 45.69 672 PHE A C 1
ATOM 10997 O O . PHE B 1 676 ? -74.170 8.243 -31.328 1.00 45.97 672 PHE A O 1
ATOM 11005 N N . ASP B 1 677 ? -73.351 6.290 -32.100 1.00 45.25 673 ASP A N 1
ATOM 11006 C CA . ASP B 1 677 ? -73.991 5.468 -31.078 1.00 44.33 673 ASP A CA 1
ATOM 11007 C C . ASP B 1 677 ? -72.931 4.809 -30.227 1.00 44.93 673 ASP A C 1
ATOM 11008 O O . ASP B 1 677 ? -72.008 4.157 -30.742 1.00 47.88 673 ASP A O 1
ATOM 11013 N N . TYR B 1 678 ? -73.077 4.953 -28.917 1.00 44.18 674 TYR A N 1
ATOM 11014 C CA . TYR B 1 678 ? -72.068 4.445 -27.997 1.00 45.67 674 TYR A CA 1
ATOM 11015 C C . TYR B 1 678 ? -72.542 3.244 -27.180 1.00 44.17 674 TYR A C 1
ATOM 11016 O O . TYR B 1 678 ? -71.905 2.888 -26.211 1.00 43.92 674 TYR A O 1
ATOM 11025 N N . SER B 1 679 ? -73.627 2.594 -27.580 1.00 46.43 675 SER A N 1
ATOM 11026 C CA . SER B 1 679 ? -74.074 1.389 -26.881 1.00 50.16 675 SER A CA 1
ATOM 1102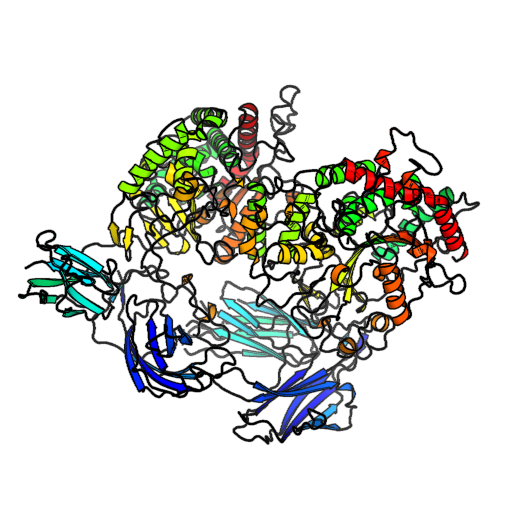7 C C . SER B 1 679 ? -73.063 0.246 -27.040 1.00 52.13 675 SER A C 1
ATOM 11028 O O . SER B 1 679 ? -72.487 0.069 -28.110 1.00 49.32 675 SER A O 1
ATOM 11031 N N . LEU B 1 680 ? -72.858 -0.526 -25.974 1.00 56.62 676 LEU A N 1
ATOM 11032 C CA . LEU B 1 680 ? -71.991 -1.712 -26.027 1.00 58.87 676 LEU A CA 1
ATOM 11033 C C . LEU B 1 680 ? -72.733 -2.958 -26.484 1.00 62.81 676 LEU A C 1
ATOM 11034 O O . LEU B 1 680 ? -72.120 -3.982 -26.764 1.00 67.19 676 LEU A O 1
ATOM 11039 N N . SER B 1 681 ? -74.052 -2.873 -26.556 1.00 67.16 677 SER A N 1
ATOM 11040 C CA . SER B 1 681 ? -74.861 -3.960 -27.047 1.00 70.84 677 SER A CA 1
ATOM 11041 C C . SER B 1 681 ? -75.992 -3.276 -27.792 1.00 71.24 677 SER A C 1
ATOM 11042 O O . SER B 1 681 ? -76.331 -2.152 -27.463 1.00 74.43 677 SER A O 1
ATOM 11045 N N . ALA B 1 682 ? -76.567 -3.910 -28.800 1.00 72.54 678 ALA A N 1
ATOM 11046 C CA . ALA B 1 682 ? -77.714 -3.309 -29.487 1.00 73.07 678 ALA A CA 1
ATOM 11047 C C . ALA B 1 682 ? -77.407 -1.915 -30.097 1.00 72.58 678 ALA A C 1
ATOM 11048 O O . ALA B 1 682 ? -78.049 -0.905 -29.771 1.00 71.48 678 ALA A O 1
ATOM 11050 N N . PRO B 1 683 ? -76.425 -1.859 -31.003 1.00 70.62 679 PRO A N 1
ATOM 11051 C CA . PRO B 1 683 ? -76.046 -0.628 -31.703 1.00 69.46 679 PRO A CA 1
ATOM 11052 C C . PRO B 1 683 ? -77.145 0.017 -32.559 1.00 67.01 679 PRO A C 1
ATOM 11053 O O . PRO B 1 683 ? -76.999 1.180 -32.937 1.00 64.66 679 PRO A O 1
ATOM 11057 N N . PHE B 1 684 ? -78.212 -0.721 -32.876 1.00 65.47 680 PHE A N 1
ATOM 11058 C CA . PHE B 1 684 ? -79.323 -0.175 -33.660 1.00 64.81 680 PHE A CA 1
ATOM 11059 C C . PHE B 1 684 ? -80.557 0.116 -32.821 1.00 63.40 680 PHE A C 1
ATOM 11060 O O . PHE B 1 684 ? -81.522 0.685 -33.336 1.00 61.93 680 PHE A O 1
ATOM 11068 N N . GLU B 1 685 ? -80.525 -0.261 -31.541 1.00 66.09 681 GLU A N 1
ATOM 11069 C CA . GLU B 1 685 ? -81.690 -0.135 -30.664 1.00 66.77 681 GLU A CA 1
ATOM 11070 C C . GLU B 1 685 ? -82.180 1.305 -30.599 1.00 65.41 681 GLU A C 1
ATOM 11071 O O . GLU B 1 685 ? -83.350 1.576 -30.867 1.00 64.76 681 GLU A O 1
ATOM 11077 N N . ALA B 1 686 ? -81.276 2.220 -30.253 1.00 64.23 682 ALA A N 1
ATOM 11078 C CA . ALA B 1 686 ? -81.609 3.633 -30.133 1.00 65.13 682 ALA A CA 1
ATOM 11079 C C . ALA B 1 686 ? -82.203 4.162 -31.432 1.00 64.15 682 ALA A C 1
ATOM 11080 O O . ALA B 1 686 ? -83.239 4.809 -31.397 1.00 65.40 682 ALA A O 1
ATOM 11082 N N . LEU B 1 687 ? -81.555 3.879 -32.567 1.00 62.57 683 LEU A N 1
ATOM 11083 C CA . LEU B 1 687 ? -82.040 4.361 -33.869 1.00 62.44 683 LEU A CA 1
ATOM 11084 C C . LEU B 1 687 ? -83.442 3.833 -34.174 1.00 59.33 683 LEU A C 1
ATOM 11085 O O . LEU B 1 687 ? -84.275 4.565 -34.697 1.00 54.17 683 LEU A O 1
ATOM 11090 N N . GLN B 1 688 ? -83.689 2.564 -33.851 1.00 61.05 684 GLN A N 1
ATOM 11091 C CA . GLN B 1 688 ? -84.992 1.931 -34.113 1.00 63.01 684 GLN A CA 1
ATOM 11092 C C . GLN B 1 688 ? -86.115 2.490 -33.255 1.00 62.69 684 GLN A C 1
ATOM 11093 O O . GLN B 1 688 ? -87.235 2.700 -33.743 1.00 57.65 684 GLN A O 1
ATOM 11099 N N . GLN B 1 689 ? -85.811 2.746 -31.986 1.00 66.23 685 GLN A N 1
ATOM 11100 C CA . GLN B 1 689 ? -86.794 3.319 -31.088 1.00 67.66 685 GLN A CA 1
ATOM 11101 C C . GLN B 1 689 ? -87.105 4.718 -31.563 1.00 63.92 685 GLN A C 1
ATOM 11102 O O . GLN B 1 689 ? -88.278 5.097 -31.612 1.00 65.84 685 GLN A O 1
ATOM 11108 N N . THR B 1 690 ? -86.068 5.484 -31.928 1.00 58.82 686 THR A N 1
ATOM 11109 C CA . THR B 1 690 ? -86.321 6.835 -32.446 1.00 57.65 686 THR A CA 1
ATOM 11110 C C . THR B 1 690 ? -87.181 6.784 -33.709 1.00 56.16 686 THR A C 1
ATOM 11111 O O . THR B 1 690 ? -88.054 7.618 -33.873 1.00 57.51 686 THR A O 1
ATOM 11115 N N . GLU B 1 691 ? -86.954 5.806 -34.587 1.00 59.42 687 GLU A N 1
ATOM 11116 C CA . GLU B 1 691 ? -87.765 5.684 -35.805 1.00 58.03 687 GLU A CA 1
ATOM 11117 C C . GLU B 1 691 ? -89.239 5.445 -35.472 1.00 57.18 687 GLU A C 1
ATOM 11118 O O . GLU B 1 691 ? -90.120 6.085 -36.040 1.00 56.20 687 GLU A O 1
ATOM 11124 N N . LEU B 1 692 ? -89.500 4.507 -34.566 1.00 59.96 688 LEU A N 1
ATOM 11125 C CA . LEU B 1 692 ? -90.865 4.254 -34.087 1.00 64.04 688 LEU A CA 1
ATOM 11126 C C . LEU B 1 692 ? -91.469 5.498 -33.455 1.00 67.59 688 LEU A C 1
ATOM 11127 O O . LEU B 1 692 ? -92.624 5.842 -33.708 1.00 67.03 688 LEU A O 1
ATOM 11132 N N . TYR B 1 693 ? -90.673 6.156 -32.620 1.00 71.19 689 TYR A N 1
ATOM 11133 C CA . TYR B 1 693 ? -91.079 7.379 -31.940 1.00 74.98 689 TYR A CA 1
ATOM 11134 C C . TYR B 1 693 ? -91.491 8.447 -32.963 1.00 73.68 689 TYR A C 1
ATOM 11135 O O . TYR B 1 693 ? -92.556 9.049 -32.827 1.00 77.08 689 TYR A O 1
ATOM 11144 N N . CYS B 1 694 ? -90.670 8.641 -34.000 1.00 74.50 690 CYS A N 1
ATOM 11145 C CA . CYS B 1 694 ? -90.959 9.582 -35.096 1.00 76.84 690 CYS A CA 1
ATOM 11146 C C . CYS B 1 694 ? -92.191 9.180 -35.887 1.00 77.55 690 CYS A C 1
ATOM 11147 O O . CYS B 1 694 ? -92.986 10.041 -36.269 1.00 79.33 690 CYS A O 1
ATOM 11150 N N . ARG B 1 695 ? -92.333 7.881 -36.157 1.00 78.62 691 ARG A N 1
ATOM 11151 C CA . ARG B 1 695 ? -93.441 7.392 -36.975 1.00 79.67 691 ARG A CA 1
ATOM 11152 C C . ARG B 1 695 ? -94.772 7.609 -36.270 1.00 77.32 691 ARG A C 1
ATOM 11153 O O . ARG B 1 695 ? -95.750 8.008 -36.895 1.00 73.13 691 ARG A O 1
ATOM 11161 N N . ALA B 1 696 ? -94.801 7.359 -34.964 1.00 79.86 692 ALA A N 1
ATOM 11162 C CA . ALA B 1 696 ? -96.009 7.586 -34.175 1.00 82.47 692 ALA A CA 1
ATOM 11163 C C . ALA B 1 696 ? -96.464 9.051 -34.232 1.00 84.67 692 ALA A C 1
ATOM 11164 O O . ALA B 1 696 ? -97.655 9.333 -34.118 1.00 87.94 692 ALA A O 1
ATOM 11166 N N . ARG B 1 697 ? -95.519 9.973 -34.428 1.00 85.04 693 ARG A N 1
ATOM 11167 C CA . ARG B 1 697 ? -95.808 11.408 -34.429 1.00 83.57 693 ARG A CA 1
ATOM 11168 C C . ARG B 1 697 ? -95.785 12.050 -35.818 1.00 82.21 693 ARG A C 1
ATOM 11169 O O . ARG B 1 697 ? -95.818 13.279 -35.937 1.00 85.89 693 ARG A O 1
ATOM 11177 N N . GLY B 1 698 ? -95.745 11.229 -36.864 1.00 78.72 694 GLY A N 1
ATOM 11178 C CA . GLY B 1 698 ? -95.768 11.729 -38.236 1.00 78.56 694 GLY A CA 1
ATOM 11179 C C . GLY B 1 698 ? -94.560 12.562 -38.628 1.00 78.66 694 GLY A C 1
ATOM 11180 O O . GLY B 1 698 ? -94.675 13.476 -39.445 1.00 78.86 694 GLY A O 1
ATOM 11181 N N . LEU B 1 699 ? -93.401 12.239 -38.058 1.00 76.58 695 LEU A N 1
ATOM 11182 C CA . LEU B 1 699 ? -92.155 12.916 -38.406 1.00 76.81 695 LEU A CA 1
ATOM 11183 C C . LEU B 1 699 ? -91.409 12.083 -39.440 1.00 75.13 695 LEU A C 1
ATOM 11184 O O . LEU B 1 699 ? -91.153 10.905 -39.192 1.00 74.34 695 LEU A O 1
ATOM 11189 N N . PRO B 1 700 ? -91.068 12.679 -40.605 1.00 73.25 696 PRO A N 1
ATOM 11190 C CA . PRO B 1 700 ? -90.410 11.867 -41.626 1.00 72.19 696 PRO A CA 1
ATOM 11191 C C . PRO B 1 700 ? -89.021 11.401 -41.211 1.00 72.05 696 PRO A C 1
ATOM 11192 O O . PRO B 1 700 ? -88.167 12.204 -40.832 1.00 75.66 696 PRO A O 1
ATOM 11196 N N . PHE B 1 701 ? -88.815 10.095 -41.294 1.00 70.36 697 PHE A N 1
ATOM 11197 C CA . PHE B 1 701 ? -87.587 9.477 -40.859 1.00 66.64 697 PHE A CA 1
ATOM 11198 C C . PHE B 1 701 ? -87.432 8.167 -41.639 1.00 66.51 697 PHE A C 1
ATOM 11199 O O . PHE B 1 701 ? -88.424 7.467 -41.845 1.00 67.15 697 PHE A O 1
ATOM 11207 N N . PRO B 1 702 ? -86.204 7.835 -42.095 1.00 66.65 698 PRO A N 1
ATOM 11208 C CA . PRO B 1 702 ? -86.048 6.624 -42.909 1.00 65.88 698 PRO A CA 1
ATOM 11209 C C . PRO B 1 702 ? -86.244 5.352 -42.109 1.00 63.84 698 PRO A C 1
ATOM 11210 O O . PRO B 1 702 ? -86.100 5.347 -40.886 1.00 62.78 698 PRO A O 1
ATOM 11214 N N . ARG B 1 703 ? -86.562 4.278 -42.815 1.00 63.19 699 ARG A N 1
ATOM 11215 C CA . ARG B 1 703 ? -86.664 2.971 -42.201 1.00 61.15 699 ARG A CA 1
ATOM 11216 C C . ARG B 1 703 ? -85.294 2.555 -41.691 1.00 58.49 699 ARG A C 1
ATOM 11217 O O . ARG B 1 703 ? -84.284 2.798 -42.342 1.00 56.90 699 ARG A O 1
ATOM 11225 N N . VAL B 1 704 ? -85.272 1.940 -40.516 1.00 58.10 700 VAL A N 1
ATOM 11226 C CA . VAL B 1 704 ? -84.050 1.423 -39.921 1.00 59.11 700 VAL A CA 1
ATOM 11227 C C . VAL B 1 704 ? -84.228 -0.080 -39.858 1.00 62.65 700 VAL A C 1
ATOM 11228 O O . VAL B 1 704 ? -84.739 -0.621 -38.866 1.00 65.08 700 VAL A O 1
ATOM 11232 N N . GLU B 1 705 ? -83.818 -0.739 -40.942 1.00 63.80 701 GLU A N 1
ATOM 11233 C CA . GLU B 1 705 ? -84.017 -2.168 -41.119 1.00 63.37 701 GLU A CA 1
ATOM 11234 C C . GLU B 1 705 ? -82.701 -2.853 -41.436 1.00 61.73 701 GLU A C 1
ATOM 11235 O O . GLU B 1 705 ? -82.492 -3.305 -42.558 1.00 60.21 701 GLU A O 1
ATOM 11241 N N . PRO B 1 706 ? -81.805 -2.935 -40.440 1.00 62.85 702 PRO A N 1
ATOM 11242 C CA . PRO B 1 706 ? -80.583 -3.695 -40.649 1.00 64.82 702 PRO A CA 1
ATOM 11243 C C . PRO B 1 706 ? -80.868 -5.188 -40.880 1.00 67.59 702 PRO A C 1
ATOM 11244 O O . PRO B 1 706 ? -81.754 -5.756 -40.247 1.00 69.66 702 PRO A O 1
ATOM 11248 N N . SER B 1 707 ? -80.121 -5.805 -41.787 1.00 67.82 703 SER A N 1
ATOM 11249 C CA . SER B 1 707 ? -80.257 -7.231 -42.083 1.00 70.03 703 SER A CA 1
ATOM 11250 C C . SER B 1 707 ? -79.778 -8.082 -40.903 1.00 73.17 703 SER A C 1
ATOM 11251 O O . SER B 1 707 ? -79.090 -7.579 -40.021 1.00 74.42 703 SER A O 1
ATOM 11254 N N . PRO B 1 708 ? -80.138 -9.378 -40.883 1.00 75.83 704 PRO A N 1
ATOM 11255 C CA . PRO B 1 708 ? -79.604 -10.276 -39.850 1.00 75.71 704 PRO A CA 1
ATOM 11256 C C . PRO B 1 708 ? -78.071 -10.244 -39.787 1.00 76.11 704 PRO A C 1
ATOM 11257 O O . PRO B 1 708 ? -77.488 -10.289 -38.699 1.00 75.87 704 PRO A O 1
ATOM 11261 N N . GLN B 1 709 ? -77.439 -10.168 -40.955 1.00 75.88 705 GLN A N 1
ATOM 11262 C CA . GLN B 1 709 ? -75.989 -10.042 -41.058 1.00 79.15 705 GLN A CA 1
ATOM 11263 C C . GLN B 1 709 ? -75.487 -8.753 -40.402 1.00 80.93 705 GLN A C 1
ATOM 11264 O O . GLN B 1 709 ? -74.471 -8.768 -39.703 1.00 81.49 705 GLN A O 1
ATOM 11270 N N . ASP B 1 710 ? -76.197 -7.646 -40.635 1.00 80.79 706 ASP A N 1
ATOM 11271 C CA . ASP B 1 710 ? -75.866 -6.358 -40.011 1.00 79.56 706 ASP A CA 1
ATOM 11272 C C . ASP B 1 710 ? -75.869 -6.453 -38.487 1.00 79.00 706 ASP A C 1
ATOM 11273 O O . ASP B 1 710 ? -74.977 -5.927 -37.831 1.00 75.20 706 ASP A O 1
ATOM 11278 N N . GLN B 1 711 ? -76.877 -7.119 -37.931 1.00 81.80 707 GLN A N 1
ATOM 11279 C CA . GLN B 1 711 ? -76.955 -7.329 -36.479 1.00 84.45 707 GLN A CA 1
ATOM 11280 C C . GLN B 1 711 ? -75.883 -8.281 -35.965 1.00 86.07 707 GLN A C 1
ATOM 11281 O O . GLN B 1 711 ? -75.275 -8.021 -34.930 1.00 85.01 707 GLN A O 1
ATOM 11287 N N . HIS B 1 712 ? -75.658 -9.380 -36.681 1.00 89.80 708 HIS A N 1
ATOM 11288 C CA . HIS B 1 712 ? -74.620 -10.337 -36.296 1.00 93.31 708 HIS A CA 1
ATOM 11289 C C . HIS B 1 712 ? -73.246 -9.669 -36.217 1.00 91.28 708 HIS A C 1
ATOM 11290 O O . HIS B 1 712 ? -72.527 -9.837 -35.230 1.00 86.62 708 HIS A O 1
ATOM 11297 N N . GLN B 1 713 ? -72.893 -8.923 -37.263 1.00 90.27 709 GLN A N 1
ATOM 11298 C CA . GLN B 1 713 ? -71.620 -8.195 -37.305 1.00 90.28 709 GLN A CA 1
ATOM 11299 C C . GLN B 1 713 ? -71.841 -6.812 -37.911 1.00 85.78 709 GLN A C 1
ATOM 11300 O O . GLN B 1 713 ? -71.866 -6.661 -39.137 1.00 86.58 709 GLN A O 1
ATOM 11306 N N . PRO B 1 714 ? -72.045 -5.801 -37.050 1.00 80.73 710 PRO A N 1
ATOM 11307 C CA . PRO B 1 714 ? -72.165 -4.438 -37.556 1.00 76.24 710 PRO A CA 1
ATOM 11308 C C . PRO B 1 714 ? -70.835 -3.904 -38.059 1.00 70.77 710 PRO A C 1
ATOM 11309 O O . PRO B 1 714 ? -69.782 -4.278 -37.551 1.00 70.09 710 PRO A O 1
ATOM 11313 N N . ARG B 1 715 ? -70.911 -3.074 -39.091 1.00 67.37 711 ARG A N 1
ATOM 11314 C CA . ARG B 1 715 ? -69.770 -2.413 -39.690 1.00 66.64 711 ARG A CA 1
ATOM 11315 C C . ARG B 1 715 ? -69.614 -0.986 -39.163 1.00 64.89 711 ARG A C 1
ATOM 11316 O O . ARG B 1 715 ? -70.458 -0.479 -38.421 1.00 59.99 711 ARG A O 1
ATOM 11324 N N . GLU B 1 716 ? -68.531 -0.340 -39.580 1.00 62.05 712 GLU A N 1
ATOM 11325 C CA . GLU B 1 716 ? -68.195 1.002 -39.117 1.00 59.53 712 GLU A CA 1
ATOM 11326 C C . GLU B 1 716 ? -69.251 2.055 -39.475 1.00 59.87 712 GLU A C 1
ATOM 11327 O O . GLU B 1 716 ? -69.399 3.054 -38.769 1.00 60.25 712 GLU A O 1
ATOM 11333 N N . CYS B 1 717 ? -69.986 1.828 -40.558 1.00 58.51 713 CYS A N 1
ATOM 11334 C CA . CYS B 1 717 ? -70.929 2.812 -41.055 1.00 57.94 713 CYS A CA 1
ATOM 11335 C C . CYS B 1 717 ? -72.107 2.162 -41.757 1.00 55.04 713 CYS A C 1
ATOM 11336 O O . CYS B 1 717 ? -71.921 1.325 -42.635 1.00 57.83 713 CYS A O 1
ATOM 11339 N N . HIS B 1 718 ? -73.317 2.548 -41.364 1.00 54.87 714 HIS A N 1
ATOM 11340 C CA . HIS B 1 718 ? -74.538 2.078 -42.009 1.00 54.84 714 HIS A CA 1
ATOM 11341 C C . HIS B 1 718 ? -75.374 3.240 -42.498 1.00 53.97 714 HIS A C 1
ATOM 11342 O O . HIS B 1 718 ? -75.622 4.188 -41.752 1.00 52.76 714 HIS A O 1
ATOM 11349 N N . LEU B 1 719 ? -75.836 3.138 -43.740 1.00 54.34 715 LEU A N 1
ATOM 11350 C CA . LEU B 1 719 ? -76.666 4.164 -44.354 1.00 54.81 715 LEU A CA 1
ATOM 11351 C C . LEU B 1 719 ? -78.138 3.819 -44.211 1.00 54.86 715 LEU A C 1
ATOM 11352 O O . LEU B 1 719 ? -78.560 2.721 -44.577 1.00 53.62 715 LEU A O 1
ATOM 11357 N N . PHE B 1 720 ? -78.915 4.756 -43.675 1.00 56.40 716 PHE A N 1
ATOM 11358 C CA . PHE B 1 720 ? -80.363 4.625 -43.634 1.00 57.14 716 PHE A CA 1
ATOM 11359 C C . PHE B 1 720 ? -80.959 5.831 -44.314 1.00 59.76 716 PHE A C 1
ATOM 11360 O O . PHE B 1 720 ? -80.830 6.951 -43.824 1.00 61.87 716 PHE A O 1
ATOM 11368 N N . SER B 1 721 ? -81.601 5.589 -45.451 1.00 62.57 717 SER A N 1
ATOM 11369 C CA . SER B 1 721 ? -82.086 6.652 -46.300 1.00 64.94 717 SER A CA 1
ATOM 11370 C C . SER B 1 721 ? -83.224 6.164 -47.191 1.00 69.01 717 SER A C 1
ATOM 11371 O O . SER B 1 721 ? -83.193 5.048 -47.715 1.00 70.15 717 SER A O 1
ATOM 11374 N N . ASP B 1 722 ? -84.219 7.023 -47.363 1.00 75.54 718 ASP A N 1
ATOM 11375 C CA . ASP B 1 722 ? -85.408 6.708 -48.147 1.00 80.83 718 ASP A CA 1
ATOM 11376 C C . ASP B 1 722 ? -85.505 7.731 -49.276 1.00 84.61 718 ASP A C 1
ATOM 11377 O O . ASP B 1 722 ? -86.082 8.803 -49.099 1.00 86.05 718 ASP A O 1
ATOM 11382 N N . PRO B 1 723 ? -84.917 7.414 -50.445 1.00 89.19 719 PRO A N 1
ATOM 11383 C CA . PRO B 1 723 ? -84.965 8.371 -51.556 1.00 91.54 719 PRO A CA 1
ATOM 11384 C C . PRO B 1 723 ? -86.391 8.676 -52.041 1.00 93.00 719 PRO A C 1
ATOM 11385 O O . PRO B 1 723 ? -86.627 9.730 -52.628 1.00 92.04 719 PRO A O 1
ATOM 11389 N N . ALA B 1 724 ? -87.324 7.760 -51.785 1.00 95.98 720 ALA A N 1
ATOM 11390 C CA . ALA B 1 724 ? -88.739 7.983 -52.082 1.00 97.80 720 ALA A CA 1
ATOM 11391 C C . ALA B 1 724 ? -89.342 9.168 -51.316 1.00 101.04 720 ALA A C 1
ATOM 11392 O O . ALA B 1 724 ? -90.245 9.833 -51.825 1.00 102.18 720 ALA A O 1
ATOM 11394 N N . CYS B 1 725 ? -88.849 9.427 -50.103 1.00 103.29 721 CYS A N 1
ATOM 11395 C CA . CYS B 1 725 ? -89.276 10.594 -49.317 1.00 103.55 721 CYS A CA 1
ATOM 11396 C C . CYS B 1 725 ? -88.111 11.571 -49.117 1.00 103.15 721 CYS A C 1
ATOM 11397 O O . CYS B 1 725 ? -87.297 11.387 -48.215 1.00 101.60 721 CYS A O 1
ATOM 11400 N N . PRO B 1 726 ? -88.024 12.615 -49.963 1.00 103.17 722 PRO A N 1
ATOM 11401 C CA . PRO B 1 726 ? -86.962 13.619 -49.820 1.00 103.57 722 PRO A CA 1
ATOM 11402 C C . PRO B 1 726 ? -87.000 14.397 -48.500 1.00 101.01 722 PRO A C 1
ATOM 11403 O O . PRO B 1 726 ? -85.953 14.831 -48.015 1.00 101.21 722 PRO A O 1
ATOM 11407 N N . GLU B 1 727 ? -88.194 14.566 -47.932 1.00 97.43 723 GLU A N 1
ATOM 11408 C CA . GLU B 1 727 ? -88.362 15.327 -46.689 1.00 94.26 723 GLU A CA 1
ATOM 11409 C C . GLU B 1 727 ? -87.621 14.672 -45.527 1.00 86.60 723 GLU A C 1
ATOM 11410 O O . GLU B 1 727 ? -87.083 15.360 -44.663 1.00 83.92 723 GLU A O 1
ATOM 11416 N N . ALA B 1 728 ? -87.605 13.341 -45.509 1.00 79.24 724 ALA A N 1
ATOM 11417 C CA . ALA B 1 728 ? -86.881 12.594 -44.489 1.00 72.81 724 ALA A CA 1
ATOM 11418 C C . ALA B 1 728 ? -85.376 12.803 -44.652 1.00 67.48 724 ALA A C 1
ATOM 11419 O O . ALA B 1 728 ? -84.871 12.792 -45.766 1.00 67.57 724 ALA A O 1
ATOM 11421 N N . PRO B 1 729 ? -84.653 12.993 -43.540 1.00 63.22 725 PRO A N 1
ATOM 11422 C CA . PRO B 1 729 ? -83.198 13.163 -43.606 1.00 59.90 725 PRO A CA 1
ATOM 11423 C C . PRO B 1 729 ? -82.440 11.868 -43.899 1.00 57.64 725 PRO A C 1
ATOM 11424 O O . PRO B 1 729 ? -82.940 10.777 -43.615 1.00 53.96 725 PRO A O 1
ATOM 11428 N N . ILE B 1 730 ? -81.234 12.013 -44.450 1.00 55.57 726 ILE A N 1
ATOM 11429 C CA . ILE B 1 730 ? -80.317 10.901 -44.647 1.00 54.49 726 ILE A CA 1
ATOM 11430 C C . ILE B 1 730 ? -79.593 10.638 -43.337 1.00 53.05 726 ILE A C 1
ATOM 11431 O O . ILE B 1 730 ? -79.130 11.571 -42.685 1.00 50.73 726 ILE A O 1
ATOM 11436 N N . LEU B 1 731 ? -79.473 9.366 -42.973 1.00 51.97 727 LEU A N 1
ATOM 11437 C CA . LEU B 1 731 ? -78.749 8.968 -41.772 1.00 52.84 727 LEU A CA 1
ATOM 11438 C C . LEU B 1 731 ? -77.554 8.079 -42.065 1.00 52.57 727 LEU A C 1
ATOM 11439 O O . LEU B 1 731 ? -77.680 7.054 -42.728 1.00 55.52 727 LEU A O 1
ATOM 11444 N N . LEU B 1 732 ? -76.401 8.501 -41.561 1.00 52.95 728 LEU A N 1
ATOM 11445 C CA . LEU B 1 732 ? -75.200 7.688 -41.517 1.00 54.03 728 LEU A CA 1
ATOM 11446 C C . LEU B 1 732 ? -74.957 7.333 -40.068 1.00 53.23 728 LEU A C 1
ATOM 11447 O O . LEU B 1 732 ? -74.682 8.208 -39.248 1.00 52.64 728 LEU A O 1
ATOM 11452 N N . HIS B 1 733 ? -75.044 6.043 -39.769 1.00 53.72 729 HIS A N 1
ATOM 11453 C CA . HIS B 1 733 ? -74.997 5.552 -38.406 1.00 53.22 729 HIS A CA 1
ATOM 11454 C C . HIS B 1 733 ? -73.675 4.846 -38.116 1.00 52.52 729 HIS A C 1
ATOM 11455 O O . HIS B 1 733 ? -73.266 3.944 -38.858 1.00 52.62 729 HIS A O 1
ATOM 11462 N N . PHE B 1 734 ? -73.025 5.254 -37.028 1.00 48.76 730 PHE A N 1
ATOM 11463 C CA . PHE B 1 734 ? -71.719 4.740 -36.641 1.00 49.58 730 PHE A CA 1
ATOM 11464 C C . PHE B 1 734 ? -71.812 4.018 -35.300 1.00 52.02 730 PHE A C 1
ATOM 11465 O O . PHE B 1 734 ? -71.691 4.641 -34.244 1.00 49.83 730 PHE A O 1
ATOM 11473 N N . PRO B 1 735 ? -72.020 2.692 -35.333 1.00 53.65 731 PRO A N 1
ATOM 11474 C CA . PRO B 1 735 ? -72.072 1.962 -34.075 1.00 52.39 731 PRO A CA 1
ATOM 11475 C C . PRO B 1 735 ? -70.700 1.817 -33.441 1.00 50.39 731 PRO A C 1
ATOM 11476 O O . PRO B 1 735 ? -69.675 1.913 -34.125 1.00 50.68 731 PRO A O 1
ATOM 11480 N N . LEU B 1 736 ? -70.679 1.596 -32.134 1.00 49.95 732 LEU A N 1
ATOM 11481 C CA . LEU B 1 736 ? -69.419 1.390 -31.439 1.00 52.38 732 LEU A CA 1
ATOM 11482 C C . LEU B 1 736 ? -68.990 -0.061 -31.629 1.00 53.57 732 LEU A C 1
ATOM 11483 O O . LEU B 1 736 ? -69.458 -0.957 -30.929 1.00 53.12 732 LEU A O 1
ATOM 11488 N N . VAL B 1 737 ? -68.111 -0.284 -32.599 1.00 56.54 733 VAL A N 1
ATOM 11489 C CA . VAL B 1 737 ? -67.696 -1.631 -32.966 1.00 57.93 733 VAL A CA 1
ATOM 11490 C C . VAL B 1 737 ? -66.228 -1.633 -33.379 1.00 58.06 733 VAL A C 1
ATOM 11491 O O . VAL B 1 737 ? -65.755 -0.696 -34.015 1.00 60.22 733 VAL A O 1
ATOM 11495 N N . ASN B 1 738 ? -65.511 -2.684 -32.996 1.00 58.07 734 ASN A N 1
ATOM 11496 C CA . ASN B 1 738 ? -64.142 -2.895 -33.437 1.00 58.10 734 ASN A CA 1
ATOM 11497 C C . ASN B 1 738 ? -64.165 -3.915 -34.563 1.00 58.40 734 ASN A C 1
ATOM 11498 O O . ASN B 1 738 ? -64.139 -5.121 -34.315 1.00 60.11 734 ASN A O 1
ATOM 11503 N N . ALA B 1 739 ? -64.254 -3.432 -35.799 1.00 58.95 735 ALA A N 1
ATOM 11504 C CA . ALA B 1 739 ? -64.278 -4.316 -36.965 1.00 59.04 735 ALA A CA 1
ATOM 11505 C C . ALA B 1 739 ? -62.920 -4.287 -37.670 1.00 58.17 735 ALA A C 1
ATOM 11506 O O . ALA B 1 739 ? -61.974 -4.913 -37.195 1.00 59.91 735 ALA A O 1
ATOM 11508 N N . SER B 1 740 ? -62.801 -3.527 -38.757 1.00 58.94 736 SER A N 1
ATOM 11509 C CA . SER B 1 740 ? -61.583 -3.534 -39.562 1.00 58.68 736 SER A CA 1
ATOM 11510 C C . SER B 1 740 ? -60.392 -2.957 -38.790 1.00 60.27 736 SER A C 1
ATOM 11511 O O . SER B 1 740 ? -59.246 -3.253 -39.116 1.00 61.18 736 SER A O 1
ATOM 11514 N N . PHE B 1 741 ? -60.668 -2.162 -37.753 1.00 60.29 737 PHE A N 1
ATOM 11515 C CA . PHE B 1 741 ? -59.628 -1.572 -36.900 1.00 58.09 737 PHE A CA 1
ATOM 11516 C C . PHE B 1 741 ? -58.755 -2.603 -36.200 1.00 60.03 737 PHE A C 1
ATOM 11517 O O . PHE B 1 741 ? -57.637 -2.290 -35.808 1.00 57.92 737 PHE A O 1
ATOM 11525 N N . LYS B 1 742 ? -59.257 -3.819 -36.014 1.00 65.47 738 LYS A N 1
ATOM 11526 C CA . LYS B 1 742 ? -58.438 -4.875 -35.402 1.00 70.86 738 LYS A CA 1
ATOM 11527 C C . LYS B 1 742 ? -57.151 -5.062 -36.224 1.00 72.44 738 LYS A C 1
ATOM 11528 O O . LYS B 1 742 ? -56.060 -5.200 -35.666 1.00 71.07 738 LYS A O 1
ATOM 11534 N N . ASP B 1 743 ? -57.296 -5.016 -37.549 1.00 73.06 739 ASP A N 1
ATOM 11535 C CA . ASP B 1 743 ? -56.196 -5.301 -38.480 1.00 73.43 739 ASP A CA 1
ATOM 11536 C C . ASP B 1 743 ? -55.434 -4.047 -38.901 1.00 74.08 739 ASP A C 1
ATOM 11537 O O . ASP B 1 743 ? -54.217 -4.099 -39.086 1.00 77.49 739 ASP A O 1
ATOM 11542 N N . HIS B 1 744 ? -56.147 -2.928 -39.049 1.00 72.55 740 HIS A N 1
ATOM 11543 C CA . HIS B 1 744 ? -55.609 -1.739 -39.709 1.00 72.53 740 HIS A CA 1
ATOM 11544 C C . HIS B 1 744 ? -55.352 -0.598 -38.735 1.00 72.56 740 HIS A C 1
ATOM 11545 O O . HIS B 1 744 ? -56.207 -0.271 -37.918 1.00 73.10 740 HIS A O 1
ATOM 11552 N N . SER B 1 745 ? -54.172 0.008 -38.838 1.00 69.40 741 SER A N 1
ATOM 11553 C CA . SER B 1 745 ? -53.811 1.170 -38.026 1.00 67.61 741 SER A CA 1
ATOM 11554 C C . SER B 1 745 ? -54.320 2.466 -38.641 1.00 65.16 741 SER A C 1
ATOM 11555 O O . SER B 1 745 ? -54.342 3.502 -37.982 1.00 60.82 741 SER A O 1
ATOM 11558 N N . ALA B 1 746 ? -54.676 2.407 -39.920 1.00 64.61 742 ALA A N 1
ATOM 11559 C CA . ALA B 1 746 ? -55.218 3.554 -40.633 1.00 64.38 742 ALA A CA 1
ATOM 11560 C C . ALA B 1 746 ? -56.012 3.039 -41.826 1.00 65.63 742 ALA A C 1
ATOM 11561 O O . ALA B 1 746 ? -55.849 1.884 -42.222 1.00 67.50 742 ALA A O 1
ATOM 11563 N N . PRO B 1 747 ? -56.901 3.876 -42.384 1.00 66.17 743 PRO A N 1
ATOM 11564 C CA . PRO B 1 747 ? -57.724 3.465 -43.521 1.00 66.95 743 PRO A CA 1
ATOM 11565 C C . PRO B 1 747 ? -56.890 2.828 -44.647 1.00 69.88 743 PRO A C 1
ATOM 11566 O O . PRO B 1 747 ? -56.035 3.492 -45.243 1.00 67.60 743 PRO A O 1
ATOM 11570 N N . GLY B 1 748 ? -57.128 1.542 -44.901 1.00 72.47 744 GLY A N 1
ATOM 11571 C CA . GLY B 1 748 ? -56.416 0.803 -45.939 1.00 74.89 744 GLY A CA 1
ATOM 11572 C C . GLY B 1 748 ? -54.968 0.481 -45.609 1.00 78.16 744 GLY A C 1
ATOM 11573 O O . GLY B 1 748 ? -54.192 0.162 -46.507 1.00 85.08 744 GLY A O 1
ATOM 11574 N N . VAL B 1 749 ? -54.600 0.549 -44.330 1.00 78.73 745 VAL A N 1
ATOM 11575 C CA . VAL B 1 749 ? -53.220 0.317 -43.899 1.00 79.19 745 VAL A CA 1
ATOM 11576 C C . VAL B 1 749 ? -53.158 -0.811 -42.870 1.00 80.66 745 VAL A C 1
ATOM 11577 O O . VAL B 1 749 ? -53.626 -0.652 -41.747 1.00 82.92 745 VAL A O 1
ATOM 11581 N N . GLN B 1 750 ? -52.552 -1.934 -43.254 1.00 83.20 746 GLN A N 1
ATOM 11582 C CA . GLN B 1 750 ? -52.360 -3.083 -42.358 1.00 82.63 746 GLN A CA 1
ATOM 11583 C C . GLN B 1 750 ? -51.380 -2.689 -41.264 1.00 82.61 746 GLN A C 1
ATOM 11584 O O . GLN B 1 750 ? -50.663 -1.696 -41.406 1.00 81.01 746 GLN A O 1
ATOM 11590 N N . ARG B 1 751 ? -51.314 -3.464 -40.185 1.00 84.42 747 ARG A N 1
ATOM 11591 C CA . ARG B 1 751 ? -50.431 -3.083 -39.089 1.00 86.79 747 ARG A CA 1
ATOM 11592 C C . ARG B 1 751 ? -49.355 -4.099 -38.709 1.00 87.66 747 ARG A C 1
ATOM 11593 O O . ARG B 1 751 ? -49.617 -5.299 -38.605 1.00 86.01 747 ARG A O 1
ATOM 11601 N N . SER B 1 752 ? -48.132 -3.586 -38.550 1.00 89.66 748 SER A N 1
ATOM 11602 C CA . SER B 1 752 ? -47.014 -4.300 -37.932 1.00 92.58 748 SER A CA 1
ATOM 11603 C C . SER B 1 752 ? -47.467 -5.169 -36.763 1.00 95.59 748 SER A C 1
ATOM 11604 O O . SER B 1 752 ? -48.336 -4.759 -35.987 1.00 98.35 748 SER A O 1
ATOM 11607 N N . PRO B 1 753 ? -46.859 -6.359 -36.610 1.00 98.04 749 PRO A N 1
ATOM 11608 C CA . PRO B 1 753 ? -47.233 -7.233 -35.495 1.00 96.60 749 PRO A CA 1
ATOM 11609 C C . PRO B 1 753 ? -46.955 -6.581 -34.136 1.00 95.53 749 PRO A C 1
ATOM 11610 O O . PRO B 1 753 ? -47.657 -6.863 -33.163 1.00 92.35 749 PRO A O 1
ATOM 11614 N N . ALA B 1 754 ? -45.942 -5.714 -34.086 1.00 94.96 750 ALA A N 1
ATOM 11615 C CA . ALA B 1 754 ? -45.651 -4.905 -32.898 1.00 95.63 750 ALA A CA 1
ATOM 11616 C C . ALA B 1 754 ? -46.859 -4.065 -32.477 1.00 97.56 750 ALA A C 1
ATOM 11617 O O . ALA B 1 754 ? -47.109 -3.878 -31.285 1.00 98.17 750 ALA A O 1
ATOM 11619 N N . GLU B 1 755 ? -47.606 -3.580 -33.467 1.00 97.60 751 GLU A N 1
ATOM 11620 C CA . GLU B 1 755 ? -48.730 -2.668 -33.253 1.00 96.46 751 GLU A CA 1
ATOM 11621 C C . GLU B 1 755 ? -50.099 -3.369 -33.269 1.00 92.48 751 GLU A C 1
ATOM 11622 O O . GLU B 1 755 ? -51.154 -2.728 -33.439 1.00 90.33 751 GLU A O 1
ATOM 11628 N N . LEU B 1 756 ? -50.073 -4.683 -33.057 1.00 89.86 752 LEU A N 1
ATOM 11629 C CA . LEU B 1 756 ? -51.285 -5.484 -32.954 1.00 88.73 752 LEU A CA 1
ATOM 11630 C C . LEU B 1 756 ? -52.075 -5.169 -31.686 1.00 86.57 752 LEU A C 1
ATOM 11631 O O . LEU B 1 756 ? -53.302 -5.259 -31.682 1.00 82.06 752 LEU A O 1
ATOM 11636 N N . GLN B 1 757 ? -51.371 -4.833 -30.607 1.00 84.38 753 GLN A N 1
ATOM 11637 C CA . GLN B 1 757 ? -52.026 -4.526 -29.330 1.00 82.90 753 GLN A CA 1
ATOM 11638 C C . GLN B 1 757 ? -52.959 -3.316 -29.429 1.00 79.65 753 GLN A C 1
ATOM 11639 O O . GLN B 1 757 ? -54.033 -3.315 -28.830 1.00 79.59 753 GLN A O 1
ATOM 11645 N N . GLY B 1 758 ? -52.553 -2.304 -30.195 1.00 76.39 754 GLY A N 1
ATOM 11646 C CA . GLY B 1 758 ? -53.361 -1.096 -30.405 1.00 73.01 754 GLY A CA 1
ATOM 11647 C C . GLY B 1 758 ? -54.772 -1.323 -30.933 1.00 71.26 754 GLY A C 1
ATOM 11648 O O . GLY B 1 758 ? -55.646 -0.474 -30.743 1.00 69.46 754 GLY A O 1
ATOM 11649 N N . GLY B 1 759 ? -54.997 -2.460 -31.593 1.00 68.89 755 GLY A N 1
ATOM 11650 C CA . GLY B 1 759 ? -56.313 -2.806 -32.135 1.00 67.30 755 GLY A CA 1
ATOM 11651 C C . GLY B 1 759 ? -57.077 -3.820 -31.308 1.00 66.28 755 GLY A C 1
ATOM 11652 O O . GLY B 1 759 ? -58.095 -4.350 -31.757 1.00 64.52 755 GLY A O 1
ATOM 11653 N N . GLN B 1 760 ? -56.597 -4.082 -30.097 1.00 66.24 756 GLN A N 1
ATOM 11654 C CA . GLN B 1 760 ? -57.275 -4.977 -29.172 1.00 68.26 756 GLN A CA 1
ATOM 11655 C C . GLN B 1 760 ? -58.094 -4.129 -28.200 1.00 65.85 756 GLN A C 1
ATOM 11656 O O . GLN B 1 760 ? -57.657 -3.843 -27.083 1.00 63.35 756 GLN A O 1
ATOM 11662 N N . VAL B 1 761 ? -59.282 -3.726 -28.643 1.00 63.53 757 VAL A N 1
ATOM 11663 C CA . VAL B 1 761 ? -60.154 -2.856 -27.860 1.00 62.24 757 VAL A CA 1
ATOM 11664 C C . VAL B 1 761 ? -61.163 -3.719 -27.116 1.00 60.80 757 VAL A C 1
ATOM 11665 O O . VAL B 1 761 ? -61.997 -4.387 -27.729 1.00 57.25 757 VAL A O 1
ATOM 11669 N N . ASP B 1 762 ? -61.081 -3.690 -25.790 1.00 60.82 758 ASP A N 1
ATOM 11670 C CA . ASP B 1 762 ? -61.913 -4.538 -24.951 1.00 61.48 758 ASP A CA 1
ATOM 11671 C C . ASP B 1 762 ? -63.331 -3.962 -24.821 1.00 62.15 758 ASP A C 1
ATOM 11672 O O . ASP B 1 762 ? -63.635 -3.248 -23.868 1.00 65.03 758 ASP A O 1
ATOM 11677 N N . LEU B 1 763 ? -64.194 -4.297 -25.778 1.00 62.00 759 LEU A N 1
ATOM 11678 C CA . LEU B 1 763 ? -65.578 -3.816 -25.795 1.00 61.92 759 LEU A CA 1
ATOM 11679 C C . LEU B 1 763 ? -66.612 -4.822 -25.277 1.00 62.67 759 LEU A C 1
ATOM 11680 O O . LEU B 1 763 ? -67.768 -4.445 -25.076 1.00 61.94 759 LEU A O 1
ATOM 11685 N N . THR B 1 764 ? -66.226 -6.084 -25.074 1.00 64.38 760 THR A N 1
ATOM 11686 C CA . THR B 1 764 ? -67.230 -7.159 -24.859 1.00 66.38 760 THR A CA 1
ATOM 11687 C C . THR B 1 764 ? -67.146 -8.113 -23.655 1.00 67.83 760 THR A C 1
ATOM 11688 O O . THR B 1 764 ? -68.185 -8.539 -23.149 1.00 66.97 760 THR A O 1
ATOM 11692 N N . GLY B 1 765 ? -65.952 -8.482 -23.212 1.00 69.81 761 GLY A N 1
ATOM 11693 C CA . GLY B 1 765 ? -65.832 -9.411 -22.086 1.00 72.05 761 GLY A CA 1
ATOM 11694 C C . GLY B 1 765 ? -66.101 -8.754 -20.745 1.00 74.64 761 GLY A C 1
ATOM 11695 O O . GLY B 1 765 ? -66.447 -7.568 -20.673 1.00 74.97 761 GLY A O 1
ATOM 11696 N N . ALA B 1 766 ? -65.955 -9.540 -19.679 1.00 72.84 762 ALA A N 1
ATOM 11697 C CA . ALA B 1 766 ? -65.784 -8.983 -18.346 1.00 72.18 762 ALA A CA 1
ATOM 11698 C C . ALA B 1 766 ? -64.464 -8.230 -18.369 1.00 70.97 762 ALA A C 1
ATOM 11699 O O . ALA B 1 766 ? -63.661 -8.403 -19.289 1.00 73.58 762 ALA A O 1
ATOM 11701 N N . THR B 1 767 ? -64.250 -7.384 -17.368 1.00 69.52 763 THR A N 1
ATOM 11702 C CA . THR B 1 767 ? -63.092 -6.476 -17.331 1.00 67.73 763 THR A CA 1
ATOM 11703 C C . THR B 1 767 ? -63.078 -5.443 -18.476 1.00 62.32 763 THR A C 1
ATOM 11704 O O . THR B 1 767 ? -62.067 -4.770 -18.687 1.00 58.65 763 THR A O 1
ATOM 11708 N N . CYS B 1 768 ? -64.188 -5.323 -19.207 1.00 60.35 764 CYS A N 1
ATOM 11709 C CA . CYS B 1 768 ? -64.379 -4.223 -20.149 1.00 59.63 764 CYS A CA 1
ATOM 11710 C C . CYS B 1 768 ? -64.229 -2.920 -19.375 1.00 57.38 764 CYS A C 1
ATOM 11711 O O . CYS B 1 768 ? -65.029 -2.644 -18.480 1.00 58.82 764 CYS A O 1
ATOM 11714 N N . PRO B 1 769 ? -63.204 -2.116 -19.704 1.00 54.98 765 PRO A N 1
ATOM 11715 C CA . PRO B 1 769 ? -62.957 -0.886 -18.960 1.00 55.33 765 PRO A CA 1
ATOM 11716 C C . PRO B 1 769 ? -63.843 0.304 -19.371 1.00 52.74 765 PRO A C 1
ATOM 11717 O O . PRO B 1 769 ? -63.659 1.406 -18.847 1.00 53.85 765 PRO A O 1
ATOM 11721 N N . TYR B 1 770 ? -64.796 0.090 -20.276 1.00 50.04 766 TYR A N 1
ATOM 11722 C CA . TYR B 1 770 ? -65.620 1.177 -20.804 1.00 48.56 766 TYR A CA 1
ATOM 11723 C C . TYR B 1 770 ? -67.058 1.103 -20.299 1.00 47.36 766 TYR A C 1
ATOM 11724 O O . TYR B 1 770 ? -67.971 1.630 -20.923 1.00 45.54 766 TYR A O 1
ATOM 11733 N N . THR B 1 771 ? -67.255 0.442 -19.166 1.00 48.28 767 THR A N 1
ATOM 11734 C CA . THR B 1 771 ? -68.584 0.305 -18.580 1.00 49.52 767 THR A CA 1
ATOM 11735 C C . THR B 1 771 ? -69.088 1.659 -18.053 1.00 49.40 767 THR A C 1
ATOM 11736 O O . THR B 1 771 ? -68.293 2.517 -17.671 1.00 48.13 767 THR A O 1
ATOM 11740 N N . LEU B 1 772 ? -70.410 1.819 -18.036 1.00 49.15 768 LEU A N 1
ATOM 11741 C CA . LEU B 1 772 ? -71.070 3.102 -17.755 1.00 52.16 768 LEU A CA 1
ATOM 11742 C C . LEU B 1 772 ? -70.465 3.877 -16.592 1.00 52.27 768 LEU A C 1
ATOM 11743 O O . LEU B 1 772 ? -70.101 5.039 -16.732 1.00 52.23 768 LEU A O 1
ATOM 11748 N N . SER B 1 773 ? -70.348 3.231 -15.444 1.00 51.55 769 SER A N 1
ATOM 11749 C CA . SER B 1 773 ? -69.941 3.947 -14.246 1.00 51.78 769 SER A CA 1
ATOM 11750 C C . SER B 1 773 ? -68.441 4.119 -14.089 1.00 51.06 769 SER A C 1
ATOM 11751 O O . SER B 1 773 ? -68.031 4.863 -13.221 1.00 51.35 769 SER A O 1
ATOM 11754 N N . ASN B 1 774 ? -67.618 3.442 -14.892 1.00 50.77 770 ASN A N 1
ATOM 11755 C CA . ASN B 1 774 ? -66.173 3.584 -14.749 1.00 49.76 770 ASN A CA 1
ATOM 11756 C C . ASN B 1 774 ? -65.736 4.987 -15.138 1.00 47.73 770 ASN A C 1
ATOM 11757 O O . ASN B 1 774 ? -66.034 5.454 -16.232 1.00 45.11 770 ASN A O 1
ATOM 11762 N N . MET B 1 775 ? -65.031 5.640 -14.221 1.00 45.66 771 MET A N 1
ATOM 11763 C CA . MET B 1 775 ? -64.542 6.996 -14.414 1.00 47.10 771 MET A CA 1
ATOM 11764 C C . MET B 1 775 ? -63.012 7.059 -14.350 1.00 47.27 771 MET A C 1
ATOM 11765 O O . MET B 1 775 ? -62.437 8.142 -14.249 1.00 47.70 771 MET A O 1
ATOM 11770 N N . THR B 1 776 ? -62.357 5.901 -14.410 1.00 49.03 772 THR A N 1
ATOM 11771 C CA . THR B 1 776 ? -60.899 5.827 -14.421 1.00 50.16 772 THR A CA 1
ATOM 11772 C C . THR B 1 776 ? -60.440 4.970 -15.594 1.00 51.99 772 THR A C 1
ATOM 11773 O O . THR B 1 776 ? -60.642 3.759 -15.604 1.00 52.41 772 THR A O 1
ATOM 11777 N N . TYR B 1 777 ? -59.852 5.622 -16.593 1.00 52.66 773 TYR A N 1
ATOM 11778 C CA . TYR B 1 777 ? -59.342 4.954 -17.784 1.00 51.14 773 TYR A CA 1
ATOM 11779 C C . TYR B 1 777 ? -57.826 5.020 -17.754 1.00 52.81 773 TYR A C 1
ATOM 11780 O O . TYR B 1 777 ? -57.260 6.104 -17.637 1.00 52.02 773 TYR A O 1
ATOM 11789 N N . LYS B 1 778 ? -57.167 3.868 -17.852 1.00 56.11 774 LYS A N 1
ATOM 11790 C CA . LYS B 1 778 ? -55.729 3.841 -18.121 1.00 59.63 774 LYS A CA 1
ATOM 11791 C C . LYS B 1 778 ? -55.515 4.497 -19.476 1.00 58.63 774 LYS A C 1
ATOM 11792 O O . LYS B 1 778 ? -56.306 4.281 -20.395 1.00 57.26 774 LYS A O 1
ATOM 11798 N N . GLU B 1 779 ? -54.474 5.315 -19.598 1.00 61.83 775 GLU A N 1
ATOM 11799 C CA . GLU B 1 779 ? -54.224 6.046 -20.847 1.00 65.49 775 GLU A CA 1
ATOM 11800 C C . GLU B 1 779 ? -54.194 5.094 -22.037 1.00 64.41 775 GLU A C 1
ATOM 11801 O O . GLU B 1 779 ? -54.662 5.426 -23.124 1.00 66.19 775 GLU A O 1
ATOM 11807 N N . GLU B 1 780 ? -53.666 3.899 -21.797 1.00 64.17 776 GLU A N 1
ATOM 11808 C CA . GLU B 1 780 ? -53.708 2.794 -22.747 1.00 64.83 776 GLU A CA 1
ATOM 11809 C C . GLU B 1 780 ? -55.126 2.550 -23.277 1.00 61.93 776 GLU A C 1
ATOM 11810 O O . GLU B 1 780 ? -55.343 2.524 -24.487 1.00 60.15 776 GLU A O 1
ATOM 11816 N N . ASP B 1 781 ? -56.083 2.375 -22.363 1.00 58.91 777 ASP A N 1
ATOM 11817 C CA . ASP B 1 781 ? -57.484 2.101 -22.718 1.00 58.46 777 ASP A CA 1
ATOM 11818 C C . ASP B 1 781 ? -58.199 3.303 -23.334 1.00 56.81 777 ASP A C 1
ATOM 11819 O O . ASP B 1 781 ? -59.080 3.141 -24.177 1.00 54.89 777 ASP A O 1
ATOM 11824 N N . PHE B 1 782 ? -57.840 4.504 -22.889 1.00 57.24 778 PHE A N 1
ATOM 11825 C CA . PHE B 1 782 ? -58.384 5.734 -23.460 1.00 56.38 778 PHE A CA 1
ATOM 11826 C C . PHE B 1 782 ? -58.016 5.833 -24.935 1.00 56.65 778 PHE A C 1
ATOM 11827 O O . PHE B 1 782 ? -58.885 6.045 -25.783 1.00 52.67 778 PHE A O 1
ATOM 11835 N N . GLU B 1 783 ? -56.722 5.674 -25.222 1.00 59.21 779 GLU A N 1
ATOM 11836 C CA . GLU B 1 783 ? -56.194 5.820 -26.584 1.00 61.37 779 GLU A CA 1
ATOM 11837 C C . GLU B 1 783 ? -56.813 4.837 -27.569 1.00 58.36 779 GLU A C 1
ATOM 11838 O O . GLU B 1 783 ? -57.174 5.219 -28.676 1.00 58.53 779 GLU A O 1
ATOM 11844 N N . ARG B 1 784 ? -56.959 3.582 -27.157 1.00 58.74 780 ARG A N 1
ATOM 11845 C CA . ARG B 1 784 ? -57.596 2.567 -27.999 1.00 60.24 780 ARG A CA 1
ATOM 11846 C C . ARG B 1 784 ? -59.007 2.956 -28.426 1.00 58.31 780 ARG A C 1
ATOM 11847 O O . ARG B 1 784 ? -59.352 2.859 -29.604 1.00 60.09 780 ARG A O 1
ATOM 11855 N N . LEU B 1 785 ? -59.825 3.376 -27.464 1.00 54.54 781 LEU A N 1
ATOM 11856 C CA . LEU B 1 785 ? -61.213 3.754 -27.747 1.00 52.99 781 LEU A CA 1
ATOM 11857 C C . LEU B 1 785 ? -61.252 4.986 -28.639 1.00 50.50 781 LEU A C 1
ATOM 11858 O O . LEU B 1 785 ? -62.015 5.044 -29.603 1.00 48.48 781 LEU A O 1
ATOM 11863 N N . LEU B 1 786 ? -60.424 5.969 -28.306 1.00 51.79 782 LEU A N 1
ATOM 11864 C CA . LEU B 1 786 ? -60.338 7.198 -29.083 1.00 53.64 782 LEU A CA 1
ATOM 11865 C C . LEU B 1 786 ? -59.899 6.920 -30.523 1.00 53.75 782 LEU A C 1
ATOM 11866 O O . LEU B 1 786 ? -60.543 7.371 -31.468 1.00 51.21 782 LEU A O 1
ATOM 11871 N N . ARG B 1 787 ? -58.804 6.178 -30.679 1.00 55.44 783 ARG A N 1
ATOM 11872 C CA . ARG B 1 787 ? -58.252 5.901 -32.009 1.00 57.21 783 ARG A CA 1
ATOM 11873 C C . ARG B 1 787 ? -59.182 5.014 -32.832 1.00 54.14 783 ARG A C 1
ATOM 11874 O O . ARG B 1 787 ? -59.312 5.205 -34.038 1.00 55.01 783 ARG A O 1
ATOM 11882 N N . LEU B 1 788 ? -59.844 4.065 -32.178 1.00 52.21 784 LEU A N 1
ATOM 11883 C CA . LEU B 1 788 ? -60.878 3.273 -32.836 1.00 51.77 784 LEU A CA 1
ATOM 11884 C C . LEU B 1 788 ? -61.960 4.172 -33.422 1.00 51.42 784 LEU A C 1
ATOM 11885 O O . LEU B 1 788 ? -62.356 4.012 -34.576 1.00 54.62 784 LEU A O 1
ATOM 11890 N N . SER B 1 789 ? -62.455 5.097 -32.605 1.00 51.09 785 SER A N 1
ATOM 11891 C CA . SER B 1 789 ? -63.528 6.000 -33.010 1.00 48.94 785 SER A CA 1
ATOM 11892 C C . SER B 1 789 ? -63.083 6.866 -34.180 1.00 46.93 785 SER A C 1
ATOM 11893 O O . SER B 1 789 ? -63.800 7.012 -35.164 1.00 45.30 785 SER A O 1
ATOM 11896 N N . ASP B 1 790 ? -61.897 7.446 -34.044 1.00 46.98 786 ASP A N 1
ATOM 11897 C CA . ASP B 1 790 ? -61.273 8.232 -35.102 1.00 49.81 786 ASP A CA 1
ATOM 11898 C C . ASP B 1 790 ? -61.182 7.427 -36.402 1.00 50.70 786 ASP A C 1
ATOM 11899 O O . ASP B 1 790 ? -61.600 7.887 -37.465 1.00 50.61 786 ASP A O 1
ATOM 11904 N N . TYR B 1 791 ? -60.652 6.215 -36.294 1.00 52.27 787 TYR A N 1
ATOM 11905 C CA . TYR B 1 791 ? -60.494 5.333 -37.443 1.00 54.84 787 TYR A CA 1
ATOM 11906 C C . TYR B 1 791 ? -61.826 5.026 -38.126 1.00 53.32 787 TYR A C 1
ATOM 11907 O O . TYR B 1 791 ? -61.941 5.148 -39.346 1.00 53.03 787 TYR A O 1
ATOM 11916 N N . ASN B 1 792 ? -62.823 4.626 -37.338 1.00 53.17 788 ASN A N 1
ATOM 11917 C CA . ASN B 1 792 ? -64.140 4.254 -37.873 1.00 54.02 788 ASN A CA 1
ATOM 11918 C C . ASN B 1 792 ? -64.794 5.339 -38.709 1.00 53.64 788 ASN A C 1
ATOM 11919 O O . ASN B 1 792 ? -65.515 5.043 -39.658 1.00 54.05 788 ASN A O 1
ATOM 11924 N N . VAL B 1 793 ? -64.555 6.594 -38.355 1.00 52.38 789 VAL A N 1
ATOM 11925 C CA . VAL B 1 793 ? -65.078 7.701 -39.145 1.00 52.43 789 VAL A CA 1
ATOM 11926 C C . VAL B 1 793 ? -64.197 7.950 -40.376 1.00 51.48 789 VAL A C 1
ATOM 11927 O O . VAL B 1 793 ? -64.714 8.123 -41.477 1.00 47.92 789 VAL A O 1
ATOM 11931 N N . GLN B 1 794 ? -62.879 7.960 -40.193 1.00 54.00 790 GLN A N 1
ATOM 11932 C CA . GLN B 1 794 ? -61.959 8.170 -41.321 1.00 58.48 790 GLN A CA 1
ATOM 11933 C C . GLN B 1 794 ? -62.147 7.131 -42.426 1.00 57.74 790 GLN A C 1
ATOM 11934 O O . GLN B 1 794 ? -62.268 7.476 -43.596 1.00 58.30 790 GLN A O 1
ATOM 11940 N N . THR B 1 795 ? -62.215 5.862 -42.045 1.00 56.80 791 THR A N 1
ATOM 11941 C CA . THR B 1 795 ? -62.469 4.792 -43.012 1.00 56.39 791 THR A CA 1
ATOM 11942 C C . THR B 1 795 ? -63.831 4.900 -43.711 1.00 54.25 791 THR A C 1
ATOM 11943 O O . THR B 1 795 ? -64.061 4.222 -44.700 1.00 54.79 791 THR A O 1
ATOM 11947 N N . SER B 1 796 ? -64.740 5.713 -43.177 1.00 51.79 792 SER A N 1
ATOM 11948 C CA . SER B 1 796 ? -66.057 5.909 -43.782 1.00 49.72 792 SER A CA 1
ATOM 11949 C C . SER B 1 796 ? -66.127 7.198 -44.595 1.00 47.65 792 SER A C 1
ATOM 11950 O O . SER B 1 796 ? -67.214 7.617 -45.002 1.00 46.23 792 SER A O 1
ATOM 11953 N N . GLN B 1 797 ? -64.974 7.823 -44.831 1.00 48.92 793 GLN A N 1
ATOM 11954 C CA . GLN B 1 797 ? -64.915 9.099 -45.537 1.00 50.55 793 GLN A CA 1
ATOM 11955 C C . GLN B 1 797 ? -65.739 9.069 -46.815 1.00 51.11 793 GLN A C 1
ATOM 11956 O O . GLN B 1 797 ? -66.511 9.992 -47.078 1.00 53.26 793 GLN A O 1
ATOM 11962 N N . GLY B 1 798 ? -65.578 8.000 -47.594 1.00 50.82 794 GLY A N 1
ATOM 11963 C CA . GLY B 1 798 ? -66.289 7.840 -48.855 1.00 49.46 794 GLY A CA 1
ATOM 11964 C C . GLY B 1 798 ? -67.792 7.925 -48.702 1.00 49.62 794 GLY A C 1
ATOM 11965 O O . GLY B 1 798 ? -68.455 8.665 -49.429 1.00 52.03 794 GLY A O 1
ATOM 11966 N N . ALA B 1 799 ? -68.334 7.172 -47.750 1.00 49.43 795 ALA A N 1
ATOM 11967 C CA . ALA B 1 799 ? -69.777 7.165 -47.495 1.00 48.75 795 ALA A CA 1
ATOM 11968 C C . ALA B 1 799 ? -70.290 8.545 -47.071 1.00 47.50 795 ALA A C 1
ATOM 11969 O O . ALA B 1 799 ? -71.380 8.957 -47.473 1.00 47.00 795 ALA A O 1
ATOM 11971 N N . ILE B 1 800 ? -69.502 9.257 -46.268 1.00 49.18 796 ILE A N 1
ATOM 11972 C CA . ILE B 1 800 ? -69.891 10.591 -45.788 1.00 50.86 796 ILE A CA 1
ATOM 11973 C C . ILE B 1 800 ? -69.949 11.578 -46.951 1.00 52.66 796 ILE A C 1
ATOM 11974 O O . ILE B 1 800 ? -70.923 12.331 -47.085 1.00 49.83 796 ILE A O 1
ATOM 11979 N N . LEU B 1 801 ? -68.913 11.561 -47.792 1.00 54.66 797 LEU A N 1
ATOM 11980 C CA . LEU B 1 801 ? -68.860 12.443 -48.959 1.00 55.20 797 LEU A CA 1
ATOM 11981 C C . LEU B 1 801 ? -70.003 12.148 -49.925 1.00 54.88 797 LEU A C 1
ATOM 11982 O O . LEU B 1 801 ? -70.624 13.066 -50.454 1.00 55.28 797 LEU A O 1
ATOM 11987 N N . GLN B 1 802 ? -70.276 10.866 -50.148 1.00 56.52 798 GLN A N 1
ATOM 11988 C CA . GLN B 1 802 ? -71.420 10.445 -50.961 1.00 58.00 798 GLN A CA 1
ATOM 11989 C C . GLN B 1 802 ? -72.745 10.968 -50.416 1.00 56.46 798 GLN A C 1
ATOM 11990 O O . GLN B 1 802 ? -73.575 11.459 -51.174 1.00 57.13 798 GLN A O 1
ATOM 11996 N N . ALA B 1 803 ? -72.942 10.855 -49.105 1.00 55.31 799 ALA A N 1
ATOM 11997 C CA . ALA B 1 803 ? -74.168 11.343 -48.472 1.00 53.91 799 ALA A CA 1
ATOM 11998 C C . ALA B 1 803 ? -74.261 12.855 -48.588 1.00 52.08 799 ALA A C 1
ATOM 11999 O O . ALA B 1 803 ? -75.333 13.398 -48.857 1.00 51.66 799 ALA A O 1
ATOM 12001 N N . LEU B 1 804 ? -73.132 13.532 -48.406 1.00 52.62 800 LEU A N 1
ATOM 12002 C CA . LEU B 1 804 ? -73.080 14.977 -48.593 1.00 55.41 800 LEU A CA 1
ATOM 12003 C C . LEU B 1 804 ? -73.478 15.375 -50.017 1.00 57.87 800 LEU A C 1
ATOM 12004 O O . LEU B 1 804 ? -74.224 16.338 -50.198 1.00 60.11 800 LEU A O 1
ATOM 12009 N N . ARG B 1 805 ? -72.999 14.630 -51.015 1.00 59.61 801 ARG A N 1
ATOM 12010 C CA . ARG B 1 805 ? -73.376 14.881 -52.409 1.00 60.64 801 ARG A CA 1
ATOM 12011 C C . ARG B 1 805 ? -74.869 14.694 -52.624 1.00 60.03 801 ARG A C 1
ATOM 12012 O O . ARG B 1 805 ? -75.508 15.514 -53.275 1.00 59.90 801 ARG A O 1
ATOM 12020 N N . THR B 1 806 ? -75.420 13.612 -52.081 1.00 59.42 802 THR A N 1
ATOM 12021 C CA . THR B 1 806 ? -76.854 13.356 -52.178 1.00 60.00 802 THR A CA 1
ATOM 12022 C C . THR B 1 806 ? -77.654 14.442 -51.462 1.00 61.98 802 THR A C 1
ATOM 12023 O O . THR B 1 806 ? -78.652 14.930 -51.990 1.00 65.80 802 THR A O 1
ATOM 12027 N N . ALA B 1 807 ? -77.205 14.823 -50.267 1.00 61.51 803 ALA A N 1
ATOM 12028 C CA . ALA B 1 807 ? -77.838 15.899 -49.509 1.00 61.73 803 ALA A CA 1
ATOM 12029 C C . ALA B 1 807 ? -77.848 17.178 -50.332 1.00 63.44 803 ALA A C 1
ATOM 12030 O O . ALA B 1 807 ? -78.839 17.909 -50.346 1.00 62.34 803 ALA A O 1
ATOM 12032 N N . LEU B 1 808 ? -76.734 17.435 -51.015 1.00 66.13 804 LEU A N 1
ATOM 12033 C CA . LEU B 1 808 ? -76.602 18.600 -51.879 1.00 71.16 804 LEU A CA 1
ATOM 12034 C C . LEU B 1 808 ? -77.621 18.554 -53.023 1.00 76.85 804 LEU A C 1
ATOM 12035 O O . LEU B 1 808 ? -78.339 19.519 -53.251 1.00 79.69 804 LEU A O 1
ATOM 12040 N N . LYS B 1 809 ? -77.707 17.422 -53.714 1.00 82.24 805 LYS A N 1
ATOM 12041 C CA . LYS B 1 809 ? -78.654 17.259 -54.824 1.00 87.67 805 LYS A CA 1
ATOM 12042 C C . LYS B 1 809 ? -80.085 17.510 -54.378 1.00 90.78 805 LYS A C 1
ATOM 12043 O O . LYS B 1 809 ? -80.821 18.243 -55.030 1.00 95.20 805 LYS A O 1
ATOM 12049 N N . HIS B 1 810 ? -80.461 16.904 -53.256 1.00 96.22 806 HIS A N 1
ATOM 12050 C CA . HIS B 1 810 ? -81.791 17.063 -52.680 1.00 102.43 806 HIS A CA 1
ATOM 12051 C C . HIS B 1 810 ? -82.151 18.527 -52.426 1.00 102.62 806 HIS A C 1
ATOM 12052 O O . HIS B 1 810 ? -83.308 18.910 -52.582 1.00 106.16 806 HIS A O 1
ATOM 12059 N N . ARG B 1 811 ? -81.163 19.340 -52.057 1.00 99.02 807 ARG A N 1
ATOM 12060 C CA . ARG B 1 811 ? -81.392 20.761 -51.797 1.00 94.70 807 ARG A CA 1
ATOM 12061 C C . ARG B 1 811 ? -81.289 21.624 -53.052 1.00 94.38 807 ARG A C 1
ATOM 12062 O O . ARG B 1 811 ? -81.570 21.167 -54.160 1.00 93.40 807 ARG A O 1
#

Nearest PDB structures (foldseek):
  5iz5-assembly2_B  TM=1.001E+00  e=0.000E+00  Homo sapiens
  5iz5-assembly1_A  TM=9.213E-01  e=0.000E+00  Homo sapiens
  5ixc-assembly1_A  TM=9.140E-01  e=0.000E+00  Homo sapiens
  5ixc-assembly2_B  TM=9.140E-01  e=0.000E+00  Homo sapiens
  7as6-assembly1_A  TM=8.594E-01  e=2.275E-09  Arabidopsis thaliana